Protein 2BN5 (pdb70)

Secondary structure (DSSP, 8-state):
--TTHHHHHHHHHHHT-HHHHHHHHHHHT----/----------S-PPPS-----

Organism: Drosophila sp. (NCBI:txid7242)

Sequence (54 aa):
GADYSAQWAEYYRSVGKIEEAEAIEKTLKNKQNRPPPAHHNMFSVPPPPILGRGGADYSAQWAEYYRSVGKIEEAEAIEKTLKNKQNRPPPAHHNMFSVPPPPILGRGGADYSAQWAEYYRSVGKIEEAEAIEKTLKNKQNRPPPAHHNMFSVPPPPILGRGGADYSAQWAEYYRSVGKIEEAEAIEKTLKNKQNRPPPAHHNMFSVPPPPILGRGGADYSAQWAEYYRSVGKIEEAEAIEKTLKNKQNRPPPAHHNMFSVPPPPILGRGGADYSAQWAEYYRSVGKIEEAEAIEKTLKNKQNRPPPAHHNMFSVPPPPILGRGGADYSAQWAEYYRSVGKIEEAEAIEKTLKNKQNRPPPAHHNMFSVPPPPILGRGGADYSAQWAEYYRSVGKIEEAEAIEKTLKNKQNRPPPAHHNMFSVPPPPILGRGGADYSAQWAEYYRSVGKIEEAEAIEKTLKNKQNRPPPAHHNMFSVPPPPILGRGGADYSAQWAEYYRSVGKIEEAEAIEKTLKNKQNRPPPAHHNMFSVPPPPILGRGGADYSAQWAEYYRSVGKIEEAEAIEKTLKNKQNRPPPAHHNMFSVPPPPILGRGGADYSAQWAEYYRSVGKIEEAEAIEKTLKNKQNRPPPAHHNMFSVPPPPILGRGGADYSAQWAEYYRSVGKIEEAEAIEKTLKNKQNRPPPAHHNMFSVPPPPILGRGGADYSAQWAEYYRSVGKIEEAEAIEKTLKNKQNRPPPAHHNMFSVPPPPILGRGGADYSAQWAEYYRSVGKIEEAEAIEKTLKNKQNRPPPAHHNMFSVPPPPILGRGGADYSAQWAEYYRSVGKIEEAEAIEKTLKNKQNRPPPAHHNMFSVPPPPILGRGGADYSAQWAEYYRSVGKIEEAEAIEKTLKNKQNRPPPAHHNMFSVPPPPILGRGGADYSAQWAEYYRSVGKIEEAEAIEKTLKNKQNRPPPAHHNMFSVPPPPILGRGGADYSAQWAEYYRSVGKIEEAEAIEKTLKNKQNRPPPAHHNMFSVPPPPILGRGGADYSAQWAEYYRSVGKIEEAEAIEKTLKNKQNRPPPAHHNMFSVPPPPILGRGGADYSAQWAEYYRSVGKIEEAEAIEKTLKNKQNRPPPAHHNMFSVPPPPILGRGGADYSAQWAEYYRSVGKIEEAEAIEKTLKNKQNRPPPAHHNMFSVPPPPILGRGGADYSAQWAEYYRSVGKIEEAEAIEKTLKNKQNRPPPAHHNMFSVPPPPILGRGGADYSAQWAEYYRSVGKIEEAEAIEKTLKNKQNRPPPAHHNMFSVPPPPILGRGGADYSAQWAEYYRSVGKIEEAEAIEKTLKNKQNRPPPAHHNMFSVPPPPILGRGGADYSAQWAEYYRSVGKIEEAEAIEKTLKNKQNRPPPAHHNMFSVPPPPILGRGGADYSAQWAEYYRSVGKIEEAEAIEKTLKNKQNRPPPAHHNMFSVPPPPILGRGGADYSAQWAEYYRSVGKIEEAEAIEKTLKNKQNRPPPAHHNMFSVPPPPILGRG

Foldseek 3Di:
DPQDLPVVLVCCCPVVNVVCSVVSVVCNCVVVD/DPPPDDAPVPHDDDDDDDDDD

Radius of gyration: 12.36 Å; Cα contacts (8 Å, |Δi|>4): 49; chains: 2; bounding box: 34×23×30 Å

InterPro domains:
  IPR004087 K Homology domain [SM00322] (120-187)
  IPR004087 K Homology domain [SM00322] (210-281)
  IPR004087 K Homology domain [SM00322] (314-385)
  IPR004087 K Homology domain [SM00322] (425-496)
  IPR004088 K Homology domain, type 1 [PF00013] (124-183)
  IPR004088 K Homology domain, type 1 [PF00013] (214-277)
  IPR004088 K Homology domain, type 1 [PF00013] (318-380)
  IPR004088 K Homology domain, type 1 [PF00013] (429-493)
  IPR015096 Far upstream element-binding protein, C-terminal [PF09005] (586-619)
  IPR015096 Far upstream element-binding protein, C-terminal [PF09005] (646-680)
  IPR036612 K Homology domain, type 1 superfamily [G3DSA:3.30.1370.10] (110-191)
  IPR036612 K Homology domain, type 1 superfamily [G3DSA:3.30.1370.10] (212-306)
  IPR036612 K Homology domain, type 1 superfamily [G3DSA:3.30.1370.10] (308-414)
  IPR036612 K Homology domain, type 1 superfamily [G3DSA:3.30.1370.10] (418-550)
  IPR036612 K Homology domain, type 1 superfamily [SSF54791] (121-203)
  IPR036612 K Homology domain, type 1 superfamily [SSF54791] (211-299)
  IPR036612 K Homology domain, type 1 superfamily [SSF54791] (309-390)
  IPR036612 K Homology domain, type 1 superfamily [SSF54791] (422-496)

Nearest PDB structures (foldseek):
  2bn5-assembly1_A  TM=9.275E-01  e=6.823E-05  Drosophila melanogaster
  2bn5-assembly1_A  TM=9.697E-01  e=2.456E-04  Drosophila melanogaster
  2bn5-assembly1_A  TM=9.575E-01  e=4.149E-04  Drosophila melanogaster
  2gp8-assembly1_A  TM=5.637E-01  e=6.242E+00  Lederbergvirus P22
  2bn5-assembly1_A  TM=9.765E-01  e=1.243E-04  Drosophila melanogaster

Structure (mmCIF, N/CA/C/O backbone):
data_2BN5
#
_entry.id   2BN5
#
_cell.length_a   1.000
_cell.length_b   1.000
_cell.length_c   1.000
_cell.angle_alpha   90.00
_cell.angle_beta   90.00
_cell.angle_gamma   90.00
#
_symmetry.space_group_name_H-M   'P 1'
#
loop_
_entity.id
_entity.type
_entity.pdbx_description
1 polymer PSI
2 polymer 'U1 SMALL NUCLEAR RIBONUCLEOPROTEIN 70 KDA'
#
loop_
_atom_site.group_PDB
_atom_site.id
_atom_site.type_symbol
_atom_site.label_atom_id
_atom_site.label_alt_id
_atom_site.label_comp_id
_atom_site.label_asym_id
_atom_site.label_entity_id
_atom_site.label_seq_id
_atom_site.pdbx_PDB_ins_code
_atom_site.Cartn_x
_atom_site.Cartn_y
_atom_site.Cartn_z
_atom_site.occupancy
_atom_site.B_iso_or_equiv
_atom_site.auth_seq_id
_atom_site.auth_comp_id
_atom_site.auth_asym_id
_atom_site.auth_atom_id
_atom_site.pdbx_PDB_model_num
ATOM 1 N N . GLY A 1 1 ? 4.177 1.399 16.240 1.00 0.00 651 GLY A N 1
ATOM 2 C CA . GLY A 1 1 ? 5.099 2.204 15.393 1.00 0.00 651 GLY A CA 1
ATOM 3 C C . GLY A 1 1 ? 5.439 1.514 14.087 1.00 0.00 651 GLY A C 1
ATOM 4 O O . GLY A 1 1 ? 6.176 0.528 14.071 1.00 0.00 651 GLY A O 1
ATOM 9 N N . ALA A 1 2 ? 4.899 2.032 12.988 1.00 0.00 652 ALA A N 1
ATOM 10 C CA . ALA A 1 2 ? 5.149 1.459 11.671 1.00 0.00 652 ALA A CA 1
ATOM 11 C C . ALA A 1 2 ? 4.515 2.308 10.574 1.00 0.00 652 ALA A C 1
ATOM 12 O O . ALA A 1 2 ? 3.465 1.961 10.035 1.00 0.00 652 ALA A O 1
ATOM 19 N N . ASP A 1 3 ? 5.161 3.423 10.248 1.00 0.00 653 ASP A N 1
ATOM 20 C CA . ASP A 1 3 ? 4.660 4.322 9.215 1.00 0.00 653 ASP A CA 1
ATOM 21 C C . ASP A 1 3 ? 5.195 3.924 7.843 1.00 0.00 653 ASP A C 1
ATOM 22 O O . ASP A 1 3 ? 6.077 4.584 7.293 1.00 0.00 653 ASP A O 1
ATOM 31 N N . TYR A 1 4 ? 4.655 2.840 7.297 1.00 0.00 654 TYR A N 1
ATOM 32 C CA . TYR A 1 4 ? 5.078 2.351 5.985 1.00 0.00 654 TYR A CA 1
ATOM 33 C C . TYR A 1 4 ? 3.939 2.402 4.974 1.00 0.00 654 TYR A C 1
ATOM 34 O O . TYR A 1 4 ? 4.173 2.384 3.767 1.00 0.00 654 TYR A O 1
ATOM 52 N N . SER A 1 5 ? 2.709 2.469 5.472 1.00 0.00 655 SER A N 1
ATOM 53 C CA . SER A 1 5 ? 1.532 2.519 4.614 1.00 0.00 655 SER A CA 1
ATOM 54 C C . SER A 1 5 ? 1.673 3.579 3.525 1.00 0.00 655 SER A C 1
ATOM 55 O O . SER A 1 5 ? 1.033 3.488 2.482 1.00 0.00 655 SER A O 1
ATOM 63 N N . ALA A 1 6 ? 2.518 4.575 3.755 1.00 0.00 656 ALA A N 1
ATOM 64 C CA . ALA A 1 6 ? 2.721 5.618 2.764 1.00 0.00 656 ALA A CA 1
ATOM 65 C C . ALA A 1 6 ? 3.394 5.044 1.539 1.00 0.00 656 ALA A C 1
ATOM 66 O O . ALA A 1 6 ? 2.813 4.999 0.455 1.00 0.00 656 ALA A O 1
ATOM 73 N N . GLN A 1 7 ? 4.621 4.594 1.726 1.00 0.00 657 GLN A N 1
ATOM 74 C CA . GLN A 1 7 ? 5.371 4.006 0.637 1.00 0.00 657 GLN A CA 1
ATOM 75 C C . GLN A 1 7 ? 4.794 2.640 0.284 1.00 0.00 657 GLN A C 1
ATOM 76 O O . GLN A 1 7 ? 5.031 2.115 -0.802 1.00 0.00 657 GLN A O 1
ATOM 90 N N . TRP A 1 8 ? 4.019 2.071 1.206 1.00 0.00 658 TRP A N 1
ATOM 91 C CA . TRP A 1 8 ? 3.398 0.780 0.972 1.00 0.00 658 TRP A CA 1
ATOM 92 C C . TRP A 1 8 ? 2.131 0.968 0.160 1.00 0.00 658 TRP A C 1
ATOM 93 O O . TRP A 1 8 ? 1.804 0.147 -0.694 1.00 0.00 658 TRP A O 1
ATOM 114 N N . ALA A 1 9 ? 1.431 2.069 0.410 1.00 0.00 659 ALA A N 1
ATOM 115 C CA . ALA A 1 9 ? 0.220 2.358 -0.331 1.00 0.00 659 ALA A CA 1
ATOM 116 C C . ALA A 1 9 ? 0.583 2.754 -1.752 1.00 0.00 659 ALA A C 1
ATOM 117 O O . ALA A 1 9 ? -0.134 2.433 -2.698 1.00 0.00 659 ALA A O 1
ATOM 124 N N . GLU A 1 10 ? 1.724 3.436 -1.900 1.00 0.00 660 GLU A N 1
ATOM 125 C CA . GLU A 1 10 ? 2.193 3.849 -3.217 1.00 0.00 660 GLU A CA 1
ATOM 126 C C . GLU A 1 10 ? 2.246 2.645 -4.144 1.00 0.00 660 GLU A C 1
ATOM 127 O O . GLU A 1 10 ? 2.068 2.763 -5.356 1.00 0.00 660 GLU A O 1
ATOM 139 N N . TYR A 1 11 ? 2.482 1.480 -3.549 1.00 0.00 661 TYR A N 1
ATOM 140 C CA . TYR A 1 11 ? 2.547 0.241 -4.301 1.00 0.00 661 TYR A CA 1
ATOM 141 C C . TYR A 1 11 ? 1.162 -0.151 -4.774 1.00 0.00 661 TYR A C 1
ATOM 142 O O . TYR A 1 11 ? 0.896 -0.229 -5.972 1.00 0.00 661 TYR A O 1
ATOM 160 N N . TYR A 1 12 ? 0.280 -0.376 -3.817 1.00 0.00 662 TYR A N 1
ATOM 161 C CA . TYR A 1 12 ? -1.093 -0.744 -4.112 1.00 0.00 662 TYR A CA 1
ATOM 162 C C . TYR A 1 12 ? -1.782 0.348 -4.915 1.00 0.00 662 TYR A C 1
ATOM 163 O O . TYR A 1 12 ? -2.798 0.103 -5.561 1.00 0.00 662 TYR A O 1
ATOM 181 N N . ARG A 1 13 ? -1.212 1.551 -4.893 1.00 0.00 663 ARG A N 1
ATOM 182 C CA . ARG A 1 13 ? -1.773 2.658 -5.647 1.00 0.00 663 ARG A CA 1
ATOM 183 C C . ARG A 1 13 ? -1.370 2.569 -7.116 1.00 0.00 663 ARG A C 1
ATOM 184 O O . ARG A 1 13 ? -1.781 3.393 -7.932 1.00 0.00 663 ARG A O 1
ATOM 205 N N . SER A 1 14 ? -0.565 1.564 -7.448 1.00 0.00 664 SER A N 1
ATOM 206 C CA . SER A 1 14 ? -0.117 1.374 -8.817 1.00 0.00 664 SER A CA 1
ATOM 207 C C . SER A 1 14 ? 0.382 -0.047 -9.048 1.00 0.00 664 SER A C 1
ATOM 208 O O . SER A 1 14 ? 1.143 -0.306 -9.980 1.00 0.00 664 SER A O 1
ATOM 216 N N . VAL A 1 15 ? -0.075 -0.972 -8.210 1.00 0.00 665 VAL A N 1
ATOM 217 C CA . VAL A 1 15 ? 0.301 -2.371 -8.341 1.00 0.00 665 VAL A CA 1
ATOM 218 C C . VAL A 1 15 ? -0.934 -3.225 -8.625 1.00 0.00 665 VAL A C 1
ATOM 219 O O . VAL A 1 15 ? -0.821 -4.408 -8.946 1.00 0.00 665 VAL A O 1
ATOM 232 N N . GLY A 1 16 ? -2.116 -2.610 -8.517 1.00 0.00 666 GLY A N 1
ATOM 233 C CA . GLY A 1 16 ? -3.348 -3.330 -8.782 1.00 0.00 666 GLY A CA 1
ATOM 234 C C . GLY A 1 16 ? -4.306 -3.329 -7.606 1.00 0.00 666 GLY A C 1
ATOM 235 O O . GLY A 1 16 ? -4.877 -4.366 -7.268 1.00 0.00 666 GLY A O 1
ATOM 239 N N . LYS A 1 17 ? -4.496 -2.167 -6.982 1.00 0.00 667 LYS A N 1
ATOM 240 C CA . LYS A 1 17 ? -5.407 -2.059 -5.844 1.00 0.00 667 LYS A CA 1
ATOM 241 C C . LYS A 1 17 ? -5.353 -0.673 -5.201 1.00 0.00 667 LYS A C 1
ATOM 242 O O . LYS A 1 17 ? -5.208 -0.550 -3.985 1.00 0.00 667 LYS A O 1
ATOM 261 N N . ILE A 1 18 ? -5.488 0.371 -6.018 1.00 0.00 668 ILE A N 1
ATOM 262 C CA . ILE A 1 18 ? -5.472 1.745 -5.512 1.00 0.00 668 ILE A CA 1
ATOM 263 C C . ILE A 1 18 ? -6.513 1.911 -4.422 1.00 0.00 668 ILE A C 1
ATOM 264 O O . ILE A 1 18 ? -6.215 2.359 -3.315 1.00 0.00 668 ILE A O 1
ATOM 280 N N . GLU A 1 19 ? -7.735 1.536 -4.751 1.00 0.00 669 GLU A N 1
ATOM 281 C CA . GLU A 1 19 ? -8.842 1.620 -3.820 1.00 0.00 669 GLU A CA 1
ATOM 282 C C . GLU A 1 19 ? -8.469 0.964 -2.499 1.00 0.00 669 GLU A C 1
ATOM 283 O O . GLU A 1 19 ? -8.813 1.460 -1.426 1.00 0.00 669 GLU A O 1
ATOM 295 N N . GLU A 1 20 ? -7.730 -0.133 -2.588 1.00 0.00 670 GLU A N 1
ATOM 296 C CA . GLU A 1 20 ? -7.271 -0.833 -1.402 1.00 0.00 670 GLU A CA 1
ATOM 297 C C . GLU A 1 20 ? -6.068 -0.106 -0.827 1.00 0.00 670 GLU A C 1
ATOM 298 O O . GLU A 1 20 ? -5.828 -0.145 0.380 1.00 0.00 670 GLU A O 1
ATOM 310 N N . ALA A 1 21 ? -5.323 0.590 -1.691 1.00 0.00 671 ALA A N 1
ATOM 311 C CA . ALA A 1 21 ? -4.175 1.345 -1.233 1.00 0.00 671 ALA A CA 1
ATOM 312 C C . ALA A 1 21 ? -4.634 2.412 -0.254 1.00 0.00 671 ALA A C 1
ATOM 313 O O . ALA A 1 21 ? -3.935 2.728 0.709 1.00 0.00 671 ALA A O 1
ATOM 320 N N . GLU A 1 22 ? -5.839 2.938 -0.483 1.00 0.00 672 GLU A N 1
ATOM 321 C CA . GLU A 1 22 ? -6.402 3.934 0.413 1.00 0.00 672 GLU A CA 1
ATOM 322 C C . GLU A 1 22 ? -6.567 3.324 1.799 1.00 0.00 672 GLU A C 1
ATOM 323 O O . GLU A 1 22 ? -6.542 4.025 2.810 1.00 0.00 672 GLU A O 1
ATOM 335 N N . ALA A 1 23 ? -6.713 1.999 1.832 1.00 0.00 673 ALA A N 1
ATOM 336 C CA . ALA A 1 23 ? -6.855 1.275 3.084 1.00 0.00 673 ALA A CA 1
ATOM 337 C C . ALA A 1 23 ? -5.524 1.245 3.817 1.00 0.00 673 ALA A C 1
ATOM 338 O O . ALA A 1 23 ? -5.473 1.336 5.044 1.00 0.00 673 ALA A O 1
ATOM 345 N N . ILE A 1 24 ? -4.445 1.137 3.049 1.00 0.00 674 ILE A N 1
ATOM 346 C CA . ILE A 1 24 ? -3.106 1.118 3.615 1.00 0.00 674 ILE A CA 1
ATOM 347 C C . ILE A 1 24 ? -2.836 2.427 4.339 1.00 0.00 674 ILE A C 1
ATOM 348 O O . ILE A 1 24 ? -2.351 2.436 5.465 1.00 0.00 674 ILE A O 1
ATOM 364 N N . GLU A 1 25 ? -3.163 3.535 3.687 1.00 0.00 675 GLU A N 1
ATOM 365 C CA . GLU A 1 25 ? -2.959 4.849 4.278 1.00 0.00 675 GLU A CA 1
ATOM 366 C C . GLU A 1 25 ? -3.496 4.881 5.706 1.00 0.00 675 GLU A C 1
ATOM 367 O O . GLU A 1 25 ? -3.000 5.626 6.549 1.00 0.00 675 GLU A O 1
ATOM 379 N N . LYS A 1 26 ? -4.503 4.053 5.975 1.00 0.00 676 LYS A N 1
ATOM 380 C CA . LYS A 1 26 ? -5.086 3.982 7.309 1.00 0.00 676 LYS A CA 1
ATOM 381 C C . LYS A 1 26 ? -4.062 3.468 8.318 1.00 0.00 676 LYS A C 1
ATOM 382 O O . LYS A 1 26 ? -4.115 3.817 9.497 1.00 0.00 676 LYS A O 1
ATOM 401 N N . THR A 1 27 ? -3.120 2.650 7.850 1.00 0.00 677 THR A N 1
ATOM 402 C CA . THR A 1 27 ? -2.083 2.115 8.726 1.00 0.00 677 THR A CA 1
ATOM 403 C C . THR A 1 27 ? -1.142 3.230 9.164 1.00 0.00 677 THR A C 1
ATOM 404 O O . THR A 1 27 ? -0.537 3.160 10.233 1.00 0.00 677 THR A O 1
ATOM 415 N N . LEU A 1 28 ? -1.036 4.270 8.337 1.00 0.00 678 LEU A N 1
ATOM 416 C CA . LEU A 1 28 ? -0.182 5.408 8.654 1.00 0.00 678 LEU A CA 1
ATOM 417 C C . LEU A 1 28 ? -0.574 5.978 10.005 1.00 0.00 678 LEU A C 1
ATOM 418 O O . LEU A 1 28 ? 0.272 6.437 10.773 1.00 0.00 678 LEU A O 1
ATOM 434 N N . LYS A 1 29 ? -1.870 5.922 10.295 1.00 0.00 679 LYS A N 1
ATOM 435 C CA . LYS A 1 29 ? -2.388 6.409 11.562 1.00 0.00 679 LYS A CA 1
ATOM 436 C C . LYS A 1 29 ? -1.733 5.668 12.728 1.00 0.00 679 LYS A C 1
ATOM 437 O O . LYS A 1 29 ? -1.730 6.150 13.861 1.00 0.00 679 LYS A O 1
ATOM 456 N N . ASN A 1 30 ? -1.174 4.492 12.437 1.00 0.00 680 ASN A N 1
ATOM 457 C CA . ASN A 1 30 ? -0.508 3.678 13.449 1.00 0.00 680 ASN A CA 1
ATOM 458 C C . ASN A 1 30 ? 0.487 4.508 14.256 1.00 0.00 680 ASN A C 1
ATOM 459 O O . ASN A 1 30 ? 1.637 4.681 13.852 1.00 0.00 680 ASN A O 1
ATOM 470 N N . LYS A 1 31 ? 0.037 5.017 15.398 1.00 0.00 681 LYS A N 1
ATOM 471 C CA . LYS A 1 31 ? 0.887 5.828 16.261 1.00 0.00 681 LYS A CA 1
ATOM 472 C C . LYS A 1 31 ? 0.774 5.379 17.714 1.00 0.00 681 LYS A C 1
ATOM 473 O O . LYS A 1 31 ? 0.828 6.197 18.633 1.00 0.00 681 LYS A O 1
ATOM 492 N N . GLN A 1 32 ? 0.616 4.075 17.915 1.00 0.00 682 GLN A N 1
ATOM 493 C CA . GLN A 1 32 ? 0.495 3.517 19.256 1.00 0.00 682 GLN A CA 1
ATOM 494 C C . GLN A 1 32 ? 1.822 2.926 19.722 1.00 0.00 682 GLN A C 1
ATOM 495 O O . GLN A 1 32 ? 1.849 1.951 20.473 1.00 0.00 682 GLN A O 1
ATOM 509 N N . ASN A 1 33 ? 2.920 3.522 19.270 1.00 0.00 683 ASN A N 1
ATOM 510 C CA . ASN A 1 33 ? 4.251 3.054 19.640 1.00 0.00 683 ASN A CA 1
ATOM 511 C C . ASN A 1 33 ? 4.466 1.613 19.188 1.00 0.00 683 ASN A C 1
ATOM 512 O O . ASN A 1 33 ? 5.606 1.119 19.313 1.00 0.00 683 ASN A O 1
ATOM 524 N N . ARG B 2 1 ? -20.182 0.297 13.705 1.00 0.00 405 ARG B N 1
ATOM 525 C CA . ARG B 2 1 ? -21.320 -0.664 13.710 1.00 0.00 405 ARG B CA 1
ATOM 526 C C . ARG B 2 1 ? -21.153 -1.734 12.630 1.00 0.00 405 ARG B C 1
ATOM 527 O O . ARG B 2 1 ? -21.227 -2.929 12.915 1.00 0.00 405 ARG B O 1
ATOM 549 N N . PRO B 2 2 ? -20.924 -1.319 11.371 1.00 0.00 406 PRO B N 1
ATOM 550 C CA . PRO B 2 2 ? -20.746 -2.251 10.252 1.00 0.00 406 PRO B CA 1
ATOM 551 C C . PRO B 2 2 ? -19.730 -3.348 10.565 1.00 0.00 406 PRO B C 1
ATOM 552 O O . PRO B 2 2 ? -18.524 -3.101 10.577 1.00 0.00 406 PRO B O 1
ATOM 563 N N . PRO B 2 3 ? -20.203 -4.582 10.823 1.00 0.00 407 PRO B N 1
ATOM 564 C CA . PRO B 2 3 ? -19.323 -5.714 11.136 1.00 0.00 407 PRO B CA 1
ATOM 565 C C . PRO B 2 3 ? -18.515 -6.171 9.922 1.00 0.00 407 PRO B C 1
ATOM 566 O O . PRO B 2 3 ? -19.073 -6.703 8.963 1.00 0.00 407 PRO B O 1
ATOM 577 N N . PRO B 2 4 ? -17.184 -5.972 9.946 1.00 0.00 408 PRO B N 1
ATOM 578 C CA . PRO B 2 4 ? -16.309 -6.371 8.838 1.00 0.00 408 PRO B CA 1
ATOM 579 C C . PRO B 2 4 ? -16.505 -7.830 8.442 1.00 0.00 408 PRO B C 1
ATOM 580 O O . PRO B 2 4 ? -17.248 -8.565 9.092 1.00 0.00 408 PRO B O 1
ATOM 591 N N . ALA B 2 5 ? -15.833 -8.243 7.373 1.00 0.00 409 ALA B N 1
ATOM 592 C CA . ALA B 2 5 ? -15.933 -9.615 6.890 1.00 0.00 409 ALA B CA 1
ATOM 593 C C . ALA B 2 5 ? -14.972 -9.861 5.732 1.00 0.00 409 ALA B C 1
ATOM 594 O O . ALA B 2 5 ? -15.273 -9.541 4.583 1.00 0.00 409 ALA B O 1
ATOM 601 N N . HIS B 2 6 ? -13.813 -10.432 6.044 1.00 0.00 410 HIS B N 1
ATOM 602 C CA . HIS B 2 6 ? -12.806 -10.722 5.029 1.00 0.00 410 HIS B CA 1
ATOM 603 C C . HIS B 2 6 ? -11.630 -11.484 5.631 1.00 0.00 410 HIS B C 1
ATOM 604 O O . HIS B 2 6 ? -11.532 -11.633 6.849 1.00 0.00 410 HIS B O 1
ATOM 619 N N . HIS B 2 7 ? -10.739 -11.963 4.770 1.00 0.00 411 HIS B N 1
ATOM 620 C CA . HIS B 2 7 ? -9.569 -12.709 5.217 1.00 0.00 411 HIS B CA 1
ATOM 621 C C . HIS B 2 7 ? -8.394 -11.773 5.481 1.00 0.00 411 HIS B C 1
ATOM 622 O O . HIS B 2 7 ? -8.482 -10.568 5.242 1.00 0.00 411 HIS B O 1
ATOM 637 N N . ASN B 2 8 ? -7.296 -12.334 5.977 1.00 0.00 412 ASN B N 1
ATOM 638 C CA . ASN B 2 8 ? -6.104 -11.549 6.273 1.00 0.00 412 ASN B CA 1
ATOM 639 C C . ASN B 2 8 ? -5.018 -11.792 5.231 1.00 0.00 412 ASN B C 1
ATOM 640 O O . ASN B 2 8 ? -4.789 -12.927 4.812 1.00 0.00 412 ASN B O 1
ATOM 651 N N . MET B 2 9 ? -4.352 -10.720 4.815 1.00 0.00 413 MET B N 1
ATOM 652 C CA . MET B 2 9 ? -3.290 -10.817 3.821 1.00 0.00 413 MET B CA 1
ATOM 653 C C . MET B 2 9 ? -2.612 -9.467 3.615 1.00 0.00 413 MET B C 1
ATOM 654 O O . MET B 2 9 ? -2.905 -8.753 2.656 1.00 0.00 413 MET B O 1
ATOM 668 N N . PHE B 2 10 ? -1.703 -9.123 4.522 1.00 0.00 414 PHE B N 1
ATOM 669 C CA . PHE B 2 10 ? -0.982 -7.858 4.439 1.00 0.00 414 PHE B CA 1
ATOM 670 C C . PHE B 2 10 ? 0.070 -7.759 5.541 1.00 0.00 414 PHE B C 1
ATOM 671 O O . PHE B 2 10 ? -0.111 -7.041 6.524 1.00 0.00 414 PHE B O 1
ATOM 688 N N . SER B 2 11 ? 1.172 -8.483 5.368 1.00 0.00 415 SER B N 1
ATOM 689 C CA . SER B 2 11 ? 2.254 -8.473 6.347 1.00 0.00 415 SER B CA 1
ATOM 690 C C . SER B 2 11 ? 3.403 -7.585 5.870 1.00 0.00 415 SER B C 1
ATOM 691 O O . SER B 2 11 ? 3.444 -6.394 6.179 1.00 0.00 415 SER B O 1
ATOM 699 N N . VAL B 2 12 ? 4.331 -8.163 5.108 1.00 0.00 416 VAL B N 1
ATOM 700 C CA . VAL B 2 12 ? 5.465 -7.409 4.587 1.00 0.00 416 VAL B CA 1
ATOM 701 C C . VAL B 2 12 ? 5.994 -8.022 3.288 1.00 0.00 416 VAL B C 1
ATOM 702 O O . VAL B 2 12 ? 7.189 -8.291 3.161 1.00 0.00 416 VAL B O 1
ATOM 715 N N . PRO B 2 13 ? 5.110 -8.240 2.296 1.00 0.00 417 PRO B N 1
ATOM 716 C CA . PRO B 2 13 ? 5.499 -8.810 0.999 1.00 0.00 417 PRO B CA 1
ATOM 717 C C . PRO B 2 13 ? 6.526 -7.939 0.282 1.00 0.00 417 PRO B C 1
ATOM 718 O O . PRO B 2 13 ? 6.552 -6.723 0.472 1.00 0.00 417 PRO B O 1
ATOM 729 N N . PRO B 2 14 ? 7.387 -8.540 -0.558 1.00 0.00 418 PRO B N 1
ATOM 730 C CA . PRO B 2 14 ? 8.404 -7.786 -1.293 1.00 0.00 418 PRO B CA 1
ATOM 731 C C . PRO B 2 14 ? 7.757 -6.718 -2.168 1.00 0.00 418 PRO B C 1
ATOM 732 O O . PRO B 2 14 ? 6.701 -6.948 -2.757 1.00 0.00 418 PRO B O 1
ATOM 743 N N . PRO B 2 15 ? 8.356 -5.517 -2.238 1.00 0.00 419 PRO B N 1
ATOM 744 C CA . PRO B 2 15 ? 7.789 -4.411 -3.016 1.00 0.00 419 PRO B CA 1
ATOM 745 C C . PRO B 2 15 ? 7.860 -4.615 -4.530 1.00 0.00 419 PRO B C 1
ATOM 746 O O . PRO B 2 15 ? 8.877 -5.055 -5.065 1.00 0.00 419 PRO B O 1
ATOM 757 N N . PRO B 2 16 ? 6.766 -4.272 -5.239 1.00 0.00 420 PRO B N 1
ATOM 758 C CA . PRO B 2 16 ? 6.685 -4.390 -6.696 1.00 0.00 420 PRO B CA 1
ATOM 759 C C . PRO B 2 16 ? 7.447 -3.286 -7.438 1.00 0.00 420 PRO B C 1
ATOM 760 O O . PRO B 2 16 ? 8.314 -3.573 -8.264 1.00 0.00 420 PRO B O 1
ATOM 771 N N . ILE B 2 17 ? 7.106 -2.022 -7.160 1.00 0.00 421 ILE B N 1
ATOM 772 C CA . ILE B 2 17 ? 7.753 -0.894 -7.832 1.00 0.00 421 ILE B CA 1
ATOM 773 C C . ILE B 2 17 ? 8.845 -0.256 -6.968 1.00 0.00 421 ILE B C 1
ATOM 774 O O . ILE B 2 17 ? 9.330 -0.866 -6.015 1.00 0.00 421 ILE B O 1
ATOM 790 N N . LEU B 2 18 ? 9.233 0.969 -7.312 1.00 0.00 422 LEU B N 1
ATOM 791 C CA . LEU B 2 18 ? 10.267 1.681 -6.571 1.00 0.00 422 LEU B CA 1
ATOM 792 C C . LEU B 2 18 ? 10.485 3.065 -7.166 1.00 0.00 422 LEU B C 1
ATOM 793 O O . LEU B 2 18 ? 11.594 3.599 -7.143 1.00 0.00 422 LEU B O 1
ATOM 809 N N . GLY B 2 19 ? 9.413 3.639 -7.704 1.00 0.00 423 GLY B N 1
ATOM 810 C CA . GLY B 2 19 ? 9.488 4.953 -8.307 1.00 0.00 423 GLY B CA 1
ATOM 811 C C . GLY B 2 19 ? 10.675 5.108 -9.241 1.00 0.00 423 GLY B C 1
ATOM 812 O O . GLY B 2 19 ? 11.349 4.130 -9.565 1.00 0.00 423 GLY B O 1
ATOM 816 N N . ARG B 2 20 ? 10.928 6.338 -9.674 1.00 0.00 424 ARG B N 1
ATOM 817 C CA . ARG B 2 20 ? 12.040 6.618 -10.576 1.00 0.00 424 ARG B CA 1
ATOM 818 C C . ARG B 2 20 ? 12.182 8.118 -10.814 1.00 0.00 424 ARG B C 1
ATOM 819 O O . ARG B 2 20 ? 11.755 8.636 -11.846 1.00 0.00 424 ARG B O 1
ATOM 840 N N . GLY B 2 21 ? 12.786 8.810 -9.854 1.00 0.00 425 GLY B N 1
ATOM 841 C CA . GLY B 2 21 ? 12.973 10.243 -9.978 1.00 0.00 425 GLY B CA 1
ATOM 842 C C . GLY B 2 21 ? 11.914 11.034 -9.235 1.00 0.00 425 GLY B C 1
ATOM 843 O O . GLY B 2 21 ? 11.516 12.108 -9.734 1.00 0.00 425 GLY B O 1
ATOM 848 N N . GLY A 1 1 ? 7.685 2.343 16.029 1.00 0.00 651 GLY A N 2
ATOM 849 C CA . GLY A 1 1 ? 6.411 2.002 15.341 1.00 0.00 651 GLY A CA 2
ATOM 850 C C . GLY A 1 1 ? 6.637 1.357 13.988 1.00 0.00 651 GLY A C 2
ATOM 851 O O . GLY A 1 1 ? 7.421 0.416 13.864 1.00 0.00 651 GLY A O 2
ATOM 856 N N . ALA A 1 2 ? 5.947 1.864 12.970 1.00 0.00 652 ALA A N 2
ATOM 857 C CA . ALA A 1 2 ? 6.076 1.331 11.620 1.00 0.00 652 ALA A CA 2
ATOM 858 C C . ALA A 1 2 ? 6.108 2.454 10.589 1.00 0.00 652 ALA A C 2
ATOM 859 O O . ALA A 1 2 ? 7.165 2.794 10.058 1.00 0.00 652 ALA A O 2
ATOM 866 N N . ASP A 1 3 ? 4.941 3.026 10.308 1.00 0.00 653 ASP A N 2
ATOM 867 C CA . ASP A 1 3 ? 4.830 4.110 9.339 1.00 0.00 653 ASP A CA 2
ATOM 868 C C . ASP A 1 3 ? 5.374 3.682 7.980 1.00 0.00 653 ASP A C 2
ATOM 869 O O . ASP A 1 3 ? 6.442 4.123 7.556 1.00 0.00 653 ASP A O 2
ATOM 878 N N . TYR A 1 4 ? 4.628 2.817 7.306 1.00 0.00 654 TYR A N 2
ATOM 879 C CA . TYR A 1 4 ? 5.026 2.316 5.992 1.00 0.00 654 TYR A CA 2
ATOM 880 C C . TYR A 1 4 ? 3.882 2.414 4.986 1.00 0.00 654 TYR A C 2
ATOM 881 O O . TYR A 1 4 ? 4.112 2.412 3.777 1.00 0.00 654 TYR A O 2
ATOM 899 N N . SER A 1 5 ? 2.653 2.507 5.489 1.00 0.00 655 SER A N 2
ATOM 900 C CA . SER A 1 5 ? 1.472 2.610 4.638 1.00 0.00 655 SER A CA 2
ATOM 901 C C . SER A 1 5 ? 1.684 3.607 3.505 1.00 0.00 655 SER A C 2
ATOM 902 O O . SER A 1 5 ? 1.094 3.475 2.437 1.00 0.00 655 SER A O 2
ATOM 910 N N . ALA A 1 6 ? 2.529 4.603 3.735 1.00 0.00 656 ALA A N 2
ATOM 911 C CA . ALA A 1 6 ? 2.799 5.601 2.713 1.00 0.00 656 ALA A CA 2
ATOM 912 C C . ALA A 1 6 ? 3.455 4.965 1.509 1.00 0.00 656 ALA A C 2
ATOM 913 O O . ALA A 1 6 ? 2.870 4.896 0.429 1.00 0.00 656 ALA A O 2
ATOM 920 N N . GLN A 1 7 ? 4.674 4.495 1.705 1.00 0.00 657 GLN A N 2
ATOM 921 C CA . GLN A 1 7 ? 5.406 3.856 0.631 1.00 0.00 657 GLN A CA 2
ATOM 922 C C . GLN A 1 7 ? 4.771 2.513 0.289 1.00 0.00 657 GLN A C 2
ATOM 923 O O . GLN A 1 7 ? 4.989 1.970 -0.793 1.00 0.00 657 GLN A O 2
ATOM 937 N N . TRP A 1 8 ? 3.971 1.986 1.213 1.00 0.00 658 TRP A N 2
ATOM 938 C CA . TRP A 1 8 ? 3.297 0.719 0.986 1.00 0.00 658 TRP A CA 2
ATOM 939 C C . TRP A 1 8 ? 2.049 0.948 0.158 1.00 0.00 658 TRP A C 2
ATOM 940 O O . TRP A 1 8 ? 1.704 0.135 -0.696 1.00 0.00 658 TRP A O 2
ATOM 961 N N . ALA A 1 9 ? 1.389 2.078 0.387 1.00 0.00 659 ALA A N 2
ATOM 962 C CA . ALA A 1 9 ? 0.205 2.409 -0.379 1.00 0.00 659 ALA A CA 2
ATOM 963 C C . ALA A 1 9 ? 0.621 2.752 -1.800 1.00 0.00 659 ALA A C 2
ATOM 964 O O . ALA A 1 9 ? -0.026 2.342 -2.763 1.00 0.00 659 ALA A O 2
ATOM 971 N N . GLU A 1 10 ? 1.734 3.483 -1.923 1.00 0.00 660 GLU A N 2
ATOM 972 C CA . GLU A 1 10 ? 2.259 3.857 -3.232 1.00 0.00 660 GLU A CA 2
ATOM 973 C C . GLU A 1 10 ? 2.318 2.637 -4.140 1.00 0.00 660 GLU A C 2
ATOM 974 O O . GLU A 1 10 ? 2.182 2.741 -5.358 1.00 0.00 660 GLU A O 2
ATOM 986 N N . TYR A 1 11 ? 2.515 1.476 -3.524 1.00 0.00 661 TYR A N 2
ATOM 987 C CA . TYR A 1 11 ? 2.586 0.226 -4.258 1.00 0.00 661 TYR A CA 2
ATOM 988 C C . TYR A 1 11 ? 1.214 -0.160 -4.768 1.00 0.00 661 TYR A C 2
ATOM 989 O O . TYR A 1 11 ? 1.008 -0.335 -5.966 1.00 0.00 661 TYR A O 2
ATOM 1007 N N . TYR A 1 12 ? 0.271 -0.264 -3.849 1.00 0.00 662 TYR A N 2
ATOM 1008 C CA . TYR A 1 12 ? -1.093 -0.603 -4.199 1.00 0.00 662 TYR A CA 2
ATOM 1009 C C . TYR A 1 12 ? -1.711 0.506 -5.033 1.00 0.00 662 TYR A C 2
ATOM 1010 O O . TYR A 1 12 ? -2.731 0.308 -5.687 1.00 0.00 662 TYR A O 2
ATOM 1028 N N . ARG A 1 13 ? -1.074 1.675 -5.023 1.00 0.00 663 ARG A N 2
ATOM 1029 C CA . ARG A 1 13 ? -1.559 2.801 -5.796 1.00 0.00 663 ARG A CA 2
ATOM 1030 C C . ARG A 1 13 ? -1.266 2.607 -7.277 1.00 0.00 663 ARG A C 2
ATOM 1031 O O . ARG A 1 13 ? -1.767 3.354 -8.118 1.00 0.00 663 ARG A O 2
ATOM 1052 N N . SER A 1 14 ? -0.451 1.607 -7.598 1.00 0.00 664 SER A N 2
ATOM 1053 C CA . SER A 1 14 ? -0.109 1.338 -8.984 1.00 0.00 664 SER A CA 2
ATOM 1054 C C . SER A 1 14 ? 0.375 -0.093 -9.190 1.00 0.00 664 SER A C 2
ATOM 1055 O O . SER A 1 14 ? 0.983 -0.410 -10.211 1.00 0.00 664 SER A O 2
ATOM 1063 N N . VAL A 1 15 ? 0.071 -0.963 -8.233 1.00 0.00 665 VAL A N 2
ATOM 1064 C CA . VAL A 1 15 ? 0.442 -2.363 -8.337 1.00 0.00 665 VAL A CA 2
ATOM 1065 C C . VAL A 1 15 ? -0.805 -3.216 -8.547 1.00 0.00 665 VAL A C 2
ATOM 1066 O O . VAL A 1 15 ? -0.714 -4.389 -8.909 1.00 0.00 665 VAL A O 2
ATOM 1079 N N . GLY A 1 16 ? -1.976 -2.611 -8.324 1.00 0.00 666 GLY A N 2
ATOM 1080 C CA . GLY A 1 16 ? -3.223 -3.331 -8.505 1.00 0.00 666 GLY A CA 2
ATOM 1081 C C . GLY A 1 16 ? -4.038 -3.414 -7.231 1.00 0.00 666 GLY A C 2
ATOM 1082 O O . GLY A 1 16 ? -4.610 -4.459 -6.922 1.00 0.00 666 GLY A O 2
ATOM 1086 N N . LYS A 1 17 ? -4.092 -2.313 -6.491 1.00 0.00 667 LYS A N 2
ATOM 1087 C CA . LYS A 1 17 ? -4.845 -2.274 -5.245 1.00 0.00 667 LYS A CA 2
ATOM 1088 C C . LYS A 1 17 ? -4.999 -0.843 -4.738 1.00 0.00 667 LYS A C 2
ATOM 1089 O O . LYS A 1 17 ? -4.893 -0.587 -3.540 1.00 0.00 667 LYS A O 2
ATOM 1108 N N . ILE A 1 18 ? -5.261 0.090 -5.651 1.00 0.00 668 ILE A N 2
ATOM 1109 C CA . ILE A 1 18 ? -5.440 1.493 -5.282 1.00 0.00 668 ILE A CA 2
ATOM 1110 C C . ILE A 1 18 ? -6.513 1.615 -4.216 1.00 0.00 668 ILE A C 2
ATOM 1111 O O . ILE A 1 18 ? -6.278 2.137 -3.126 1.00 0.00 668 ILE A O 2
ATOM 1127 N N . GLU A 1 19 ? -7.690 1.121 -4.551 1.00 0.00 669 GLU A N 2
ATOM 1128 C CA . GLU A 1 19 ? -8.824 1.147 -3.650 1.00 0.00 669 GLU A CA 2
ATOM 1129 C C . GLU A 1 19 ? -8.430 0.609 -2.282 1.00 0.00 669 GLU A C 2
ATOM 1130 O O . GLU A 1 19 ? -8.807 1.165 -1.250 1.00 0.00 669 GLU A O 2
ATOM 1142 N N . GLU A 1 20 ? -7.639 -0.457 -2.282 1.00 0.00 670 GLU A N 2
ATOM 1143 C CA . GLU A 1 20 ? -7.161 -1.042 -1.040 1.00 0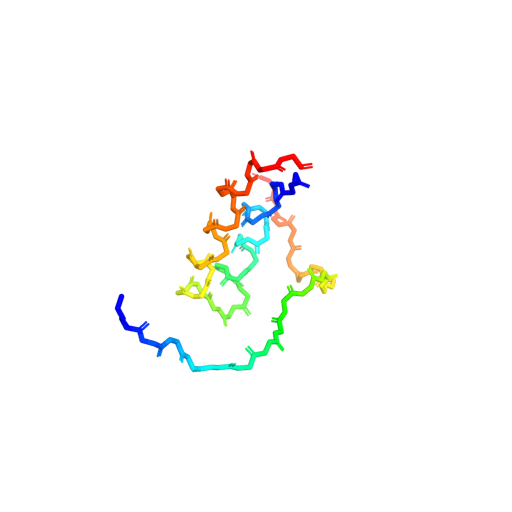.00 670 GLU A CA 2
ATOM 1144 C C . GLU A 1 20 ? -6.038 -0.188 -0.479 1.00 0.00 670 GLU A C 2
ATOM 1145 O O . GLU A 1 20 ? -5.826 -0.149 0.732 1.00 0.00 670 GLU A O 2
ATOM 1157 N N . ALA A 1 21 ? -5.335 0.528 -1.361 1.00 0.00 671 ALA A N 2
ATOM 1158 C CA . ALA A 1 21 ? -4.268 1.400 -0.918 1.00 0.00 671 ALA A CA 2
ATOM 1159 C C . ALA A 1 21 ? -4.845 2.467 -0.009 1.00 0.00 671 ALA A C 2
ATOM 1160 O O . ALA A 1 21 ? -4.228 2.858 0.981 1.00 0.00 671 ALA A O 2
ATOM 1167 N N . GLU A 1 22 ? -6.065 2.904 -0.326 1.00 0.00 672 GLU A N 2
ATOM 1168 C CA . GLU A 1 22 ? -6.744 3.886 0.501 1.00 0.00 672 GLU A CA 2
ATOM 1169 C C . GLU A 1 22 ? -6.873 3.327 1.913 1.00 0.00 672 GLU A C 2
ATOM 1170 O O . GLU A 1 22 ? -6.950 4.071 2.890 1.00 0.00 672 GLU A O 2
ATOM 1182 N N . ALA A 1 23 ? -6.864 1.995 2.002 1.00 0.00 673 ALA A N 2
ATOM 1183 C CA . ALA A 1 23 ? -6.942 1.309 3.278 1.00 0.00 673 ALA A CA 2
ATOM 1184 C C . ALA A 1 23 ? -5.584 1.338 3.959 1.00 0.00 673 ALA A C 2
ATOM 1185 O O . ALA A 1 23 ? -5.487 1.499 5.175 1.00 0.00 673 ALA A O 2
ATOM 1192 N N . ILE A 1 24 ? -4.532 1.208 3.154 1.00 0.00 674 ILE A N 2
ATOM 1193 C CA . ILE A 1 24 ? -3.171 1.247 3.666 1.00 0.00 674 ILE A CA 2
ATOM 1194 C C . ILE A 1 24 ? -2.906 2.600 4.302 1.00 0.00 674 ILE A C 2
ATOM 1195 O O . ILE A 1 24 ? -2.379 2.689 5.406 1.00 0.00 674 ILE A O 2
ATOM 1211 N N . GLU A 1 25 ? -3.282 3.657 3.595 1.00 0.00 675 GLU A N 2
ATOM 1212 C CA . GLU A 1 25 ? -3.090 5.009 4.095 1.00 0.00 675 GLU A CA 2
ATOM 1213 C C . GLU A 1 25 ? -3.590 5.129 5.533 1.00 0.00 675 GLU A C 2
ATOM 1214 O O . GLU A 1 25 ? -3.117 5.968 6.294 1.00 0.00 675 GLU A O 2
ATOM 1226 N N . LYS A 1 26 ? -4.541 4.273 5.904 1.00 0.00 676 LYS A N 2
ATOM 1227 C CA . LYS A 1 26 ? -5.081 4.284 7.258 1.00 0.00 676 LYS A CA 2
ATOM 1228 C C . LYS A 1 26 ? -4.039 3.797 8.265 1.00 0.00 676 LYS A C 2
ATOM 1229 O O . LYS A 1 26 ? -4.069 4.186 9.433 1.00 0.00 676 LYS A O 2
ATOM 1248 N N . THR A 1 27 ? -3.110 2.957 7.811 1.00 0.00 677 THR A N 2
ATOM 1249 C CA . THR A 1 27 ? -2.062 2.446 8.690 1.00 0.00 677 THR A CA 2
ATOM 1250 C C . THR A 1 27 ? -1.158 3.584 9.147 1.00 0.00 677 THR A C 2
ATOM 1251 O O . THR A 1 27 ? -0.563 3.521 10.223 1.00 0.00 677 THR A O 2
ATOM 1262 N N . LEU A 1 28 ? -1.070 4.634 8.330 1.00 0.00 678 LEU A N 2
ATOM 1263 C CA . LEU A 1 28 ? -0.250 5.791 8.668 1.00 0.00 678 LEU A CA 2
ATOM 1264 C C . LEU A 1 28 ? -0.653 6.329 10.033 1.00 0.00 678 LEU A C 2
ATOM 1265 O O . LEU A 1 28 ? 0.184 6.813 10.796 1.00 0.00 678 LEU A O 2
ATOM 1281 N N . LYS A 1 29 ? -1.944 6.224 10.340 1.00 0.00 679 LYS A N 2
ATOM 1282 C CA . LYS A 1 29 ? -2.460 6.684 11.623 1.00 0.00 679 LYS A CA 2
ATOM 1283 C C . LYS A 1 29 ? -1.726 5.999 12.775 1.00 0.00 679 LYS A C 2
ATOM 1284 O O . LYS A 1 29 ? -1.691 6.511 13.894 1.00 0.00 679 LYS A O 2
ATOM 1303 N N . ASN A 1 30 ? -1.136 4.839 12.488 1.00 0.00 680 ASN A N 2
ATOM 1304 C CA . ASN A 1 30 ? -0.396 4.079 13.492 1.00 0.00 680 ASN A CA 2
ATOM 1305 C C . ASN A 1 30 ? 0.652 4.951 14.177 1.00 0.00 680 ASN A C 2
ATOM 1306 O O . ASN A 1 30 ? 1.778 5.078 13.696 1.00 0.00 680 ASN A O 2
ATOM 1317 N N . LYS A 1 31 ? 0.274 5.549 15.303 1.00 0.00 681 LYS A N 2
ATOM 1318 C CA . LYS A 1 31 ? 1.181 6.408 16.054 1.00 0.00 681 LYS A CA 2
ATOM 1319 C C . LYS A 1 31 ? 1.555 5.769 17.389 1.00 0.00 681 LYS A C 2
ATOM 1320 O O . LYS A 1 31 ? 1.700 6.458 18.399 1.00 0.00 681 LYS A O 2
ATOM 1339 N N . GLN A 1 32 ? 1.711 4.449 17.384 1.00 0.00 682 GLN A N 2
ATOM 1340 C CA . GLN A 1 32 ? 2.069 3.718 18.593 1.00 0.00 682 GLN A CA 2
ATOM 1341 C C . GLN A 1 32 ? 3.565 3.425 18.629 1.00 0.00 682 GLN A C 2
ATOM 1342 O O . GLN A 1 32 ? 3.992 2.385 19.134 1.00 0.00 682 GLN A O 2
ATOM 1356 N N . ASN A 1 33 ? 4.356 4.346 18.092 1.00 0.00 683 ASN A N 2
ATOM 1357 C CA . ASN A 1 33 ? 5.806 4.186 18.062 1.00 0.00 683 ASN A CA 2
ATOM 1358 C C . ASN A 1 33 ? 6.370 4.079 19.475 1.00 0.00 683 ASN A C 2
ATOM 1359 O O . ASN A 1 33 ? 5.741 4.626 20.406 1.00 0.00 683 ASN A O 2
ATOM 1371 N N . ARG B 2 1 ? -12.969 -3.479 21.195 1.00 0.00 405 ARG B N 2
ATOM 1372 C CA . ARG B 2 1 ? -13.395 -4.384 20.097 1.00 0.00 405 ARG B CA 2
ATOM 1373 C C . ARG B 2 1 ? -13.259 -5.850 20.505 1.00 0.00 405 ARG B C 2
ATOM 1374 O O . ARG B 2 1 ? -12.364 -6.553 20.036 1.00 0.00 405 ARG B O 2
ATOM 1396 N N . PRO B 2 2 ? -14.150 -6.329 21.393 1.00 0.00 406 PRO B N 2
ATOM 1397 C CA . PRO B 2 2 ? -14.133 -7.711 21.871 1.00 0.00 406 PRO B CA 2
ATOM 1398 C C . PRO B 2 2 ? -13.869 -8.722 20.752 1.00 0.00 406 PRO B C 2
ATOM 1399 O O . PRO B 2 2 ? -12.917 -9.499 20.825 1.00 0.00 406 PRO B O 2
ATOM 1410 N N . PRO B 2 3 ? -14.706 -8.727 19.698 1.00 0.00 407 PRO B N 2
ATOM 1411 C CA . PRO B 2 3 ? -14.543 -9.653 18.572 1.00 0.00 407 PRO B CA 2
ATOM 1412 C C . PRO B 2 3 ? -13.295 -9.347 17.747 1.00 0.00 407 PRO B C 2
ATOM 1413 O O . PRO B 2 3 ? -12.818 -8.213 17.724 1.00 0.00 407 PRO B O 2
ATOM 1424 N N . PRO B 2 4 ? -12.747 -10.362 17.055 1.00 0.00 408 PRO B N 2
ATOM 1425 C CA . PRO B 2 4 ? -11.549 -10.196 16.226 1.00 0.00 408 PRO B CA 2
ATOM 1426 C C . PRO B 2 4 ? -11.821 -9.366 14.976 1.00 0.00 408 PRO B C 2
ATOM 1427 O O . PRO B 2 4 ? -12.954 -9.294 14.501 1.00 0.00 408 PRO B O 2
ATOM 1438 N N . ALA B 2 5 ? -10.773 -8.739 14.450 1.00 0.00 409 ALA B N 2
ATOM 1439 C CA . ALA B 2 5 ? -10.898 -7.914 13.255 1.00 0.00 409 ALA B CA 2
ATOM 1440 C C . ALA B 2 5 ? -10.852 -8.766 11.991 1.00 0.00 409 ALA B C 2
ATOM 1441 O O . ALA B 2 5 ? -9.930 -9.559 11.799 1.00 0.00 409 ALA B O 2
ATOM 1448 N N . HIS B 2 6 ? -11.853 -8.597 11.132 1.00 0.00 410 HIS B N 2
ATOM 1449 C CA . HIS B 2 6 ? -11.926 -9.351 9.886 1.00 0.00 410 HIS B CA 2
ATOM 1450 C C . HIS B 2 6 ? -11.012 -8.743 8.828 1.00 0.00 410 HIS B C 2
ATOM 1451 O O . HIS B 2 6 ? -11.469 -8.016 7.944 1.00 0.00 410 HIS B O 2
ATOM 1466 N N . HIS B 2 7 ? -9.722 -9.044 8.923 1.00 0.00 411 HIS B N 2
ATOM 1467 C CA . HIS B 2 7 ? -8.745 -8.526 7.973 1.00 0.00 411 HIS B CA 2
ATOM 1468 C C . HIS B 2 7 ? -8.296 -9.617 7.006 1.00 0.00 411 HIS B C 2
ATOM 1469 O O . HIS B 2 7 ? -8.619 -10.790 7.185 1.00 0.00 411 HIS B O 2
ATOM 1484 N N . ASN B 2 8 ? -7.548 -9.221 5.981 1.00 0.00 412 ASN B N 2
ATOM 1485 C CA . ASN B 2 8 ? -7.055 -10.165 4.985 1.00 0.00 412 ASN B CA 2
ATOM 1486 C C . ASN B 2 8 ? -5.720 -10.763 5.416 1.00 0.00 412 ASN B C 2
ATOM 1487 O O . ASN B 2 8 ? -5.653 -11.914 5.846 1.00 0.00 412 ASN B O 2
ATOM 1498 N N . MET B 2 9 ? -4.657 -9.972 5.300 1.00 0.00 413 MET B N 2
ATOM 1499 C CA . MET B 2 9 ? -3.323 -10.423 5.678 1.00 0.00 413 MET B CA 2
ATOM 1500 C C . MET B 2 9 ? -2.301 -9.303 5.509 1.00 0.00 413 MET B C 2
ATOM 1501 O O . MET B 2 9 ? -1.649 -8.894 6.470 1.00 0.00 413 MET B O 2
ATOM 1515 N N . PHE B 2 10 ? -2.169 -8.811 4.280 1.00 0.00 414 PHE B N 2
ATOM 1516 C CA . PHE B 2 10 ? -1.226 -7.736 3.979 1.00 0.00 414 PHE B CA 2
ATOM 1517 C C . PHE B 2 10 ? 0.215 -8.223 4.104 1.00 0.00 414 PHE B C 2
ATOM 1518 O O . PHE B 2 10 ? 0.935 -8.320 3.110 1.00 0.00 414 PHE B O 2
ATOM 1535 N N . SER B 2 11 ? 0.631 -8.531 5.331 1.00 0.00 415 SER B N 2
ATOM 1536 C CA . SER B 2 11 ? 1.987 -9.009 5.582 1.00 0.00 415 SER B CA 2
ATOM 1537 C C . SER B 2 11 ? 3.022 -8.025 5.042 1.00 0.00 415 SER B C 2
ATOM 1538 O O . SER B 2 11 ? 2.698 -6.877 4.736 1.00 0.00 415 SER B O 2
ATOM 1546 N N . VAL B 2 12 ? 4.267 -8.479 4.922 1.00 0.00 416 VAL B N 2
ATOM 1547 C CA . VAL B 2 12 ? 5.341 -7.631 4.416 1.00 0.00 416 VAL B CA 2
ATOM 1548 C C . VAL B 2 12 ? 5.944 -8.208 3.134 1.00 0.00 416 VAL B C 2
ATOM 1549 O O . VAL B 2 12 ? 7.152 -8.430 3.045 1.00 0.00 416 VAL B O 2
ATOM 1562 N N . PRO B 2 13 ? 5.101 -8.445 2.114 1.00 0.00 417 PRO B N 2
ATOM 1563 C CA . PRO B 2 13 ? 5.538 -8.983 0.820 1.00 0.00 417 PRO B CA 2
ATOM 1564 C C . PRO B 2 13 ? 6.554 -8.073 0.137 1.00 0.00 417 PRO B C 2
ATOM 1565 O O . PRO B 2 13 ? 6.548 -6.861 0.353 1.00 0.00 417 PRO B O 2
ATOM 1576 N N . PRO B 2 14 ? 7.448 -8.636 -0.696 1.00 0.00 418 PRO B N 2
ATOM 1577 C CA . PRO B 2 14 ? 8.464 -7.843 -1.392 1.00 0.00 418 PRO B CA 2
ATOM 1578 C C . PRO B 2 14 ? 7.816 -6.759 -2.248 1.00 0.00 418 PRO B C 2
ATOM 1579 O O . PRO B 2 14 ? 6.771 -6.984 -2.857 1.00 0.00 418 PRO B O 2
ATOM 1590 N N . PRO B 2 15 ? 8.403 -5.550 -2.272 1.00 0.00 419 PRO B N 2
ATOM 1591 C CA . PRO B 2 15 ? 7.837 -4.425 -3.024 1.00 0.00 419 PRO B CA 2
ATOM 1592 C C . PRO B 2 15 ? 7.928 -4.577 -4.543 1.00 0.00 419 PRO B C 2
ATOM 1593 O O . PRO B 2 15 ? 8.952 -4.997 -5.080 1.00 0.00 419 PRO B O 2
ATOM 1604 N N . PRO B 2 16 ? 6.839 -4.214 -5.252 1.00 0.00 420 PRO B N 2
ATOM 1605 C CA . PRO B 2 16 ? 6.775 -4.283 -6.713 1.00 0.00 420 PRO B CA 2
ATOM 1606 C C . PRO B 2 16 ? 7.543 -3.155 -7.409 1.00 0.00 420 PRO B C 2
ATOM 1607 O O . PRO B 2 16 ? 8.443 -3.414 -8.208 1.00 0.00 420 PRO B O 2
ATOM 1618 N N . ILE B 2 17 ? 7.172 -1.900 -7.125 1.00 0.00 421 ILE B N 2
ATOM 1619 C CA . ILE B 2 17 ? 7.824 -0.752 -7.755 1.00 0.00 421 ILE B CA 2
ATOM 1620 C C . ILE B 2 17 ? 8.870 -0.108 -6.841 1.00 0.00 421 ILE B C 2
ATOM 1621 O O . ILE B 2 17 ? 9.356 -0.737 -5.900 1.00 0.00 421 ILE B O 2
ATOM 1637 N N . LEU B 2 18 ? 9.220 1.144 -7.127 1.00 0.00 422 LEU B N 2
ATOM 1638 C CA . LEU B 2 18 ? 10.208 1.862 -6.332 1.00 0.00 422 LEU B CA 2
ATOM 1639 C C . LEU B 2 18 ? 10.374 3.288 -6.844 1.00 0.00 422 LEU B C 2
ATOM 1640 O O . LEU B 2 18 ? 11.480 3.828 -6.864 1.00 0.00 422 LEU B O 2
ATOM 1656 N N . GLY B 2 19 ? 9.265 3.889 -7.261 1.00 0.00 423 GLY B N 2
ATOM 1657 C CA . GLY B 2 19 ? 9.303 5.246 -7.772 1.00 0.00 423 GLY B CA 2
ATOM 1658 C C . GLY B 2 19 ? 8.441 6.195 -6.965 1.00 0.00 423 GLY B C 2
ATOM 1659 O O . GLY B 2 19 ? 7.550 5.766 -6.232 1.00 0.00 423 GLY B O 2
ATOM 1663 N N . ARG B 2 20 ? 8.707 7.492 -7.098 1.00 0.00 424 ARG B N 2
ATOM 1664 C CA . ARG B 2 20 ? 7.949 8.506 -6.375 1.00 0.00 424 ARG B CA 2
ATOM 1665 C C . ARG B 2 20 ? 8.072 8.306 -4.868 1.00 0.00 424 ARG B C 2
ATOM 1666 O O . ARG B 2 20 ? 8.882 7.504 -4.402 1.00 0.00 424 ARG B O 2
ATOM 1687 N N . GLY B 2 21 ? 7.263 9.041 -4.111 1.00 0.00 425 GLY B N 2
ATOM 1688 C CA . GLY B 2 21 ? 7.298 8.930 -2.665 1.00 0.00 425 GLY B CA 2
ATOM 1689 C C . GLY B 2 21 ? 6.183 9.711 -1.997 1.00 0.00 425 GLY B C 2
ATOM 1690 O O . GLY B 2 21 ? 5.878 9.421 -0.821 1.00 0.00 425 GLY B O 2
ATOM 1695 N N . GLY A 1 1 ? 6.714 4.419 14.792 1.00 0.00 651 GLY A N 3
ATOM 1696 C CA . GLY A 1 1 ? 7.224 3.026 14.906 1.00 0.00 651 GLY A CA 3
ATOM 1697 C C . GLY A 1 1 ? 7.349 2.341 13.559 1.00 0.00 651 GLY A C 3
ATOM 1698 O O . GLY A 1 1 ? 8.423 1.862 13.196 1.00 0.00 651 GLY A O 3
ATOM 1703 N N . ALA A 1 2 ? 6.248 2.295 12.816 1.00 0.00 652 ALA A N 3
ATOM 1704 C CA . ALA A 1 2 ? 6.239 1.665 11.502 1.00 0.00 652 ALA A CA 3
ATOM 1705 C C . ALA A 1 2 ? 6.188 2.710 10.393 1.00 0.00 652 ALA A C 3
ATOM 1706 O O . ALA A 1 2 ? 7.158 2.896 9.659 1.00 0.00 652 ALA A O 3
ATOM 1713 N N . ASP A 1 3 ? 5.047 3.386 10.278 1.00 0.00 653 ASP A N 3
ATOM 1714 C CA . ASP A 1 3 ? 4.852 4.418 9.258 1.00 0.00 653 ASP A CA 3
ATOM 1715 C C . ASP A 1 3 ? 5.397 3.973 7.904 1.00 0.00 653 ASP A C 3
ATOM 1716 O O . ASP A 1 3 ? 6.427 4.463 7.442 1.00 0.00 653 ASP A O 3
ATOM 1725 N N . TYR A 1 4 ? 4.695 3.038 7.276 1.00 0.00 654 TYR A N 3
ATOM 1726 C CA . TYR A 1 4 ? 5.101 2.517 5.972 1.00 0.00 654 TYR A CA 3
ATOM 1727 C C . TYR A 1 4 ? 3.956 2.570 4.967 1.00 0.00 654 TYR A C 3
ATOM 1728 O O . TYR A 1 4 ? 4.184 2.588 3.758 1.00 0.00 654 TYR A O 3
ATOM 1746 N N . SER A 1 5 ? 2.724 2.599 5.472 1.00 0.00 655 SER A N 3
ATOM 1747 C CA . SER A 1 5 ? 1.540 2.653 4.621 1.00 0.00 655 SER A CA 3
ATOM 1748 C C . SER A 1 5 ? 1.704 3.670 3.496 1.00 0.00 655 SER A C 3
ATOM 1749 O O . SER A 1 5 ? 1.110 3.526 2.433 1.00 0.00 655 SER A O 3
ATOM 1757 N N . ALA A 1 6 ? 2.515 4.694 3.727 1.00 0.00 656 ALA A N 3
ATOM 1758 C CA . ALA A 1 6 ? 2.739 5.710 2.711 1.00 0.00 656 ALA A CA 3
ATOM 1759 C C . ALA A 1 6 ? 3.403 5.103 1.497 1.00 0.00 656 ALA A C 3
ATOM 1760 O O . ALA A 1 6 ? 2.809 5.018 0.422 1.00 0.00 656 ALA A O 3
ATOM 1767 N N . GLN A 1 7 ? 4.638 4.671 1.679 1.00 0.00 657 GLN A N 3
ATOM 1768 C CA . GLN A 1 7 ? 5.378 4.060 0.595 1.00 0.00 657 GLN A CA 3
ATOM 1769 C C . GLN A 1 7 ? 4.797 2.688 0.275 1.00 0.00 657 GLN A C 3
ATOM 1770 O O . GLN A 1 7 ? 5.046 2.131 -0.793 1.00 0.00 657 GLN A O 3
ATOM 1784 N N . TRP A 1 8 ? 4.008 2.150 1.203 1.00 0.00 658 TRP A N 3
ATOM 1785 C CA . TRP A 1 8 ? 3.383 0.855 1.001 1.00 0.00 658 TRP A CA 3
ATOM 1786 C C . TRP A 1 8 ? 2.116 1.023 0.186 1.00 0.00 658 TRP A C 3
ATOM 1787 O O . TRP A 1 8 ? 1.789 0.182 -0.649 1.00 0.00 658 TRP A O 3
ATOM 1808 N N . ALA A 1 9 ? 1.414 2.128 0.411 1.00 0.00 659 ALA A N 3
ATOM 1809 C CA . ALA A 1 9 ? 0.202 2.400 -0.336 1.00 0.00 659 ALA A CA 3
ATOM 1810 C C . ALA A 1 9 ? 0.569 2.776 -1.761 1.00 0.00 659 ALA A C 3
ATOM 1811 O O . ALA A 1 9 ? -0.138 2.430 -2.705 1.00 0.00 659 ALA A O 3
ATOM 1818 N N . GLU A 1 10 ? 1.703 3.468 -1.911 1.00 0.00 660 GLU A N 3
ATOM 1819 C CA . GLU A 1 10 ? 2.181 3.864 -3.231 1.00 0.00 660 GLU A CA 3
ATOM 1820 C C . GLU A 1 10 ? 2.270 2.642 -4.133 1.00 0.00 660 GLU A C 3
ATOM 1821 O O . GLU A 1 10 ? 2.114 2.734 -5.351 1.00 0.00 660 GLU A O 3
ATOM 1833 N N . TYR A 1 11 ? 2.515 1.494 -3.510 1.00 0.00 661 TYR A N 3
ATOM 1834 C CA . TYR A 1 11 ? 2.619 0.239 -4.230 1.00 0.00 661 TYR A CA 3
ATOM 1835 C C . TYR A 1 11 ? 1.252 -0.205 -4.711 1.00 0.00 661 TYR A C 3
ATOM 1836 O O . TYR A 1 11 ? 1.020 -0.370 -5.906 1.00 0.00 661 TYR A O 3
ATOM 1854 N N . TYR A 1 12 ? 0.346 -0.378 -3.764 1.00 0.00 662 TYR A N 3
ATOM 1855 C CA . TYR A 1 12 ? -1.012 -0.785 -4.073 1.00 0.00 662 TYR A CA 3
ATOM 1856 C C . TYR A 1 12 ? -1.708 0.275 -4.908 1.00 0.00 662 TYR A C 3
ATOM 1857 O O . TYR A 1 12 ? -2.700 -0.003 -5.574 1.00 0.00 662 TYR A O 3
ATOM 1875 N N . ARG A 1 13 ? -1.170 1.492 -4.885 1.00 0.00 663 ARG A N 3
ATOM 1876 C CA . ARG A 1 13 ? -1.743 2.578 -5.661 1.00 0.00 663 ARG A CA 3
ATOM 1877 C C . ARG A 1 13 ? -1.377 2.445 -7.135 1.00 0.00 663 ARG A C 3
ATOM 1878 O O . ARG A 1 13 ? -1.851 3.217 -7.969 1.00 0.00 663 ARG A O 3
ATOM 1899 N N . SER A 1 14 ? -0.531 1.470 -7.455 1.00 0.00 664 SER A N 3
ATOM 1900 C CA . SER A 1 14 ? -0.117 1.256 -8.832 1.00 0.00 664 SER A CA 3
ATOM 1901 C C . SER A 1 14 ? 0.399 -0.162 -9.061 1.00 0.00 664 SER A C 3
ATOM 1902 O O . SER A 1 14 ? 1.070 -0.436 -10.056 1.00 0.00 664 SER A O 3
ATOM 1910 N N . VAL A 1 15 ? 0.057 -1.069 -8.151 1.00 0.00 665 VAL A N 3
ATOM 1911 C CA . VAL A 1 15 ? 0.460 -2.462 -8.276 1.00 0.00 665 VAL A CA 3
ATOM 1912 C C . VAL A 1 15 ? -0.769 -3.356 -8.439 1.00 0.00 665 VAL A C 3
ATOM 1913 O O . VAL A 1 15 ? -0.648 -4.555 -8.692 1.00 0.00 665 VAL A O 3
ATOM 1926 N N . GLY A 1 16 ? -1.956 -2.759 -8.297 1.00 0.00 666 GLY A N 3
ATOM 1927 C CA . GLY A 1 16 ? -3.187 -3.511 -8.439 1.00 0.00 666 GLY A CA 3
ATOM 1928 C C . GLY A 1 16 ? -3.988 -3.564 -7.154 1.00 0.00 666 GLY A C 3
ATOM 1929 O O . GLY A 1 16 ? -4.455 -4.631 -6.754 1.00 0.00 666 GLY A O 3
ATOM 1933 N N . LYS A 1 17 ? -4.148 -2.414 -6.503 1.00 0.00 667 LYS A N 3
ATOM 1934 C CA . LYS A 1 17 ? -4.899 -2.350 -5.254 1.00 0.00 667 LYS A CA 3
ATOM 1935 C C . LYS A 1 17 ? -5.048 -0.911 -4.759 1.00 0.00 667 LYS A C 3
ATOM 1936 O O . LYS A 1 17 ? -4.968 -0.654 -3.561 1.00 0.00 667 LYS A O 3
ATOM 1955 N N . ILE A 1 18 ? -5.273 0.027 -5.680 1.00 0.00 668 ILE A N 3
ATOM 1956 C CA . ILE A 1 18 ? -5.439 1.434 -5.306 1.00 0.00 668 ILE A CA 3
ATOM 1957 C C . ILE A 1 18 ? -6.497 1.569 -4.228 1.00 0.00 668 ILE A C 3
ATOM 1958 O O . ILE A 1 18 ? -6.244 2.089 -3.142 1.00 0.00 668 ILE A O 3
ATOM 1974 N N . GLU A 1 19 ? -7.683 1.085 -4.546 1.00 0.00 669 GLU A N 3
ATOM 1975 C CA . GLU A 1 19 ? -8.803 1.126 -3.628 1.00 0.00 669 GLU A CA 3
ATOM 1976 C C . GLU A 1 19 ? -8.397 0.572 -2.271 1.00 0.00 669 GLU A C 3
ATOM 1977 O O . GLU A 1 19 ? -8.799 1.091 -1.229 1.00 0.00 669 GLU A O 3
ATOM 1989 N N . GLU A 1 20 ? -7.566 -0.461 -2.293 1.00 0.00 670 GLU A N 3
ATOM 1990 C CA . GLU A 1 20 ? -7.071 -1.058 -1.064 1.00 0.00 670 GLU A CA 3
ATOM 1991 C C . GLU A 1 20 ? -5.939 -0.209 -0.514 1.00 0.00 670 GLU A C 3
ATOM 1992 O O . GLU A 1 20 ? -5.716 -0.167 0.696 1.00 0.00 670 GLU A O 3
ATOM 2004 N N . ALA A 1 21 ? -5.238 0.499 -1.404 1.00 0.00 671 ALA A N 3
ATOM 2005 C CA . ALA A 1 21 ? -4.160 1.365 -0.975 1.00 0.00 671 ALA A CA 3
ATOM 2006 C C . ALA A 1 21 ? -4.721 2.443 -0.065 1.00 0.00 671 ALA A C 3
ATOM 2007 O O . ALA A 1 21 ? -4.074 2.858 0.897 1.00 0.00 671 ALA A O 3
ATOM 2014 N N . GLU A 1 22 ? -5.955 2.863 -0.347 1.00 0.00 672 GLU A N 3
ATOM 2015 C CA . GLU A 1 22 ? -6.615 3.852 0.488 1.00 0.00 672 GLU A CA 3
ATOM 2016 C C . GLU A 1 22 ? -6.751 3.292 1.899 1.00 0.00 672 GLU A C 3
ATOM 2017 O O . GLU A 1 22 ? -6.808 4.037 2.878 1.00 0.00 672 GLU A O 3
ATOM 2029 N N . ALA A 1 23 ? -6.770 1.961 1.987 1.00 0.00 673 ALA A N 3
ATOM 2030 C CA . ALA A 1 23 ? -6.860 1.277 3.264 1.00 0.00 673 ALA A CA 3
ATOM 2031 C C . ALA A 1 23 ? -5.508 1.310 3.958 1.00 0.00 673 ALA A C 3
ATOM 2032 O O . ALA A 1 23 ? -5.423 1.472 5.175 1.00 0.00 673 ALA A O 3
ATOM 2039 N N . ILE A 1 24 ? -4.449 1.180 3.163 1.00 0.00 674 ILE A N 3
ATOM 2040 C CA . ILE A 1 24 ? -3.094 1.222 3.690 1.00 0.00 674 ILE A CA 3
ATOM 2041 C C . ILE A 1 24 ? -2.841 2.576 4.330 1.00 0.00 674 ILE A C 3
ATOM 2042 O O . ILE A 1 24 ? -2.309 2.665 5.430 1.00 0.00 674 ILE A O 3
ATOM 2058 N N . GLU A 1 25 ? -3.239 3.633 3.634 1.00 0.00 675 GLU A N 3
ATOM 2059 C CA . GLU A 1 25 ? -3.063 4.984 4.142 1.00 0.00 675 GLU A CA 3
ATOM 2060 C C . GLU A 1 25 ? -3.552 5.081 5.584 1.00 0.00 675 GLU A C 3
ATOM 2061 O O . GLU A 1 25 ? -3.075 5.908 6.358 1.00 0.00 675 GLU A O 3
ATOM 2073 N N . LYS A 1 26 ? -4.499 4.218 5.945 1.00 0.00 676 LYS A N 3
ATOM 2074 C CA . LYS A 1 26 ? -5.029 4.202 7.303 1.00 0.00 676 LYS A CA 3
ATOM 2075 C C . LYS A 1 26 ? -3.961 3.752 8.298 1.00 0.00 676 LYS A C 3
ATOM 2076 O O . LYS A 1 26 ? -3.993 4.138 9.466 1.00 0.00 676 LYS A O 3
ATOM 2095 N N . THR A 1 27 ? -3.006 2.948 7.831 1.00 0.00 677 THR A N 3
ATOM 2096 C CA . THR A 1 27 ? -1.930 2.476 8.697 1.00 0.00 677 THR A CA 3
ATOM 2097 C C . THR A 1 27 ? -1.069 3.648 9.150 1.00 0.00 677 THR A C 3
ATOM 2098 O O . THR A 1 27 ? -0.478 3.616 10.225 1.00 0.00 677 THR A O 3
ATOM 2109 N N . LEU A 1 28 ? -1.016 4.695 8.328 1.00 0.00 678 LEU A N 3
ATOM 2110 C CA . LEU A 1 28 ? -0.240 5.883 8.663 1.00 0.00 678 LEU A CA 3
ATOM 2111 C C . LEU A 1 28 ? -0.649 6.394 10.036 1.00 0.00 678 LEU A C 3
ATOM 2112 O O . LEU A 1 28 ? 0.171 6.925 10.784 1.00 0.00 678 LEU A O 3
ATOM 2128 N N . LYS A 1 29 ? -1.925 6.205 10.371 1.00 0.00 679 LYS A N 3
ATOM 2129 C CA . LYS A 1 29 ? -2.438 6.624 11.669 1.00 0.00 679 LYS A CA 3
ATOM 2130 C C . LYS A 1 29 ? -1.688 5.911 12.797 1.00 0.00 679 LYS A C 3
ATOM 2131 O O . LYS A 1 29 ? -1.737 6.336 13.950 1.00 0.00 679 LYS A O 3
ATOM 2150 N N . ASN A 1 30 ? -0.996 4.823 12.447 1.00 0.00 680 ASN A N 3
ATOM 2151 C CA . ASN A 1 30 ? -0.226 4.036 13.410 1.00 0.00 680 ASN A CA 3
ATOM 2152 C C . ASN A 1 30 ? 0.502 4.931 14.412 1.00 0.00 680 ASN A C 3
ATOM 2153 O O . ASN A 1 30 ? 1.186 5.881 14.028 1.00 0.00 680 ASN A O 3
ATOM 2164 N N . LYS A 1 31 ? 0.350 4.621 15.696 1.00 0.00 681 LYS A N 3
ATOM 2165 C CA . LYS A 1 31 ? 0.993 5.395 16.751 1.00 0.00 681 LYS A CA 3
ATOM 2166 C C . LYS A 1 31 ? 0.905 4.670 18.089 1.00 0.00 681 LYS A C 3
ATOM 2167 O O . LYS A 1 31 ? 0.792 5.299 19.141 1.00 0.00 681 LYS A O 3
ATOM 2186 N N . GLN A 1 32 ? 0.958 3.343 18.042 1.00 0.00 682 GLN A N 3
ATOM 2187 C CA . GLN A 1 32 ? 0.885 2.531 19.251 1.00 0.00 682 GLN A CA 3
ATOM 2188 C C . GLN A 1 32 ? 1.766 1.292 19.129 1.00 0.00 682 GLN A C 3
ATOM 2189 O O . GLN A 1 32 ? 1.433 0.228 19.651 1.00 0.00 682 GLN A O 3
ATOM 2203 N N . ASN A 1 33 ? 2.892 1.439 18.438 1.00 0.00 683 ASN A N 3
ATOM 2204 C CA . ASN A 1 33 ? 3.821 0.331 18.248 1.00 0.00 683 ASN A CA 3
ATOM 2205 C C . ASN A 1 33 ? 5.267 0.812 18.335 1.00 0.00 683 ASN A C 3
ATOM 2206 O O . ASN A 1 33 ? 6.131 0.011 18.747 1.00 0.00 683 ASN A O 3
ATOM 2218 N N . ARG B 2 1 ? -25.901 -8.670 1.502 1.00 0.00 405 ARG B N 3
ATOM 2219 C CA . ARG B 2 1 ? -25.137 -9.137 0.311 1.00 0.00 405 ARG B CA 3
ATOM 2220 C C . ARG B 2 1 ? -23.647 -8.805 0.428 1.00 0.00 405 ARG B C 3
ATOM 2221 O O . ARG B 2 1 ? -22.799 -9.665 0.187 1.00 0.00 405 ARG B O 3
ATOM 2243 N N . PRO B 2 2 ? -23.299 -7.557 0.798 1.00 0.00 406 PRO B N 3
ATOM 2244 C CA . PRO B 2 2 ? -21.904 -7.143 0.936 1.00 0.00 406 PRO B CA 3
ATOM 2245 C C . PRO B 2 2 ? -21.303 -7.557 2.279 1.00 0.00 406 PRO B C 3
ATOM 2246 O O . PRO B 2 2 ? -21.703 -7.049 3.327 1.00 0.00 406 PRO B O 3
ATOM 2257 N N . PRO B 2 3 ? -20.332 -8.488 2.269 1.00 0.00 407 PRO B N 3
ATOM 2258 C CA . PRO B 2 3 ? -19.683 -8.962 3.498 1.00 0.00 407 PRO B CA 3
ATOM 2259 C C . PRO B 2 3 ? -19.159 -7.814 4.356 1.00 0.00 407 PRO B C 3
ATOM 2260 O O . PRO B 2 3 ? -18.879 -6.727 3.850 1.00 0.00 407 PRO B O 3
ATOM 2271 N N . PRO B 2 4 ? -19.017 -8.041 5.673 1.00 0.00 408 PRO B N 3
ATOM 2272 C CA . PRO B 2 4 ? -18.524 -7.020 6.602 1.00 0.00 408 PRO B CA 3
ATOM 2273 C C . PRO B 2 4 ? -17.042 -6.722 6.400 1.00 0.00 408 PRO B C 3
ATOM 2274 O O . PRO B 2 4 ? -16.349 -7.435 5.676 1.00 0.00 408 PRO B O 3
ATOM 2285 N N . ALA B 2 5 ? -16.564 -5.662 7.044 1.00 0.00 409 ALA B N 3
ATOM 2286 C CA . ALA B 2 5 ? -15.164 -5.269 6.935 1.00 0.00 409 ALA B CA 3
ATOM 2287 C C . ALA B 2 5 ? -14.798 -4.943 5.491 1.00 0.00 409 ALA B C 3
ATOM 2288 O O . ALA B 2 5 ? -15.646 -4.983 4.600 1.00 0.00 409 ALA B O 3
ATOM 2295 N N . HIS B 2 6 ? -13.528 -4.619 5.267 1.00 0.00 410 HIS B N 3
ATOM 2296 C CA . HIS B 2 6 ? -13.048 -4.286 3.931 1.00 0.00 410 HIS B CA 3
ATOM 2297 C C . HIS B 2 6 ? -11.729 -4.992 3.634 1.00 0.00 410 HIS B C 3
ATOM 2298 O O . HIS B 2 6 ? -11.556 -5.582 2.568 1.00 0.00 410 HIS B O 3
ATOM 2313 N N . HIS B 2 7 ? -10.802 -4.926 4.584 1.00 0.00 411 HIS B N 3
ATOM 2314 C CA . HIS B 2 7 ? -9.498 -5.559 4.423 1.00 0.00 411 HIS B CA 3
ATOM 2315 C C . HIS B 2 7 ? -9.475 -6.933 5.086 1.00 0.00 411 HIS B C 3
ATOM 2316 O O . HIS B 2 7 ? -10.427 -7.323 5.761 1.00 0.00 411 HIS B O 3
ATOM 2331 N N . ASN B 2 8 ? -8.381 -7.661 4.888 1.00 0.00 412 ASN B N 3
ATOM 2332 C CA . ASN B 2 8 ? -8.234 -8.991 5.466 1.00 0.00 412 ASN B CA 3
ATOM 2333 C C . ASN B 2 8 ? -6.762 -9.341 5.659 1.00 0.00 412 ASN B C 3
ATOM 2334 O O . ASN B 2 8 ? -6.274 -9.414 6.788 1.00 0.00 412 ASN B O 3
ATOM 2345 N N . MET B 2 9 ? -6.060 -9.555 4.553 1.00 0.00 413 MET B N 3
ATOM 2346 C CA . MET B 2 9 ? -4.642 -9.897 4.600 1.00 0.00 413 MET B CA 3
ATOM 2347 C C . MET B 2 9 ? -3.785 -8.733 4.112 1.00 0.00 413 MET B C 3
ATOM 2348 O O . MET B 2 9 ? -4.269 -7.847 3.407 1.00 0.00 413 MET B O 3
ATOM 2362 N N . PHE B 2 10 ? -2.511 -8.744 4.489 1.00 0.00 414 PHE B N 3
ATOM 2363 C CA . PHE B 2 10 ? -1.587 -7.689 4.089 1.00 0.00 414 PHE B CA 3
ATOM 2364 C C . PHE B 2 10 ? -0.144 -8.186 4.133 1.00 0.00 414 PHE B C 3
ATOM 2365 O O . PHE B 2 10 ? 0.554 -8.178 3.118 1.00 0.00 414 PHE B O 3
ATOM 2382 N N . SER B 2 11 ? 0.296 -8.620 5.311 1.00 0.00 415 SER B N 3
ATOM 2383 C CA . SER B 2 11 ? 1.658 -9.122 5.482 1.00 0.00 415 SER B CA 3
ATOM 2384 C C . SER B 2 11 ? 2.680 -8.101 4.980 1.00 0.00 415 SER B C 3
ATOM 2385 O O . SER B 2 11 ? 2.376 -6.913 4.874 1.00 0.00 415 SER B O 3
ATOM 2393 N N . VAL B 2 12 ? 3.889 -8.565 4.667 1.00 0.00 416 VAL B N 3
ATOM 2394 C CA . VAL B 2 12 ? 4.936 -7.677 4.175 1.00 0.00 416 VAL B CA 3
ATOM 2395 C C . VAL B 2 12 ? 5.628 -8.255 2.938 1.00 0.00 416 VAL B C 3
ATOM 2396 O O . VAL B 2 12 ? 6.827 -8.535 2.957 1.00 0.00 416 VAL B O 3
ATOM 2409 N N . PRO B 2 13 ? 4.877 -8.427 1.833 1.00 0.00 417 PRO B N 3
ATOM 2410 C CA . PRO B 2 13 ? 5.416 -8.957 0.574 1.00 0.00 417 PRO B CA 3
ATOM 2411 C C . PRO B 2 13 ? 6.466 -8.028 -0.024 1.00 0.00 417 PRO B C 3
ATOM 2412 O O . PRO B 2 13 ? 6.424 -6.817 0.197 1.00 0.00 417 PRO B O 3
ATOM 2423 N N . PRO B 2 14 ? 7.430 -8.568 -0.792 1.00 0.00 418 PRO B N 3
ATOM 2424 C CA . PRO B 2 14 ? 8.478 -7.750 -1.404 1.00 0.00 418 PRO B CA 3
ATOM 2425 C C . PRO B 2 14 ? 7.867 -6.673 -2.295 1.00 0.00 418 PRO B C 3
ATOM 2426 O O . PRO B 2 14 ? 6.874 -6.917 -2.979 1.00 0.00 418 PRO B O 3
ATOM 2437 N N . PRO B 2 15 ? 8.422 -5.449 -2.265 1.00 0.00 419 PRO B N 3
ATOM 2438 C CA . PRO B 2 15 ? 7.879 -4.331 -3.045 1.00 0.00 419 PRO B CA 3
ATOM 2439 C C . PRO B 2 15 ? 8.083 -4.463 -4.555 1.00 0.00 419 PRO B C 3
ATOM 2440 O O . PRO B 2 15 ? 9.163 -4.831 -5.018 1.00 0.00 419 PRO B O 3
ATOM 2451 N N . PRO B 2 16 ? 7.040 -4.127 -5.344 1.00 0.00 420 PRO B N 3
ATOM 2452 C CA . PRO B 2 16 ? 7.089 -4.167 -6.807 1.00 0.00 420 PRO B CA 3
ATOM 2453 C C . PRO B 2 16 ? 7.858 -2.986 -7.403 1.00 0.00 420 PRO B C 3
ATOM 2454 O O . PRO B 2 16 ? 8.913 -3.164 -8.011 1.00 0.00 420 PRO B O 3
ATOM 2465 N N . ILE B 2 17 ? 7.303 -1.779 -7.247 1.00 0.00 421 ILE B N 3
ATOM 2466 C CA . ILE B 2 17 ? 7.925 -0.572 -7.795 1.00 0.00 421 ILE B CA 3
ATOM 2467 C C . ILE B 2 17 ? 8.928 0.055 -6.823 1.00 0.00 421 ILE B C 3
ATOM 2468 O O . ILE B 2 17 ? 9.412 -0.606 -5.905 1.00 0.00 421 ILE B O 3
ATOM 2484 N N . LEU B 2 18 ? 9.244 1.331 -7.036 1.00 0.00 422 LEU B N 3
ATOM 2485 C CA . LEU B 2 18 ? 10.191 2.037 -6.182 1.00 0.00 422 LEU B CA 3
ATOM 2486 C C . LEU B 2 18 ? 10.310 3.494 -6.608 1.00 0.00 422 LEU B C 3
ATOM 2487 O O . LEU B 2 18 ? 11.393 4.077 -6.575 1.00 0.00 422 LEU B O 3
ATOM 2503 N N . GLY B 2 19 ? 9.186 4.073 -7.015 1.00 0.00 423 GLY B N 3
ATOM 2504 C CA . GLY B 2 19 ? 9.179 5.456 -7.449 1.00 0.00 423 GLY B CA 3
ATOM 2505 C C . GLY B 2 19 ? 8.100 6.275 -6.766 1.00 0.00 423 GLY B C 3
ATOM 2506 O O . GLY B 2 19 ? 7.859 6.120 -5.569 1.00 0.00 423 GLY B O 3
ATOM 2510 N N . ARG B 2 20 ? 7.452 7.149 -7.529 1.00 0.00 424 ARG B N 3
ATOM 2511 C CA . ARG B 2 20 ? 6.394 7.995 -6.990 1.00 0.00 424 ARG B CA 3
ATOM 2512 C C . ARG B 2 20 ? 5.041 7.297 -7.080 1.00 0.00 424 ARG B C 3
ATOM 2513 O O . ARG B 2 20 ? 4.961 6.116 -7.418 1.00 0.00 424 ARG B O 3
ATOM 2534 N N . GLY B 2 21 ? 3.978 8.035 -6.773 1.00 0.00 425 GLY B N 3
ATOM 2535 C CA . GLY B 2 21 ? 2.643 7.469 -6.825 1.00 0.00 425 GLY B CA 3
ATOM 2536 C C . GLY B 2 21 ? 2.479 6.280 -5.899 1.00 0.00 425 GLY B C 3
ATOM 2537 O O . GLY B 2 21 ? 1.923 6.459 -4.796 1.00 0.00 425 GLY B O 3
ATOM 2542 N N . GLY A 1 1 ? 7.849 3.147 15.118 1.00 0.00 651 GLY A N 4
ATOM 2543 C CA . GLY A 1 1 ? 6.443 2.726 14.863 1.00 0.00 651 GLY A CA 4
ATOM 2544 C C . GLY A 1 1 ? 6.322 1.795 13.673 1.00 0.00 651 GLY A C 4
ATOM 2545 O O . GLY A 1 1 ? 6.801 0.662 13.712 1.00 0.00 651 GLY A O 4
ATOM 2550 N N . ALA A 1 2 ? 5.681 2.275 12.612 1.00 0.00 652 ALA A N 4
ATOM 2551 C CA . ALA A 1 2 ? 5.499 1.478 11.405 1.00 0.00 652 ALA A CA 4
ATOM 2552 C C . ALA A 1 2 ? 4.878 2.309 10.287 1.00 0.00 652 ALA A C 4
ATOM 2553 O O . ALA A 1 2 ? 4.008 1.834 9.556 1.00 0.00 652 ALA A O 4
ATOM 2560 N N . ASP A 1 3 ? 5.329 3.552 10.160 1.00 0.00 653 ASP A N 4
ATOM 2561 C CA . ASP A 1 3 ? 4.818 4.449 9.131 1.00 0.00 653 ASP A CA 4
ATOM 2562 C C . ASP A 1 3 ? 5.325 4.041 7.752 1.00 0.00 653 ASP A C 4
ATOM 2563 O O . ASP A 1 3 ? 6.216 4.681 7.192 1.00 0.00 653 ASP A O 4
ATOM 2572 N N . TYR A 1 4 ? 4.753 2.971 7.209 1.00 0.00 654 TYR A N 4
ATOM 2573 C CA . TYR A 1 4 ? 5.150 2.477 5.892 1.00 0.00 654 TYR A CA 4
ATOM 2574 C C . TYR A 1 4 ? 3.991 2.531 4.902 1.00 0.00 654 TYR A C 4
ATOM 2575 O O . TYR A 1 4 ? 4.205 2.546 3.691 1.00 0.00 654 TYR A O 4
ATOM 2593 N N . SER A 1 5 ? 2.766 2.568 5.422 1.00 0.00 655 SER A N 4
ATOM 2594 C CA . SER A 1 5 ? 1.574 2.624 4.583 1.00 0.00 655 SER A CA 4
ATOM 2595 C C . SER A 1 5 ? 1.719 3.661 3.476 1.00 0.00 655 SER A C 4
ATOM 2596 O O . SER A 1 5 ? 1.115 3.534 2.417 1.00 0.00 655 SER A O 4
ATOM 2604 N N . ALA A 1 6 ? 2.526 4.687 3.717 1.00 0.00 656 ALA A N 4
ATOM 2605 C CA . ALA A 1 6 ? 2.732 5.722 2.717 1.00 0.00 656 ALA A CA 4
ATOM 2606 C C . ALA A 1 6 ? 3.386 5.143 1.484 1.00 0.00 656 ALA A C 4
ATOM 2607 O O . ALA A 1 6 ? 2.779 5.074 0.415 1.00 0.00 656 ALA A O 4
ATOM 2614 N N . GLN A 1 7 ? 4.626 4.717 1.642 1.00 0.00 657 GLN A N 4
ATOM 2615 C CA . GLN A 1 7 ? 5.355 4.132 0.537 1.00 0.00 657 GLN A CA 4
ATOM 2616 C C . GLN A 1 7 ? 4.785 2.760 0.202 1.00 0.00 657 GLN A C 4
ATOM 2617 O O . GLN A 1 7 ? 5.023 2.223 -0.879 1.00 0.00 657 GLN A O 4
ATOM 2631 N N . TRP A 1 8 ? 4.016 2.197 1.133 1.00 0.00 658 TRP A N 4
ATOM 2632 C CA . TRP A 1 8 ? 3.403 0.900 0.912 1.00 0.00 658 TRP A CA 4
ATOM 2633 C C . TRP A 1 8 ? 2.124 1.070 0.116 1.00 0.00 658 TRP A C 4
ATOM 2634 O O . TRP A 1 8 ? 1.793 0.238 -0.725 1.00 0.00 658 TRP A O 4
ATOM 2655 N N . ALA A 1 9 ? 1.419 2.170 0.362 1.00 0.00 659 ALA A N 4
ATOM 2656 C CA . ALA A 1 9 ? 0.197 2.443 -0.368 1.00 0.00 659 ALA A CA 4
ATOM 2657 C C . ALA A 1 9 ? 0.542 2.842 -1.793 1.00 0.00 659 ALA A C 4
ATOM 2658 O O . ALA A 1 9 ? -0.177 2.507 -2.732 1.00 0.00 659 ALA A O 4
ATOM 2665 N N . GLU A 1 10 ? 1.671 3.541 -1.950 1.00 0.00 660 GLU A N 4
ATOM 2666 C CA . GLU A 1 10 ? 2.123 3.960 -3.271 1.00 0.00 660 GLU A CA 4
ATOM 2667 C C . GLU A 1 10 ? 2.211 2.751 -4.189 1.00 0.00 660 GLU A C 4
ATOM 2668 O O . GLU A 1 10 ? 2.028 2.855 -5.402 1.00 0.00 660 GLU A O 4
ATOM 2680 N N . TYR A 1 11 ? 2.483 1.600 -3.586 1.00 0.00 661 TYR A N 4
ATOM 2681 C CA . TYR A 1 11 ? 2.587 0.357 -4.326 1.00 0.00 661 TYR A CA 4
ATOM 2682 C C . TYR A 1 11 ? 1.217 -0.081 -4.795 1.00 0.00 661 TYR A C 4
ATOM 2683 O O . TYR A 1 11 ? 0.951 -0.160 -5.992 1.00 0.00 661 TYR A O 4
ATOM 2701 N N . TYR A 1 12 ? 0.342 -0.341 -3.839 1.00 0.00 662 TYR A N 4
ATOM 2702 C CA . TYR A 1 12 ? -1.017 -0.750 -4.142 1.00 0.00 662 TYR A CA 4
ATOM 2703 C C . TYR A 1 12 ? -1.711 0.306 -4.985 1.00 0.00 662 TYR A C 4
ATOM 2704 O O . TYR A 1 12 ? -2.666 0.012 -5.698 1.00 0.00 662 TYR A O 4
ATOM 2722 N N . ARG A 1 13 ? -1.211 1.537 -4.919 1.00 0.00 663 ARG A N 4
ATOM 2723 C CA . ARG A 1 13 ? -1.782 2.620 -5.698 1.00 0.00 663 ARG A CA 4
ATOM 2724 C C . ARG A 1 13 ? -1.438 2.468 -7.176 1.00 0.00 663 ARG A C 4
ATOM 2725 O O . ARG A 1 13 ? -1.956 3.201 -8.019 1.00 0.00 663 ARG A O 4
ATOM 2746 N N . SER A 1 14 ? -0.562 1.516 -7.490 1.00 0.00 664 SER A N 4
ATOM 2747 C CA . SER A 1 14 ? -0.164 1.285 -8.870 1.00 0.00 664 SER A CA 4
ATOM 2748 C C . SER A 1 14 ? 0.356 -0.135 -9.082 1.00 0.00 664 SER A C 4
ATOM 2749 O O . SER A 1 14 ? 1.026 -0.420 -10.075 1.00 0.00 664 SER A O 4
ATOM 2757 N N . VAL A 1 15 ? 0.018 -1.031 -8.160 1.00 0.00 665 VAL A N 4
ATOM 2758 C CA . VAL A 1 15 ? 0.423 -2.424 -8.265 1.00 0.00 665 VAL A CA 4
ATOM 2759 C C . VAL A 1 15 ? -0.802 -3.311 -8.488 1.00 0.00 665 VAL A C 4
ATOM 2760 O O . VAL A 1 15 ? -0.675 -4.500 -8.783 1.00 0.00 665 VAL A O 4
ATOM 2773 N N . GLY A 1 16 ? -1.991 -2.718 -8.349 1.00 0.00 666 GLY A N 4
ATOM 2774 C CA . GLY A 1 16 ? -3.220 -3.462 -8.543 1.00 0.00 666 GLY A CA 4
ATOM 2775 C C . GLY A 1 16 ? -4.073 -3.507 -7.292 1.00 0.00 666 GLY A C 4
ATOM 2776 O O . GLY A 1 16 ? -4.741 -4.505 -7.026 1.00 0.00 666 GLY A O 4
ATOM 2780 N N . LYS A 1 17 ? -4.049 -2.426 -6.519 1.00 0.00 667 LYS A N 4
ATOM 2781 C CA . LYS A 1 17 ? -4.825 -2.356 -5.288 1.00 0.00 667 LYS A CA 4
ATOM 2782 C C . LYS A 1 17 ? -4.979 -0.914 -4.803 1.00 0.00 667 LYS A C 4
ATOM 2783 O O . LYS A 1 17 ? -4.864 -0.643 -3.611 1.00 0.00 667 LYS A O 4
ATOM 2802 N N . ILE A 1 18 ? -5.245 0.009 -5.727 1.00 0.00 668 ILE A N 4
ATOM 2803 C CA . ILE A 1 18 ? -5.419 1.418 -5.367 1.00 0.00 668 ILE A CA 4
ATOM 2804 C C . ILE A 1 18 ? -6.465 1.552 -4.277 1.00 0.00 668 ILE A C 4
ATOM 2805 O O . ILE A 1 18 ? -6.196 2.066 -3.192 1.00 0.00 668 ILE A O 4
ATOM 2821 N N . GLU A 1 19 ? -7.658 1.077 -4.584 1.00 0.00 669 GLU A N 4
ATOM 2822 C CA . GLU A 1 19 ? -8.765 1.120 -3.650 1.00 0.00 669 GLU A CA 4
ATOM 2823 C C . GLU A 1 19 ? -8.347 0.545 -2.305 1.00 0.00 669 GLU A C 4
ATOM 2824 O O . GLU A 1 19 ? -8.797 1.000 -1.254 1.00 0.00 669 GLU A O 4
ATOM 2836 N N . GLU A 1 20 ? -7.456 -0.436 -2.349 1.00 0.00 670 GLU A N 4
ATOM 2837 C CA . GLU A 1 20 ? -6.944 -1.047 -1.135 1.00 0.00 670 GLU A CA 4
ATOM 2838 C C . GLU A 1 20 ? -5.829 -0.184 -0.569 1.00 0.00 670 GLU A C 4
ATOM 2839 O O . GLU A 1 20 ? -5.622 -0.142 0.643 1.00 0.00 670 GLU A O 4
ATOM 2851 N N . ALA A 1 21 ? -5.127 0.535 -1.449 1.00 0.00 671 ALA A N 4
ATOM 2852 C CA . ALA A 1 21 ? -4.066 1.417 -1.004 1.00 0.00 671 ALA A CA 4
ATOM 2853 C C . ALA A 1 21 ? -4.648 2.483 -0.095 1.00 0.00 671 ALA A C 4
ATOM 2854 O O . ALA A 1 21 ? -4.016 2.898 0.876 1.00 0.00 671 ALA A O 4
ATOM 2861 N N . GLU A 1 22 ? -5.885 2.888 -0.385 1.00 0.00 672 GLU A N 4
ATOM 2862 C CA . GLU A 1 22 ? -6.564 3.865 0.450 1.00 0.00 672 GLU A CA 4
ATOM 2863 C C . GLU A 1 22 ? -6.722 3.287 1.851 1.00 0.00 672 GLU A C 4
ATOM 2864 O O . GLU A 1 22 ? -6.811 4.018 2.836 1.00 0.00 672 GLU A O 4
ATOM 2876 N N . ALA A 1 23 ? -6.721 1.954 1.924 1.00 0.00 673 ALA A N 4
ATOM 2877 C CA . ALA A 1 23 ? -6.827 1.254 3.191 1.00 0.00 673 ALA A CA 4
ATOM 2878 C C . ALA A 1 23 ? -5.479 1.265 3.893 1.00 0.00 673 ALA A C 4
ATOM 2879 O O . ALA A 1 23 ? -5.401 1.382 5.116 1.00 0.00 673 ALA A O 4
ATOM 2886 N N . ILE A 1 24 ? -4.415 1.168 3.100 1.00 0.00 674 ILE A N 4
ATOM 2887 C CA . ILE A 1 24 ? -3.064 1.194 3.634 1.00 0.00 674 ILE A CA 4
ATOM 2888 C C . ILE A 1 24 ? -2.809 2.533 4.306 1.00 0.00 674 ILE A C 4
ATOM 2889 O O . ILE A 1 24 ? -2.274 2.595 5.407 1.00 0.00 674 ILE A O 4
ATOM 2905 N N . GLU A 1 25 ? -3.207 3.608 3.636 1.00 0.00 675 GLU A N 4
ATOM 2906 C CA . GLU A 1 25 ? -3.027 4.946 4.180 1.00 0.00 675 GLU A CA 4
ATOM 2907 C C . GLU A 1 25 ? -3.521 5.004 5.621 1.00 0.00 675 GLU A C 4
ATOM 2908 O O . GLU A 1 25 ? -3.038 5.801 6.421 1.00 0.00 675 GLU A O 4
ATOM 2920 N N . LYS A 1 26 ? -4.477 4.139 5.951 1.00 0.00 676 LYS A N 4
ATOM 2921 C CA . LYS A 1 26 ? -5.014 4.086 7.305 1.00 0.00 676 LYS A CA 4
ATOM 2922 C C . LYS A 1 26 ? -3.952 3.602 8.291 1.00 0.00 676 LYS A C 4
ATOM 2923 O O . LYS A 1 26 ? -3.984 3.958 9.469 1.00 0.00 676 LYS A O 4
ATOM 2942 N N . THR A 1 27 ? -3.003 2.802 7.806 1.00 0.00 677 THR A N 4
ATOM 2943 C CA . THR A 1 27 ? -1.933 2.298 8.660 1.00 0.00 677 THR A CA 4
ATOM 2944 C C . THR A 1 27 ? -1.082 3.453 9.168 1.00 0.00 677 THR A C 4
ATOM 2945 O O . THR A 1 27 ? -0.533 3.396 10.267 1.00 0.00 677 THR A O 4
ATOM 2956 N N . LEU A 1 28 ? -0.984 4.512 8.364 1.00 0.00 678 LEU A N 4
ATOM 2957 C CA . LEU A 1 28 ? -0.209 5.686 8.743 1.00 0.00 678 LEU A CA 4
ATOM 2958 C C . LEU A 1 28 ? -0.625 6.162 10.127 1.00 0.00 678 LEU A C 4
ATOM 2959 O O . LEU A 1 28 ? 0.197 6.650 10.902 1.00 0.00 678 LEU A O 4
ATOM 2975 N N . LYS A 1 29 ? -1.910 5.998 10.437 1.00 0.00 679 LYS A N 4
ATOM 2976 C CA . LYS A 1 29 ? -2.430 6.394 11.740 1.00 0.00 679 LYS A CA 4
ATOM 2977 C C . LYS A 1 29 ? -1.652 5.704 12.859 1.00 0.00 679 LYS A C 4
ATOM 2978 O O . LYS A 1 29 ? -1.630 6.176 13.997 1.00 0.00 679 LYS A O 4
ATOM 2997 N N . ASN A 1 30 ? -1.009 4.584 12.525 1.00 0.00 680 ASN A N 4
ATOM 2998 C CA . ASN A 1 30 ? -0.223 3.823 13.492 1.00 0.00 680 ASN A CA 4
ATOM 2999 C C . ASN A 1 30 ? 0.772 4.724 14.219 1.00 0.00 680 ASN A C 4
ATOM 3000 O O . ASN A 1 30 ? 1.538 5.455 13.589 1.00 0.00 680 ASN A O 4
ATOM 3011 N N . LYS A 1 31 ? 0.757 4.663 15.546 1.00 0.00 681 LYS A N 4
ATOM 3012 C CA . LYS A 1 31 ? 1.659 5.473 16.358 1.00 0.00 681 LYS A CA 4
ATOM 3013 C C . LYS A 1 31 ? 1.664 4.994 17.807 1.00 0.00 681 LYS A C 4
ATOM 3014 O O . LYS A 1 31 ? 1.805 5.792 18.733 1.00 0.00 681 LYS A O 4
ATOM 3033 N N . GLN A 1 32 ? 1.508 3.688 17.993 1.00 0.00 682 GLN A N 4
ATOM 3034 C CA . GLN A 1 32 ? 1.495 3.103 19.328 1.00 0.00 682 GLN A CA 4
ATOM 3035 C C . GLN A 1 32 ? 1.938 1.644 19.289 1.00 0.00 682 GLN A C 4
ATOM 3036 O O . GLN A 1 32 ? 1.481 0.824 20.084 1.00 0.00 682 GLN A O 4
ATOM 3050 N N . ASN A 1 33 ? 2.831 1.327 18.357 1.00 0.00 683 ASN A N 4
ATOM 3051 C CA . ASN A 1 33 ? 3.337 -0.032 18.212 1.00 0.00 683 ASN A CA 4
ATOM 3052 C C . ASN A 1 33 ? 4.687 -0.040 17.504 1.00 0.00 683 ASN A C 4
ATOM 3053 O O . ASN A 1 33 ? 5.043 -1.085 16.922 1.00 0.00 683 ASN A O 4
ATOM 3065 N N . ARG B 2 1 ? 10.207 -17.539 9.691 1.00 0.00 405 ARG B N 4
ATOM 3066 C CA . ARG B 2 1 ? 8.878 -17.223 10.275 1.00 0.00 405 ARG B CA 4
ATOM 3067 C C . ARG B 2 1 ? 7.864 -18.323 9.966 1.00 0.00 405 ARG B C 4
ATOM 3068 O O . ARG B 2 1 ? 7.112 -18.230 8.995 1.00 0.00 405 ARG B O 4
ATOM 3090 N N . PRO B 2 2 ? 7.831 -19.383 10.792 1.00 0.00 406 PRO B N 4
ATOM 3091 C CA . PRO B 2 2 ? 6.904 -20.504 10.604 1.00 0.00 406 PRO B CA 4
ATOM 3092 C C . PRO B 2 2 ? 5.460 -20.039 10.419 1.00 0.00 406 PRO B C 4
ATOM 3093 O O . PRO B 2 2 ? 4.808 -19.625 11.377 1.00 0.00 406 PRO B O 4
ATOM 3104 N N . PRO B 2 3 ? 4.938 -20.102 9.180 1.00 0.00 407 PRO B N 4
ATOM 3105 C CA . PRO B 2 3 ? 3.564 -19.683 8.881 1.00 0.00 407 PRO B CA 4
ATOM 3106 C C . PRO B 2 3 ? 2.543 -20.327 9.819 1.00 0.00 407 PRO B C 4
ATOM 3107 O O . PRO B 2 3 ? 2.242 -21.514 9.697 1.00 0.00 407 PRO B O 4
ATOM 3118 N N . PRO B 2 4 ? 1.995 -19.551 10.772 1.00 0.00 408 PRO B N 4
ATOM 3119 C CA . PRO B 2 4 ? 1.006 -20.059 11.728 1.00 0.00 408 PRO B CA 4
ATOM 3120 C C . PRO B 2 4 ? -0.334 -20.364 11.067 1.00 0.00 408 PRO B C 4
ATOM 3121 O O . PRO B 2 4 ? -0.952 -21.393 11.340 1.00 0.00 408 PRO B O 4
ATOM 3132 N N . ALA B 2 5 ? -0.776 -19.464 10.196 1.00 0.00 409 ALA B N 4
ATOM 3133 C CA . ALA B 2 5 ? -2.043 -19.636 9.494 1.00 0.00 409 ALA B CA 4
ATOM 3134 C C . ALA B 2 5 ? -1.997 -18.999 8.110 1.00 0.00 409 ALA B C 4
ATOM 3135 O O . ALA B 2 5 ? -1.013 -18.356 7.745 1.00 0.00 409 ALA B O 4
ATOM 3142 N N . HIS B 2 6 ? -3.067 -19.183 7.344 1.00 0.00 410 HIS B N 4
ATOM 3143 C CA . HIS B 2 6 ? -3.147 -18.626 5.999 1.00 0.00 410 HIS B CA 4
ATOM 3144 C C . HIS B 2 6 ? -4.591 -18.296 5.632 1.00 0.00 410 HIS B C 4
ATOM 3145 O O . HIS B 2 6 ? -5.424 -19.191 5.485 1.00 0.00 410 HIS B O 4
ATOM 3160 N N . HIS B 2 7 ? -4.880 -17.007 5.486 1.00 0.00 411 HIS B N 4
ATOM 3161 C CA . HIS B 2 7 ? -6.223 -16.559 5.137 1.00 0.00 411 HIS B CA 4
ATOM 3162 C C . HIS B 2 7 ? -6.177 -15.230 4.393 1.00 0.00 411 HIS B C 4
ATOM 3163 O O . HIS B 2 7 ? -7.090 -14.412 4.505 1.00 0.00 411 HIS B O 4
ATOM 3178 N N . ASN B 2 8 ? -5.106 -15.018 3.635 1.00 0.00 412 ASN B N 4
ATOM 3179 C CA . ASN B 2 8 ? -4.942 -13.786 2.872 1.00 0.00 412 ASN B CA 4
ATOM 3180 C C . ASN B 2 8 ? -4.914 -12.573 3.797 1.00 0.00 412 ASN B C 4
ATOM 3181 O O . ASN B 2 8 ? -5.931 -12.205 4.384 1.00 0.00 412 ASN B O 4
ATOM 3192 N N . MET B 2 9 ? -3.743 -11.957 3.921 1.00 0.00 413 MET B N 4
ATOM 3193 C CA . MET B 2 9 ? -3.582 -10.785 4.775 1.00 0.00 413 MET B CA 4
ATOM 3194 C C . MET B 2 9 ? -2.592 -9.799 4.165 1.00 0.00 413 MET B C 4
ATOM 3195 O O . MET B 2 9 ? -1.939 -10.098 3.165 1.00 0.00 413 MET B O 4
ATOM 3209 N N . PHE B 2 10 ? -2.484 -8.623 4.774 1.00 0.00 414 PHE B N 4
ATOM 3210 C CA . PHE B 2 10 ? -1.573 -7.592 4.290 1.00 0.00 414 PHE B CA 4
ATOM 3211 C C . PHE B 2 10 ? -0.130 -8.086 4.319 1.00 0.00 414 PHE B C 4
ATOM 3212 O O . PHE B 2 10 ? 0.552 -8.095 3.295 1.00 0.00 414 PHE B O 4
ATOM 3229 N N . SER B 2 11 ? 0.331 -8.498 5.498 1.00 0.00 415 SER B N 4
ATOM 3230 C CA . SER B 2 11 ? 1.696 -8.996 5.655 1.00 0.00 415 SER B CA 4
ATOM 3231 C C . SER B 2 11 ? 2.707 -7.977 5.129 1.00 0.00 415 SER B C 4
ATOM 3232 O O . SER B 2 11 ? 2.399 -6.790 5.018 1.00 0.00 415 SER B O 4
ATOM 3240 N N . VAL B 2 12 ? 3.912 -8.442 4.799 1.00 0.00 416 VAL B N 4
ATOM 3241 C CA . VAL B 2 12 ? 4.948 -7.556 4.281 1.00 0.00 416 VAL B CA 4
ATOM 3242 C C . VAL B 2 12 ? 5.617 -8.140 3.032 1.00 0.00 416 VAL B C 4
ATOM 3243 O O . VAL B 2 12 ? 6.825 -8.378 3.014 1.00 0.00 416 VAL B O 4
ATOM 3256 N N . PRO B 2 13 ? 4.834 -8.363 1.959 1.00 0.00 417 PRO B N 4
ATOM 3257 C CA . PRO B 2 13 ? 5.346 -8.902 0.692 1.00 0.00 417 PRO B CA 4
ATOM 3258 C C . PRO B 2 13 ? 6.419 -8.005 0.086 1.00 0.00 417 PRO B C 4
ATOM 3259 O O . PRO B 2 13 ? 6.422 -6.796 0.318 1.00 0.00 417 PRO B O 4
ATOM 3270 N N . PRO B 2 14 ? 7.353 -8.574 -0.699 1.00 0.00 418 PRO B N 4
ATOM 3271 C CA . PRO B 2 14 ? 8.421 -7.789 -1.320 1.00 0.00 418 PRO B CA 4
ATOM 3272 C C . PRO B 2 14 ? 7.832 -6.682 -2.189 1.00 0.00 418 PRO B C 4
ATOM 3273 O O . PRO B 2 14 ? 6.812 -6.882 -2.850 1.00 0.00 418 PRO B O 4
ATOM 3284 N N . PRO B 2 15 ? 8.429 -5.478 -2.165 1.00 0.00 419 PRO B N 4
ATOM 3285 C CA . PRO B 2 15 ? 7.903 -4.336 -2.920 1.00 0.00 419 PRO B CA 4
ATOM 3286 C C . PRO B 2 15 ? 8.008 -4.492 -4.439 1.00 0.00 419 PRO B C 4
ATOM 3287 O O . PRO B 2 15 ? 9.034 -4.925 -4.962 1.00 0.00 419 PRO B O 4
ATOM 3298 N N . PRO B 2 16 ? 6.935 -4.111 -5.170 1.00 0.00 420 PRO B N 4
ATOM 3299 C CA . PRO B 2 16 ? 6.889 -4.176 -6.632 1.00 0.00 420 PRO B CA 4
ATOM 3300 C C . PRO B 2 16 ? 7.673 -3.049 -7.310 1.00 0.00 420 PRO B C 4
ATOM 3301 O O . PRO B 2 16 ? 8.727 -3.284 -7.901 1.00 0.00 420 PRO B O 4
ATOM 3312 N N . ILE B 2 17 ? 7.135 -1.825 -7.247 1.00 0.00 421 ILE B N 4
ATOM 3313 C CA . ILE B 2 17 ? 7.772 -0.671 -7.887 1.00 0.00 421 ILE B CA 4
ATOM 3314 C C . ILE B 2 17 ? 8.837 -0.028 -6.994 1.00 0.00 421 ILE B C 4
ATOM 3315 O O . ILE B 2 17 ? 9.333 -0.652 -6.057 1.00 0.00 421 ILE B O 4
ATOM 3331 N N . LEU B 2 18 ? 9.192 1.219 -7.297 1.00 0.00 422 LEU B N 4
ATOM 3332 C CA . LEU B 2 18 ? 10.198 1.936 -6.524 1.00 0.00 422 LEU B CA 4
ATOM 3333 C C . LEU B 2 18 ? 10.360 3.360 -7.041 1.00 0.00 422 LEU B C 4
ATOM 3334 O O . LEU B 2 18 ? 11.467 3.897 -7.079 1.00 0.00 422 LEU B O 4
ATOM 3350 N N . GLY B 2 19 ? 9.247 3.966 -7.440 1.00 0.00 423 GLY B N 4
ATOM 3351 C CA . GLY B 2 19 ? 9.283 5.322 -7.952 1.00 0.00 423 GLY B CA 4
ATOM 3352 C C . GLY B 2 19 ? 9.048 6.358 -6.870 1.00 0.00 423 GLY B C 4
ATOM 3353 O O . GLY B 2 19 ? 9.812 6.446 -5.909 1.00 0.00 423 GLY B O 4
ATOM 3357 N N . ARG B 2 20 ? 7.988 7.144 -7.027 1.00 0.00 424 ARG B N 4
ATOM 3358 C CA . ARG B 2 20 ? 7.654 8.180 -6.056 1.00 0.00 424 ARG B CA 4
ATOM 3359 C C . ARG B 2 20 ? 7.350 7.569 -4.693 1.00 0.00 424 ARG B C 4
ATOM 3360 O O . ARG B 2 20 ? 6.192 7.326 -4.354 1.00 0.00 424 ARG B O 4
ATOM 3381 N N . GLY B 2 21 ? 8.398 7.324 -3.912 1.00 0.00 425 GLY B N 4
ATOM 3382 C CA . GLY B 2 21 ? 8.221 6.743 -2.595 1.00 0.00 425 GLY B CA 4
ATOM 3383 C C . GLY B 2 21 ? 9.170 7.332 -1.569 1.00 0.00 425 GLY B C 4
ATOM 3384 O O . GLY B 2 21 ? 9.628 8.477 -1.773 1.00 0.00 425 GLY B O 4
ATOM 3389 N N . GLY A 1 1 ? 7.456 3.748 15.675 1.00 0.00 651 GLY A N 5
ATOM 3390 C CA . GLY A 1 1 ? 6.404 2.987 14.948 1.00 0.00 651 GLY A CA 5
ATOM 3391 C C . GLY A 1 1 ? 6.869 2.509 13.587 1.00 0.00 651 GLY A C 5
ATOM 3392 O O . GLY A 1 1 ? 8.029 2.694 13.219 1.00 0.00 651 GLY A O 5
ATOM 3397 N N . ALA A 1 2 ? 5.961 1.893 12.837 1.00 0.00 652 ALA A N 5
ATOM 3398 C CA . ALA A 1 2 ? 6.284 1.387 11.508 1.00 0.00 652 ALA A CA 5
ATOM 3399 C C . ALA A 1 2 ? 6.286 2.511 10.477 1.00 0.00 652 ALA A C 5
ATOM 3400 O O . ALA A 1 2 ? 7.333 2.880 9.947 1.00 0.00 652 ALA A O 5
ATOM 3407 N N . ASP A 1 3 ? 5.104 3.050 10.199 1.00 0.00 653 ASP A N 5
ATOM 3408 C CA . ASP A 1 3 ? 4.965 4.132 9.231 1.00 0.00 653 ASP A CA 5
ATOM 3409 C C . ASP A 1 3 ? 5.496 3.713 7.866 1.00 0.00 653 ASP A C 5
ATOM 3410 O O . ASP A 1 3 ? 6.555 4.164 7.430 1.00 0.00 653 ASP A O 5
ATOM 3419 N N . TYR A 1 4 ? 4.750 2.840 7.198 1.00 0.00 654 TYR A N 5
ATOM 3420 C CA . TYR A 1 4 ? 5.139 2.347 5.878 1.00 0.00 654 TYR A CA 5
ATOM 3421 C C . TYR A 1 4 ? 3.983 2.434 4.887 1.00 0.00 654 TYR A C 5
ATOM 3422 O O . TYR A 1 4 ? 4.202 2.474 3.676 1.00 0.00 654 TYR A O 5
ATOM 3440 N N . SER A 1 5 ? 2.758 2.471 5.402 1.00 0.00 655 SER A N 5
ATOM 3441 C CA . SER A 1 5 ? 1.567 2.558 4.564 1.00 0.00 655 SER A CA 5
ATOM 3442 C C . SER A 1 5 ? 1.731 3.608 3.470 1.00 0.00 655 SER A C 5
ATOM 3443 O O . SER A 1 5 ? 1.119 3.506 2.411 1.00 0.00 655 SER A O 5
ATOM 3451 N N . ALA A 1 6 ? 2.558 4.614 3.721 1.00 0.00 656 ALA A N 5
ATOM 3452 C CA . ALA A 1 6 ? 2.780 5.657 2.733 1.00 0.00 656 ALA A CA 5
ATOM 3453 C C . ALA A 1 6 ? 3.421 5.080 1.492 1.00 0.00 656 ALA A C 5
ATOM 3454 O O . ALA A 1 6 ? 2.811 5.037 0.423 1.00 0.00 656 ALA A O 5
ATOM 3461 N N . GLN A 1 7 ? 4.653 4.628 1.642 1.00 0.00 657 GLN A N 5
ATOM 3462 C CA . GLN A 1 7 ? 5.368 4.043 0.528 1.00 0.00 657 GLN A CA 5
ATOM 3463 C C . GLN A 1 7 ? 4.772 2.684 0.181 1.00 0.00 657 GLN A C 5
ATOM 3464 O O . GLN A 1 7 ? 5.003 2.151 -0.903 1.00 0.00 657 GLN A O 5
ATOM 3478 N N . TRP A 1 8 ? 3.988 2.132 1.105 1.00 0.00 658 TRP A N 5
ATOM 3479 C CA . TRP A 1 8 ? 3.348 0.850 0.878 1.00 0.00 658 TRP A CA 5
ATOM 3480 C C . TRP A 1 8 ? 2.075 1.050 0.081 1.00 0.00 658 TRP A C 5
ATOM 3481 O O . TRP A 1 8 ? 1.737 0.238 -0.778 1.00 0.00 658 TRP A O 5
ATOM 3502 N N . ALA A 1 9 ? 1.382 2.152 0.347 1.00 0.00 659 ALA A N 5
ATOM 3503 C CA . ALA A 1 9 ? 0.163 2.452 -0.378 1.00 0.00 659 ALA A CA 5
ATOM 3504 C C . ALA A 1 9 ? 0.510 2.866 -1.799 1.00 0.00 659 ALA A C 5
ATOM 3505 O O . ALA A 1 9 ? -0.238 2.588 -2.736 1.00 0.00 659 ALA A O 5
ATOM 3512 N N . GLU A 1 10 ? 1.668 3.515 -1.958 1.00 0.00 660 GLU A N 5
ATOM 3513 C CA . GLU A 1 10 ? 2.119 3.939 -3.277 1.00 0.00 660 GLU A CA 5
ATOM 3514 C C . GLU A 1 10 ? 2.169 2.741 -4.210 1.00 0.00 660 GLU A C 5
ATOM 3515 O O . GLU A 1 10 ? 1.971 2.864 -5.420 1.00 0.00 660 GLU A O 5
ATOM 3527 N N . TYR A 1 11 ? 2.423 1.577 -3.625 1.00 0.00 661 TYR A N 5
ATOM 3528 C CA . TYR A 1 11 ? 2.487 0.340 -4.381 1.00 0.00 661 TYR A CA 5
ATOM 3529 C C . TYR A 1 11 ? 1.102 -0.051 -4.852 1.00 0.00 661 TYR A C 5
ATOM 3530 O O . TYR A 1 11 ? 0.829 -0.100 -6.049 1.00 0.00 661 TYR A O 5
ATOM 3548 N N . TYR A 1 12 ? 0.225 -0.305 -3.895 1.00 0.00 662 TYR A N 5
ATOM 3549 C CA . TYR A 1 12 ? -1.147 -0.672 -4.197 1.00 0.00 662 TYR A CA 5
ATOM 3550 C C . TYR A 1 12 ? -1.813 0.401 -5.041 1.00 0.00 662 TYR A C 5
ATOM 3551 O O . TYR A 1 12 ? -2.785 0.134 -5.742 1.00 0.00 662 TYR A O 5
ATOM 3569 N N . ARG A 1 13 ? -1.273 1.615 -4.986 1.00 0.00 663 ARG A N 5
ATOM 3570 C CA . ARG A 1 13 ? -1.817 2.710 -5.767 1.00 0.00 663 ARG A CA 5
ATOM 3571 C C . ARG A 1 13 ? -1.472 2.543 -7.244 1.00 0.00 663 ARG A C 5
ATOM 3572 O O . ARG A 1 13 ? -1.971 3.282 -8.092 1.00 0.00 663 ARG A O 5
ATOM 3593 N N . SER A 1 14 ? -0.616 1.569 -7.550 1.00 0.00 664 SER A N 5
ATOM 3594 C CA . SER A 1 14 ? -0.220 1.317 -8.926 1.00 0.00 664 SER A CA 5
ATOM 3595 C C . SER A 1 14 ? 0.265 -0.117 -9.124 1.00 0.00 664 SER A C 5
ATOM 3596 O O . SER A 1 14 ? 0.928 -0.428 -10.114 1.00 0.00 664 SER A O 5
ATOM 3604 N N . VAL A 1 15 ? -0.095 -0.995 -8.194 1.00 0.00 665 VAL A N 5
ATOM 3605 C CA . VAL A 1 15 ? 0.276 -2.401 -8.285 1.00 0.00 665 VAL A CA 5
ATOM 3606 C C . VAL A 1 15 ? -0.963 -3.249 -8.569 1.00 0.00 665 VAL A C 5
ATOM 3607 O O . VAL A 1 15 ? -0.858 -4.433 -8.892 1.00 0.00 665 VAL A O 5
ATOM 3620 N N . GLY A 1 16 ? -2.139 -2.628 -8.446 1.00 0.00 666 GLY A N 5
ATOM 3621 C CA . GLY A 1 16 ? -3.381 -3.335 -8.693 1.00 0.00 666 GLY A CA 5
ATOM 3622 C C . GLY A 1 16 ? -4.263 -3.394 -7.464 1.00 0.00 666 GLY A C 5
ATOM 3623 O O . GLY A 1 16 ? -4.943 -4.392 -7.227 1.00 0.00 666 GLY A O 5
ATOM 3627 N N . LYS A 1 17 ? -4.248 -2.323 -6.676 1.00 0.00 667 LYS A N 5
ATOM 3628 C CA . LYS A 1 17 ? -5.050 -2.262 -5.461 1.00 0.00 667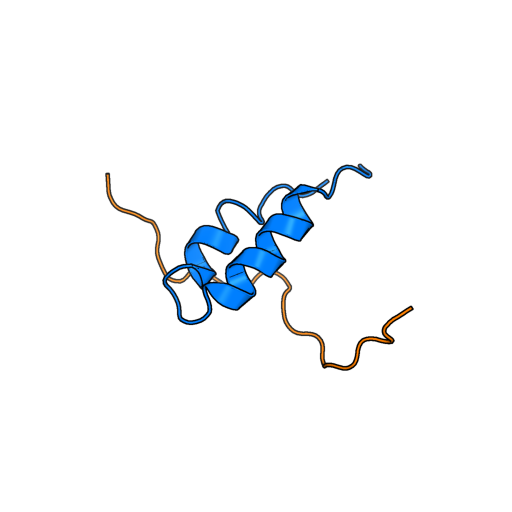 LYS A CA 5
ATOM 3629 C C . LYS A 1 17 ? -5.168 -0.828 -4.947 1.00 0.00 667 LYS A C 5
ATOM 3630 O O . LYS A 1 17 ? -5.103 -0.588 -3.743 1.00 0.00 667 LYS A O 5
ATOM 3649 N N . ILE A 1 18 ? -5.352 0.127 -5.860 1.00 0.00 668 ILE A N 5
ATOM 3650 C CA . ILE A 1 18 ? -5.488 1.534 -5.476 1.00 0.00 668 ILE A CA 5
ATOM 3651 C C . ILE A 1 18 ? -6.534 1.679 -4.386 1.00 0.00 668 ILE A C 5
ATOM 3652 O O . ILE A 1 18 ? -6.265 2.205 -3.306 1.00 0.00 668 ILE A O 5
ATOM 3668 N N . GLU A 1 19 ? -7.725 1.196 -4.688 1.00 0.00 669 GLU A N 5
ATOM 3669 C CA . GLU A 1 19 ? -8.833 1.246 -3.755 1.00 0.00 669 GLU A CA 5
ATOM 3670 C C . GLU A 1 19 ? -8.414 0.676 -2.408 1.00 0.00 669 GLU A C 5
ATOM 3671 O O . GLU A 1 19 ? -8.831 1.162 -1.357 1.00 0.00 669 GLU A O 5
ATOM 3683 N N . GLU A 1 20 ? -7.555 -0.333 -2.450 1.00 0.00 670 GLU A N 5
ATOM 3684 C CA . GLU A 1 20 ? -7.043 -0.941 -1.235 1.00 0.00 670 GLU A CA 5
ATOM 3685 C C . GLU A 1 20 ? -5.919 -0.084 -0.682 1.00 0.00 670 GLU A C 5
ATOM 3686 O O . GLU A 1 20 ? -5.700 -0.042 0.528 1.00 0.00 670 GLU A O 5
ATOM 3698 N N . ALA A 1 21 ? -5.223 0.632 -1.569 1.00 0.00 671 ALA A N 5
ATOM 3699 C CA . ALA A 1 21 ? -4.153 1.508 -1.137 1.00 0.00 671 ALA A CA 5
ATOM 3700 C C . ALA A 1 21 ? -4.719 2.573 -0.212 1.00 0.00 671 ALA A C 5
ATOM 3701 O O . ALA A 1 21 ? -4.056 3.011 0.727 1.00 0.00 671 ALA A O 5
ATOM 3708 N N . GLU A 1 22 ? -5.973 2.954 -0.459 1.00 0.00 672 GLU A N 5
ATOM 3709 C CA . GLU A 1 22 ? -6.636 3.931 0.389 1.00 0.00 672 GLU A CA 5
ATOM 3710 C C . GLU A 1 22 ? -6.843 3.335 1.778 1.00 0.00 672 GLU A C 5
ATOM 3711 O O . GLU A 1 22 ? -7.083 4.053 2.749 1.00 0.00 672 GLU A O 5
ATOM 3723 N N . ALA A 1 23 ? -6.716 2.012 1.863 1.00 0.00 673 ALA A N 5
ATOM 3724 C CA . ALA A 1 23 ? -6.848 1.308 3.125 1.00 0.00 673 ALA A CA 5
ATOM 3725 C C . ALA A 1 23 ? -5.501 1.264 3.826 1.00 0.00 673 ALA A C 5
ATOM 3726 O O . ALA A 1 23 ? -5.424 1.265 5.054 1.00 0.00 673 ALA A O 5
ATOM 3733 N N . ILE A 1 24 ? -4.435 1.247 3.029 1.00 0.00 674 ILE A N 5
ATOM 3734 C CA . ILE A 1 24 ? -3.086 1.230 3.566 1.00 0.00 674 ILE A CA 5
ATOM 3735 C C . ILE A 1 24 ? -2.796 2.545 4.270 1.00 0.00 674 ILE A C 5
ATOM 3736 O O . ILE A 1 24 ? -2.284 2.559 5.383 1.00 0.00 674 ILE A O 5
ATOM 3752 N N . GLU A 1 25 ? -3.131 3.658 3.619 1.00 0.00 675 GLU A N 5
ATOM 3753 C CA . GLU A 1 25 ? -2.897 4.970 4.216 1.00 0.00 675 GLU A CA 5
ATOM 3754 C C . GLU A 1 25 ? -3.412 4.993 5.651 1.00 0.00 675 GLU A C 5
ATOM 3755 O O . GLU A 1 25 ? -2.903 5.733 6.490 1.00 0.00 675 GLU A O 5
ATOM 3767 N N . LYS A 1 26 ? -4.413 4.163 5.936 1.00 0.00 676 LYS A N 5
ATOM 3768 C CA . LYS A 1 26 ? -4.968 4.085 7.282 1.00 0.00 676 LYS A CA 5
ATOM 3769 C C . LYS A 1 26 ? -3.921 3.573 8.271 1.00 0.00 676 LYS A C 5
ATOM 3770 O O . LYS A 1 26 ? -3.956 3.918 9.452 1.00 0.00 676 LYS A O 5
ATOM 3789 N N . THR A 1 27 ? -2.984 2.759 7.787 1.00 0.00 677 THR A N 5
ATOM 3790 C CA . THR A 1 27 ? -1.931 2.226 8.647 1.00 0.00 677 THR A CA 5
ATOM 3791 C C . THR A 1 27 ? -1.071 3.359 9.187 1.00 0.00 677 THR A C 5
ATOM 3792 O O . THR A 1 27 ? -0.549 3.277 10.297 1.00 0.00 677 THR A O 5
ATOM 3803 N N . LEU A 1 28 ? -0.935 4.427 8.402 1.00 0.00 678 LEU A N 5
ATOM 3804 C CA . LEU A 1 28 ? -0.147 5.581 8.820 1.00 0.00 678 LEU A CA 5
ATOM 3805 C C . LEU A 1 28 ? -0.589 6.041 10.201 1.00 0.00 678 LEU A C 5
ATOM 3806 O O . LEU A 1 28 ? 0.218 6.517 10.999 1.00 0.00 678 LEU A O 5
ATOM 3822 N N . LYS A 1 29 ? -1.881 5.878 10.484 1.00 0.00 679 LYS A N 5
ATOM 3823 C CA . LYS A 1 29 ? -2.427 6.259 11.779 1.00 0.00 679 LYS A CA 5
ATOM 3824 C C . LYS A 1 29 ? -1.672 5.561 12.911 1.00 0.00 679 LYS A C 5
ATOM 3825 O O . LYS A 1 29 ? -1.675 6.027 14.051 1.00 0.00 679 LYS A O 5
ATOM 3844 N N . ASN A 1 30 ? -1.023 4.443 12.586 1.00 0.00 680 ASN A N 5
ATOM 3845 C CA . ASN A 1 30 ? -0.260 3.680 13.570 1.00 0.00 680 ASN A CA 5
ATOM 3846 C C . ASN A 1 30 ? 0.715 4.579 14.326 1.00 0.00 680 ASN A C 5
ATOM 3847 O O . ASN A 1 30 ? 1.837 4.811 13.876 1.00 0.00 680 ASN A O 5
ATOM 3858 N N . LYS A 1 31 ? 0.277 5.081 15.476 1.00 0.00 681 LYS A N 5
ATOM 3859 C CA . LYS A 1 31 ? 1.110 5.954 16.295 1.00 0.00 681 LYS A CA 5
ATOM 3860 C C . LYS A 1 31 ? 1.490 5.273 17.604 1.00 0.00 681 LYS A C 5
ATOM 3861 O O . LYS A 1 31 ? 1.651 5.928 18.634 1.00 0.00 681 LYS A O 5
ATOM 3880 N N . GLN A 1 32 ? 1.635 3.952 17.558 1.00 0.00 682 GLN A N 5
ATOM 3881 C CA . GLN A 1 32 ? 1.996 3.181 18.742 1.00 0.00 682 GLN A CA 5
ATOM 3882 C C . GLN A 1 32 ? 2.302 1.733 18.374 1.00 0.00 682 GLN A C 5
ATOM 3883 O O . GLN A 1 32 ? 2.002 0.812 19.134 1.00 0.00 682 GLN A O 5
ATOM 3897 N N . ASN A 1 33 ? 2.903 1.538 17.205 1.00 0.00 683 ASN A N 5
ATOM 3898 C CA . ASN A 1 33 ? 3.249 0.201 16.736 1.00 0.00 683 ASN A CA 5
ATOM 3899 C C . ASN A 1 33 ? 4.607 0.203 16.041 1.00 0.00 683 ASN A C 5
ATOM 3900 O O . ASN A 1 33 ? 4.642 0.432 14.814 1.00 0.00 683 ASN A O 5
ATOM 3912 N N . ARG B 2 1 ? -8.931 -19.662 5.048 1.00 0.00 405 ARG B N 5
ATOM 3913 C CA . ARG B 2 1 ? -9.219 -19.943 6.479 1.00 0.00 405 ARG B CA 5
ATOM 3914 C C . ARG B 2 1 ? -9.422 -18.649 7.265 1.00 0.00 405 ARG B C 5
ATOM 3915 O O . ARG B 2 1 ? -8.510 -18.177 7.944 1.00 0.00 405 ARG B O 5
ATOM 3937 N N . PRO B 2 2 ? -10.626 -18.059 7.183 1.00 0.00 406 PRO B N 5
ATOM 3938 C CA . PRO B 2 2 ? -10.946 -16.814 7.890 1.00 0.00 406 PRO B CA 5
ATOM 3939 C C . PRO B 2 2 ? -10.587 -16.879 9.374 1.00 0.00 406 PRO B C 5
ATOM 3940 O O . PRO B 2 2 ? -11.276 -17.533 10.157 1.00 0.00 406 PRO B O 5
ATOM 3951 N N . PRO B 2 3 ? -9.500 -16.201 9.784 1.00 0.00 407 PRO B N 5
ATOM 3952 C CA . PRO B 2 3 ? -9.060 -16.190 11.183 1.00 0.00 407 PRO B CA 5
ATOM 3953 C C . PRO B 2 3 ? -10.010 -15.406 12.084 1.00 0.00 407 PRO B C 5
ATOM 3954 O O . PRO B 2 3 ? -10.780 -14.571 11.609 1.00 0.00 407 PRO B O 5
ATOM 3965 N N . PRO B 2 4 ? -9.968 -15.666 13.401 1.00 0.00 408 PRO B N 5
ATOM 3966 C CA . PRO B 2 4 ? -10.830 -14.980 14.369 1.00 0.00 408 PRO B CA 5
ATOM 3967 C C . PRO B 2 4 ? -10.446 -13.515 14.549 1.00 0.00 408 PRO B C 5
ATOM 3968 O O . PRO B 2 4 ? -9.418 -13.066 14.045 1.00 0.00 408 PRO B O 5
ATOM 3979 N N . ALA B 2 5 ? -11.282 -12.775 15.271 1.00 0.00 409 ALA B N 5
ATOM 3980 C CA . ALA B 2 5 ? -11.030 -11.360 15.517 1.00 0.00 409 ALA B CA 5
ATOM 3981 C C . ALA B 2 5 ? -10.967 -10.579 14.210 1.00 0.00 409 ALA B C 5
ATOM 3982 O O . ALA B 2 5 ? -11.266 -11.111 13.141 1.00 0.00 409 ALA B O 5
ATOM 3989 N N . HIS B 2 6 ? -10.573 -9.312 14.302 1.00 0.00 410 HIS B N 5
ATOM 3990 C CA . HIS B 2 6 ? -10.469 -8.457 13.125 1.00 0.00 410 HIS B CA 5
ATOM 3991 C C . HIS B 2 6 ? -9.055 -8.485 12.555 1.00 0.00 410 HIS B C 5
ATOM 3992 O O . HIS B 2 6 ? -8.154 -7.822 13.069 1.00 0.00 410 HIS B O 5
ATOM 4007 N N . HIS B 2 7 ? -8.867 -9.258 11.491 1.00 0.00 411 HIS B N 5
ATOM 4008 C CA . HIS B 2 7 ? -7.563 -9.373 10.850 1.00 0.00 411 HIS B CA 5
ATOM 4009 C C . HIS B 2 7 ? -7.697 -9.335 9.331 1.00 0.00 411 HIS B C 5
ATOM 4010 O O . HIS B 2 7 ? -8.689 -9.803 8.773 1.00 0.00 411 HIS B O 5
ATOM 4025 N N . ASN B 2 8 ? -6.691 -8.773 8.668 1.00 0.00 412 ASN B N 5
ATOM 4026 C CA . ASN B 2 8 ? -6.696 -8.672 7.213 1.00 0.00 412 ASN B CA 5
ATOM 4027 C C . ASN B 2 8 ? -5.360 -9.121 6.631 1.00 0.00 412 ASN B C 5
ATOM 4028 O O . ASN B 2 8 ? -4.309 -8.929 7.244 1.00 0.00 412 ASN B O 5
ATOM 4039 N N . MET B 2 9 ? -5.406 -9.719 5.446 1.00 0.00 413 MET B N 5
ATOM 4040 C CA . MET B 2 9 ? -4.199 -10.193 4.781 1.00 0.00 413 MET B CA 5
ATOM 4041 C C . MET B 2 9 ? -3.372 -9.025 4.254 1.00 0.00 413 MET B C 5
ATOM 4042 O O . MET B 2 9 ? -3.671 -8.467 3.198 1.00 0.00 413 MET B O 5
ATOM 4056 N N . PHE B 2 10 ? -2.332 -8.660 4.995 1.00 0.00 414 PHE B N 5
ATOM 4057 C CA . PHE B 2 10 ? -1.461 -7.558 4.602 1.00 0.00 414 PHE B CA 5
ATOM 4058 C C . PHE B 2 10 ? -0.074 -7.712 5.221 1.00 0.00 414 PHE B C 5
ATOM 4059 O O . PHE B 2 10 ? 0.420 -6.810 5.897 1.00 0.00 414 PHE B O 5
ATOM 4076 N N . SER B 2 11 ? 0.548 -8.863 4.983 1.00 0.00 415 SER B N 5
ATOM 4077 C CA . SER B 2 11 ? 1.880 -9.141 5.512 1.00 0.00 415 SER B CA 5
ATOM 4078 C C . SER B 2 11 ? 2.890 -8.120 4.990 1.00 0.00 415 SER B C 5
ATOM 4079 O O . SER B 2 11 ? 2.516 -7.014 4.598 1.00 0.00 415 SER B O 5
ATOM 4087 N N . VAL B 2 12 ? 4.171 -8.490 4.984 1.00 0.00 416 VAL B N 5
ATOM 4088 C CA . VAL B 2 12 ? 5.217 -7.594 4.505 1.00 0.00 416 VAL B CA 5
ATOM 4089 C C . VAL B 2 12 ? 5.908 -8.159 3.259 1.00 0.00 416 VAL B C 5
ATOM 4090 O O . VAL B 2 12 ? 7.124 -8.348 3.239 1.00 0.00 416 VAL B O 5
ATOM 4103 N N . PRO B 2 13 ? 5.130 -8.420 2.194 1.00 0.00 417 PRO B N 5
ATOM 4104 C CA . PRO B 2 13 ? 5.652 -8.948 0.927 1.00 0.00 417 PRO B CA 5
ATOM 4105 C C . PRO B 2 13 ? 6.679 -8.012 0.301 1.00 0.00 417 PRO B C 5
ATOM 4106 O O . PRO B 2 13 ? 6.637 -6.802 0.523 1.00 0.00 417 PRO B O 5
ATOM 4117 N N . PRO B 2 14 ? 7.627 -8.551 -0.489 1.00 0.00 418 PRO B N 5
ATOM 4118 C CA . PRO B 2 14 ? 8.657 -7.731 -1.128 1.00 0.00 418 PRO B CA 5
ATOM 4119 C C . PRO B 2 14 ? 8.024 -6.654 -2.003 1.00 0.00 418 PRO B C 5
ATOM 4120 O O . PRO B 2 14 ? 7.008 -6.897 -2.655 1.00 0.00 418 PRO B O 5
ATOM 4131 N N . PRO B 2 15 ? 8.581 -5.429 -1.994 1.00 0.00 419 PRO B N 5
ATOM 4132 C CA . PRO B 2 15 ? 8.013 -4.313 -2.757 1.00 0.00 419 PRO B CA 5
ATOM 4133 C C . PRO B 2 15 ? 8.074 -4.507 -4.273 1.00 0.00 419 PRO B C 5
ATOM 4134 O O . PRO B 2 15 ? 9.088 -4.943 -4.816 1.00 0.00 419 PRO B O 5
ATOM 4145 N N . PRO B 2 16 ? 6.974 -4.160 -4.976 1.00 0.00 420 PRO B N 5
ATOM 4146 C CA . PRO B 2 16 ? 6.890 -4.271 -6.433 1.00 0.00 420 PRO B CA 5
ATOM 4147 C C . PRO B 2 16 ? 7.635 -3.156 -7.176 1.00 0.00 420 PRO B C 5
ATOM 4148 O O . PRO B 2 16 ? 8.698 -3.390 -7.751 1.00 0.00 420 PRO B O 5
ATOM 4159 N N . ILE B 2 17 ? 7.059 -1.948 -7.184 1.00 0.00 421 ILE B N 5
ATOM 4160 C CA . ILE B 2 17 ? 7.664 -0.815 -7.889 1.00 0.00 421 ILE B CA 5
ATOM 4161 C C . ILE B 2 17 ? 8.751 -0.130 -7.056 1.00 0.00 421 ILE B C 5
ATOM 4162 O O . ILE B 2 17 ? 9.260 -0.703 -6.091 1.00 0.00 421 ILE B O 5
ATOM 4178 N N . LEU B 2 18 ? 9.110 1.091 -7.440 1.00 0.00 422 LEU B N 5
ATOM 4179 C CA . LEU B 2 18 ? 10.138 1.845 -6.731 1.00 0.00 422 LEU B CA 5
ATOM 4180 C C . LEU B 2 18 ? 10.304 3.232 -7.339 1.00 0.00 422 LEU B C 5
ATOM 4181 O O . LEU B 2 18 ? 11.415 3.753 -7.432 1.00 0.00 422 LEU B O 5
ATOM 4197 N N . GLY B 2 19 ? 9.190 3.824 -7.754 1.00 0.00 423 GLY B N 5
ATOM 4198 C CA . GLY B 2 19 ? 9.229 5.144 -8.351 1.00 0.00 423 GLY B CA 5
ATOM 4199 C C . GLY B 2 19 ? 8.835 6.236 -7.375 1.00 0.00 423 GLY B C 5
ATOM 4200 O O . GLY B 2 19 ? 9.501 6.441 -6.361 1.00 0.00 423 GLY B O 5
ATOM 4204 N N . ARG B 2 20 ? 7.749 6.937 -7.683 1.00 0.00 424 ARG B N 5
ATOM 4205 C CA . ARG B 2 20 ? 7.266 8.014 -6.826 1.00 0.00 424 ARG B CA 5
ATOM 4206 C C . ARG B 2 20 ? 5.781 8.270 -7.059 1.00 0.00 424 ARG B C 5
ATOM 4207 O O . ARG B 2 20 ? 5.401 8.992 -7.981 1.00 0.00 424 ARG B O 5
ATOM 4228 N N . GLY B 2 21 ? 4.943 7.673 -6.216 1.00 0.00 425 GLY B N 5
ATOM 4229 C CA . GLY B 2 21 ? 3.509 7.849 -6.347 1.00 0.00 425 GLY B CA 5
ATOM 4230 C C . GLY B 2 21 ? 3.076 9.281 -6.104 1.00 0.00 425 GLY B C 5
ATOM 4231 O O . GLY B 2 21 ? 2.159 9.751 -6.808 1.00 0.00 425 GLY B O 5
ATOM 4236 N N . GLY A 1 1 ? 4.358 3.065 15.098 1.00 0.00 651 GLY A N 6
ATOM 4237 C CA . GLY A 1 1 ? 5.812 2.762 15.207 1.00 0.00 651 GLY A CA 6
ATOM 4238 C C . GLY A 1 1 ? 6.428 2.381 13.875 1.00 0.00 651 GLY A C 6
ATOM 4239 O O . GLY A 1 1 ? 7.622 2.583 13.657 1.00 0.00 651 GLY A O 6
ATOM 4244 N N . ALA A 1 2 ? 5.611 1.829 12.984 1.00 0.00 652 ALA A N 6
ATOM 4245 C CA . ALA A 1 2 ? 6.082 1.418 11.668 1.00 0.00 652 ALA A CA 6
ATOM 4246 C C . ALA A 1 2 ? 6.020 2.575 10.677 1.00 0.00 652 ALA A C 6
ATOM 4247 O O . ALA A 1 2 ? 7.046 3.021 10.163 1.00 0.00 652 ALA A O 6
ATOM 4254 N N . ASP A 1 3 ? 4.810 3.054 10.412 1.00 0.00 653 ASP A N 6
ATOM 4255 C CA . ASP A 1 3 ? 4.608 4.159 9.480 1.00 0.00 653 ASP A CA 6
ATOM 4256 C C . ASP A 1 3 ? 5.185 3.825 8.109 1.00 0.00 653 ASP A C 6
ATOM 4257 O O . ASP A 1 3 ? 6.243 4.321 7.726 1.00 0.00 653 ASP A O 6
ATOM 4266 N N . TYR A 1 4 ? 4.476 2.973 7.380 1.00 0.00 654 TYR A N 6
ATOM 4267 C CA . TYR A 1 4 ? 4.905 2.556 6.048 1.00 0.00 654 TYR A CA 6
ATOM 4268 C C . TYR A 1 4 ? 3.760 2.605 5.038 1.00 0.00 654 TYR A C 6
ATOM 4269 O O . TYR A 1 4 ? 3.981 2.451 3.838 1.00 0.00 654 TYR A O 6
ATOM 4287 N N . SER A 1 5 ? 2.540 2.822 5.525 1.00 0.00 655 SER A N 6
ATOM 4288 C CA . SER A 1 5 ? 1.366 2.888 4.660 1.00 0.00 655 SER A CA 6
ATOM 4289 C C . SER A 1 5 ? 1.582 3.827 3.480 1.00 0.00 655 SER A C 6
ATOM 4290 O O . SER A 1 5 ? 0.940 3.682 2.444 1.00 0.00 655 SER A O 6
ATOM 4298 N N . ALA A 1 6 ? 2.481 4.788 3.634 1.00 0.00 656 ALA A N 6
ATOM 4299 C CA . ALA A 1 6 ? 2.752 5.733 2.564 1.00 0.00 656 ALA A CA 6
ATOM 4300 C C . ALA A 1 6 ? 3.435 5.051 1.401 1.00 0.00 656 ALA A C 6
ATOM 4301 O O . ALA A 1 6 ? 2.883 4.963 0.303 1.00 0.00 656 ALA A O 6
ATOM 4308 N N . GLN A 1 7 ? 4.638 4.565 1.645 1.00 0.00 657 GLN A N 6
ATOM 4309 C CA . GLN A 1 7 ? 5.387 3.885 0.604 1.00 0.00 657 GLN A CA 6
ATOM 4310 C C . GLN A 1 7 ? 4.733 2.552 0.284 1.00 0.00 657 GLN A C 6
ATOM 4311 O O . GLN A 1 7 ? 4.921 1.998 -0.798 1.00 0.00 657 GLN A O 6
ATOM 4325 N N . TRP A 1 8 ? 3.958 2.034 1.233 1.00 0.00 658 TRP A N 6
ATOM 4326 C CA . TRP A 1 8 ? 3.281 0.768 1.033 1.00 0.00 658 TRP A CA 6
ATOM 4327 C C . TRP A 1 8 ? 2.027 0.974 0.208 1.00 0.00 658 TRP A C 6
ATOM 4328 O O . TRP A 1 8 ? 1.711 0.165 -0.662 1.00 0.00 658 TRP A O 6
ATOM 4349 N N . ALA A 1 9 ? 1.326 2.073 0.458 1.00 0.00 659 ALA A N 6
ATOM 4350 C CA . ALA A 1 9 ? 0.126 2.364 -0.302 1.00 0.00 659 ALA A CA 6
ATOM 4351 C C . ALA A 1 9 ? 0.511 2.775 -1.714 1.00 0.00 659 ALA A C 6
ATOM 4352 O O . ALA A 1 9 ? -0.211 2.495 -2.669 1.00 0.00 659 ALA A O 6
ATOM 4359 N N . GLU A 1 10 ? 1.675 3.422 -1.843 1.00 0.00 660 GLU A N 6
ATOM 4360 C CA . GLU A 1 10 ? 2.163 3.842 -3.151 1.00 0.00 660 GLU A CA 6
ATOM 4361 C C . GLU A 1 10 ? 2.211 2.644 -4.086 1.00 0.00 660 GLU A C 6
ATOM 4362 O O . GLU A 1 10 ? 2.043 2.774 -5.299 1.00 0.00 660 GLU A O 6
ATOM 4374 N N . TYR A 1 11 ? 2.429 1.471 -3.501 1.00 0.00 661 TYR A N 6
ATOM 4375 C CA . TYR A 1 11 ? 2.484 0.239 -4.264 1.00 0.00 661 TYR A CA 6
ATOM 4376 C C . TYR A 1 11 ? 1.100 -0.123 -4.761 1.00 0.00 661 TYR A C 6
ATOM 4377 O O . TYR A 1 11 ? 0.844 -0.166 -5.962 1.00 0.00 661 TYR A O 6
ATOM 4395 N N . TYR A 1 12 ? 0.206 -0.362 -3.817 1.00 0.00 662 TYR A N 6
ATOM 4396 C CA . TYR A 1 12 ? -1.168 -0.706 -4.133 1.00 0.00 662 TYR A CA 6
ATOM 4397 C C . TYR A 1 12 ? -1.830 0.402 -4.936 1.00 0.00 662 TYR A C 6
ATOM 4398 O O . TYR A 1 12 ? -2.833 0.176 -5.609 1.00 0.00 662 TYR A O 6
ATOM 4416 N N . ARG A 1 13 ? -1.248 1.598 -4.887 1.00 0.00 663 ARG A N 6
ATOM 4417 C CA . ARG A 1 13 ? -1.780 2.720 -5.639 1.00 0.00 663 ARG A CA 6
ATOM 4418 C C . ARG A 1 13 ? -1.382 2.620 -7.108 1.00 0.00 663 ARG A C 6
ATOM 4419 O O . ARG A 1 13 ? -1.789 3.442 -7.929 1.00 0.00 663 ARG A O 6
ATOM 4440 N N . SER A 1 14 ? -0.584 1.606 -7.436 1.00 0.00 664 SER A N 6
ATOM 4441 C CA . SER A 1 14 ? -0.141 1.404 -8.805 1.00 0.00 664 SER A CA 6
ATOM 4442 C C . SER A 1 14 ? 0.331 -0.029 -9.034 1.00 0.00 664 SER A C 6
ATOM 4443 O O . SER A 1 14 ? 1.063 -0.308 -9.982 1.00 0.00 664 SER A O 6
ATOM 4451 N N . VAL A 1 15 ? -0.118 -0.940 -8.175 1.00 0.00 665 VAL A N 6
ATOM 4452 C CA . VAL A 1 15 ? 0.233 -2.345 -8.304 1.00 0.00 665 VAL A CA 6
ATOM 4453 C C . VAL A 1 15 ? -1.008 -3.164 -8.655 1.00 0.00 665 VAL A C 6
ATOM 4454 O O . VAL A 1 15 ? -0.907 -4.332 -9.031 1.00 0.00 665 VAL A O 6
ATOM 4467 N N . GLY A 1 16 ? -2.182 -2.534 -8.540 1.00 0.00 666 GLY A N 6
ATOM 4468 C CA . GLY A 1 16 ? -3.419 -3.218 -8.864 1.00 0.00 666 GLY A CA 6
ATOM 4469 C C . GLY A 1 16 ? -4.422 -3.204 -7.727 1.00 0.00 666 GLY A C 6
ATOM 4470 O O . GLY A 1 16 ? -5.118 -4.194 -7.501 1.00 0.00 666 GLY A O 6
ATOM 4474 N N . LYS A 1 17 ? -4.509 -2.086 -7.011 1.00 0.00 667 LYS A N 6
ATOM 4475 C CA . LYS A 1 17 ? -5.450 -1.973 -5.900 1.00 0.00 667 LYS A CA 6
ATOM 4476 C C . LYS A 1 17 ? -5.389 -0.595 -5.240 1.00 0.00 667 LYS A C 6
ATOM 4477 O O . LYS A 1 17 ? -5.251 -0.489 -4.022 1.00 0.00 667 LYS A O 6
ATOM 4496 N N . ILE A 1 18 ? -5.508 0.460 -6.046 1.00 0.00 668 ILE A N 6
ATOM 4497 C CA . ILE A 1 18 ? -5.483 1.827 -5.522 1.00 0.00 668 ILE A CA 6
ATOM 4498 C C . ILE A 1 18 ? -6.519 1.983 -4.425 1.00 0.00 668 ILE A C 6
ATOM 4499 O O . ILE A 1 18 ? -6.217 2.426 -3.318 1.00 0.00 668 ILE A O 6
ATOM 4515 N N . GLU A 1 19 ? -7.741 1.601 -4.750 1.00 0.00 669 GLU A N 6
ATOM 4516 C CA . GLU A 1 19 ? -8.842 1.675 -3.812 1.00 0.00 669 GLU A CA 6
ATOM 4517 C C . GLU A 1 19 ? -8.460 1.002 -2.502 1.00 0.00 669 GLU A C 6
ATOM 4518 O O . GLU A 1 19 ? -8.818 1.469 -1.421 1.00 0.00 669 GLU A O 6
ATOM 4530 N N . GLU A 1 20 ? -7.697 -0.076 -2.611 1.00 0.00 670 GLU A N 6
ATOM 4531 C CA . GLU A 1 20 ? -7.224 -0.789 -1.438 1.00 0.00 670 GLU A CA 6
ATOM 4532 C C . GLU A 1 20 ? -6.028 -0.057 -0.856 1.00 0.00 670 GLU A C 6
ATOM 4533 O O . GLU A 1 20 ? -5.786 -0.107 0.350 1.00 0.00 670 GLU A O 6
ATOM 4545 N N . ALA A 1 21 ? -5.292 0.654 -1.715 1.00 0.00 671 ALA A N 6
ATOM 4546 C CA . ALA A 1 21 ? -4.149 1.416 -1.255 1.00 0.00 671 ALA A CA 6
ATOM 4547 C C . ALA A 1 21 ? -4.609 2.469 -0.262 1.00 0.00 671 ALA A C 6
ATOM 4548 O O . ALA A 1 21 ? -3.910 2.777 0.703 1.00 0.00 671 ALA A O 6
ATOM 4555 N N . GLU A 1 22 ? -5.815 2.994 -0.484 1.00 0.00 672 GLU A N 6
ATOM 4556 C CA . GLU A 1 22 ? -6.381 3.980 0.424 1.00 0.00 672 GLU A CA 6
ATOM 4557 C C . GLU A 1 22 ? -6.574 3.349 1.797 1.00 0.00 672 GLU A C 6
ATOM 4558 O O . GLU A 1 22 ? -6.571 4.038 2.818 1.00 0.00 672 GLU A O 6
ATOM 4570 N N . ALA A 1 23 ? -6.717 2.024 1.811 1.00 0.00 673 ALA A N 6
ATOM 4571 C CA . ALA A 1 23 ? -6.882 1.286 3.052 1.00 0.00 673 ALA A CA 6
ATOM 4572 C C . ALA A 1 23 ? -5.561 1.232 3.802 1.00 0.00 673 ALA A C 6
ATOM 4573 O O . ALA A 1 23 ? -5.527 1.282 5.031 1.00 0.00 673 ALA A O 6
ATOM 4580 N N . ILE A 1 24 ? -4.471 1.149 3.046 1.00 0.00 674 ILE A N 6
ATOM 4581 C CA . ILE A 1 24 ? -3.141 1.112 3.630 1.00 0.00 674 ILE A CA 6
ATOM 4582 C C . ILE A 1 24 ? -2.881 2.393 4.403 1.00 0.00 674 ILE A C 6
ATOM 4583 O O . ILE A 1 24 ? -2.444 2.360 5.549 1.00 0.00 674 ILE A O 6
ATOM 4599 N N . GLU A 1 25 ? -3.165 3.525 3.771 1.00 0.00 675 GLU A N 6
ATOM 4600 C CA . GLU A 1 25 ? -2.971 4.819 4.409 1.00 0.00 675 GLU A CA 6
ATOM 4601 C C . GLU A 1 25 ? -3.533 4.805 5.827 1.00 0.00 675 GLU A C 6
ATOM 4602 O O . GLU A 1 25 ? -3.041 5.510 6.708 1.00 0.00 675 GLU A O 6
ATOM 4614 N N . LYS A 1 26 ? -4.558 3.983 6.046 1.00 0.00 676 LYS A N 6
ATOM 4615 C CA . LYS A 1 26 ? -5.167 3.868 7.365 1.00 0.00 676 LYS A CA 6
ATOM 4616 C C . LYS A 1 26 ? -4.140 3.409 8.397 1.00 0.00 676 LYS A C 6
ATOM 4617 O O . LYS A 1 26 ? -4.156 3.863 9.540 1.00 0.00 676 LYS A O 6
ATOM 4636 N N . THR A 1 27 ? -3.233 2.527 7.985 1.00 0.00 677 THR A N 6
ATOM 4637 C CA . THR A 1 27 ? -2.191 2.047 8.888 1.00 0.00 677 THR A CA 6
ATOM 4638 C C . THR A 1 27 ? -1.230 3.185 9.205 1.00 0.00 677 THR A C 6
ATOM 4639 O O . THR A 1 27 ? -0.580 3.192 10.251 1.00 0.00 677 THR A O 6
ATOM 4650 N N . LEU A 1 28 ? -1.162 4.161 8.300 1.00 0.00 678 LEU A N 6
ATOM 4651 C CA . LEU A 1 28 ? -0.302 5.319 8.490 1.00 0.00 678 LEU A CA 6
ATOM 4652 C C . LEU A 1 28 ? -0.644 6.004 9.804 1.00 0.00 678 LEU A C 6
ATOM 4653 O O . LEU A 1 28 ? 0.229 6.543 10.483 1.00 0.00 678 LEU A O 6
ATOM 4669 N N . LYS A 1 29 ? -1.926 5.960 10.166 1.00 0.00 679 LYS A N 6
ATOM 4670 C CA . LYS A 1 29 ? -2.386 6.559 11.413 1.00 0.00 679 LYS A CA 6
ATOM 4671 C C . LYS A 1 29 ? -1.589 6.013 12.597 1.00 0.00 679 LYS A C 6
ATOM 4672 O O . LYS A 1 29 ? -1.486 6.657 13.640 1.00 0.00 679 LYS A O 6
ATOM 4691 N N . ASN A 1 30 ? -1.023 4.818 12.420 1.00 0.00 680 ASN A N 6
ATOM 4692 C CA . ASN A 1 30 ? -0.230 4.176 13.464 1.00 0.00 680 ASN A CA 6
ATOM 4693 C C . ASN A 1 30 ? 0.791 5.145 14.059 1.00 0.00 680 ASN A C 6
ATOM 4694 O O . ASN A 1 30 ? 1.160 5.031 15.227 1.00 0.00 680 ASN A O 6
ATOM 4705 N N . LYS A 1 31 ? 1.241 6.095 13.245 1.00 0.00 681 LYS A N 6
ATOM 4706 C CA . LYS A 1 31 ? 2.219 7.081 13.691 1.00 0.00 681 LYS A CA 6
ATOM 4707 C C . LYS A 1 31 ? 1.720 8.499 13.427 1.00 0.00 681 LYS A C 6
ATOM 4708 O O . LYS A 1 31 ? 2.503 9.395 13.113 1.00 0.00 681 LYS A O 6
ATOM 4727 N N . GLN A 1 32 ? 0.412 8.695 13.555 1.00 0.00 682 GLN A N 6
ATOM 4728 C CA . GLN A 1 32 ? -0.192 10.003 13.330 1.00 0.00 682 GLN A CA 6
ATOM 4729 C C . GLN A 1 32 ? -0.981 10.456 14.553 1.00 0.00 682 GLN A C 6
ATOM 4730 O O . GLN A 1 32 ? -2.029 11.090 14.430 1.00 0.00 682 GLN A O 6
ATOM 4744 N N . ASN A 1 33 ? -0.471 10.126 15.735 1.00 0.00 683 ASN A N 6
ATOM 4745 C CA . ASN A 1 33 ? -1.127 10.499 16.983 1.00 0.00 683 ASN A CA 6
ATOM 4746 C C . ASN A 1 33 ? -0.452 11.714 17.611 1.00 0.00 683 ASN A C 6
ATOM 4747 O O . ASN A 1 33 ? 0.430 12.306 16.954 1.00 0.00 683 ASN A O 6
ATOM 4759 N N . ARG B 2 1 ? -9.705 -9.966 19.438 1.00 0.00 405 ARG B N 6
ATOM 4760 C CA . ARG B 2 1 ? -10.426 -9.311 20.560 1.00 0.00 405 ARG B CA 6
ATOM 4761 C C . ARG B 2 1 ? -9.970 -7.866 20.741 1.00 0.00 405 ARG B C 6
ATOM 4762 O O . ARG B 2 1 ? -8.925 -7.467 20.227 1.00 0.00 405 ARG B O 6
ATOM 4784 N N . PRO B 2 2 ? -10.754 -7.057 21.475 1.00 0.00 406 PRO B N 6
ATOM 4785 C CA . PRO B 2 2 ? -10.428 -5.647 21.717 1.00 0.00 406 PRO B CA 6
ATOM 4786 C C . PRO B 2 2 ? -9.099 -5.458 22.451 1.00 0.00 406 PRO B C 6
ATOM 4787 O O . PRO B 2 2 ? -8.278 -4.630 22.050 1.00 0.00 406 PRO B O 6
ATOM 4798 N N . PRO B 2 3 ? -8.862 -6.210 23.545 1.00 0.00 407 PRO B N 6
ATOM 4799 C CA . PRO B 2 3 ? -7.624 -6.094 24.324 1.00 0.00 407 PRO B CA 6
ATOM 4800 C C . PRO B 2 3 ? -6.363 -6.245 23.468 1.00 0.00 407 PRO B C 6
ATOM 4801 O O . PRO B 2 3 ? -5.486 -5.382 23.500 1.00 0.00 407 PRO B O 6
ATOM 4812 N N . PRO B 2 4 ? -6.245 -7.339 22.690 1.00 0.00 408 PRO B N 6
ATOM 4813 C CA . PRO B 2 4 ? -5.072 -7.567 21.838 1.00 0.00 408 PRO B CA 6
ATOM 4814 C C . PRO B 2 4 ? -5.011 -6.594 20.665 1.00 0.00 408 PRO B C 6
ATOM 4815 O O . PRO B 2 4 ? -5.963 -5.858 20.406 1.00 0.00 408 PRO B O 6
ATOM 4826 N N . ALA B 2 5 ? -3.885 -6.596 19.958 1.00 0.00 409 ALA B N 6
ATOM 4827 C CA . ALA B 2 5 ? -3.700 -5.714 18.813 1.00 0.00 409 ALA B CA 6
ATOM 4828 C C . ALA B 2 5 ? -2.433 -6.071 18.044 1.00 0.00 409 ALA B C 6
ATOM 4829 O O . ALA B 2 5 ? -1.403 -5.411 18.183 1.00 0.00 409 ALA B O 6
ATOM 4836 N N . HIS B 2 6 ? -2.516 -7.121 17.232 1.00 0.00 410 HIS B N 6
ATOM 4837 C CA . HIS B 2 6 ? -1.375 -7.566 16.440 1.00 0.00 410 HIS B CA 6
ATOM 4838 C C . HIS B 2 6 ? -1.837 -8.331 15.204 1.00 0.00 410 HIS B C 6
ATOM 4839 O O . HIS B 2 6 ? -1.845 -9.562 15.191 1.00 0.00 410 HIS B O 6
ATOM 4854 N N . HIS B 2 7 ? -2.220 -7.594 14.167 1.00 0.00 411 HIS B N 6
ATOM 4855 C CA . HIS B 2 7 ? -2.684 -8.203 12.926 1.00 0.00 411 HIS B CA 6
ATOM 4856 C C . HIS B 2 7 ? -2.212 -7.401 11.717 1.00 0.00 411 HIS B C 6
ATOM 4857 O O . HIS B 2 7 ? -2.752 -6.336 11.417 1.00 0.00 411 HIS B O 6
ATOM 4872 N N . ASN B 2 8 ? -1.202 -7.920 11.027 1.00 0.00 412 ASN B N 6
ATOM 4873 C CA . ASN B 2 8 ? -0.657 -7.252 9.850 1.00 0.00 412 ASN B CA 6
ATOM 4874 C C . ASN B 2 8 ? -1.711 -7.139 8.752 1.00 0.00 412 ASN B C 6
ATOM 4875 O O . ASN B 2 8 ? -2.506 -8.054 8.545 1.00 0.00 412 ASN B O 6
ATOM 4886 N N . MET B 2 9 ? -1.709 -6.009 8.053 1.00 0.00 413 MET B N 6
ATOM 4887 C CA . MET B 2 9 ? -2.665 -5.775 6.977 1.00 0.00 413 MET B CA 6
ATOM 4888 C C . MET B 2 9 ? -2.470 -6.783 5.848 1.00 0.00 413 MET B C 6
ATOM 4889 O O . MET B 2 9 ? -3.436 -7.331 5.318 1.00 0.00 413 MET B O 6
ATOM 4903 N N . PHE B 2 10 ? -1.214 -7.021 5.486 1.00 0.00 414 PHE B N 6
ATOM 4904 C CA . PHE B 2 10 ? -0.891 -7.963 4.419 1.00 0.00 414 PHE B CA 6
ATOM 4905 C C . PHE B 2 10 ? 0.565 -8.409 4.509 1.00 0.00 414 PHE B C 6
ATOM 4906 O O . PHE B 2 10 ? 1.239 -8.573 3.492 1.00 0.00 414 PHE B O 6
ATOM 4923 N N . SER B 2 11 ? 1.046 -8.606 5.735 1.00 0.00 415 SER B N 6
ATOM 4924 C CA . SER B 2 11 ? 2.423 -9.036 5.959 1.00 0.00 415 SER B CA 6
ATOM 4925 C C . SER B 2 11 ? 3.409 -8.065 5.316 1.00 0.00 415 SER B C 6
ATOM 4926 O O . SER B 2 11 ? 3.042 -6.949 4.947 1.00 0.00 415 SER B O 6
ATOM 4934 N N . VAL B 2 12 ? 4.660 -8.496 5.178 1.00 0.00 416 VAL B N 6
ATOM 4935 C CA . VAL B 2 12 ? 5.692 -7.660 4.574 1.00 0.00 416 VAL B CA 6
ATOM 4936 C C . VAL B 2 12 ? 6.225 -8.284 3.283 1.00 0.00 416 VAL B C 6
ATOM 4937 O O . VAL B 2 12 ? 7.421 -8.544 3.151 1.00 0.00 416 VAL B O 6
ATOM 4950 N N . PRO B 2 13 ? 5.333 -8.515 2.304 1.00 0.00 417 PRO B N 6
ATOM 4951 C CA . PRO B 2 13 ? 5.700 -9.090 1.005 1.00 0.00 417 PRO B CA 6
ATOM 4952 C C . PRO B 2 13 ? 6.714 -8.219 0.274 1.00 0.00 417 PRO B C 6
ATOM 4953 O O . PRO B 2 13 ? 6.758 -7.006 0.485 1.00 0.00 417 PRO B O 6
ATOM 4964 N N . PRO B 2 14 ? 7.554 -8.812 -0.593 1.00 0.00 418 PRO B N 6
ATOM 4965 C CA . PRO B 2 14 ? 8.562 -8.050 -1.330 1.00 0.00 418 PRO B CA 6
ATOM 4966 C C . PRO B 2 14 ? 7.905 -6.944 -2.148 1.00 0.00 418 PRO B C 6
ATOM 4967 O O . PRO B 2 14 ? 6.826 -7.136 -2.708 1.00 0.00 418 PRO B O 6
ATOM 4978 N N . PRO B 2 15 ? 8.521 -5.748 -2.195 1.00 0.00 419 PRO B N 6
ATOM 4979 C CA . PRO B 2 15 ? 7.945 -4.607 -2.910 1.00 0.00 419 PRO B CA 6
ATOM 4980 C C . PRO B 2 15 ? 7.965 -4.759 -4.432 1.00 0.00 419 PRO B C 6
ATOM 4981 O O . PRO B 2 15 ? 8.957 -5.201 -5.012 1.00 0.00 419 PRO B O 6
ATOM 4992 N N . PRO B 2 16 ? 6.855 -4.376 -5.098 1.00 0.00 420 PRO B N 6
ATOM 4993 C CA . PRO B 2 16 ? 6.734 -4.451 -6.554 1.00 0.00 420 PRO B CA 6
ATOM 4994 C C . PRO B 2 16 ? 7.487 -3.336 -7.289 1.00 0.00 420 PRO B C 6
ATOM 4995 O O . PRO B 2 16 ? 8.432 -3.605 -8.030 1.00 0.00 420 PRO B O 6
ATOM 5006 N N . ILE B 2 17 ? 7.049 -2.087 -7.101 1.00 0.00 421 ILE B N 6
ATOM 5007 C CA . ILE B 2 17 ? 7.677 -0.950 -7.777 1.00 0.00 421 ILE B CA 6
ATOM 5008 C C . ILE B 2 17 ? 8.772 -0.304 -6.924 1.00 0.00 421 ILE B C 6
ATOM 5009 O O . ILE B 2 17 ? 9.255 -0.901 -5.962 1.00 0.00 421 ILE B O 6
ATOM 5025 N N . LEU B 2 18 ? 9.164 0.914 -7.288 1.00 0.00 422 LEU B N 6
ATOM 5026 C CA . LEU B 2 18 ? 10.201 1.633 -6.559 1.00 0.00 422 LEU B CA 6
ATOM 5027 C C . LEU B 2 18 ? 10.405 3.025 -7.144 1.00 0.00 422 LEU B C 6
ATOM 5028 O O . LEU B 2 18 ? 11.529 3.522 -7.217 1.00 0.00 422 LEU B O 6
ATOM 5044 N N . GLY B 2 19 ? 9.309 3.648 -7.564 1.00 0.00 423 GLY B N 6
ATOM 5045 C CA . GLY B 2 19 ? 9.385 4.976 -8.141 1.00 0.00 423 GLY B CA 6
ATOM 5046 C C . GLY B 2 19 ? 9.887 6.011 -7.154 1.00 0.00 423 GLY B C 6
ATOM 5047 O O . GLY B 2 19 ? 10.382 5.667 -6.081 1.00 0.00 423 GLY B O 6
ATOM 5051 N N . ARG B 2 20 ? 9.759 7.283 -7.518 1.00 0.00 424 ARG B N 6
ATOM 5052 C CA . ARG B 2 20 ? 10.205 8.372 -6.657 1.00 0.00 424 ARG B CA 6
ATOM 5053 C C . ARG B 2 20 ? 9.439 9.655 -6.962 1.00 0.00 424 ARG B C 6
ATOM 5054 O O . ARG B 2 20 ? 9.988 10.753 -6.880 1.00 0.00 424 ARG B O 6
ATOM 5075 N N . GLY B 2 21 ? 8.165 9.508 -7.313 1.00 0.00 425 GLY B N 6
ATOM 5076 C CA . GLY B 2 21 ? 7.343 10.663 -7.625 1.00 0.00 425 GLY B CA 6
ATOM 5077 C C . GLY B 2 21 ? 6.005 10.278 -8.223 1.00 0.00 425 GLY B C 6
ATOM 5078 O O . GLY B 2 21 ? 5.688 10.763 -9.330 1.00 0.00 425 GLY B O 6
ATOM 5083 N N . GLY A 1 1 ? 7.882 3.279 15.195 1.00 0.00 651 GLY A N 7
ATOM 5084 C CA . GLY A 1 1 ? 7.364 1.968 14.716 1.00 0.00 651 GLY A CA 7
ATOM 5085 C C . GLY A 1 1 ? 7.759 1.678 13.281 1.00 0.00 651 GLY A C 7
ATOM 5086 O O . GLY A 1 1 ? 8.831 2.082 12.832 1.00 0.00 651 GLY A O 7
ATOM 5091 N N . ALA A 1 2 ? 6.892 0.975 12.562 1.00 0.00 652 ALA A N 7
ATOM 5092 C CA . ALA A 1 2 ? 7.156 0.630 11.170 1.00 0.00 652 ALA A CA 7
ATOM 5093 C C . ALA A 1 2 ? 6.217 1.379 10.230 1.00 0.00 652 ALA A C 7
ATOM 5094 O O . ALA A 1 2 ? 5.428 0.769 9.509 1.00 0.00 652 ALA A O 7
ATOM 5101 N N . ASP A 1 3 ? 6.308 2.705 10.241 1.00 0.00 653 ASP A N 7
ATOM 5102 C CA . ASP A 1 3 ? 5.466 3.535 9.386 1.00 0.00 653 ASP A CA 7
ATOM 5103 C C . ASP A 1 3 ? 5.658 3.164 7.922 1.00 0.00 653 ASP A C 7
ATOM 5104 O O . ASP A 1 3 ? 6.703 3.437 7.330 1.00 0.00 653 ASP A O 7
ATOM 5113 N N . TYR A 1 4 ? 4.645 2.531 7.349 1.00 0.00 654 TYR A N 7
ATOM 5114 C CA . TYR A 1 4 ? 4.692 2.106 5.955 1.00 0.00 654 TYR A CA 7
ATOM 5115 C C . TYR A 1 4 ? 3.297 2.085 5.350 1.00 0.00 654 TYR A C 7
ATOM 5116 O O . TYR A 1 4 ? 2.792 1.034 4.959 1.00 0.00 654 TYR A O 7
ATOM 5134 N N . SER A 1 5 ? 2.679 3.250 5.279 1.00 0.00 655 SER A N 7
ATOM 5135 C CA . SER A 1 5 ? 1.343 3.370 4.714 1.00 0.00 655 SER A CA 7
ATOM 5136 C C . SER A 1 5 ? 1.340 4.360 3.560 1.00 0.00 655 SER A C 7
ATOM 5137 O O . SER A 1 5 ? 0.343 4.508 2.854 1.00 0.00 655 SER A O 7
ATOM 5145 N N . ALA A 1 6 ? 2.471 5.020 3.360 1.00 0.00 656 ALA A N 7
ATOM 5146 C CA . ALA A 1 6 ? 2.609 5.974 2.276 1.00 0.00 656 ALA A CA 7
ATOM 5147 C C . ALA A 1 6 ? 3.386 5.347 1.148 1.00 0.00 656 ALA A C 7
ATOM 5148 O O . ALA A 1 6 ? 2.987 5.407 -0.015 1.00 0.00 656 ALA A O 7
ATOM 5155 N N . GLN A 1 7 ? 4.496 4.729 1.508 1.00 0.00 657 GLN A N 7
ATOM 5156 C CA . GLN A 1 7 ? 5.326 4.071 0.525 1.00 0.00 657 GLN A CA 7
ATOM 5157 C C . GLN A 1 7 ? 4.760 2.692 0.227 1.00 0.00 657 GLN A C 7
ATOM 5158 O O . GLN A 1 7 ? 5.038 2.105 -0.818 1.00 0.00 657 GLN A O 7
ATOM 5172 N N . TRP A 1 8 ? 3.952 2.178 1.154 1.00 0.00 658 TRP A N 7
ATOM 5173 C CA . TRP A 1 8 ? 3.339 0.878 0.979 1.00 0.00 658 TRP A CA 7
ATOM 5174 C C . TRP A 1 8 ? 2.071 1.026 0.166 1.00 0.00 658 TRP A C 7
ATOM 5175 O O . TRP A 1 8 ? 1.763 0.192 -0.683 1.00 0.00 658 TRP A O 7
ATOM 5196 N N . ALA A 1 9 ? 1.349 2.113 0.411 1.00 0.00 659 ALA A N 7
ATOM 5197 C CA . ALA A 1 9 ? 0.133 2.377 -0.327 1.00 0.00 659 ALA A CA 7
ATOM 5198 C C . ALA A 1 9 ? 0.491 2.779 -1.750 1.00 0.00 659 ALA A C 7
ATOM 5199 O O . ALA A 1 9 ? -0.235 2.470 -2.694 1.00 0.00 659 ALA A O 7
ATOM 5206 N N . GLU A 1 10 ? 1.640 3.447 -1.899 1.00 0.00 660 GLU A N 7
ATOM 5207 C CA . GLU A 1 10 ? 2.111 3.861 -3.215 1.00 0.00 660 GLU A CA 7
ATOM 5208 C C . GLU A 1 10 ? 2.192 2.649 -4.129 1.00 0.00 660 GLU A C 7
ATOM 5209 O O . GLU A 1 10 ? 2.015 2.751 -5.343 1.00 0.00 660 GLU A O 7
ATOM 5221 N N . TYR A 1 11 ? 2.452 1.495 -3.522 1.00 0.00 661 TYR A N 7
ATOM 5222 C CA . TYR A 1 11 ? 2.547 0.249 -4.260 1.00 0.00 661 TYR A CA 7
ATOM 5223 C C . TYR A 1 11 ? 1.179 -0.155 -4.765 1.00 0.00 661 TYR A C 7
ATOM 5224 O O . TYR A 1 11 ? 0.939 -0.227 -5.968 1.00 0.00 661 TYR A O 7
ATOM 5242 N N . TYR A 1 12 ? 0.278 -0.394 -3.828 1.00 0.00 662 TYR A N 7
ATOM 5243 C CA . TYR A 1 12 ? -1.084 -0.769 -4.156 1.00 0.00 662 TYR A CA 7
ATOM 5244 C C . TYR A 1 12 ? -1.748 0.315 -4.986 1.00 0.00 662 TYR A C 7
ATOM 5245 O O . TYR A 1 12 ? -2.712 0.057 -5.701 1.00 0.00 662 TYR A O 7
ATOM 5263 N N . ARG A 1 13 ? -1.212 1.529 -4.907 1.00 0.00 663 ARG A N 7
ATOM 5264 C CA . ARG A 1 13 ? -1.750 2.638 -5.673 1.00 0.00 663 ARG A CA 7
ATOM 5265 C C . ARG A 1 13 ? -1.412 2.488 -7.152 1.00 0.00 663 ARG A C 7
ATOM 5266 O O . ARG A 1 13 ? -1.917 3.239 -7.989 1.00 0.00 663 ARG A O 7
ATOM 5287 N N . SER A 1 14 ? -0.556 1.521 -7.474 1.00 0.00 664 SER A N 7
ATOM 5288 C CA . SER A 1 14 ? -0.167 1.291 -8.856 1.00 0.00 664 SER A CA 7
ATOM 5289 C C . SER A 1 14 ? 0.317 -0.139 -9.082 1.00 0.00 664 SER A C 7
ATOM 5290 O O . SER A 1 14 ? 0.961 -0.435 -10.088 1.00 0.00 664 SER A O 7
ATOM 5298 N N . VAL A 1 15 ? -0.025 -1.032 -8.158 1.00 0.00 665 VAL A N 7
ATOM 5299 C CA . VAL A 1 15 ? 0.347 -2.433 -8.280 1.00 0.00 665 VAL A CA 7
ATOM 5300 C C . VAL A 1 15 ? -0.896 -3.288 -8.522 1.00 0.00 665 VAL A C 7
ATOM 5301 O O . VAL A 1 15 ? -0.797 -4.471 -8.846 1.00 0.00 665 VAL A O 7
ATOM 5314 N N . GLY A 1 16 ? -2.072 -2.671 -8.369 1.00 0.00 666 GLY A N 7
ATOM 5315 C CA . GLY A 1 16 ? -3.317 -3.385 -8.581 1.00 0.00 666 GLY A CA 7
ATOM 5316 C C . GLY A 1 16 ? -4.184 -3.419 -7.340 1.00 0.00 666 GLY A C 7
ATOM 5317 O O . GLY A 1 16 ? -4.879 -4.403 -7.089 1.00 0.00 666 GLY A O 7
ATOM 5321 N N . LYS A 1 17 ? -4.146 -2.343 -6.559 1.00 0.00 667 LYS A N 7
ATOM 5322 C CA . LYS A 1 17 ? -4.935 -2.265 -5.336 1.00 0.00 667 LYS A CA 7
ATOM 5323 C C . LYS A 1 17 ? -5.047 -0.826 -4.835 1.00 0.00 667 LYS A C 7
ATOM 5324 O O . LYS A 1 17 ? -4.916 -0.570 -3.641 1.00 0.00 667 LYS A O 7
ATOM 5343 N N . ILE A 1 18 ? -5.298 0.113 -5.747 1.00 0.00 668 ILE A N 7
ATOM 5344 C CA . ILE A 1 18 ? -5.432 1.522 -5.371 1.00 0.00 668 ILE A CA 7
ATOM 5345 C C . ILE A 1 18 ? -6.475 1.675 -4.280 1.00 0.00 668 ILE A C 7
ATOM 5346 O O . ILE A 1 18 ? -6.198 2.186 -3.195 1.00 0.00 668 ILE A O 7
ATOM 5362 N N . GLU A 1 19 ? -7.675 1.217 -4.586 1.00 0.00 669 GLU A N 7
ATOM 5363 C CA . GLU A 1 19 ? -8.782 1.278 -3.653 1.00 0.00 669 GLU A CA 7
ATOM 5364 C C . GLU A 1 19 ? -8.372 0.699 -2.306 1.00 0.00 669 GLU A C 7
ATOM 5365 O O . GLU A 1 19 ? -8.765 1.202 -1.254 1.00 0.00 669 GLU A O 7
ATOM 5377 N N . GLU A 1 20 ? -7.550 -0.340 -2.351 1.00 0.00 670 GLU A N 7
ATOM 5378 C CA . GLU A 1 20 ? -7.051 -0.962 -1.136 1.00 0.00 670 GLU A CA 7
ATOM 5379 C C . GLU A 1 20 ? -5.897 -0.140 -0.588 1.00 0.00 670 GLU A C 7
ATOM 5380 O O . GLU A 1 20 ? -5.659 -0.116 0.619 1.00 0.00 670 GLU A O 7
ATOM 5392 N N . ALA A 1 21 ? -5.193 0.565 -1.479 1.00 0.00 671 ALA A N 7
ATOM 5393 C CA . ALA A 1 21 ? -4.093 1.407 -1.057 1.00 0.00 671 ALA A CA 7
ATOM 5394 C C . ALA A 1 21 ? -4.618 2.489 -0.131 1.00 0.00 671 ALA A C 7
ATOM 5395 O O . ALA A 1 21 ? -3.952 2.879 0.828 1.00 0.00 671 ALA A O 7
ATOM 5402 N N . GLU A 1 22 ? -5.843 2.942 -0.399 1.00 0.00 672 GLU A N 7
ATOM 5403 C CA . GLU A 1 22 ? -6.470 3.944 0.446 1.00 0.00 672 GLU A CA 7
ATOM 5404 C C . GLU A 1 22 ? -6.632 3.381 1.854 1.00 0.00 672 GLU A C 7
ATOM 5405 O O . GLU A 1 22 ? -6.726 4.124 2.830 1.00 0.00 672 GLU A O 7
ATOM 5417 N N . ALA A 1 23 ? -6.639 2.049 1.945 1.00 0.00 673 ALA A N 7
ATOM 5418 C CA . ALA A 1 23 ? -6.758 1.366 3.221 1.00 0.00 673 ALA A CA 7
ATOM 5419 C C . ALA A 1 23 ? -5.428 1.401 3.956 1.00 0.00 673 ALA A C 7
ATOM 5420 O O . ALA A 1 23 ? -5.380 1.559 5.176 1.00 0.00 673 ALA A O 7
ATOM 5427 N N . ILE A 1 24 ? -4.348 1.273 3.194 1.00 0.00 674 ILE A N 7
ATOM 5428 C CA . ILE A 1 24 ? -3.008 1.307 3.754 1.00 0.00 674 ILE A CA 7
ATOM 5429 C C . ILE A 1 24 ? -2.744 2.666 4.382 1.00 0.00 674 ILE A C 7
ATOM 5430 O O . ILE A 1 24 ? -2.184 2.762 5.471 1.00 0.00 674 ILE A O 7
ATOM 5446 N N . GLU A 1 25 ? -3.167 3.720 3.698 1.00 0.00 675 GLU A N 7
ATOM 5447 C CA . GLU A 1 25 ? -2.984 5.068 4.211 1.00 0.00 675 GLU A CA 7
ATOM 5448 C C . GLU A 1 25 ? -3.503 5.157 5.642 1.00 0.00 675 GLU A C 7
ATOM 5449 O O . GLU A 1 25 ? -3.025 5.964 6.439 1.00 0.00 675 GLU A O 7
ATOM 5461 N N . LYS A 1 26 ? -4.477 4.306 5.964 1.00 0.00 676 LYS A N 7
ATOM 5462 C CA . LYS A 1 26 ? -5.048 4.277 7.305 1.00 0.00 676 LYS A CA 7
ATOM 5463 C C . LYS A 1 26 ? -4.050 3.703 8.306 1.00 0.00 676 LYS A C 7
ATOM 5464 O O . LYS A 1 26 ? -4.035 4.102 9.471 1.00 0.00 676 LYS A O 7
ATOM 5483 N N . THR A 1 27 ? -3.205 2.780 7.850 1.00 0.00 677 THR A N 7
ATOM 5484 C CA . THR A 1 27 ? -2.200 2.189 8.728 1.00 0.00 677 THR A CA 7
ATOM 5485 C C . THR A 1 27 ? -1.183 3.247 9.134 1.00 0.00 677 THR A C 7
ATOM 5486 O O . THR A 1 27 ? -0.516 3.122 10.162 1.00 0.00 677 THR A O 7
ATOM 5497 N N . LEU A 1 28 ? -1.084 4.305 8.328 1.00 0.00 678 LEU A N 7
ATOM 5498 C CA . LEU A 1 28 ? -0.168 5.399 8.613 1.00 0.00 678 LEU A CA 7
ATOM 5499 C C . LEU A 1 28 ? -0.477 5.983 9.985 1.00 0.00 678 LEU A C 7
ATOM 5500 O O . LEU A 1 28 ? 0.420 6.424 10.704 1.00 0.00 678 LEU A O 7
ATOM 5516 N N . LYS A 1 29 ? -1.759 5.966 10.345 1.00 0.00 679 LYS A N 7
ATOM 5517 C CA . LYS A 1 29 ? -2.196 6.478 11.638 1.00 0.00 679 LYS A CA 7
ATOM 5518 C C . LYS A 1 29 ? -1.449 5.784 12.776 1.00 0.00 679 LYS A C 7
ATOM 5519 O O . LYS A 1 29 ? -1.339 6.321 13.878 1.00 0.00 679 LYS A O 7
ATOM 5538 N N . ASN A 1 30 ? -0.936 4.585 12.499 1.00 0.00 680 ASN A N 7
ATOM 5539 C CA . ASN A 1 30 ? -0.198 3.812 13.494 1.00 0.00 680 ASN A CA 7
ATOM 5540 C C . ASN A 1 30 ? 0.857 4.671 14.190 1.00 0.00 680 ASN A C 7
ATOM 5541 O O . ASN A 1 30 ? 0.667 5.103 15.326 1.00 0.00 680 ASN A O 7
ATOM 5552 N N . LYS A 1 31 ? 1.969 4.916 13.501 1.00 0.00 681 LYS A N 7
ATOM 5553 C CA . LYS A 1 31 ? 3.051 5.723 14.055 1.00 0.00 681 LYS A CA 7
ATOM 5554 C C . LYS A 1 31 ? 3.484 5.198 15.421 1.00 0.00 681 LYS A C 7
ATOM 5555 O O . LYS A 1 31 ? 3.904 5.966 16.287 1.00 0.00 681 LYS A O 7
ATOM 5574 N N . GLN A 1 32 ? 3.376 3.888 15.607 1.00 0.00 682 GLN A N 7
ATOM 5575 C CA . GLN A 1 32 ? 3.754 3.260 16.868 1.00 0.00 682 GLN A CA 7
ATOM 5576 C C . GLN A 1 32 ? 2.905 3.794 18.017 1.00 0.00 682 GLN A C 7
ATOM 5577 O O . GLN A 1 32 ? 3.393 3.971 19.133 1.00 0.00 682 GLN A O 7
ATOM 5591 N N . ASN A 1 33 ? 1.631 4.047 17.736 1.00 0.00 683 ASN A N 7
ATOM 5592 C CA . ASN A 1 33 ? 0.713 4.561 18.745 1.00 0.00 683 ASN A CA 7
ATOM 5593 C C . ASN A 1 33 ? -0.541 3.697 18.832 1.00 0.00 683 ASN A C 7
ATOM 5594 O O . ASN A 1 33 ? -1.399 3.809 17.930 1.00 0.00 683 ASN A O 7
ATOM 5606 N N . ARG B 2 1 ? -17.502 -8.467 6.274 1.00 0.00 405 ARG B N 7
ATOM 5607 C CA . ARG B 2 1 ? -17.838 -7.026 6.096 1.00 0.00 405 ARG B CA 7
ATOM 5608 C C . ARG B 2 1 ? -18.099 -6.328 7.435 1.00 0.00 405 ARG B C 7
ATOM 5609 O O . ARG B 2 1 ? -17.571 -5.246 7.688 1.00 0.00 405 ARG B O 7
ATOM 5631 N N . PRO B 2 2 ? -18.927 -6.933 8.308 1.00 0.00 406 PRO B N 7
ATOM 5632 C CA . PRO B 2 2 ? -19.259 -6.353 9.614 1.00 0.00 406 PRO B CA 7
ATOM 5633 C C . PRO B 2 2 ? -18.035 -5.843 10.380 1.00 0.00 406 PRO B C 7
ATOM 5634 O O . PRO B 2 2 ? -18.071 -4.754 10.953 1.00 0.00 406 PRO B O 7
ATOM 5645 N N . PRO B 2 3 ? -16.933 -6.617 10.408 1.00 0.00 407 PRO B N 7
ATOM 5646 C CA . PRO B 2 3 ? -15.711 -6.221 11.118 1.00 0.00 407 PRO B CA 7
ATOM 5647 C C . PRO B 2 3 ? -15.045 -5.000 10.484 1.00 0.00 407 PRO B C 7
ATOM 5648 O O . PRO B 2 3 ? -14.500 -5.085 9.384 1.00 0.00 407 PRO B O 7
ATOM 5659 N N . PRO B 2 4 ? -15.080 -3.842 11.170 1.00 0.00 408 PRO B N 7
ATOM 5660 C CA . PRO B 2 4 ? -14.474 -2.607 10.660 1.00 0.00 408 PRO B CA 7
ATOM 5661 C C . PRO B 2 4 ? -12.951 -2.674 10.644 1.00 0.00 408 PRO B C 7
ATOM 5662 O O . PRO B 2 4 ? -12.304 -2.080 9.782 1.00 0.00 408 PRO B O 7
ATOM 5673 N N . ALA B 2 5 ? -12.386 -3.401 11.602 1.00 0.00 409 ALA B N 7
ATOM 5674 C CA . ALA B 2 5 ? -10.938 -3.545 11.696 1.00 0.00 409 ALA B CA 7
ATOM 5675 C C . ALA B 2 5 ? -10.542 -5.010 11.848 1.00 0.00 409 ALA B C 7
ATOM 5676 O O . ALA B 2 5 ? -11.398 -5.888 11.955 1.00 0.00 409 ALA B O 7
ATOM 5683 N N . HIS B 2 6 ? -9.238 -5.266 11.856 1.00 0.00 410 HIS B N 7
ATOM 5684 C CA . HIS B 2 6 ? -8.727 -6.626 11.994 1.00 0.00 410 HIS B CA 7
ATOM 5685 C C . HIS B 2 6 ? -9.216 -7.510 10.852 1.00 0.00 410 HIS B C 7
ATOM 5686 O O . HIS B 2 6 ? -10.189 -8.248 10.997 1.00 0.00 410 HIS B O 7
ATOM 5701 N N . HIS B 2 7 ? -8.533 -7.428 9.714 1.00 0.00 411 HIS B N 7
ATOM 5702 C CA . HIS B 2 7 ? -8.898 -8.220 8.545 1.00 0.00 411 HIS B CA 7
ATOM 5703 C C . HIS B 2 7 ? -7.785 -8.196 7.502 1.00 0.00 411 HIS B C 7
ATOM 5704 O O . HIS B 2 7 ? -6.794 -7.484 7.655 1.00 0.00 411 HIS B O 7
ATOM 5719 N N . ASN B 2 8 ? -7.957 -8.981 6.443 1.00 0.00 412 ASN B N 7
ATOM 5720 C CA . ASN B 2 8 ? -6.967 -9.049 5.375 1.00 0.00 412 ASN B CA 7
ATOM 5721 C C . ASN B 2 8 ? -5.622 -9.530 5.909 1.00 0.00 412 ASN B C 7
ATOM 5722 O O . ASN B 2 8 ? -5.375 -9.501 7.115 1.00 0.00 412 ASN B O 7
ATOM 5733 N N . MET B 2 9 ? -4.755 -9.973 5.004 1.00 0.00 413 MET B N 7
ATOM 5734 C CA . MET B 2 9 ? -3.434 -10.461 5.385 1.00 0.00 413 MET B CA 7
ATOM 5735 C C . MET B 2 9 ? -2.390 -9.356 5.261 1.00 0.00 413 MET B C 7
ATOM 5736 O O . MET B 2 9 ? -1.782 -8.949 6.250 1.00 0.00 413 MET B O 7
ATOM 5750 N N . PHE B 2 10 ? -2.187 -8.875 4.036 1.00 0.00 414 PHE B N 7
ATOM 5751 C CA . PHE B 2 10 ? -1.217 -7.817 3.776 1.00 0.00 414 PHE B CA 7
ATOM 5752 C C . PHE B 2 10 ? 0.210 -8.322 3.979 1.00 0.00 414 PHE B C 7
ATOM 5753 O O . PHE B 2 10 ? 0.978 -8.437 3.025 1.00 0.00 414 PHE B O 7
ATOM 5770 N N . SER B 2 11 ? 0.558 -8.625 5.227 1.00 0.00 415 SER B N 7
ATOM 5771 C CA . SER B 2 11 ? 1.892 -9.121 5.551 1.00 0.00 415 SER B CA 7
ATOM 5772 C C . SER B 2 11 ? 2.967 -8.146 5.075 1.00 0.00 415 SER B C 7
ATOM 5773 O O . SER B 2 11 ? 2.677 -6.987 4.778 1.00 0.00 415 SER B O 7
ATOM 5781 N N . VAL B 2 12 ? 4.209 -8.621 5.002 1.00 0.00 416 VAL B N 7
ATOM 5782 C CA . VAL B 2 12 ? 5.320 -7.784 4.559 1.00 0.00 416 VAL B CA 7
ATOM 5783 C C . VAL B 2 12 ? 5.954 -8.337 3.281 1.00 0.00 416 VAL B C 7
ATOM 5784 O O . VAL B 2 12 ? 7.158 -8.589 3.230 1.00 0.00 416 VAL B O 7
ATOM 5797 N N . PRO B 2 13 ? 5.143 -8.522 2.225 1.00 0.00 417 PRO B N 7
ATOM 5798 C CA . PRO B 2 13 ? 5.618 -9.034 0.933 1.00 0.00 417 PRO B CA 7
ATOM 5799 C C . PRO B 2 13 ? 6.612 -8.084 0.272 1.00 0.00 417 PRO B C 7
ATOM 5800 O O . PRO B 2 13 ? 6.559 -6.874 0.493 1.00 0.00 417 PRO B O 7
ATOM 5811 N N . PRO B 2 14 ? 7.537 -8.613 -0.547 1.00 0.00 418 PRO B N 7
ATOM 5812 C CA . PRO B 2 14 ? 8.537 -7.786 -1.227 1.00 0.00 418 PRO B CA 7
ATOM 5813 C C . PRO B 2 14 ? 7.870 -6.728 -2.103 1.00 0.00 418 PRO B C 7
ATOM 5814 O O . PRO B 2 14 ? 6.850 -6.996 -2.738 1.00 0.00 418 PRO B O 7
ATOM 5825 N N . PRO B 2 15 ? 8.413 -5.499 -2.120 1.00 0.00 419 PRO B N 7
ATOM 5826 C CA . PRO B 2 15 ? 7.829 -4.399 -2.893 1.00 0.00 419 PRO B CA 7
ATOM 5827 C C . PRO B 2 15 ? 7.969 -4.562 -4.408 1.00 0.00 419 PRO B C 7
ATOM 5828 O O . PRO B 2 15 ? 9.025 -4.951 -4.906 1.00 0.00 419 PRO B O 7
ATOM 5839 N N . PRO B 2 16 ? 6.897 -4.239 -5.162 1.00 0.00 420 PRO B N 7
ATOM 5840 C CA . PRO B 2 16 ? 6.888 -4.322 -6.624 1.00 0.00 420 PRO B CA 7
ATOM 5841 C C . PRO B 2 16 ? 7.650 -3.172 -7.288 1.00 0.00 420 PRO B C 7
ATOM 5842 O O . PRO B 2 16 ? 8.672 -3.391 -7.939 1.00 0.00 420 PRO B O 7
ATOM 5853 N N . ILE B 2 17 ? 7.133 -1.947 -7.141 1.00 0.00 421 ILE B N 7
ATOM 5854 C CA . ILE B 2 17 ? 7.761 -0.776 -7.755 1.00 0.00 421 ILE B CA 7
ATOM 5855 C C . ILE B 2 17 ? 8.808 -0.133 -6.842 1.00 0.00 421 ILE B C 7
ATOM 5856 O O . ILE B 2 17 ? 9.298 -0.765 -5.906 1.00 0.00 421 ILE B O 7
ATOM 5872 N N . LEU B 2 18 ? 9.153 1.121 -7.123 1.00 0.00 422 LEU B N 7
ATOM 5873 C CA . LEU B 2 18 ? 10.143 1.838 -6.328 1.00 0.00 422 LEU B CA 7
ATOM 5874 C C . LEU B 2 18 ? 10.293 3.272 -6.821 1.00 0.00 422 LEU B C 7
ATOM 5875 O O . LEU B 2 18 ? 11.393 3.823 -6.837 1.00 0.00 422 LEU B O 7
ATOM 5891 N N . GLY B 2 19 ? 9.177 3.870 -7.226 1.00 0.00 423 GLY B N 7
ATOM 5892 C CA . GLY B 2 19 ? 9.203 5.233 -7.716 1.00 0.00 423 GLY B CA 7
ATOM 5893 C C . GLY B 2 19 ? 9.560 6.234 -6.635 1.00 0.00 423 GLY B C 7
ATOM 5894 O O . GLY B 2 19 ? 8.689 6.927 -6.109 1.00 0.00 423 GLY B O 7
ATOM 5898 N N . ARG B 2 20 ? 10.845 6.309 -6.302 1.00 0.00 424 ARG B N 7
ATOM 5899 C CA . ARG B 2 20 ? 11.315 7.232 -5.276 1.00 0.00 424 ARG B CA 7
ATOM 5900 C C . ARG B 2 20 ? 12.839 7.302 -5.265 1.00 0.00 424 ARG B C 7
ATOM 5901 O O . ARG B 2 20 ? 13.455 7.456 -4.211 1.00 0.00 424 ARG B O 7
ATOM 5922 N N . GLY B 2 21 ? 13.440 7.189 -6.445 1.00 0.00 425 GLY B N 7
ATOM 5923 C CA . GLY B 2 21 ? 14.886 7.242 -6.549 1.00 0.00 425 GLY B CA 7
ATOM 5924 C C . GLY B 2 21 ? 15.352 7.901 -7.832 1.00 0.00 425 GLY B C 7
ATOM 5925 O O . GLY B 2 21 ? 14.508 8.497 -8.534 1.00 0.00 425 GLY B O 7
ATOM 5930 N N . GLY A 1 1 ? 6.114 4.470 15.087 1.00 0.00 651 GLY A N 8
ATOM 5931 C CA . GLY A 1 1 ? 6.582 3.062 14.968 1.00 0.00 651 GLY A CA 8
ATOM 5932 C C . GLY A 1 1 ? 6.884 2.671 13.535 1.00 0.00 651 GLY A C 8
ATOM 5933 O O . GLY A 1 1 ? 7.861 3.136 12.949 1.00 0.00 651 GLY A O 8
ATOM 5938 N N . ALA A 1 2 ? 6.042 1.812 12.968 1.00 0.00 652 ALA A N 8
ATOM 5939 C CA . ALA A 1 2 ? 6.224 1.358 11.595 1.00 0.00 652 ALA A CA 8
ATOM 5940 C C . ALA A 1 2 ? 6.180 2.529 10.619 1.00 0.00 652 ALA A C 8
ATOM 5941 O O . ALA A 1 2 ? 7.213 2.966 10.113 1.00 0.00 652 ALA A O 8
ATOM 5948 N N . ASP A 1 3 ? 4.977 3.029 10.359 1.00 0.00 653 ASP A N 8
ATOM 5949 C CA . ASP A 1 3 ? 4.794 4.150 9.441 1.00 0.00 653 ASP A CA 8
ATOM 5950 C C . ASP A 1 3 ? 5.376 3.829 8.069 1.00 0.00 653 ASP A C 8
ATOM 5951 O O . ASP A 1 3 ? 6.408 4.372 7.675 1.00 0.00 653 ASP A O 8
ATOM 5960 N N . TYR A 1 4 ? 4.704 2.940 7.351 1.00 0.00 654 TYR A N 8
ATOM 5961 C CA . TYR A 1 4 ? 5.144 2.532 6.020 1.00 0.00 654 TYR A CA 8
ATOM 5962 C C . TYR A 1 4 ? 4.001 2.586 5.011 1.00 0.00 654 TYR A C 8
ATOM 5963 O O . TYR A 1 4 ? 4.235 2.623 3.803 1.00 0.00 654 TYR A O 8
ATOM 5981 N N . SER A 1 5 ? 2.766 2.598 5.509 1.00 0.00 655 SER A N 8
ATOM 5982 C CA . SER A 1 5 ? 1.586 2.649 4.653 1.00 0.00 655 SER A CA 8
ATOM 5983 C C . SER A 1 5 ? 1.744 3.687 3.547 1.00 0.00 655 SER A C 8
ATOM 5984 O O . SER A 1 5 ? 1.161 3.551 2.476 1.00 0.00 655 SER A O 8
ATOM 5992 N N . ALA A 1 6 ? 2.531 4.722 3.802 1.00 0.00 656 ALA A N 8
ATOM 5993 C CA . ALA A 1 6 ? 2.742 5.759 2.805 1.00 0.00 656 ALA A CA 8
ATOM 5994 C C . ALA A 1 6 ? 3.433 5.191 1.586 1.00 0.00 656 ALA A C 8
ATOM 5995 O O . ALA A 1 6 ? 2.854 5.122 0.502 1.00 0.00 656 ALA A O 8
ATOM 6002 N N . GLN A 1 7 ? 4.674 4.779 1.774 1.00 0.00 657 GLN A N 8
ATOM 6003 C CA . GLN A 1 7 ? 5.439 4.209 0.685 1.00 0.00 657 GLN A CA 8
ATOM 6004 C C . GLN A 1 7 ? 4.895 2.835 0.319 1.00 0.00 657 GLN A C 8
ATOM 6005 O O . GLN A 1 7 ? 5.181 2.310 -0.755 1.00 0.00 657 GLN A O 8
ATOM 6019 N N . TRP A 1 8 ? 4.095 2.257 1.214 1.00 0.00 658 TRP A N 8
ATOM 6020 C CA . TRP A 1 8 ? 3.501 0.954 0.963 1.00 0.00 658 TRP A CA 8
ATOM 6021 C C . TRP A 1 8 ? 2.231 1.119 0.153 1.00 0.00 658 TRP A C 8
ATOM 6022 O O . TRP A 1 8 ? 1.925 0.299 -0.710 1.00 0.00 658 TRP A O 8
ATOM 6043 N N . ALA A 1 9 ? 1.503 2.198 0.418 1.00 0.00 659 ALA A N 8
ATOM 6044 C CA . ALA A 1 9 ? 0.284 2.464 -0.319 1.00 0.00 659 ALA A CA 8
ATOM 6045 C C . ALA A 1 9 ? 0.635 2.858 -1.743 1.00 0.00 659 ALA A C 8
ATOM 6046 O O . ALA A 1 9 ? -0.108 2.564 -2.679 1.00 0.00 659 ALA A O 8
ATOM 6053 N N . GLU A 1 10 ? 1.792 3.506 -1.907 1.00 0.00 660 GLU A N 8
ATOM 6054 C CA . GLU A 1 10 ? 2.250 3.915 -3.229 1.00 0.00 660 GLU A CA 8
ATOM 6055 C C . GLU A 1 10 ? 2.243 2.719 -4.164 1.00 0.00 660 GLU A C 8
ATOM 6056 O O . GLU A 1 10 ? 1.983 2.843 -5.361 1.00 0.00 660 GLU A O 8
ATOM 6068 N N . TYR A 1 11 ? 2.525 1.555 -3.594 1.00 0.00 661 TYR A N 8
ATOM 6069 C CA . TYR A 1 11 ? 2.545 0.324 -4.358 1.00 0.00 661 TYR A CA 8
ATOM 6070 C C . TYR A 1 11 ? 1.140 -0.040 -4.790 1.00 0.00 661 TYR A C 8
ATOM 6071 O O . TYR A 1 11 ? 0.823 -0.075 -5.976 1.00 0.00 661 TYR A O 8
ATOM 6089 N N . TYR A 1 12 ? 0.299 -0.291 -3.808 1.00 0.00 662 TYR A N 8
ATOM 6090 C CA . TYR A 1 12 ? -1.086 -0.645 -4.056 1.00 0.00 662 TYR A CA 8
ATOM 6091 C C . TYR A 1 12 ? -1.802 0.460 -4.814 1.00 0.00 662 TYR A C 8
ATOM 6092 O O . TYR A 1 12 ? -2.852 0.230 -5.409 1.00 0.00 662 TYR A O 8
ATOM 6110 N N . ARG A 1 13 ? -1.218 1.655 -4.820 1.00 0.00 663 ARG A N 8
ATOM 6111 C CA . ARG A 1 13 ? -1.807 2.766 -5.545 1.00 0.00 663 ARG A CA 8
ATOM 6112 C C . ARG A 1 13 ? -1.359 2.754 -7.002 1.00 0.00 663 ARG A C 8
ATOM 6113 O O . ARG A 1 13 ? -1.703 3.649 -7.772 1.00 0.00 663 ARG A O 8
ATOM 6134 N N . SER A 1 14 ? -0.589 1.733 -7.381 1.00 0.00 664 SER A N 8
ATOM 6135 C CA . SER A 1 14 ? -0.106 1.621 -8.748 1.00 0.00 664 SER A CA 8
ATOM 6136 C C . SER A 1 14 ? 0.397 0.215 -9.069 1.00 0.00 664 SER A C 8
ATOM 6137 O O . SER A 1 14 ? 1.120 0.017 -10.046 1.00 0.00 664 SER A O 8
ATOM 6145 N N . VAL A 1 15 ? -0.008 -0.765 -8.265 1.00 0.00 665 VAL A N 8
ATOM 6146 C CA . VAL A 1 15 ? 0.386 -2.148 -8.500 1.00 0.00 665 VAL A CA 8
ATOM 6147 C C . VAL A 1 15 ? -0.843 -3.009 -8.785 1.00 0.00 665 VAL A C 8
ATOM 6148 O O . VAL A 1 15 ? -0.720 -4.180 -9.144 1.00 0.00 665 VAL A O 8
ATOM 6161 N N . GLY A 1 16 ? -2.031 -2.414 -8.640 1.00 0.00 666 GLY A N 8
ATOM 6162 C CA . GLY A 1 16 ? -3.259 -3.143 -8.906 1.00 0.00 666 GLY A CA 8
ATOM 6163 C C . GLY A 1 16 ? -4.175 -3.238 -7.702 1.00 0.00 666 GLY A C 8
ATOM 6164 O O . GLY A 1 16 ? -4.644 -4.324 -7.361 1.00 0.00 666 GLY A O 8
ATOM 6168 N N . LYS A 1 17 ? -4.444 -2.104 -7.057 1.00 0.00 667 LYS A N 8
ATOM 6169 C CA . LYS A 1 17 ? -5.325 -2.087 -5.890 1.00 0.00 667 LYS A CA 8
ATOM 6170 C C . LYS A 1 17 ? -5.334 -0.723 -5.203 1.00 0.00 667 LYS A C 8
ATOM 6171 O O . LYS A 1 17 ? -5.248 -0.638 -3.978 1.00 0.00 667 LYS A O 8
ATOM 6190 N N . ILE A 1 18 ? -5.455 0.346 -5.990 1.00 0.00 668 ILE A N 8
ATOM 6191 C CA . ILE A 1 18 ? -5.495 1.703 -5.437 1.00 0.00 668 ILE A CA 8
ATOM 6192 C C . ILE A 1 18 ? -6.554 1.792 -4.356 1.00 0.00 668 ILE A C 8
ATOM 6193 O O . ILE A 1 18 ? -6.293 2.236 -3.238 1.00 0.00 668 ILE A O 8
ATOM 6209 N N . GLU A 1 19 ? -7.748 1.353 -4.706 1.00 0.00 669 GLU A N 8
ATOM 6210 C CA . GLU A 1 19 ? -8.869 1.357 -3.789 1.00 0.00 669 GLU A CA 8
ATOM 6211 C C . GLU A 1 19 ? -8.470 0.714 -2.469 1.00 0.00 669 GLU A C 8
ATOM 6212 O O . GLU A 1 19 ? -8.819 1.203 -1.395 1.00 0.00 669 GLU A O 8
ATOM 6224 N N . GLU A 1 20 ? -7.703 -0.364 -2.560 1.00 0.00 670 GLU A N 8
ATOM 6225 C CA . GLU A 1 20 ? -7.217 -1.047 -1.374 1.00 0.00 670 GLU A CA 8
ATOM 6226 C C . GLU A 1 20 ? -6.043 -0.276 -0.801 1.00 0.00 670 GLU A C 8
ATOM 6227 O O . GLU A 1 20 ? -5.798 -0.310 0.405 1.00 0.00 670 GLU A O 8
ATOM 6239 N N . ALA A 1 21 ? -5.329 0.454 -1.664 1.00 0.00 671 ALA A N 8
ATOM 6240 C CA . ALA A 1 21 ? -4.213 1.253 -1.202 1.00 0.00 671 ALA A CA 8
ATOM 6241 C C . ALA A 1 21 ? -4.718 2.296 -0.222 1.00 0.00 671 ALA A C 8
ATOM 6242 O O . ALA A 1 21 ? -4.040 2.633 0.748 1.00 0.00 671 ALA A O 8
ATOM 6249 N N . GLU A 1 22 ? -5.942 2.774 -0.456 1.00 0.00 672 GLU A N 8
ATOM 6250 C CA . GLU A 1 22 ? -6.551 3.739 0.444 1.00 0.00 672 GLU A CA 8
ATOM 6251 C C . GLU A 1 22 ? -6.648 3.125 1.835 1.00 0.00 672 GLU A C 8
ATOM 6252 O O . GLU A 1 22 ? -6.651 3.830 2.844 1.00 0.00 672 GLU A O 8
ATOM 6264 N N . ALA A 1 23 ? -6.699 1.793 1.872 1.00 0.00 673 ALA A N 8
ATOM 6265 C CA . ALA A 1 23 ? -6.763 1.062 3.126 1.00 0.00 673 ALA A CA 8
ATOM 6266 C C . ALA A 1 23 ? -5.420 1.138 3.832 1.00 0.00 673 ALA A C 8
ATOM 6267 O O . ALA A 1 23 ? -5.353 1.313 5.049 1.00 0.00 673 ALA A O 8
ATOM 6274 N N . ILE A 1 24 ? -4.348 1.032 3.051 1.00 0.00 674 ILE A N 8
ATOM 6275 C CA . ILE A 1 24 ? -3.002 1.117 3.596 1.00 0.00 674 ILE A CA 8
ATOM 6276 C C . ILE A 1 24 ? -2.814 2.465 4.266 1.00 0.00 674 ILE A C 8
ATOM 6277 O O . ILE A 1 24 ? -2.314 2.550 5.382 1.00 0.00 674 ILE A O 8
ATOM 6293 N N . GLU A 1 25 ? -3.234 3.520 3.579 1.00 0.00 675 GLU A N 8
ATOM 6294 C CA . GLU A 1 25 ? -3.124 4.868 4.115 1.00 0.00 675 GLU A CA 8
ATOM 6295 C C . GLU A 1 25 ? -3.619 4.917 5.559 1.00 0.00 675 GLU A C 8
ATOM 6296 O O . GLU A 1 25 ? -3.182 5.754 6.347 1.00 0.00 675 GLU A O 8
ATOM 6308 N N . LYS A 1 26 ? -4.524 4.002 5.903 1.00 0.00 676 LYS A N 8
ATOM 6309 C CA . LYS A 1 26 ? -5.059 3.935 7.258 1.00 0.00 676 LYS A CA 8
ATOM 6310 C C . LYS A 1 26 ? -3.993 3.457 8.245 1.00 0.00 676 LYS A C 8
ATOM 6311 O O . LYS A 1 26 ? -4.041 3.793 9.429 1.00 0.00 676 LYS A O 8
ATOM 6330 N N . THR A 1 27 ? -3.024 2.683 7.756 1.00 0.00 677 THR A N 8
ATOM 6331 C CA . THR A 1 27 ? -1.949 2.182 8.610 1.00 0.00 677 THR A CA 8
ATOM 6332 C C . THR A 1 27 ? -1.092 3.337 9.109 1.00 0.00 677 THR A C 8
ATOM 6333 O O . THR A 1 27 ? -0.549 3.289 10.212 1.00 0.00 677 THR A O 8
ATOM 6344 N N . LEU A 1 28 ? -0.987 4.383 8.292 1.00 0.00 678 LEU A N 8
ATOM 6345 C CA . LEU A 1 28 ? -0.209 5.559 8.660 1.00 0.00 678 LEU A CA 8
ATOM 6346 C C . LEU A 1 28 ? -0.645 6.059 10.028 1.00 0.00 678 LEU A C 8
ATOM 6347 O O . LEU A 1 28 ? 0.167 6.537 10.821 1.00 0.00 678 LEU A O 8
ATOM 6363 N N . LYS A 1 29 ? -1.940 5.927 10.300 1.00 0.00 679 LYS A N 8
ATOM 6364 C CA . LYS A 1 29 ? -2.498 6.346 11.576 1.00 0.00 679 LYS A CA 8
ATOM 6365 C C . LYS A 1 29 ? -1.811 5.618 12.731 1.00 0.00 679 LYS A C 8
ATOM 6366 O O . LYS A 1 29 ? -1.831 6.081 13.871 1.00 0.00 679 LYS A O 8
ATOM 6385 N N . ASN A 1 30 ? -1.198 4.474 12.423 1.00 0.00 680 ASN A N 8
ATOM 6386 C CA . ASN A 1 30 ? -0.499 3.677 13.426 1.00 0.00 680 ASN A CA 8
ATOM 6387 C C . ASN A 1 30 ? 0.493 4.531 14.212 1.00 0.00 680 ASN A C 8
ATOM 6388 O O . ASN A 1 30 ? 1.330 5.223 13.630 1.00 0.00 680 ASN A O 8
ATOM 6399 N N . LYS A 1 31 ? 0.393 4.478 15.536 1.00 0.00 681 LYS A N 8
ATOM 6400 C CA . LYS A 1 31 ? 1.280 5.247 16.401 1.00 0.00 681 LYS A CA 8
ATOM 6401 C C . LYS A 1 31 ? 1.247 4.710 17.828 1.00 0.00 681 LYS A C 8
ATOM 6402 O O . LYS A 1 31 ? 1.404 5.463 18.790 1.00 0.00 681 LYS A O 8
ATOM 6421 N N . GLN A 1 32 ? 1.041 3.404 17.959 1.00 0.00 682 GLN A N 8
ATOM 6422 C CA . GLN A 1 32 ? 0.987 2.766 19.270 1.00 0.00 682 GLN A CA 8
ATOM 6423 C C . GLN A 1 32 ? 1.958 1.592 19.345 1.00 0.00 682 GLN A C 8
ATOM 6424 O O . GLN A 1 32 ? 1.673 0.577 19.979 1.00 0.00 682 GLN A O 8
ATOM 6438 N N . ASN A 1 33 ? 3.107 1.740 18.693 1.00 0.00 683 ASN A N 8
ATOM 6439 C CA . ASN A 1 33 ? 4.120 0.691 18.684 1.00 0.00 683 ASN A CA 8
ATOM 6440 C C . ASN A 1 33 ? 4.645 0.431 20.093 1.00 0.00 683 ASN A C 8
ATOM 6441 O O . ASN A 1 33 ? 4.678 -0.749 20.502 1.00 0.00 683 ASN A O 8
ATOM 6453 N N . ARG B 2 1 ? -20.052 -4.050 10.988 1.00 0.00 405 ARG B N 8
ATOM 6454 C CA . ARG B 2 1 ? -20.618 -5.001 11.981 1.00 0.00 405 ARG B CA 8
ATOM 6455 C C . ARG B 2 1 ? -19.514 -5.791 12.678 1.00 0.00 405 ARG B C 8
ATOM 6456 O O . ARG B 2 1 ? -18.465 -6.058 12.092 1.00 0.00 405 ARG B O 8
ATOM 6478 N N . PRO B 2 2 ? -19.734 -6.180 13.948 1.00 0.00 406 PRO B N 8
ATOM 6479 C CA . PRO B 2 2 ? -18.749 -6.944 14.721 1.00 0.00 406 PRO B CA 8
ATOM 6480 C C . PRO B 2 2 ? -18.360 -8.255 14.038 1.00 0.00 406 PRO B C 8
ATOM 6481 O O . PRO B 2 2 ? -17.177 -8.588 13.955 1.00 0.00 406 PRO B O 8
ATOM 6492 N N . PRO B 2 3 ? -19.347 -9.023 13.538 1.00 0.00 407 PRO B N 8
ATOM 6493 C CA . PRO B 2 3 ? -19.086 -10.299 12.864 1.00 0.00 407 PRO B CA 8
ATOM 6494 C C . PRO B 2 3 ? -18.035 -10.170 11.765 1.00 0.00 407 PRO B C 8
ATOM 6495 O O . PRO B 2 3 ? -17.842 -9.091 11.203 1.00 0.00 407 PRO B O 8
ATOM 6506 N N . PRO B 2 4 ? -17.339 -11.273 11.441 1.00 0.00 408 PRO B N 8
ATOM 6507 C CA . PRO B 2 4 ? -16.304 -11.279 10.402 1.00 0.00 408 PRO B CA 8
ATOM 6508 C C . PRO B 2 4 ? -16.889 -11.121 9.003 1.00 0.00 408 PRO B C 8
ATOM 6509 O O . PRO B 2 4 ? -18.104 -11.037 8.832 1.00 0.00 408 PRO B O 8
ATOM 6520 N N . ALA B 2 5 ? -16.014 -11.082 8.003 1.00 0.00 409 ALA B N 8
ATOM 6521 C CA . ALA B 2 5 ? -16.443 -10.936 6.617 1.00 0.00 409 ALA B CA 8
ATOM 6522 C C . ALA B 2 5 ? -15.272 -11.117 5.657 1.00 0.00 409 ALA B C 8
ATOM 6523 O O . ALA B 2 5 ? -15.205 -12.102 4.923 1.00 0.00 409 ALA B O 8
ATOM 6530 N N . HIS B 2 6 ? -14.350 -10.159 5.669 1.00 0.00 410 HIS B N 8
ATOM 6531 C CA . HIS B 2 6 ? -13.180 -10.213 4.800 1.00 0.00 410 HIS B CA 8
ATOM 6532 C C . HIS B 2 6 ? -11.908 -10.431 5.611 1.00 0.00 410 HIS B C 8
ATOM 6533 O O . HIS B 2 6 ? -11.845 -10.081 6.791 1.00 0.00 410 HIS B O 8
ATOM 6548 N N . HIS B 2 7 ? -10.896 -11.009 4.974 1.00 0.00 411 HIS B N 8
ATOM 6549 C CA . HIS B 2 7 ? -9.624 -11.273 5.637 1.00 0.00 411 HIS B CA 8
ATOM 6550 C C . HIS B 2 7 ? -8.988 -9.976 6.128 1.00 0.00 411 HIS B C 8
ATOM 6551 O O . HIS B 2 7 ? -9.581 -8.903 6.021 1.00 0.00 411 HIS B O 8
ATOM 6566 N N . ASN B 2 8 ? -7.778 -10.085 6.666 1.00 0.00 412 ASN B N 8
ATOM 6567 C CA . ASN B 2 8 ? -7.062 -8.920 7.174 1.00 0.00 412 ASN B CA 8
ATOM 6568 C C . ASN B 2 8 ? -5.656 -9.301 7.630 1.00 0.00 412 ASN B C 8
ATOM 6569 O O . ASN B 2 8 ? -5.391 -9.423 8.826 1.00 0.00 412 ASN B O 8
ATOM 6580 N N . MET B 2 9 ? -4.759 -9.490 6.668 1.00 0.00 413 MET B N 8
ATOM 6581 C CA . MET B 2 9 ? -3.380 -9.857 6.969 1.00 0.00 413 MET B CA 8
ATOM 6582 C C . MET B 2 9 ? -2.431 -8.703 6.666 1.00 0.00 413 MET B C 8
ATOM 6583 O O . MET B 2 9 ? -1.958 -8.021 7.575 1.00 0.00 413 MET B O 8
ATOM 6597 N N . PHE B 2 10 ? -2.158 -8.488 5.382 1.00 0.00 414 PHE B N 8
ATOM 6598 C CA . PHE B 2 10 ? -1.266 -7.414 4.960 1.00 0.00 414 PHE B CA 8
ATOM 6599 C C . PHE B 2 10 ? 0.121 -7.583 5.576 1.00 0.00 414 PHE B C 8
ATOM 6600 O O . PHE B 2 10 ? 0.614 -6.700 6.278 1.00 0.00 414 PHE B O 8
ATOM 6617 N N . SER B 2 11 ? 0.745 -8.727 5.306 1.00 0.00 415 SER B N 8
ATOM 6618 C CA . SER B 2 11 ? 2.077 -9.019 5.829 1.00 0.00 415 SER B CA 8
ATOM 6619 C C . SER B 2 11 ? 3.098 -8.016 5.282 1.00 0.00 415 SER B C 8
ATOM 6620 O O . SER B 2 11 ? 2.777 -6.841 5.100 1.00 0.00 415 SER B O 8
ATOM 6628 N N . VAL B 2 12 ? 4.325 -8.470 5.015 1.00 0.00 416 VAL B N 8
ATOM 6629 C CA . VAL B 2 12 ? 5.358 -7.586 4.489 1.00 0.00 416 VAL B CA 8
ATOM 6630 C C . VAL B 2 12 ? 6.023 -8.166 3.236 1.00 0.00 416 VAL B C 8
ATOM 6631 O O . VAL B 2 12 ? 7.245 -8.308 3.184 1.00 0.00 416 VAL B O 8
ATOM 6644 N N . PRO B 2 13 ? 5.229 -8.491 2.196 1.00 0.00 417 PRO B N 8
ATOM 6645 C CA . PRO B 2 13 ? 5.755 -9.033 0.936 1.00 0.00 417 PRO B CA 8
ATOM 6646 C C . PRO B 2 13 ? 6.731 -8.068 0.272 1.00 0.00 417 PRO B C 8
ATOM 6647 O O . PRO B 2 13 ? 6.627 -6.855 0.454 1.00 0.00 417 PRO B O 8
ATOM 6658 N N . PRO B 2 14 ? 7.696 -8.582 -0.510 1.00 0.00 418 PRO B N 8
ATOM 6659 C CA . PRO B 2 14 ? 8.675 -7.730 -1.187 1.00 0.00 418 PRO B CA 8
ATOM 6660 C C . PRO B 2 14 ? 7.975 -6.720 -2.092 1.00 0.00 418 PRO B C 8
ATOM 6661 O O . PRO B 2 14 ? 6.973 -7.042 -2.729 1.00 0.00 418 PRO B O 8
ATOM 6672 N N . PRO B 2 15 ? 8.464 -5.469 -2.129 1.00 0.00 419 PRO B N 8
ATOM 6673 C CA . PRO B 2 15 ? 7.837 -4.411 -2.927 1.00 0.00 419 PRO B CA 8
ATOM 6674 C C . PRO B 2 15 ? 7.789 -4.717 -4.425 1.00 0.00 419 PRO B C 8
ATOM 6675 O O . PRO B 2 15 ? 8.760 -5.205 -5.004 1.00 0.00 419 PRO B O 8
ATOM 6686 N N . PRO B 2 16 ? 6.644 -4.418 -5.067 1.00 0.00 420 PRO B N 8
ATOM 6687 C CA . PRO B 2 16 ? 6.446 -4.642 -6.501 1.00 0.00 420 PRO B CA 8
ATOM 6688 C C . PRO B 2 16 ? 7.146 -3.607 -7.385 1.00 0.00 420 PRO B C 8
ATOM 6689 O O . PRO B 2 16 ? 7.935 -3.963 -8.261 1.00 0.00 420 PRO B O 8
ATOM 6700 N N . ILE B 2 17 ? 6.833 -2.324 -7.176 1.00 0.00 421 ILE B N 8
ATOM 6701 C CA . ILE B 2 17 ? 7.418 -1.256 -7.987 1.00 0.00 421 ILE B CA 8
ATOM 6702 C C . ILE B 2 17 ? 8.650 -0.634 -7.325 1.00 0.00 421 ILE B C 8
ATOM 6703 O O . ILE B 2 17 ? 9.177 -1.168 -6.348 1.00 0.00 421 ILE B O 8
ATOM 6719 N N . LEU B 2 18 ? 9.108 0.489 -7.869 1.00 0.00 422 LEU B N 8
ATOM 6720 C CA . LEU B 2 18 ? 10.279 1.177 -7.336 1.00 0.00 422 LEU B CA 8
ATOM 6721 C C . LEU B 2 18 ? 10.575 2.438 -8.138 1.00 0.00 422 LEU B C 8
ATOM 6722 O O . LEU B 2 18 ? 11.733 2.776 -8.382 1.00 0.00 422 LEU B O 8
ATOM 6738 N N . GLY B 2 19 ? 9.518 3.131 -8.549 1.00 0.00 423 GLY B N 8
ATOM 6739 C CA . GLY B 2 19 ? 9.681 4.345 -9.321 1.00 0.00 423 GLY B CA 8
ATOM 6740 C C . GLY B 2 19 ? 10.121 5.521 -8.471 1.00 0.00 423 GLY B C 8
ATOM 6741 O O . GLY B 2 19 ? 9.344 6.444 -8.226 1.00 0.00 423 GLY B O 8
ATOM 6745 N N . ARG B 2 20 ? 11.370 5.487 -8.019 1.00 0.00 424 ARG B N 8
ATOM 6746 C CA . ARG B 2 20 ? 11.913 6.558 -7.190 1.00 0.00 424 ARG B CA 8
ATOM 6747 C C . ARG B 2 20 ? 13.407 6.362 -6.959 1.00 0.00 424 ARG B C 8
ATOM 6748 O O . ARG B 2 20 ? 13.924 6.664 -5.883 1.00 0.00 424 ARG B O 8
ATOM 6769 N N . GLY B 2 21 ? 14.097 5.854 -7.975 1.00 0.00 425 GLY B N 8
ATOM 6770 C CA . GLY B 2 21 ? 15.526 5.627 -7.861 1.00 0.00 425 GLY B CA 8
ATOM 6771 C C . GLY B 2 21 ? 16.092 4.885 -9.056 1.00 0.00 425 GLY B C 8
ATOM 6772 O O . GLY B 2 21 ? 15.394 3.998 -9.590 1.00 0.00 425 GLY B O 8
ATOM 6777 N N . GLY A 1 1 ? 7.090 1.715 15.896 1.00 0.00 651 GLY A N 9
ATOM 6778 C CA . GLY A 1 1 ? 6.541 2.717 14.941 1.00 0.00 651 GLY A CA 9
ATOM 6779 C C . GLY A 1 1 ? 6.838 2.364 13.496 1.00 0.00 651 GLY A C 9
ATOM 6780 O O . GLY A 1 1 ? 7.856 2.783 12.945 1.00 0.00 651 GLY A O 9
ATOM 6785 N N . ALA A 1 2 ? 5.948 1.591 12.883 1.00 0.00 652 ALA A N 9
ATOM 6786 C CA . ALA A 1 2 ? 6.119 1.182 11.494 1.00 0.00 652 ALA A CA 9
ATOM 6787 C C . ALA A 1 2 ? 6.066 2.384 10.557 1.00 0.00 652 ALA A C 9
ATOM 6788 O O . ALA A 1 2 ? 7.093 2.842 10.058 1.00 0.00 652 ALA A O 9
ATOM 6795 N N . ASP A 1 3 ? 4.859 2.890 10.321 1.00 0.00 653 ASP A N 9
ATOM 6796 C CA . ASP A 1 3 ? 4.666 4.038 9.443 1.00 0.00 653 ASP A CA 9
ATOM 6797 C C . ASP A 1 3 ? 5.245 3.767 8.059 1.00 0.00 653 ASP A C 9
ATOM 6798 O O . ASP A 1 3 ? 6.278 4.320 7.683 1.00 0.00 653 ASP A O 9
ATOM 6807 N N . TYR A 1 4 ? 4.567 2.908 7.310 1.00 0.00 654 TYR A N 9
ATOM 6808 C CA . TYR A 1 4 ? 5.003 2.547 5.962 1.00 0.00 654 TYR A CA 9
ATOM 6809 C C . TYR A 1 4 ? 3.857 2.632 4.957 1.00 0.00 654 TYR A C 9
ATOM 6810 O O . TYR A 1 4 ? 4.085 2.599 3.748 1.00 0.00 654 TYR A O 9
ATOM 6828 N N . SER A 1 5 ? 2.628 2.745 5.457 1.00 0.00 655 SER A N 9
ATOM 6829 C CA . SER A 1 5 ? 1.447 2.830 4.602 1.00 0.00 655 SER A CA 9
ATOM 6830 C C . SER A 1 5 ? 1.649 3.799 3.441 1.00 0.00 655 SER A C 9
ATOM 6831 O O . SER A 1 5 ? 1.019 3.660 2.398 1.00 0.00 655 SER A O 9
ATOM 6839 N N . ALA A 1 6 ? 2.527 4.777 3.620 1.00 0.00 656 ALA A N 9
ATOM 6840 C CA . ALA A 1 6 ? 2.788 5.747 2.569 1.00 0.00 656 ALA A CA 9
ATOM 6841 C C . ALA A 1 6 ? 3.490 5.094 1.400 1.00 0.00 656 ALA A C 9
ATOM 6842 O O . ALA A 1 6 ? 2.941 4.991 0.304 1.00 0.00 656 ALA A O 9
ATOM 6849 N N . GLN A 1 7 ? 4.711 4.651 1.643 1.00 0.00 657 GLN A N 9
ATOM 6850 C CA . GLN A 1 7 ? 5.489 4.003 0.607 1.00 0.00 657 GLN A CA 9
ATOM 6851 C C . GLN A 1 7 ? 4.947 2.606 0.325 1.00 0.00 657 GLN A C 9
ATOM 6852 O O . GLN A 1 7 ? 5.369 1.947 -0.625 1.00 0.00 657 GLN A O 9
ATOM 6866 N N . TRP A 1 8 ? 3.995 2.160 1.142 1.00 0.00 658 TRP A N 9
ATOM 6867 C CA . TRP A 1 8 ? 3.388 0.856 0.946 1.00 0.00 658 TRP A CA 9
ATOM 6868 C C . TRP A 1 8 ? 2.118 1.016 0.136 1.00 0.00 658 TRP A C 9
ATOM 6869 O O . TRP A 1 8 ? 1.809 0.188 -0.717 1.00 0.00 658 TRP A O 9
ATOM 6890 N N . ALA A 1 9 ? 1.399 2.107 0.381 1.00 0.00 659 ALA A N 9
ATOM 6891 C CA . ALA A 1 9 ? 0.186 2.373 -0.365 1.00 0.00 659 ALA A CA 9
ATOM 6892 C C . ALA A 1 9 ? 0.553 2.790 -1.779 1.00 0.00 659 ALA A C 9
ATOM 6893 O O . ALA A 1 9 ? -0.168 2.491 -2.731 1.00 0.00 659 ALA A O 9
ATOM 6900 N N . GLU A 1 10 ? 1.701 3.463 -1.917 1.00 0.00 660 GLU A N 9
ATOM 6901 C CA . GLU A 1 10 ? 2.174 3.893 -3.226 1.00 0.00 660 GLU A CA 9
ATOM 6902 C C . GLU A 1 10 ? 2.218 2.700 -4.167 1.00 0.00 660 GLU A C 9
ATOM 6903 O O . GLU A 1 10 ? 2.005 2.828 -5.372 1.00 0.00 660 GLU A O 9
ATOM 6915 N N . TYR A 1 11 ? 2.488 1.532 -3.590 1.00 0.00 661 TYR A N 9
ATOM 6916 C CA . TYR A 1 11 ? 2.553 0.301 -4.355 1.00 0.00 661 TYR A CA 9
ATOM 6917 C C . TYR A 1 11 ? 1.170 -0.079 -4.841 1.00 0.00 661 TYR A C 9
ATOM 6918 O O . TYR A 1 11 ? 0.905 -0.124 -6.040 1.00 0.00 661 TYR A O 9
ATOM 6936 N N . TYR A 1 12 ? 0.287 -0.331 -3.890 1.00 0.00 662 TYR A N 9
ATOM 6937 C CA . TYR A 1 12 ? -1.085 -0.693 -4.195 1.00 0.00 662 TYR A CA 9
ATOM 6938 C C . TYR A 1 12 ? -1.769 0.412 -4.984 1.00 0.00 662 TYR A C 9
ATOM 6939 O O . TYR A 1 12 ? -2.779 0.178 -5.643 1.00 0.00 662 TYR A O 9
ATOM 6957 N N . ARG A 1 13 ? -1.197 1.613 -4.939 1.00 0.00 663 ARG A N 9
ATOM 6958 C CA . ARG A 1 13 ? -1.750 2.732 -5.678 1.00 0.00 663 ARG A CA 9
ATOM 6959 C C . ARG A 1 13 ? -1.356 2.647 -7.150 1.00 0.00 663 ARG A C 9
ATOM 6960 O O . ARG A 1 13 ? -1.771 3.475 -7.961 1.00 0.00 663 ARG A O 9
ATOM 6981 N N . SER A 1 14 ? -0.555 1.641 -7.490 1.00 0.00 664 SER A N 9
ATOM 6982 C CA . SER A 1 14 ? -0.116 1.451 -8.862 1.00 0.00 664 SER A CA 9
ATOM 6983 C C . SER A 1 14 ? 0.365 0.025 -9.102 1.00 0.00 664 SER A C 9
ATOM 6984 O O . SER A 1 14 ? 1.101 -0.241 -10.053 1.00 0.00 664 SER A O 9
ATOM 6992 N N . VAL A 1 15 ? -0.078 -0.895 -8.251 1.00 0.00 665 VAL A N 9
ATOM 6993 C CA . VAL A 1 15 ? 0.285 -2.298 -8.390 1.00 0.00 665 VAL A CA 9
ATOM 6994 C C . VAL A 1 15 ? -0.950 -3.127 -8.736 1.00 0.00 665 VAL A C 9
ATOM 6995 O O . VAL A 1 15 ? -0.841 -4.294 -9.113 1.00 0.00 665 VAL A O 9
ATOM 7008 N N . GLY A 1 16 ? -2.129 -2.508 -8.618 1.00 0.00 666 GLY A N 9
ATOM 7009 C CA . GLY A 1 16 ? -3.362 -3.203 -8.937 1.00 0.00 666 GLY A CA 9
ATOM 7010 C C . GLY A 1 16 ? -4.360 -3.206 -7.796 1.00 0.00 666 GLY A C 9
ATOM 7011 O O . GLY A 1 16 ? -5.060 -4.196 -7.586 1.00 0.00 666 GLY A O 9
ATOM 7015 N N . LYS A 1 17 ? -4.438 -2.101 -7.060 1.00 0.00 667 LYS A N 9
ATOM 7016 C CA . LYS A 1 17 ? -5.373 -2.005 -5.944 1.00 0.00 667 LYS A CA 9
ATOM 7017 C C . LYS A 1 17 ? -5.319 -0.633 -5.273 1.00 0.00 667 LYS A C 9
ATOM 7018 O O . LYS A 1 17 ? -5.168 -0.535 -4.055 1.00 0.00 667 LYS A O 9
ATOM 7037 N N . ILE A 1 18 ? -5.461 0.428 -6.067 1.00 0.00 668 ILE A N 9
ATOM 7038 C CA . ILE A 1 18 ? -5.445 1.790 -5.533 1.00 0.00 668 ILE A CA 9
ATOM 7039 C C . ILE A 1 18 ? -6.477 1.930 -4.432 1.00 0.00 668 ILE A C 9
ATOM 7040 O O . ILE A 1 18 ? -6.174 2.359 -3.319 1.00 0.00 668 ILE A O 9
ATOM 7056 N N . GLU A 1 19 ? -7.700 1.550 -4.758 1.00 0.00 669 GLU A N 9
ATOM 7057 C CA . GLU A 1 19 ? -8.799 1.607 -3.817 1.00 0.00 669 GLU A CA 9
ATOM 7058 C C . GLU A 1 19 ? -8.414 0.916 -2.518 1.00 0.00 669 GLU A C 9
ATOM 7059 O O . GLU A 1 19 ? -8.782 1.357 -1.430 1.00 0.00 669 GLU A O 9
ATOM 7071 N N . GLU A 1 20 ? -7.637 -0.151 -2.644 1.00 0.00 670 GLU A N 9
ATOM 7072 C CA . GLU A 1 20 ? -7.161 -0.882 -1.482 1.00 0.00 670 GLU A CA 9
ATOM 7073 C C . GLU A 1 20 ? -5.970 -0.151 -0.886 1.00 0.00 670 GLU A C 9
ATOM 7074 O O . GLU A 1 20 ? -5.730 -0.220 0.319 1.00 0.00 670 GLU A O 9
ATOM 7086 N N . ALA A 1 21 ? -5.238 0.582 -1.730 1.00 0.00 671 ALA A N 9
ATOM 7087 C CA . ALA A 1 21 ? -4.102 1.343 -1.251 1.00 0.00 671 ALA A CA 9
ATOM 7088 C C . ALA A 1 21 ? -4.577 2.372 -0.240 1.00 0.00 671 ALA A C 9
ATOM 7089 O O . ALA A 1 21 ? -3.883 2.670 0.732 1.00 0.00 671 ALA A O 9
ATOM 7096 N N . GLU A 1 22 ? -5.789 2.887 -0.454 1.00 0.00 672 GLU A N 9
ATOM 7097 C CA . GLU A 1 22 ? -6.367 3.849 0.471 1.00 0.00 672 GLU A CA 9
ATOM 7098 C C . GLU A 1 22 ? -6.533 3.191 1.836 1.00 0.00 672 GLU A C 9
ATOM 7099 O O . GLU A 1 22 ? -6.537 3.862 2.868 1.00 0.00 672 GLU A O 9
ATOM 7111 N N . ALA A 1 23 ? -6.645 1.862 1.828 1.00 0.00 673 ALA A N 9
ATOM 7112 C CA . ALA A 1 23 ? -6.781 1.098 3.054 1.00 0.00 673 ALA A CA 9
ATOM 7113 C C . ALA A 1 23 ? -5.449 1.055 3.788 1.00 0.00 673 ALA A C 9
ATOM 7114 O O . ALA A 1 23 ? -5.400 1.089 5.017 1.00 0.00 673 ALA A O 9
ATOM 7121 N N . ILE A 1 24 ? -4.368 1.001 3.016 1.00 0.00 674 ILE A N 9
ATOM 7122 C CA . ILE A 1 24 ? -3.029 0.978 3.581 1.00 0.00 674 ILE A CA 9
ATOM 7123 C C . ILE A 1 24 ? -2.781 2.249 4.375 1.00 0.00 674 ILE A C 9
ATOM 7124 O O . ILE A 1 24 ? -2.327 2.203 5.514 1.00 0.00 674 ILE A O 9
ATOM 7140 N N . GLU A 1 25 ? -3.096 3.387 3.765 1.00 0.00 675 GLU A N 9
ATOM 7141 C CA . GLU A 1 25 ? -2.914 4.674 4.422 1.00 0.00 675 GLU A CA 9
ATOM 7142 C C . GLU A 1 25 ? -3.459 4.628 5.847 1.00 0.00 675 GLU A C 9
ATOM 7143 O O . GLU A 1 25 ? -2.968 5.327 6.732 1.00 0.00 675 GLU A O 9
ATOM 7155 N N . LYS A 1 26 ? -4.466 3.785 6.063 1.00 0.00 676 LYS A N 9
ATOM 7156 C CA . LYS A 1 26 ? -5.058 3.638 7.387 1.00 0.00 676 LYS A CA 9
ATOM 7157 C C . LYS A 1 26 ? -4.012 3.177 8.397 1.00 0.00 676 LYS A C 9
ATOM 7158 O O . LYS A 1 26 ? -4.021 3.610 9.549 1.00 0.00 676 LYS A O 9
ATOM 7177 N N . THR A 1 27 ? -3.098 2.315 7.959 1.00 0.00 677 THR A N 9
ATOM 7178 C CA . THR A 1 27 ? -2.040 1.834 8.842 1.00 0.00 677 THR A CA 9
ATOM 7179 C C . THR A 1 27 ? -1.107 2.984 9.193 1.00 0.00 677 THR A C 9
ATOM 7180 O O . THR A 1 27 ? -0.479 2.987 10.250 1.00 0.00 677 THR A O 9
ATOM 7191 N N . LEU A 1 28 ? -1.041 3.975 8.305 1.00 0.00 678 LEU A N 9
ATOM 7192 C CA . LEU A 1 28 ? -0.207 5.146 8.528 1.00 0.00 678 LEU A CA 9
ATOM 7193 C C . LEU A 1 28 ? -0.562 5.785 9.863 1.00 0.00 678 LEU A C 9
ATOM 7194 O O . LEU A 1 28 ? 0.302 6.324 10.557 1.00 0.00 678 LEU A O 9
ATOM 7210 N N . LYS A 1 29 ? -1.842 5.704 10.226 1.00 0.00 679 LYS A N 9
ATOM 7211 C CA . LYS A 1 29 ? -2.311 6.257 11.491 1.00 0.00 679 LYS A CA 9
ATOM 7212 C C . LYS A 1 29 ? -1.489 5.703 12.655 1.00 0.00 679 LYS A C 9
ATOM 7213 O O . LYS A 1 29 ? -1.390 6.328 13.710 1.00 0.00 679 LYS A O 9
ATOM 7232 N N . ASN A 1 30 ? -0.900 4.525 12.448 1.00 0.00 680 ASN A N 9
ATOM 7233 C CA . ASN A 1 30 ? -0.081 3.880 13.471 1.00 0.00 680 ASN A CA 9
ATOM 7234 C C . ASN A 1 30 ? 0.925 4.858 14.071 1.00 0.00 680 ASN A C 9
ATOM 7235 O O . ASN A 1 30 ? 2.011 5.059 13.526 1.00 0.00 680 ASN A O 9
ATOM 7246 N N . LYS A 1 31 ? 0.556 5.465 15.195 1.00 0.00 681 LYS A N 9
ATOM 7247 C CA . LYS A 1 31 ? 1.425 6.422 15.869 1.00 0.00 681 LYS A CA 9
ATOM 7248 C C . LYS A 1 31 ? 1.836 5.909 17.245 1.00 0.00 681 LYS A C 9
ATOM 7249 O O . LYS A 1 31 ? 2.030 6.689 18.177 1.00 0.00 681 LYS A O 9
ATOM 7268 N N . GLN A 1 32 ? 1.965 4.591 17.365 1.00 0.00 682 GLN A N 9
ATOM 7269 C CA . GLN A 1 32 ? 2.353 3.973 18.628 1.00 0.00 682 GLN A CA 9
ATOM 7270 C C . GLN A 1 32 ? 2.681 2.496 18.433 1.00 0.00 682 GLN A C 9
ATOM 7271 O O . GLN A 1 32 ? 1.934 1.620 18.868 1.00 0.00 682 GLN A O 9
ATOM 7285 N N . ASN A 1 33 ? 3.804 2.227 17.774 1.00 0.00 683 ASN A N 9
ATOM 7286 C CA . ASN A 1 33 ? 4.231 0.857 17.521 1.00 0.00 683 ASN A CA 9
ATOM 7287 C C . ASN A 1 33 ? 3.192 0.106 16.693 1.00 0.00 683 ASN A C 9
ATOM 7288 O O . ASN A 1 33 ? 2.300 0.769 16.124 1.00 0.00 683 ASN A O 9
ATOM 7300 N N . ARG B 2 1 ? -3.195 -22.898 7.674 1.00 0.00 405 ARG B N 9
ATOM 7301 C CA . ARG B 2 1 ? -3.365 -21.707 8.555 1.00 0.00 405 ARG B CA 9
ATOM 7302 C C . ARG B 2 1 ? -2.727 -20.451 7.949 1.00 0.00 405 ARG B C 9
ATOM 7303 O O . ARG B 2 1 ? -3.412 -19.451 7.730 1.00 0.00 405 ARG B O 9
ATOM 7325 N N . PRO B 2 2 ? -1.405 -20.474 7.679 1.00 0.00 406 PRO B N 9
ATOM 7326 C CA . PRO B 2 2 ? -0.692 -19.328 7.111 1.00 0.00 406 PRO B CA 9
ATOM 7327 C C . PRO B 2 2 ? -1.478 -18.626 6.000 1.00 0.00 406 PRO B C 9
ATOM 7328 O O . PRO B 2 2 ? -1.744 -17.428 6.089 1.00 0.00 406 PRO B O 9
ATOM 7339 N N . PRO B 2 3 ? -1.864 -19.361 4.936 1.00 0.00 407 PRO B N 9
ATOM 7340 C CA . PRO B 2 3 ? -2.621 -18.795 3.816 1.00 0.00 407 PRO B CA 9
ATOM 7341 C C . PRO B 2 3 ? -3.695 -17.806 4.268 1.00 0.00 407 PRO B C 9
ATOM 7342 O O . PRO B 2 3 ? -4.187 -17.883 5.394 1.00 0.00 407 PRO B O 9
ATOM 7353 N N . PRO B 2 4 ? -4.077 -16.863 3.390 1.00 0.00 408 PRO B N 9
ATOM 7354 C CA . PRO B 2 4 ? -5.098 -15.858 3.703 1.00 0.00 408 PRO B CA 9
ATOM 7355 C C . PRO B 2 4 ? -6.495 -16.462 3.791 1.00 0.00 408 PRO B C 9
ATOM 7356 O O . PRO B 2 4 ? -7.251 -16.170 4.717 1.00 0.00 408 PRO B O 9
ATOM 7367 N N . ALA B 2 5 ? -6.832 -17.306 2.820 1.00 0.00 409 ALA B N 9
ATOM 7368 C CA . ALA B 2 5 ? -8.138 -17.953 2.785 1.00 0.00 409 ALA B CA 9
ATOM 7369 C C . ALA B 2 5 ? -9.255 -16.928 2.609 1.00 0.00 409 ALA B C 9
ATOM 7370 O O . ALA B 2 5 ? -9.770 -16.742 1.507 1.00 0.00 409 ALA B O 9
ATOM 7377 N N . HIS B 2 6 ? -9.624 -16.266 3.701 1.00 0.00 410 HIS B N 9
ATOM 7378 C CA . HIS B 2 6 ? -10.680 -15.261 3.665 1.00 0.00 410 HIS B CA 9
ATOM 7379 C C . HIS B 2 6 ? -10.808 -14.558 5.014 1.00 0.00 410 HIS B C 9
ATOM 7380 O O . HIS B 2 6 ? -11.694 -14.874 5.807 1.00 0.00 410 HIS B O 9
ATOM 7395 N N . HIS B 2 7 ? -9.917 -13.605 5.265 1.00 0.00 411 HIS B N 9
ATOM 7396 C CA . HIS B 2 7 ? -9.930 -12.858 6.517 1.00 0.00 411 HIS B CA 9
ATOM 7397 C C . HIS B 2 7 ? -9.033 -11.627 6.427 1.00 0.00 411 HIS B C 9
ATOM 7398 O O . HIS B 2 7 ? -9.515 -10.502 6.305 1.00 0.00 411 HIS B O 9
ATOM 7413 N N . ASN B 2 8 ? -7.724 -11.850 6.487 1.00 0.00 412 ASN B N 9
ATOM 7414 C CA . ASN B 2 8 ? -6.759 -10.760 6.412 1.00 0.00 412 ASN B CA 9
ATOM 7415 C C . ASN B 2 8 ? -5.513 -11.187 5.643 1.00 0.00 412 ASN B C 9
ATOM 7416 O O . ASN B 2 8 ? -5.265 -12.379 5.458 1.00 0.00 412 ASN B O 9
ATOM 7427 N N . MET B 2 9 ? -4.733 -10.208 5.197 1.00 0.00 413 MET B N 9
ATOM 7428 C CA . MET B 2 9 ? -3.514 -10.484 4.447 1.00 0.00 413 MET B CA 9
ATOM 7429 C C . MET B 2 9 ? -2.768 -9.191 4.128 1.00 0.00 413 MET B C 9
ATOM 7430 O O . MET B 2 9 ? -3.075 -8.512 3.148 1.00 0.00 413 MET B O 9
ATOM 7444 N N . PHE B 2 10 ? -1.788 -8.858 4.960 1.00 0.00 414 PHE B N 9
ATOM 7445 C CA . PHE B 2 10 ? -0.998 -7.649 4.767 1.00 0.00 414 PHE B CA 9
ATOM 7446 C C . PHE B 2 10 ? 0.112 -7.551 5.810 1.00 0.00 414 PHE B C 9
ATOM 7447 O O . PHE B 2 10 ? 0.064 -6.710 6.708 1.00 0.00 414 PHE B O 9
ATOM 7464 N N . SER B 2 11 ? 1.115 -8.415 5.684 1.00 0.00 415 SER B N 9
ATOM 7465 C CA . SER B 2 11 ? 2.239 -8.424 6.614 1.00 0.00 415 SER B CA 9
ATOM 7466 C C . SER B 2 11 ? 3.351 -7.502 6.120 1.00 0.00 415 SER B C 9
ATOM 7467 O O . SER B 2 11 ? 3.464 -6.360 6.564 1.00 0.00 415 SER B O 9
ATOM 7475 N N . VAL B 2 12 ? 4.162 -7.999 5.191 1.00 0.00 416 VAL B N 9
ATOM 7476 C CA . VAL B 2 12 ? 5.253 -7.212 4.631 1.00 0.00 416 VAL B CA 9
ATOM 7477 C C . VAL B 2 12 ? 5.815 -7.859 3.362 1.00 0.00 416 VAL B C 9
ATOM 7478 O O . VAL B 2 12 ? 7.013 -8.124 3.264 1.00 0.00 416 VAL B O 9
ATOM 7491 N N . PRO B 2 13 ? 4.949 -8.110 2.361 1.00 0.00 417 PRO B N 9
ATOM 7492 C CA . PRO B 2 13 ? 5.359 -8.714 1.086 1.00 0.00 417 PRO B CA 9
ATOM 7493 C C . PRO B 2 13 ? 6.398 -7.865 0.360 1.00 0.00 417 PRO B C 9
ATOM 7494 O O . PRO B 2 13 ? 6.428 -6.645 0.519 1.00 0.00 417 PRO B O 9
ATOM 7505 N N . PRO B 2 14 ? 7.268 -8.492 -0.453 1.00 0.00 418 PRO B N 9
ATOM 7506 C CA . PRO B 2 14 ? 8.298 -7.764 -1.195 1.00 0.00 418 PRO B CA 9
ATOM 7507 C C . PRO B 2 14 ? 7.666 -6.711 -2.100 1.00 0.00 418 PRO B C 9
ATOM 7508 O O . PRO B 2 14 ? 6.610 -6.943 -2.686 1.00 0.00 418 PRO B O 9
ATOM 7519 N N . PRO B 2 15 ? 8.278 -5.518 -2.195 1.00 0.00 419 PRO B N 9
ATOM 7520 C CA . PRO B 2 15 ? 7.725 -4.424 -3.000 1.00 0.00 419 PRO B CA 9
ATOM 7521 C C . PRO B 2 15 ? 7.790 -4.665 -4.508 1.00 0.00 419 PRO B C 9
ATOM 7522 O O . PRO B 2 15 ? 8.800 -5.133 -5.035 1.00 0.00 419 PRO B O 9
ATOM 7533 N N . PRO B 2 16 ? 6.699 -4.324 -5.223 1.00 0.00 420 PRO B N 9
ATOM 7534 C CA . PRO B 2 16 ? 6.610 -4.476 -6.677 1.00 0.00 420 PRO B CA 9
ATOM 7535 C C . PRO B 2 16 ? 7.383 -3.401 -7.448 1.00 0.00 420 PRO B C 9
ATOM 7536 O O . PRO B 2 16 ? 8.245 -3.720 -8.268 1.00 0.00 420 PRO B O 9
ATOM 7547 N N . ILE B 2 17 ? 7.056 -2.126 -7.205 1.00 0.00 421 ILE B N 9
ATOM 7548 C CA . ILE B 2 17 ? 7.712 -1.025 -7.909 1.00 0.00 421 ILE B CA 9
ATOM 7549 C C . ILE B 2 17 ? 8.824 -0.385 -7.073 1.00 0.00 421 ILE B C 9
ATOM 7550 O O . ILE B 2 17 ? 9.301 -0.974 -6.104 1.00 0.00 421 ILE B O 9
ATOM 7566 N N . LEU B 2 18 ? 9.238 0.819 -7.461 1.00 0.00 422 LEU B N 9
ATOM 7567 C CA . LEU B 2 18 ? 10.292 1.531 -6.750 1.00 0.00 422 LEU B CA 9
ATOM 7568 C C . LEU B 2 18 ? 10.537 2.890 -7.391 1.00 0.00 422 LEU B C 9
ATOM 7569 O O . LEU B 2 18 ? 11.658 3.399 -7.390 1.00 0.00 422 LEU B O 9
ATOM 7585 N N . GLY B 2 19 ? 9.474 3.469 -7.942 1.00 0.00 423 GLY B N 9
ATOM 7586 C CA . GLY B 2 19 ? 9.575 4.762 -8.588 1.00 0.00 423 GLY B CA 9
ATOM 7587 C C . GLY B 2 19 ? 10.761 4.860 -9.531 1.00 0.00 423 GLY B C 9
ATOM 7588 O O . GLY B 2 19 ? 10.697 4.397 -10.670 1.00 0.00 423 GLY B O 9
ATOM 7592 N N . ARG B 2 20 ? 11.844 5.465 -9.055 1.00 0.00 424 ARG B N 9
ATOM 7593 C CA . ARG B 2 20 ? 13.048 5.623 -9.863 1.00 0.00 424 ARG B CA 9
ATOM 7594 C C . ARG B 2 20 ? 12.758 6.442 -11.118 1.00 0.00 424 ARG B C 9
ATOM 7595 O O . ARG B 2 20 ? 12.353 5.899 -12.145 1.00 0.00 424 ARG B O 9
ATOM 7616 N N . GLY B 2 21 ? 12.968 7.750 -11.026 1.00 0.00 425 GLY B N 9
ATOM 7617 C CA . GLY B 2 21 ? 12.725 8.622 -12.159 1.00 0.00 425 GLY B CA 9
ATOM 7618 C C . GLY B 2 21 ? 13.619 8.302 -13.340 1.00 0.00 425 GLY B C 9
ATOM 7619 O O . GLY B 2 21 ? 13.421 8.905 -14.416 1.00 0.00 425 GLY B O 9
ATOM 7624 N N . GLY A 1 1 ? 6.055 2.797 15.937 1.00 0.00 651 GLY A N 10
ATOM 7625 C CA . GLY A 1 1 ? 5.013 2.451 14.932 1.00 0.00 651 GLY A CA 10
ATOM 7626 C C . GLY A 1 1 ? 5.583 2.292 13.536 1.00 0.00 651 GLY A C 10
ATOM 7627 O O . GLY A 1 1 ? 6.441 3.067 13.117 1.00 0.00 651 GLY A O 10
ATOM 7632 N N . ALA A 1 2 ? 5.104 1.284 12.815 1.00 0.00 652 ALA A N 10
ATOM 7633 C CA . ALA A 1 2 ? 5.570 1.024 11.458 1.00 0.00 652 ALA A CA 10
ATOM 7634 C C . ALA A 1 2 ? 4.870 1.935 10.454 1.00 0.00 652 ALA A C 10
ATOM 7635 O O . ALA A 1 2 ? 3.916 1.526 9.793 1.00 0.00 652 ALA A O 10
ATOM 7642 N N . ASP A 1 3 ? 5.351 3.168 10.345 1.00 0.00 653 ASP A N 10
ATOM 7643 C CA . ASP A 1 3 ? 4.769 4.134 9.420 1.00 0.00 653 ASP A CA 10
ATOM 7644 C C . ASP A 1 3 ? 5.284 3.905 8.003 1.00 0.00 653 ASP A C 10
ATOM 7645 O O . ASP A 1 3 ? 6.113 4.663 7.499 1.00 0.00 653 ASP A O 10
ATOM 7654 N N . TYR A 1 4 ? 4.782 2.852 7.370 1.00 0.00 654 TYR A N 10
ATOM 7655 C CA . TYR A 1 4 ? 5.184 2.512 6.006 1.00 0.00 654 TYR A CA 10
ATOM 7656 C C . TYR A 1 4 ? 4.005 2.583 5.040 1.00 0.00 654 TYR A C 10
ATOM 7657 O O . TYR A 1 4 ? 4.190 2.542 3.825 1.00 0.00 654 TYR A O 10
ATOM 7675 N N . SER A 1 5 ? 2.795 2.696 5.584 1.00 0.00 655 SER A N 10
ATOM 7676 C CA . SER A 1 5 ? 1.589 2.771 4.770 1.00 0.00 655 SER A CA 10
ATOM 7677 C C . SER A 1 5 ? 1.751 3.762 3.621 1.00 0.00 655 SER A C 10
ATOM 7678 O O . SER A 1 5 ? 1.116 3.620 2.581 1.00 0.00 655 SER A O 10
ATOM 7686 N N . ALA A 1 6 ? 2.602 4.761 3.809 1.00 0.00 656 ALA A N 10
ATOM 7687 C CA . ALA A 1 6 ? 2.826 5.756 2.772 1.00 0.00 656 ALA A CA 10
ATOM 7688 C C . ALA A 1 6 ? 3.487 5.133 1.563 1.00 0.00 656 ALA A C 10
ATOM 7689 O O . ALA A 1 6 ? 2.885 5.029 0.494 1.00 0.00 656 ALA A O 10
ATOM 7696 N N . GLN A 1 7 ? 4.729 4.719 1.737 1.00 0.00 657 GLN A N 10
ATOM 7697 C CA . GLN A 1 7 ? 5.467 4.106 0.652 1.00 0.00 657 GLN A CA 10
ATOM 7698 C C . GLN A 1 7 ? 4.883 2.740 0.316 1.00 0.00 657 GLN A C 10
ATOM 7699 O O . GLN A 1 7 ? 5.123 2.200 -0.762 1.00 0.00 657 GLN A O 10
ATOM 7713 N N . TRP A 1 8 ? 4.102 2.183 1.240 1.00 0.00 658 TRP A N 10
ATOM 7714 C CA . TRP A 1 8 ? 3.482 0.892 1.009 1.00 0.00 658 TRP A CA 10
ATOM 7715 C C . TRP A 1 8 ? 2.192 1.074 0.236 1.00 0.00 658 TRP A C 10
ATOM 7716 O O . TRP A 1 8 ? 1.848 0.255 -0.613 1.00 0.00 658 TRP A O 10
ATOM 7737 N N . ALA A 1 9 ? 1.490 2.170 0.507 1.00 0.00 659 ALA A N 10
ATOM 7738 C CA . ALA A 1 9 ? 0.258 2.448 -0.206 1.00 0.00 659 ALA A CA 10
ATOM 7739 C C . ALA A 1 9 ? 0.588 2.892 -1.622 1.00 0.00 659 ALA A C 10
ATOM 7740 O O . ALA A 1 9 ? -0.162 2.614 -2.557 1.00 0.00 659 ALA A O 10
ATOM 7747 N N . GLU A 1 10 ? 1.735 3.563 -1.781 1.00 0.00 660 GLU A N 10
ATOM 7748 C CA . GLU A 1 10 ? 2.167 4.015 -3.098 1.00 0.00 660 GLU A CA 10
ATOM 7749 C C . GLU A 1 10 ? 2.215 2.834 -4.051 1.00 0.00 660 GLU A C 10
ATOM 7750 O O . GLU A 1 10 ? 1.995 2.974 -5.254 1.00 0.00 660 GLU A O 10
ATOM 7762 N N . TYR A 1 11 ? 2.493 1.665 -3.489 1.00 0.00 661 TYR A N 10
ATOM 7763 C CA . TYR A 1 11 ? 2.557 0.446 -4.267 1.00 0.00 661 TYR A CA 10
ATOM 7764 C C . TYR A 1 11 ? 1.169 0.061 -4.734 1.00 0.00 661 TYR A C 10
ATOM 7765 O O . TYR A 1 11 ? 0.872 0.058 -5.926 1.00 0.00 661 TYR A O 10
ATOM 7783 N N . TYR A 1 12 ? 0.319 -0.242 -3.774 1.00 0.00 662 TYR A N 10
ATOM 7784 C CA . TYR A 1 12 ? -1.055 -0.619 -4.054 1.00 0.00 662 TYR A CA 10
ATOM 7785 C C . TYR A 1 12 ? -1.771 0.477 -4.825 1.00 0.00 662 TYR A C 10
ATOM 7786 O O . TYR A 1 12 ? -2.786 0.227 -5.470 1.00 0.00 662 TYR A O 10
ATOM 7804 N N . ARG A 1 13 ? -1.224 1.689 -4.781 1.00 0.00 663 ARG A N 10
ATOM 7805 C CA . ARG A 1 13 ? -1.813 2.796 -5.508 1.00 0.00 663 ARG A CA 10
ATOM 7806 C C . ARG A 1 13 ? -1.360 2.786 -6.965 1.00 0.00 663 ARG A C 10
ATOM 7807 O O . ARG A 1 13 ? -1.744 3.657 -7.746 1.00 0.00 663 ARG A O 10
ATOM 7828 N N . SER A 1 14 ? -0.545 1.798 -7.330 1.00 0.00 664 SER A N 10
ATOM 7829 C CA . SER A 1 14 ? -0.055 1.695 -8.695 1.00 0.00 664 SER A CA 10
ATOM 7830 C C . SER A 1 14 ? 0.472 0.298 -9.016 1.00 0.00 664 SER A C 10
ATOM 7831 O O . SER A 1 14 ? 1.187 0.110 -10.000 1.00 0.00 664 SER A O 10
ATOM 7839 N N . VAL A 1 15 ? 0.092 -0.687 -8.207 1.00 0.00 665 VAL A N 10
ATOM 7840 C CA . VAL A 1 15 ? 0.507 -2.063 -8.448 1.00 0.00 665 VAL A CA 10
ATOM 7841 C C . VAL A 1 15 ? -0.703 -2.928 -8.790 1.00 0.00 665 VAL A C 10
ATOM 7842 O O . VAL A 1 15 ? -0.556 -4.080 -9.201 1.00 0.00 665 VAL A O 10
ATOM 7855 N N . GLY A 1 16 ? -1.902 -2.360 -8.638 1.00 0.00 666 GLY A N 10
ATOM 7856 C CA . GLY A 1 16 ? -3.112 -3.096 -8.959 1.00 0.00 666 GLY A CA 10
ATOM 7857 C C . GLY A 1 16 ? -4.078 -3.208 -7.794 1.00 0.00 666 GLY A C 10
ATOM 7858 O O . GLY A 1 16 ? -4.642 -4.276 -7.557 1.00 0.00 666 GLY A O 10
ATOM 7862 N N . LYS A 1 17 ? -4.281 -2.111 -7.068 1.00 0.00 667 LYS A N 10
ATOM 7863 C CA . LYS A 1 17 ? -5.201 -2.118 -5.933 1.00 0.00 667 LYS A CA 10
ATOM 7864 C C . LYS A 1 17 ? -5.248 -0.761 -5.230 1.00 0.00 667 LYS A C 10
ATOM 7865 O O . LYS A 1 17 ? -5.172 -0.688 -4.004 1.00 0.00 667 LYS A O 10
ATOM 7884 N N . ILE A 1 18 ? -5.388 0.312 -6.009 1.00 0.00 668 ILE A N 10
ATOM 7885 C CA . ILE A 1 18 ? -5.463 1.662 -5.445 1.00 0.00 668 ILE A CA 10
ATOM 7886 C C . ILE A 1 18 ? -6.521 1.719 -4.362 1.00 0.00 668 ILE A C 10
ATOM 7887 O O . ILE A 1 18 ? -6.270 2.164 -3.242 1.00 0.00 668 ILE A O 10
ATOM 7903 N N . GLU A 1 19 ? -7.705 1.251 -4.712 1.00 0.00 669 GLU A N 10
ATOM 7904 C CA . GLU A 1 19 ? -8.823 1.221 -3.792 1.00 0.00 669 GLU A CA 10
ATOM 7905 C C . GLU A 1 19 ? -8.405 0.584 -2.477 1.00 0.00 669 GLU A C 10
ATOM 7906 O O . GLU A 1 19 ? -8.744 1.073 -1.399 1.00 0.00 669 GLU A O 10
ATOM 7918 N N . GLU A 1 20 ? -7.632 -0.489 -2.574 1.00 0.00 670 GLU A N 10
ATOM 7919 C CA . GLU A 1 20 ? -7.128 -1.164 -1.391 1.00 0.00 670 GLU A CA 10
ATOM 7920 C C . GLU A 1 20 ? -5.968 -0.369 -0.819 1.00 0.00 670 GLU A C 10
ATOM 7921 O O . GLU A 1 20 ? -5.713 -0.410 0.385 1.00 0.00 670 GLU A O 10
ATOM 7933 N N . ALA A 1 21 ? -5.279 0.386 -1.680 1.00 0.00 671 ALA A N 10
ATOM 7934 C CA . ALA A 1 21 ? -4.179 1.207 -1.222 1.00 0.00 671 ALA A CA 10
ATOM 7935 C C . ALA A 1 21 ? -4.697 2.224 -0.221 1.00 0.00 671 ALA A C 10
ATOM 7936 O O . ALA A 1 21 ? -4.013 2.566 0.743 1.00 0.00 671 ALA A O 10
ATOM 7943 N N . GLU A 1 22 ? -5.935 2.676 -0.432 1.00 0.00 672 GLU A N 10
ATOM 7944 C CA . GLU A 1 22 ? -6.554 3.617 0.486 1.00 0.00 672 GLU A CA 10
ATOM 7945 C C . GLU A 1 22 ? -6.630 2.986 1.873 1.00 0.00 672 GLU A C 10
ATOM 7946 O O . GLU A 1 22 ? -6.667 3.682 2.887 1.00 0.00 672 GLU A O 10
ATOM 7958 N N . ALA A 1 23 ? -6.629 1.652 1.899 1.00 0.00 673 ALA A N 10
ATOM 7959 C CA . ALA A 1 23 ? -6.672 0.911 3.148 1.00 0.00 673 ALA A CA 10
ATOM 7960 C C . ALA A 1 23 ? -5.342 1.034 3.873 1.00 0.00 673 ALA A C 10
ATOM 7961 O O . ALA A 1 23 ? -5.299 1.225 5.088 1.00 0.00 673 ALA A O 10
ATOM 7968 N N . ILE A 1 24 ? -4.255 0.944 3.113 1.00 0.00 674 ILE A N 10
ATOM 7969 C CA . ILE A 1 24 ? -2.920 1.069 3.678 1.00 0.00 674 ILE A CA 10
ATOM 7970 C C . ILE A 1 24 ? -2.772 2.426 4.343 1.00 0.00 674 ILE A C 10
ATOM 7971 O O . ILE A 1 24 ? -2.254 2.532 5.448 1.00 0.00 674 ILE A O 10
ATOM 7987 N N . GLU A 1 25 ? -3.247 3.463 3.665 1.00 0.00 675 GLU A N 10
ATOM 7988 C CA . GLU A 1 25 ? -3.177 4.811 4.202 1.00 0.00 675 GLU A CA 10
ATOM 7989 C C . GLU A 1 25 ? -3.677 4.831 5.644 1.00 0.00 675 GLU A C 10
ATOM 7990 O O . GLU A 1 25 ? -3.248 5.656 6.450 1.00 0.00 675 GLU A O 10
ATOM 8002 N N . LYS A 1 26 ? -4.571 3.896 5.966 1.00 0.00 676 LYS A N 10
ATOM 8003 C CA . LYS A 1 26 ? -5.105 3.790 7.316 1.00 0.00 676 LYS A CA 10
ATOM 8004 C C . LYS A 1 26 ? -4.016 3.337 8.284 1.00 0.00 676 LYS A C 10
ATOM 8005 O O . LYS A 1 26 ? -4.008 3.728 9.451 1.00 0.00 676 LYS A O 10
ATOM 8024 N N . THR A 1 27 ? -3.080 2.528 7.787 1.00 0.00 677 THR A N 10
ATOM 8025 C CA . THR A 1 27 ? -1.973 2.052 8.613 1.00 0.00 677 THR A CA 10
ATOM 8026 C C . THR A 1 27 ? -1.075 3.221 8.978 1.00 0.00 677 THR A C 10
ATOM 8027 O O . THR A 1 27 ? -0.495 3.263 10.061 1.00 0.00 677 THR A O 10
ATOM 8038 N N . LEU A 1 28 ? -0.981 4.182 8.063 1.00 0.00 678 LEU A N 10
ATOM 8039 C CA . LEU A 1 28 ? -0.173 5.375 8.278 1.00 0.00 678 LEU A CA 10
ATOM 8040 C C . LEU A 1 28 ? -0.505 5.995 9.626 1.00 0.00 678 LEU A C 10
ATOM 8041 O O . LEU A 1 28 ? 0.369 6.508 10.324 1.00 0.00 678 LEU A O 10
ATOM 8057 N N . LYS A 1 29 ? -1.782 5.927 9.986 1.00 0.00 679 LYS A N 10
ATOM 8058 C CA . LYS A 1 29 ? -2.247 6.465 11.254 1.00 0.00 679 LYS A CA 10
ATOM 8059 C C . LYS A 1 29 ? -1.470 5.856 12.420 1.00 0.00 679 LYS A C 10
ATOM 8060 O O . LYS A 1 29 ? -1.399 6.438 13.503 1.00 0.00 679 LYS A O 10
ATOM 8079 N N . ASN A 1 30 ? -0.886 4.681 12.189 1.00 0.00 680 ASN A N 10
ATOM 8080 C CA . ASN A 1 30 ? -0.109 3.988 13.212 1.00 0.00 680 ASN A CA 10
ATOM 8081 C C . ASN A 1 30 ? 0.923 4.918 13.844 1.00 0.00 680 ASN A C 10
ATOM 8082 O O . ASN A 1 30 ? 1.739 5.522 13.147 1.00 0.00 680 ASN A O 10
ATOM 8093 N N . LYS A 1 31 ? 0.880 5.030 15.167 1.00 0.00 681 LYS A N 10
ATOM 8094 C CA . LYS A 1 31 ? 1.811 5.887 15.893 1.00 0.00 681 LYS A CA 10
ATOM 8095 C C . LYS A 1 31 ? 2.251 5.230 17.196 1.00 0.00 681 LYS A C 10
ATOM 8096 O O . LYS A 1 31 ? 2.458 5.905 18.205 1.00 0.00 681 LYS A O 10
ATOM 8115 N N . GLN A 1 32 ? 2.394 3.909 17.169 1.00 0.00 682 GLN A N 10
ATOM 8116 C CA . GLN A 1 32 ? 2.811 3.161 18.349 1.00 0.00 682 GLN A CA 10
ATOM 8117 C C . GLN A 1 32 ? 1.812 3.340 19.489 1.00 0.00 682 GLN A C 10
ATOM 8118 O O . GLN A 1 32 ? 2.192 3.390 20.657 1.00 0.00 682 GLN A O 10
ATOM 8132 N N . ASN A 1 33 ? 0.534 3.436 19.138 1.00 0.00 683 ASN A N 10
ATOM 8133 C CA . ASN A 1 33 ? -0.519 3.611 20.131 1.00 0.00 683 ASN A CA 10
ATOM 8134 C C . ASN A 1 33 ? -0.567 2.424 21.088 1.00 0.00 683 ASN A C 10
ATOM 8135 O O . ASN A 1 33 ? -0.878 2.638 22.279 1.00 0.00 683 ASN A O 10
ATOM 8147 N N . ARG B 2 1 ? -2.766 -8.371 -14.053 1.00 0.00 405 ARG B N 10
ATOM 8148 C CA . ARG B 2 1 ? -3.310 -9.720 -13.747 1.00 0.00 405 ARG B CA 10
ATOM 8149 C C . ARG B 2 1 ? -3.962 -9.752 -12.367 1.00 0.00 405 ARG B C 10
ATOM 8150 O O . ARG B 2 1 ? -3.557 -9.021 -11.463 1.00 0.00 405 ARG B O 10
ATOM 8172 N N . PRO B 2 2 ? -4.986 -10.606 -12.185 1.00 0.00 406 PRO B N 10
ATOM 8173 C CA . PRO B 2 2 ? -5.693 -10.731 -10.906 1.00 0.00 406 PRO B CA 10
ATOM 8174 C C . PRO B 2 2 ? -4.738 -10.929 -9.730 1.00 0.00 406 PRO B C 10
ATOM 8175 O O . PRO B 2 2 ? -4.174 -12.009 -9.556 1.00 0.00 406 PRO B O 10
ATOM 8186 N N . PRO B 2 3 ? -4.543 -9.885 -8.902 1.00 0.00 407 PRO B N 10
ATOM 8187 C CA . PRO B 2 3 ? -3.651 -9.956 -7.741 1.00 0.00 407 PRO B CA 10
ATOM 8188 C C . PRO B 2 3 ? -3.939 -11.170 -6.860 1.00 0.00 407 PRO B C 10
ATOM 8189 O O . PRO B 2 3 ? -4.933 -11.197 -6.134 1.00 0.00 407 PRO B O 10
ATOM 8200 N N . PRO B 2 4 ? -3.071 -12.198 -6.910 1.00 0.00 408 PRO B N 10
ATOM 8201 C CA . PRO B 2 4 ? -3.243 -13.416 -6.111 1.00 0.00 408 PRO B CA 10
ATOM 8202 C C . PRO B 2 4 ? -3.438 -13.111 -4.629 1.00 0.00 408 PRO B C 10
ATOM 8203 O O . PRO B 2 4 ? -3.100 -12.026 -4.158 1.00 0.00 408 PRO B O 10
ATOM 8214 N N . ALA B 2 5 ? -3.987 -14.077 -3.899 1.00 0.00 409 ALA B N 10
ATOM 8215 C CA . ALA B 2 5 ? -4.227 -13.913 -2.471 1.00 0.00 409 ALA B CA 10
ATOM 8216 C C . ALA B 2 5 ? -3.967 -15.214 -1.718 1.00 0.00 409 ALA B C 10
ATOM 8217 O O . ALA B 2 5 ? -2.978 -15.337 -0.997 1.00 0.00 409 ALA B O 10
ATOM 8224 N N . HIS B 2 6 ? -4.863 -16.181 -1.891 1.00 0.00 410 HIS B N 10
ATOM 8225 C CA . HIS B 2 6 ? -4.734 -17.475 -1.228 1.00 0.00 410 HIS B CA 10
ATOM 8226 C C . HIS B 2 6 ? -4.832 -17.324 0.287 1.00 0.00 410 HIS B C 10
ATOM 8227 O O . HIS B 2 6 ? -5.877 -17.591 0.880 1.00 0.00 410 HIS B O 10
ATOM 8242 N N . HIS B 2 7 ? -3.739 -16.895 0.909 1.00 0.00 411 HIS B N 10
ATOM 8243 C CA . HIS B 2 7 ? -3.704 -16.710 2.355 1.00 0.00 411 HIS B CA 10
ATOM 8244 C C . HIS B 2 7 ? -2.734 -15.597 2.738 1.00 0.00 411 HIS B C 10
ATOM 8245 O O . HIS B 2 7 ? -1.517 -15.774 2.683 1.00 0.00 411 HIS B O 10
ATOM 8260 N N . ASN B 2 8 ? -3.281 -14.449 3.126 1.00 0.00 412 ASN B N 10
ATOM 8261 C CA . ASN B 2 8 ? -2.464 -13.307 3.518 1.00 0.00 412 ASN B CA 10
ATOM 8262 C C . ASN B 2 8 ? -3.313 -12.241 4.203 1.00 0.00 412 ASN B C 10
ATOM 8263 O O . ASN B 2 8 ? -4.486 -12.062 3.875 1.00 0.00 412 ASN B O 10
ATOM 8274 N N . MET B 2 9 ? -2.712 -11.536 5.156 1.00 0.00 413 MET B N 10
ATOM 8275 C CA . MET B 2 9 ? -3.413 -10.486 5.888 1.00 0.00 413 MET B CA 10
ATOM 8276 C C . MET B 2 9 ? -2.621 -9.183 5.861 1.00 0.00 413 MET B C 10
ATOM 8277 O O . MET B 2 9 ? -2.638 -8.416 6.823 1.00 0.00 413 MET B O 10
ATOM 8291 N N . PHE B 2 10 ? -1.929 -8.940 4.753 1.00 0.00 414 PHE B N 10
ATOM 8292 C CA . PHE B 2 10 ? -1.130 -7.730 4.601 1.00 0.00 414 PHE B CA 10
ATOM 8293 C C . PHE B 2 10 ? -0.042 -7.657 5.669 1.00 0.00 414 PHE B C 10
ATOM 8294 O O . PHE B 2 10 ? -0.116 -6.848 6.593 1.00 0.00 414 PHE B O 10
ATOM 8311 N N . SER B 2 11 ? 0.970 -8.510 5.535 1.00 0.00 415 SER B N 10
ATOM 8312 C CA . SER B 2 11 ? 2.075 -8.541 6.487 1.00 0.00 415 SER B CA 10
ATOM 8313 C C . SER B 2 11 ? 3.205 -7.625 6.026 1.00 0.00 415 SER B C 10
ATOM 8314 O O . SER B 2 11 ? 3.322 -6.489 6.487 1.00 0.00 415 SER B O 10
ATOM 8322 N N . VAL B 2 12 ? 4.031 -8.119 5.108 1.00 0.00 416 VAL B N 10
ATOM 8323 C CA . VAL B 2 12 ? 5.140 -7.335 4.580 1.00 0.00 416 VAL B CA 10
ATOM 8324 C C . VAL B 2 12 ? 5.729 -7.979 3.321 1.00 0.00 416 VAL B C 10
ATOM 8325 O O . VAL B 2 12 ? 6.928 -8.252 3.254 1.00 0.00 416 VAL B O 10
ATOM 8338 N N . PRO B 2 13 ? 4.889 -8.219 2.296 1.00 0.00 417 PRO B N 10
ATOM 8339 C CA . PRO B 2 13 ? 5.329 -8.820 1.031 1.00 0.00 417 PRO B CA 10
ATOM 8340 C C . PRO B 2 13 ? 6.337 -7.936 0.302 1.00 0.00 417 PRO B C 10
ATOM 8341 O O . PRO B 2 13 ? 6.313 -6.714 0.450 1.00 0.00 417 PRO B O 10
ATOM 8352 N N . PRO B 2 14 ? 7.239 -8.532 -0.496 1.00 0.00 418 PRO B N 10
ATOM 8353 C CA . PRO B 2 14 ? 8.244 -7.764 -1.235 1.00 0.00 418 PRO B CA 10
ATOM 8354 C C . PRO B 2 14 ? 7.579 -6.746 -2.156 1.00 0.00 418 PRO B C 10
ATOM 8355 O O . PRO B 2 14 ? 6.545 -7.031 -2.759 1.00 0.00 418 PRO B O 10
ATOM 8366 N N . PRO B 2 15 ? 8.139 -5.528 -2.250 1.00 0.00 419 PRO B N 10
ATOM 8367 C CA . PRO B 2 15 ? 7.553 -4.466 -3.075 1.00 0.00 419 PRO B CA 10
ATOM 8368 C C . PRO B 2 15 ? 7.668 -4.716 -4.578 1.00 0.00 419 PRO B C 10
ATOM 8369 O O . PRO B 2 15 ? 8.716 -5.135 -5.071 1.00 0.00 419 PRO B O 10
ATOM 8380 N N . PRO B 2 16 ? 6.585 -4.437 -5.335 1.00 0.00 420 PRO B N 10
ATOM 8381 C CA . PRO B 2 16 ? 6.554 -4.606 -6.788 1.00 0.00 420 PRO B CA 10
ATOM 8382 C C . PRO B 2 16 ? 7.293 -3.490 -7.531 1.00 0.00 420 PRO B C 10
ATOM 8383 O O . PRO B 2 16 ? 8.226 -3.751 -8.290 1.00 0.00 420 PRO B O 10
ATOM 8394 N N . ILE B 2 17 ? 6.845 -2.247 -7.331 1.00 0.00 421 ILE B N 10
ATOM 8395 C CA . ILE B 2 17 ? 7.443 -1.097 -8.013 1.00 0.00 421 ILE B CA 10
ATOM 8396 C C . ILE B 2 17 ? 8.640 -0.528 -7.247 1.00 0.00 421 ILE B C 10
ATOM 8397 O O . ILE B 2 17 ? 9.142 -1.147 -6.308 1.00 0.00 421 ILE B O 10
ATOM 8413 N N . LEU B 2 18 ? 9.098 0.650 -7.662 1.00 0.00 422 LEU B N 10
ATOM 8414 C CA . LEU B 2 18 ? 10.237 1.299 -7.022 1.00 0.00 422 LEU B CA 10
ATOM 8415 C C . LEU B 2 18 ? 10.549 2.621 -7.710 1.00 0.00 422 LEU B C 10
ATOM 8416 O O . LEU B 2 18 ? 11.704 3.040 -7.783 1.00 0.00 422 LEU B O 10
ATOM 8432 N N . GLY B 2 19 ? 9.505 3.270 -8.217 1.00 0.00 423 GLY B N 10
ATOM 8433 C CA . GLY B 2 19 ? 9.669 4.535 -8.900 1.00 0.00 423 GLY B CA 10
ATOM 8434 C C . GLY B 2 19 ? 10.803 4.520 -9.911 1.00 0.00 423 GLY B C 10
ATOM 8435 O O . GLY B 2 19 ? 10.637 4.037 -11.030 1.00 0.00 423 GLY B O 10
ATOM 8439 N N . ARG B 2 20 ? 11.954 5.048 -9.513 1.00 0.00 424 ARG B N 10
ATOM 8440 C CA . ARG B 2 20 ? 13.119 5.093 -10.391 1.00 0.00 424 ARG B CA 10
ATOM 8441 C C . ARG B 2 20 ? 12.820 5.903 -11.648 1.00 0.00 424 ARG B C 10
ATOM 8442 O O . ARG B 2 20 ? 11.660 6.108 -12.006 1.00 0.00 424 ARG B O 10
ATOM 8463 N N . GLY B 2 21 ? 13.875 6.361 -12.315 1.00 0.00 425 GLY B N 10
ATOM 8464 C CA . GLY B 2 21 ? 13.704 7.143 -13.525 1.00 0.00 425 GLY B CA 10
ATOM 8465 C C . GLY B 2 21 ? 13.080 6.342 -14.651 1.00 0.00 425 GLY B C 10
ATOM 8466 O O . GLY B 2 21 ? 13.423 6.598 -15.824 1.00 0.00 425 GLY B O 10
ATOM 8471 N N . GLY A 1 1 ? 5.655 2.017 15.041 1.00 0.00 651 GLY A N 11
ATOM 8472 C CA . GLY A 1 1 ? 7.116 2.131 14.778 1.00 0.00 651 GLY A CA 11
ATOM 8473 C C . GLY A 1 1 ? 7.475 1.802 13.343 1.00 0.00 651 GLY A C 11
ATOM 8474 O O . GLY A 1 1 ? 8.561 1.290 13.069 1.00 0.00 651 GLY A O 11
ATOM 8479 N N . ALA A 1 2 ? 6.561 2.096 12.424 1.00 0.00 652 ALA A N 11
ATOM 8480 C CA . ALA A 1 2 ? 6.786 1.829 11.009 1.00 0.00 652 ALA A CA 11
ATOM 8481 C C . ALA A 1 2 ? 6.208 2.941 10.141 1.00 0.00 652 ALA A C 11
ATOM 8482 O O . ALA A 1 2 ? 6.946 3.704 9.520 1.00 0.00 652 ALA A O 11
ATOM 8489 N N . ASP A 1 3 ? 4.882 3.025 10.102 1.00 0.00 653 ASP A N 11
ATOM 8490 C CA . ASP A 1 3 ? 4.202 4.043 9.310 1.00 0.00 653 ASP A CA 11
ATOM 8491 C C . ASP A 1 3 ? 4.574 3.922 7.837 1.00 0.00 653 ASP A C 11
ATOM 8492 O O . ASP A 1 3 ? 4.700 4.923 7.131 1.00 0.00 653 ASP A O 11
ATOM 8501 N N . TYR A 1 4 ? 4.742 2.688 7.383 1.00 0.00 654 TYR A N 11
ATOM 8502 C CA . TYR A 1 4 ? 5.095 2.423 5.991 1.00 0.00 654 TYR A CA 11
ATOM 8503 C C . TYR A 1 4 ? 3.900 2.607 5.059 1.00 0.00 654 TYR A C 11
ATOM 8504 O O . TYR A 1 4 ? 4.048 2.557 3.841 1.00 0.00 654 TYR A O 11
ATOM 8522 N N . SER A 1 5 ? 2.718 2.813 5.634 1.00 0.00 655 SER A N 11
ATOM 8523 C CA . SER A 1 5 ? 1.496 2.991 4.855 1.00 0.00 655 SER A CA 11
ATOM 8524 C C . SER A 1 5 ? 1.708 3.915 3.663 1.00 0.00 655 SER A C 11
ATOM 8525 O O . SER A 1 5 ? 1.045 3.773 2.639 1.00 0.00 655 SER A O 11
ATOM 8533 N N . ALA A 1 6 ? 2.628 4.855 3.790 1.00 0.00 656 ALA A N 11
ATOM 8534 C CA . ALA A 1 6 ? 2.897 5.777 2.701 1.00 0.00 656 ALA A CA 11
ATOM 8535 C C . ALA A 1 6 ? 3.557 5.064 1.542 1.00 0.00 656 ALA A C 11
ATOM 8536 O O . ALA A 1 6 ? 2.977 4.931 0.465 1.00 0.00 656 ALA A O 11
ATOM 8543 N N . GLN A 1 7 ? 4.776 4.609 1.767 1.00 0.00 657 GLN A N 11
ATOM 8544 C CA . GLN A 1 7 ? 5.511 3.912 0.734 1.00 0.00 657 GLN A CA 11
ATOM 8545 C C . GLN A 1 7 ? 4.877 2.557 0.444 1.00 0.00 657 GLN A C 11
ATOM 8546 O O . GLN A 1 7 ? 5.127 1.961 -0.604 1.00 0.00 657 GLN A O 11
ATOM 8560 N N . TRP A 1 8 ? 4.045 2.073 1.364 1.00 0.00 658 TRP A N 11
ATOM 8561 C CA . TRP A 1 8 ? 3.380 0.797 1.167 1.00 0.00 658 TRP A CA 11
ATOM 8562 C C . TRP A 1 8 ? 2.120 1.001 0.357 1.00 0.00 658 TRP A C 11
ATOM 8563 O O . TRP A 1 8 ? 1.798 0.197 -0.515 1.00 0.00 658 TRP A O 11
ATOM 8584 N N . ALA A 1 9 ? 1.420 2.098 0.622 1.00 0.00 659 ALA A N 11
ATOM 8585 C CA . ALA A 1 9 ? 0.213 2.396 -0.122 1.00 0.00 659 ALA A CA 11
ATOM 8586 C C . ALA A 1 9 ? 0.582 2.781 -1.546 1.00 0.00 659 ALA A C 11
ATOM 8587 O O . ALA A 1 9 ? -0.164 2.507 -2.486 1.00 0.00 659 ALA A O 11
ATOM 8594 N N . GLU A 1 10 ? 1.754 3.404 -1.702 1.00 0.00 660 GLU A N 11
ATOM 8595 C CA . GLU A 1 10 ? 2.232 3.809 -3.018 1.00 0.00 660 GLU A CA 11
ATOM 8596 C C . GLU A 1 10 ? 2.268 2.613 -3.953 1.00 0.00 660 GLU A C 11
ATOM 8597 O O . GLU A 1 10 ? 2.095 2.745 -5.166 1.00 0.00 660 GLU A O 11
ATOM 8609 N N . TYR A 1 11 ? 2.488 1.442 -3.372 1.00 0.00 661 TYR A N 11
ATOM 8610 C CA . TYR A 1 11 ? 2.541 0.210 -4.136 1.00 0.00 661 TYR A CA 11
ATOM 8611 C C . TYR A 1 11 ? 1.152 -0.188 -4.603 1.00 0.00 661 TYR A C 11
ATOM 8612 O O . TYR A 1 11 ? 0.911 -0.395 -5.791 1.00 0.00 661 TYR A O 11
ATOM 8630 N N . TYR A 1 12 ? 0.248 -0.303 -3.646 1.00 0.00 662 TYR A N 11
ATOM 8631 C CA . TYR A 1 12 ? -1.123 -0.694 -3.924 1.00 0.00 662 TYR A CA 11
ATOM 8632 C C . TYR A 1 12 ? -1.849 0.338 -4.764 1.00 0.00 662 TYR A C 11
ATOM 8633 O O . TYR A 1 12 ? -2.782 -0.002 -5.486 1.00 0.00 662 TYR A O 11
ATOM 8651 N N . ARG A 1 13 ? -1.408 1.592 -4.712 1.00 0.00 663 ARG A N 11
ATOM 8652 C CA . ARG A 1 13 ? -2.038 2.616 -5.528 1.00 0.00 663 ARG A CA 11
ATOM 8653 C C . ARG A 1 13 ? -1.340 2.714 -6.879 1.00 0.00 663 ARG A C 11
ATOM 8654 O O . ARG A 1 13 ? -1.332 3.766 -7.517 1.00 0.00 663 ARG A O 11
ATOM 8675 N N . SER A 1 14 ? -0.758 1.593 -7.304 1.00 0.00 664 SER A N 11
ATOM 8676 C CA . SER A 1 14 ? -0.056 1.515 -8.575 1.00 0.00 664 SER A CA 11
ATOM 8677 C C . SER A 1 14 ? 0.478 0.104 -8.831 1.00 0.00 664 SER A C 11
ATOM 8678 O O . SER A 1 14 ? 1.364 -0.092 -9.664 1.00 0.00 664 SER A O 11
ATOM 8686 N N . VAL A 1 15 ? -0.083 -0.880 -8.126 1.00 0.00 665 VAL A N 11
ATOM 8687 C CA . VAL A 1 15 ? 0.318 -2.272 -8.295 1.00 0.00 665 VAL A CA 11
ATOM 8688 C C . VAL A 1 15 ? -0.906 -3.154 -8.547 1.00 0.00 665 VAL A C 11
ATOM 8689 O O . VAL A 1 15 ? -0.798 -4.377 -8.625 1.00 0.00 665 VAL A O 11
ATOM 8702 N N . GLY A 1 16 ? -2.073 -2.518 -8.689 1.00 0.00 666 GLY A N 11
ATOM 8703 C CA . GLY A 1 16 ? -3.296 -3.252 -8.946 1.00 0.00 666 GLY A CA 11
ATOM 8704 C C . GLY A 1 16 ? -4.238 -3.292 -7.756 1.00 0.00 666 GLY A C 11
ATOM 8705 O O . GLY A 1 16 ? -4.810 -4.341 -7.455 1.00 0.00 666 GLY A O 11
ATOM 8709 N N . LYS A 1 17 ? -4.416 -2.158 -7.075 1.00 0.00 667 LYS A N 11
ATOM 8710 C CA . LYS A 1 17 ? -5.315 -2.108 -5.921 1.00 0.00 667 LYS A CA 11
ATOM 8711 C C . LYS A 1 17 ? -5.306 -0.741 -5.230 1.00 0.00 667 LYS A C 11
ATOM 8712 O O . LYS A 1 17 ? -5.113 -0.657 -4.016 1.00 0.00 667 LYS A O 11
ATOM 8731 N N . ILE A 1 18 ? -5.535 0.328 -5.994 1.00 0.00 668 ILE A N 11
ATOM 8732 C CA . ILE A 1 18 ? -5.571 1.677 -5.421 1.00 0.00 668 ILE A CA 11
ATOM 8733 C C . ILE A 1 18 ? -6.614 1.742 -4.327 1.00 0.00 668 ILE A C 11
ATOM 8734 O O . ILE A 1 18 ? -6.353 2.205 -3.216 1.00 0.00 668 ILE A O 11
ATOM 8750 N N . GLU A 1 19 ? -7.795 1.258 -4.657 1.00 0.00 669 GLU A N 11
ATOM 8751 C CA . GLU A 1 19 ? -8.904 1.229 -3.728 1.00 0.00 669 GLU A CA 11
ATOM 8752 C C . GLU A 1 19 ? -8.470 0.598 -2.413 1.00 0.00 669 GLU A C 11
ATOM 8753 O O . GLU A 1 19 ? -8.875 1.036 -1.336 1.00 0.00 669 GLU A O 11
ATOM 8765 N N . GLU A 1 20 ? -7.613 -0.408 -2.512 1.00 0.00 670 GLU A N 11
ATOM 8766 C CA . GLU A 1 20 ? -7.086 -1.072 -1.334 1.00 0.00 670 GLU A CA 11
ATOM 8767 C C . GLU A 1 20 ? -5.935 -0.255 -0.775 1.00 0.00 670 GLU A C 11
ATOM 8768 O O . GLU A 1 20 ? -5.682 -0.270 0.429 1.00 0.00 670 GLU A O 11
ATOM 8780 N N . ALA A 1 21 ? -5.253 0.493 -1.648 1.00 0.00 671 ALA A N 11
ATOM 8781 C CA . ALA A 1 21 ? -4.164 1.333 -1.198 1.00 0.00 671 ALA A CA 11
ATOM 8782 C C . ALA A 1 21 ? -4.705 2.379 -0.239 1.00 0.00 671 ALA A C 11
ATOM 8783 O O . ALA A 1 21 ? -4.033 2.770 0.715 1.00 0.00 671 ALA A O 11
ATOM 8790 N N . GLU A 1 22 ? -5.952 2.798 -0.472 1.00 0.00 672 GLU A N 11
ATOM 8791 C CA . GLU A 1 22 ? -6.592 3.760 0.408 1.00 0.00 672 GLU A CA 11
ATOM 8792 C C . GLU A 1 22 ? -6.679 3.171 1.812 1.00 0.00 672 GLU A C 11
ATOM 8793 O O . GLU A 1 22 ? -6.740 3.896 2.805 1.00 0.00 672 GLU A O 11
ATOM 8805 N N . ALA A 1 23 ? -6.660 1.838 1.880 1.00 0.00 673 ALA A N 11
ATOM 8806 C CA . ALA A 1 23 ? -6.712 1.131 3.148 1.00 0.00 673 ALA A CA 11
ATOM 8807 C C . ALA A 1 23 ? -5.386 1.273 3.878 1.00 0.00 673 ALA A C 11
ATOM 8808 O O . ALA A 1 23 ? -5.351 1.550 5.078 1.00 0.00 673 ALA A O 11
ATOM 8815 N N . ILE A 1 24 ? -4.292 1.103 3.140 1.00 0.00 674 ILE A N 11
ATOM 8816 C CA . ILE A 1 24 ? -2.962 1.236 3.714 1.00 0.00 674 ILE A CA 11
ATOM 8817 C C . ILE A 1 24 ? -2.792 2.632 4.287 1.00 0.00 674 ILE A C 11
ATOM 8818 O O . ILE A 1 24 ? -2.236 2.809 5.367 1.00 0.00 674 ILE A O 11
ATOM 8834 N N . GLU A 1 25 ? -3.297 3.625 3.562 1.00 0.00 675 GLU A N 11
ATOM 8835 C CA . GLU A 1 25 ? -3.222 5.005 4.013 1.00 0.00 675 GLU A CA 11
ATOM 8836 C C . GLU A 1 25 ? -3.698 5.101 5.460 1.00 0.00 675 GLU A C 11
ATOM 8837 O O . GLU A 1 25 ? -3.262 5.969 6.215 1.00 0.00 675 GLU A O 11
ATOM 8849 N N . LYS A 1 26 ? -4.585 4.180 5.840 1.00 0.00 676 LYS A N 11
ATOM 8850 C CA . LYS A 1 26 ? -5.106 4.137 7.199 1.00 0.00 676 LYS A CA 11
ATOM 8851 C C . LYS A 1 26 ? -4.021 3.677 8.169 1.00 0.00 676 LYS A C 11
ATOM 8852 O O . LYS A 1 26 ? -3.932 4.173 9.291 1.00 0.00 676 LYS A O 11
ATOM 8871 N N . THR A 1 27 ? -3.185 2.741 7.723 1.00 0.00 677 THR A N 11
ATOM 8872 C CA . THR A 1 27 ? -2.095 2.244 8.557 1.00 0.00 677 THR A CA 11
ATOM 8873 C C . THR A 1 27 ? -1.164 3.390 8.930 1.00 0.00 677 THR A C 11
ATOM 8874 O O . THR A 1 27 ? -0.510 3.360 9.972 1.00 0.00 677 THR A O 11
ATOM 8885 N N . LEU A 1 28 ? -1.125 4.412 8.075 1.00 0.00 678 LEU A N 11
ATOM 8886 C CA . LEU A 1 28 ? -0.293 5.580 8.323 1.00 0.00 678 LEU A CA 11
ATOM 8887 C C . LEU A 1 28 ? -0.601 6.152 9.700 1.00 0.00 678 LEU A C 11
ATOM 8888 O O . LEU A 1 28 ? 0.280 6.672 10.383 1.00 0.00 678 LEU A O 11
ATOM 8904 N N . LYS A 1 29 ? -1.864 6.035 10.106 1.00 0.00 679 LYS A N 11
ATOM 8905 C CA . LYS A 1 29 ? -2.295 6.522 11.410 1.00 0.00 679 LYS A CA 11
ATOM 8906 C C . LYS A 1 29 ? -1.430 5.926 12.520 1.00 0.00 679 LYS A C 11
ATOM 8907 O O . LYS A 1 29 ? -1.297 6.507 13.597 1.00 0.00 679 LYS A O 11
ATOM 8926 N N . ASN A 1 30 ? -0.841 4.763 12.244 1.00 0.00 680 ASN A N 11
ATOM 8927 C CA . ASN A 1 30 ? 0.014 4.083 13.210 1.00 0.00 680 ASN A CA 11
ATOM 8928 C C . ASN A 1 30 ? 1.111 5.013 13.721 1.00 0.00 680 ASN A C 11
ATOM 8929 O O . ASN A 1 30 ? 2.151 5.173 13.082 1.00 0.00 680 ASN A O 11
ATOM 8940 N N . LYS A 1 31 ? 0.871 5.624 14.877 1.00 0.00 681 LYS A N 11
ATOM 8941 C CA . LYS A 1 31 ? 1.839 6.538 15.474 1.00 0.00 681 LYS A CA 11
ATOM 8942 C C . LYS A 1 31 ? 1.519 6.783 16.945 1.00 0.00 681 LYS A C 11
ATOM 8943 O O . LYS A 1 31 ? 1.726 7.883 17.460 1.00 0.00 681 LYS A O 11
ATOM 8962 N N . GLN A 1 32 ? 1.013 5.754 17.616 1.00 0.00 682 GLN A N 11
ATOM 8963 C CA . GLN A 1 32 ? 0.665 5.859 19.028 1.00 0.00 682 GLN A CA 11
ATOM 8964 C C . GLN A 1 32 ? 1.191 4.659 19.809 1.00 0.00 682 GLN A C 11
ATOM 8965 O O . GLN A 1 32 ? 0.576 4.219 20.780 1.00 0.00 682 GLN A O 11
ATOM 8979 N N . ASN A 1 33 ? 2.335 4.135 19.378 1.00 0.00 683 ASN A N 11
ATOM 8980 C CA . ASN A 1 33 ? 2.945 2.986 20.037 1.00 0.00 683 ASN A CA 11
ATOM 8981 C C . ASN A 1 33 ? 4.429 3.230 20.292 1.00 0.00 683 ASN A C 11
ATOM 8982 O O . ASN A 1 33 ? 4.832 4.410 20.356 1.00 0.00 683 ASN A O 11
ATOM 8994 N N . ARG B 2 1 ? -7.794 -12.172 -10.557 1.00 0.00 405 ARG B N 11
ATOM 8995 C CA . ARG B 2 1 ? -8.601 -13.238 -9.908 1.00 0.00 405 ARG B CA 11
ATOM 8996 C C . ARG B 2 1 ? -9.186 -12.754 -8.580 1.00 0.00 405 ARG B C 11
ATOM 8997 O O . ARG B 2 1 ? -8.701 -11.784 -7.997 1.00 0.00 405 ARG B O 11
ATOM 9019 N N . PRO B 2 2 ? -10.251 -13.416 -8.092 1.00 0.00 406 PRO B N 11
ATOM 9020 C CA . PRO B 2 2 ? -10.913 -13.039 -6.836 1.00 0.00 406 PRO B CA 11
ATOM 9021 C C . PRO B 2 2 ? -10.014 -13.171 -5.602 1.00 0.00 406 PRO B C 11
ATOM 9022 O O . PRO B 2 2 ? -9.920 -12.241 -4.802 1.00 0.00 406 PRO B O 11
ATOM 9033 N N . PRO B 2 3 ? -9.348 -14.329 -5.412 1.00 0.00 407 PRO B N 11
ATOM 9034 C CA . PRO B 2 3 ? -8.477 -14.548 -4.250 1.00 0.00 407 PRO B CA 11
ATOM 9035 C C . PRO B 2 3 ? -7.365 -13.504 -4.136 1.00 0.00 407 PRO B C 11
ATOM 9036 O O . PRO B 2 3 ? -7.178 -12.905 -3.078 1.00 0.00 407 PRO B O 11
ATOM 9047 N N . PRO B 2 4 ? -6.610 -13.268 -5.226 1.00 0.00 408 PRO B N 11
ATOM 9048 C CA . PRO B 2 4 ? -5.518 -12.289 -5.231 1.00 0.00 408 PRO B CA 11
ATOM 9049 C C . PRO B 2 4 ? -5.902 -10.979 -4.547 1.00 0.00 408 PRO B C 11
ATOM 9050 O O . PRO B 2 4 ? -6.481 -10.089 -5.169 1.00 0.00 408 PRO B O 11
ATOM 9061 N N . ALA B 2 5 ? -5.575 -10.871 -3.264 1.00 0.00 409 ALA B N 11
ATOM 9062 C CA . ALA B 2 5 ? -5.886 -9.670 -2.496 1.00 0.00 409 ALA B CA 11
ATOM 9063 C C . ALA B 2 5 ? -5.304 -9.753 -1.089 1.00 0.00 409 ALA B C 11
ATOM 9064 O O . ALA B 2 5 ? -4.766 -8.775 -0.570 1.00 0.00 409 ALA B O 11
ATOM 9071 N N . HIS B 2 6 ? -5.416 -10.926 -0.476 1.00 0.00 410 HIS B N 11
ATOM 9072 C CA . HIS B 2 6 ? -4.900 -11.137 0.871 1.00 0.00 410 HIS B CA 11
ATOM 9073 C C . HIS B 2 6 ? -3.479 -11.687 0.831 1.00 0.00 410 HIS B C 11
ATOM 9074 O O . HIS B 2 6 ? -2.537 -11.030 1.274 1.00 0.00 410 HIS B O 11
ATOM 9089 N N . HIS B 2 7 ? -3.332 -12.896 0.296 1.00 0.00 411 HIS B N 11
ATOM 9090 C CA . HIS B 2 7 ? -2.025 -13.540 0.196 1.00 0.00 411 HIS B CA 11
ATOM 9091 C C . HIS B 2 7 ? -1.491 -13.910 1.576 1.00 0.00 411 HIS B C 11
ATOM 9092 O O . HIS B 2 7 ? -1.408 -15.087 1.924 1.00 0.00 411 HIS B O 11
ATOM 9107 N N . ASN B 2 8 ? -1.130 -12.897 2.358 1.00 0.00 412 ASN B N 11
ATOM 9108 C CA . ASN B 2 8 ? -0.605 -13.117 3.701 1.00 0.00 412 ASN B CA 11
ATOM 9109 C C . ASN B 2 8 ? -1.235 -12.151 4.697 1.00 0.00 412 ASN B C 11
ATOM 9110 O O . ASN B 2 8 ? -0.605 -11.755 5.678 1.00 0.00 412 ASN B O 11
ATOM 9121 N N . MET B 2 9 ? -2.484 -11.774 4.440 1.00 0.00 413 MET B N 11
ATOM 9122 C CA . MET B 2 9 ? -3.200 -10.853 5.314 1.00 0.00 413 MET B CA 11
ATOM 9123 C C . MET B 2 9 ? -2.471 -9.516 5.414 1.00 0.00 413 MET B C 11
ATOM 9124 O O . MET B 2 9 ? -2.536 -8.837 6.437 1.00 0.00 413 MET B O 11
ATOM 9138 N N . PHE B 2 10 ? -1.778 -9.145 4.342 1.00 0.00 414 PHE B N 11
ATOM 9139 C CA . PHE B 2 10 ? -1.037 -7.889 4.308 1.00 0.00 414 PHE B CA 11
ATOM 9140 C C . PHE B 2 10 ? 0.014 -7.846 5.414 1.00 0.00 414 PHE B C 11
ATOM 9141 O O . PHE B 2 10 ? -0.171 -7.182 6.434 1.00 0.00 414 PHE B O 11
ATOM 9158 N N . SER B 2 11 ? 1.117 -8.560 5.205 1.00 0.00 415 SER B N 11
ATOM 9159 C CA . SER B 2 11 ? 2.198 -8.601 6.184 1.00 0.00 415 SER B CA 11
ATOM 9160 C C . SER B 2 11 ? 3.376 -7.746 5.722 1.00 0.00 415 SER B C 11
ATOM 9161 O O . SER B 2 11 ? 3.490 -6.580 6.099 1.00 0.00 415 SER B O 11
ATOM 9169 N N . VAL B 2 12 ? 4.247 -8.325 4.897 1.00 0.00 416 VAL B N 11
ATOM 9170 C CA . VAL B 2 12 ? 5.404 -7.603 4.382 1.00 0.00 416 VAL B CA 11
ATOM 9171 C C . VAL B 2 12 ? 5.919 -8.224 3.079 1.00 0.00 416 VAL B C 11
ATOM 9172 O O . VAL B 2 12 ? 7.110 -8.510 2.947 1.00 0.00 416 VAL B O 11
ATOM 9185 N N . PRO B 2 13 ? 5.031 -8.423 2.087 1.00 0.00 417 PRO B N 11
ATOM 9186 C CA . PRO B 2 13 ? 5.410 -8.990 0.788 1.00 0.00 417 PRO B CA 11
ATOM 9187 C C . PRO B 2 13 ? 6.452 -8.125 0.088 1.00 0.00 417 PRO B C 11
ATOM 9188 O O . PRO B 2 13 ? 6.499 -6.913 0.301 1.00 0.00 417 PRO B O 11
ATOM 9199 N N . PRO B 2 14 ? 7.310 -8.721 -0.759 1.00 0.00 418 PRO B N 11
ATOM 9200 C CA . PRO B 2 14 ? 8.341 -7.961 -1.467 1.00 0.00 418 PRO B CA 11
ATOM 9201 C C . PRO B 2 14 ? 7.712 -6.857 -2.310 1.00 0.00 418 PRO B C 11
ATOM 9202 O O . PRO B 2 14 ? 6.657 -7.056 -2.914 1.00 0.00 418 PRO B O 11
ATOM 9213 N N . PRO B 2 15 ? 8.324 -5.662 -2.334 1.00 0.00 419 PRO B N 11
ATOM 9214 C CA . PRO B 2 15 ? 7.776 -4.523 -3.077 1.00 0.00 419 PRO B CA 11
ATOM 9215 C C . PRO B 2 15 ? 7.862 -4.668 -4.596 1.00 0.00 419 PRO B C 11
ATOM 9216 O O . PRO B 2 15 ? 8.885 -5.092 -5.135 1.00 0.00 419 PRO B O 11
ATOM 9227 N N . PRO B 2 16 ? 6.781 -4.288 -5.304 1.00 0.00 420 PRO B N 11
ATOM 9228 C CA . PRO B 2 16 ? 6.724 -4.344 -6.765 1.00 0.00 420 PRO B CA 11
ATOM 9229 C C . PRO B 2 16 ? 7.509 -3.213 -7.437 1.00 0.00 420 PRO B C 11
ATOM 9230 O O . PRO B 2 16 ? 8.364 -3.466 -8.287 1.00 0.00 420 PRO B O 11
ATOM 9241 N N . ILE B 2 17 ? 7.204 -1.965 -7.068 1.00 0.00 421 ILE B N 11
ATOM 9242 C CA . ILE B 2 17 ? 7.879 -0.810 -7.661 1.00 0.00 421 ILE B CA 11
ATOM 9243 C C . ILE B 2 17 ? 8.943 -0.226 -6.728 1.00 0.00 421 ILE B C 11
ATOM 9244 O O . ILE B 2 17 ? 9.391 -0.888 -5.791 1.00 0.00 421 ILE B O 11
ATOM 9260 N N . LEU B 2 18 ? 9.350 1.013 -6.994 1.00 0.00 422 LEU B N 11
ATOM 9261 C CA . LEU B 2 18 ? 10.361 1.676 -6.181 1.00 0.00 422 LEU B CA 11
ATOM 9262 C C . LEU B 2 18 ? 10.591 3.103 -6.665 1.00 0.00 422 LEU B C 11
ATOM 9263 O O . LEU B 2 18 ? 11.718 3.598 -6.664 1.00 0.00 422 LEU B O 11
ATOM 9279 N N . GLY B 2 19 ? 9.513 3.759 -7.080 1.00 0.00 423 GLY B N 11
ATOM 9280 C CA . GLY B 2 19 ? 9.613 5.121 -7.564 1.00 0.00 423 GLY B CA 11
ATOM 9281 C C . GLY B 2 19 ? 9.699 6.133 -6.438 1.00 0.00 423 GLY B C 11
ATOM 9282 O O . GLY B 2 19 ? 8.842 7.009 -6.315 1.00 0.00 423 GLY B O 11
ATOM 9286 N N . ARG B 2 20 ? 10.736 6.014 -5.615 1.00 0.00 424 ARG B N 11
ATOM 9287 C CA . ARG B 2 20 ? 10.930 6.925 -4.493 1.00 0.00 424 ARG B CA 11
ATOM 9288 C C . ARG B 2 20 ? 12.410 7.056 -4.149 1.00 0.00 424 ARG B C 11
ATOM 9289 O O . ARG B 2 20 ? 12.944 6.281 -3.356 1.00 0.00 424 ARG B O 11
ATOM 9310 N N . GLY B 2 21 ? 13.067 8.041 -4.752 1.00 0.00 425 GLY B N 11
ATOM 9311 C CA . GLY B 2 21 ? 14.479 8.255 -4.496 1.00 0.00 425 GLY B CA 11
ATOM 9312 C C . GLY B 2 21 ? 14.974 9.579 -5.046 1.00 0.00 425 GLY B C 11
ATOM 9313 O O . GLY B 2 21 ? 15.941 10.132 -4.481 1.00 0.00 425 GLY B O 11
ATOM 9318 N N . GLY A 1 1 ? 5.520 3.495 15.578 1.00 0.00 651 GLY A N 12
ATOM 9319 C CA . GLY A 1 1 ? 5.144 2.200 14.946 1.00 0.00 651 GLY A CA 12
ATOM 9320 C C . GLY A 1 1 ? 5.765 2.022 13.575 1.00 0.00 651 GLY A C 12
ATOM 9321 O O . GLY A 1 1 ? 6.805 2.609 13.275 1.00 0.00 651 GLY A O 12
ATOM 9326 N N . ALA A 1 2 ? 5.125 1.211 12.738 1.00 0.00 652 ALA A N 12
ATOM 9327 C CA . ALA A 1 2 ? 5.620 0.958 11.390 1.00 0.00 652 ALA A CA 12
ATOM 9328 C C . ALA A 1 2 ? 4.935 1.864 10.374 1.00 0.00 652 ALA A C 12
ATOM 9329 O O . ALA A 1 2 ? 3.994 1.453 9.696 1.00 0.00 652 ALA A O 12
ATOM 9336 N N . ASP A 1 3 ? 5.412 3.101 10.274 1.00 0.00 653 ASP A N 12
ATOM 9337 C CA . ASP A 1 3 ? 4.844 4.064 9.338 1.00 0.00 653 ASP A CA 12
ATOM 9338 C C . ASP A 1 3 ? 5.327 3.791 7.919 1.00 0.00 653 ASP A C 12
ATOM 9339 O O . ASP A 1 3 ? 6.173 4.511 7.388 1.00 0.00 653 ASP A O 12
ATOM 9348 N N . TYR A 1 4 ? 4.781 2.744 7.314 1.00 0.00 654 TYR A N 12
ATOM 9349 C CA . TYR A 1 4 ? 5.149 2.364 5.952 1.00 0.00 654 TYR A CA 12
ATOM 9350 C C . TYR A 1 4 ? 3.965 2.483 4.996 1.00 0.00 654 TYR A C 12
ATOM 9351 O O . TYR A 1 4 ? 4.137 2.425 3.779 1.00 0.00 654 TYR A O 12
ATOM 9369 N N . SER A 1 5 ? 2.768 2.656 5.549 1.00 0.00 655 SER A N 12
ATOM 9370 C CA . SER A 1 5 ? 1.557 2.783 4.748 1.00 0.00 655 SER A CA 12
ATOM 9371 C C . SER A 1 5 ? 1.753 3.761 3.593 1.00 0.00 655 SER A C 12
ATOM 9372 O O . SER A 1 5 ? 1.124 3.628 2.547 1.00 0.00 655 SER A O 12
ATOM 9380 N N . ALA A 1 6 ? 2.628 4.737 3.778 1.00 0.00 656 ALA A N 12
ATOM 9381 C CA . ALA A 1 6 ? 2.885 5.716 2.734 1.00 0.00 656 ALA A CA 12
ATOM 9382 C C . ALA A 1 6 ? 3.527 5.064 1.529 1.00 0.00 656 ALA A C 12
ATOM 9383 O O . ALA A 1 6 ? 2.923 4.972 0.459 1.00 0.00 656 ALA A O 12
ATOM 9390 N N . GLN A 1 7 ? 4.754 4.613 1.708 1.00 0.00 657 GLN A N 12
ATOM 9391 C CA . GLN A 1 7 ? 5.475 3.970 0.628 1.00 0.00 657 GLN A CA 12
ATOM 9392 C C . GLN A 1 7 ? 4.840 2.629 0.288 1.00 0.00 657 GLN A C 12
ATOM 9393 O O . GLN A 1 7 ? 5.057 2.088 -0.796 1.00 0.00 657 GLN A O 12
ATOM 9407 N N . TRP A 1 8 ? 4.041 2.096 1.209 1.00 0.00 658 TRP A N 12
ATOM 9408 C CA . TRP A 1 8 ? 3.374 0.829 0.969 1.00 0.00 658 TRP A CA 12
ATOM 9409 C C . TRP A 1 8 ? 2.112 1.061 0.163 1.00 0.00 658 TRP A C 12
ATOM 9410 O O . TRP A 1 8 ? 1.765 0.260 -0.701 1.00 0.00 658 TRP A O 12
ATOM 9431 N N . ALA A 1 9 ? 1.440 2.180 0.419 1.00 0.00 659 ALA A N 12
ATOM 9432 C CA . ALA A 1 9 ? 0.239 2.505 -0.328 1.00 0.00 659 ALA A CA 12
ATOM 9433 C C . ALA A 1 9 ? 0.625 2.882 -1.751 1.00 0.00 659 ALA A C 12
ATOM 9434 O O . ALA A 1 9 ? -0.071 2.541 -2.707 1.00 0.00 659 ALA A O 12
ATOM 9441 N N . GLU A 1 10 ? 1.764 3.570 -1.885 1.00 0.00 660 GLU A N 12
ATOM 9442 C CA . GLU A 1 10 ? 2.262 3.974 -3.195 1.00 0.00 660 GLU A CA 12
ATOM 9443 C C . GLU A 1 10 ? 2.319 2.770 -4.123 1.00 0.00 660 GLU A C 12
ATOM 9444 O O . GLU A 1 10 ? 2.159 2.891 -5.338 1.00 0.00 660 GLU A O 12
ATOM 9456 N N . TYR A 1 11 ? 2.545 1.605 -3.529 1.00 0.00 661 TYR A N 12
ATOM 9457 C CA . TYR A 1 11 ? 2.620 0.365 -4.277 1.00 0.00 661 TYR A CA 12
ATOM 9458 C C . TYR A 1 11 ? 1.245 -0.032 -4.765 1.00 0.00 661 TYR A C 12
ATOM 9459 O O . TYR A 1 11 ? 0.999 -0.121 -5.965 1.00 0.00 661 TYR A O 12
ATOM 9477 N N . TYR A 1 12 ? 0.342 -0.230 -3.821 1.00 0.00 662 TYR A N 12
ATOM 9478 C CA . TYR A 1 12 ? -1.024 -0.584 -4.143 1.00 0.00 662 TYR A CA 12
ATOM 9479 C C . TYR A 1 12 ? -1.668 0.525 -4.960 1.00 0.00 662 TYR A C 12
ATOM 9480 O O . TYR A 1 12 ? -2.707 0.324 -5.590 1.00 0.00 662 TYR A O 12
ATOM 9498 N N . ARG A 1 13 ? -1.032 1.697 -4.961 1.00 0.00 663 ARG A N 12
ATOM 9499 C CA . ARG A 1 13 ? -1.533 2.824 -5.720 1.00 0.00 663 ARG A CA 12
ATOM 9500 C C . ARG A 1 13 ? -1.312 2.610 -7.208 1.00 0.00 663 ARG A C 12
ATOM 9501 O O . ARG A 1 13 ? -1.915 3.291 -8.036 1.00 0.00 663 ARG A O 12
ATOM 9522 N N . SER A 1 14 ? -0.445 1.665 -7.547 1.00 0.00 664 SER A N 12
ATOM 9523 C CA . SER A 1 14 ? -0.159 1.377 -8.939 1.00 0.00 664 SER A CA 12
ATOM 9524 C C . SER A 1 14 ? 0.326 -0.052 -9.130 1.00 0.00 664 SER A C 12
ATOM 9525 O O . SER A 1 14 ? 0.941 -0.383 -10.144 1.00 0.00 664 SER A O 12
ATOM 9533 N N . VAL A 1 15 ? 0.008 -0.911 -8.168 1.00 0.00 665 VAL A N 12
ATOM 9534 C CA . VAL A 1 15 ? 0.375 -2.313 -8.259 1.00 0.00 665 VAL A CA 12
ATOM 9535 C C . VAL A 1 15 ? -0.857 -3.136 -8.610 1.00 0.00 665 VAL A C 12
ATOM 9536 O O . VAL A 1 15 ? -0.747 -4.275 -9.066 1.00 0.00 665 VAL A O 12
ATOM 9549 N N . GLY A 1 16 ? -2.040 -2.542 -8.413 1.00 0.00 666 GLY A N 12
ATOM 9550 C CA . GLY A 1 16 ? -3.271 -3.240 -8.739 1.00 0.00 666 GLY A CA 12
ATOM 9551 C C . GLY A 1 16 ? -4.224 -3.353 -7.566 1.00 0.00 666 GLY A C 12
ATOM 9552 O O . GLY A 1 16 ? -4.769 -4.425 -7.306 1.00 0.00 666 GLY A O 12
ATOM 9556 N N . LYS A 1 17 ? -4.435 -2.248 -6.862 1.00 0.00 667 LYS A N 12
ATOM 9557 C CA . LYS A 1 17 ? -5.340 -2.238 -5.719 1.00 0.00 667 LYS A CA 12
ATOM 9558 C C . LYS A 1 17 ? -5.369 -0.869 -5.048 1.00 0.00 667 LYS A C 12
ATOM 9559 O O . LYS A 1 17 ? -5.342 -0.767 -3.823 1.00 0.00 667 LYS A O 12
ATOM 9578 N N . ILE A 1 18 ? -5.440 0.184 -5.860 1.00 0.00 668 ILE A N 12
ATOM 9579 C CA . ILE A 1 18 ? -5.491 1.552 -5.346 1.00 0.00 668 ILE A CA 12
ATOM 9580 C C . ILE A 1 18 ? -6.571 1.681 -4.286 1.00 0.00 668 ILE A C 12
ATOM 9581 O O . ILE A 1 18 ? -6.318 2.128 -3.168 1.00 0.00 668 ILE A O 12
ATOM 9597 N N . GLU A 1 19 ? -7.777 1.278 -4.654 1.00 0.00 669 GLU A N 12
ATOM 9598 C CA . GLU A 1 19 ? -8.914 1.329 -3.753 1.00 0.00 669 GLU A CA 12
ATOM 9599 C C . GLU A 1 19 ? -8.545 0.745 -2.398 1.00 0.00 669 GLU A C 12
ATOM 9600 O O . GLU A 1 19 ? -8.751 1.376 -1.361 1.00 0.00 669 GLU A O 12
ATOM 9612 N N . GLU A 1 20 ? -7.965 -0.447 -2.415 1.00 0.00 670 GLU A N 12
ATOM 9613 C CA . GLU A 1 20 ? -7.530 -1.089 -1.185 1.00 0.00 670 GLU A CA 12
ATOM 9614 C C . GLU A 1 20 ? -6.313 -0.362 -0.644 1.00 0.00 670 GLU A C 12
ATOM 9615 O O . GLU A 1 20 ? -6.065 -0.366 0.562 1.00 0.00 670 GLU A O 12
ATOM 9627 N N . ALA A 1 21 ? -5.564 0.296 -1.534 1.00 0.00 671 ALA A N 12
ATOM 9628 C CA . ALA A 1 21 ? -4.405 1.050 -1.106 1.00 0.00 671 ALA A CA 12
ATOM 9629 C C . ALA A 1 21 ? -4.847 2.142 -0.154 1.00 0.00 671 ALA A C 12
ATOM 9630 O O . ALA A 1 21 ? -4.164 2.448 0.822 1.00 0.00 671 ALA A O 12
ATOM 9637 N N . GLU A 1 22 ? -6.028 2.704 -0.422 1.00 0.00 672 GLU A N 12
ATOM 9638 C CA . GLU A 1 22 ? -6.581 3.729 0.446 1.00 0.00 672 GLU A CA 12
ATOM 9639 C C . GLU A 1 22 ? -6.670 3.177 1.863 1.00 0.00 672 GLU A C 12
ATOM 9640 O O . GLU A 1 22 ? -6.631 3.923 2.841 1.00 0.00 672 GLU A O 12
ATOM 9652 N N . ALA A 1 23 ? -6.761 1.849 1.957 1.00 0.00 673 ALA A N 12
ATOM 9653 C CA . ALA A 1 23 ? -6.820 1.173 3.239 1.00 0.00 673 ALA A CA 12
ATOM 9654 C C . ALA A 1 23 ? -5.468 1.262 3.929 1.00 0.00 673 ALA A C 12
ATOM 9655 O O . ALA A 1 23 ? -5.386 1.452 5.143 1.00 0.00 673 ALA A O 12
ATOM 9662 N N . ILE A 1 24 ? -4.406 1.145 3.136 1.00 0.00 674 ILE A N 12
ATOM 9663 C CA . ILE A 1 24 ? -3.051 1.236 3.659 1.00 0.00 674 ILE A CA 12
ATOM 9664 C C . ILE A 1 24 ? -2.832 2.606 4.276 1.00 0.00 674 ILE A C 12
ATOM 9665 O O . ILE A 1 24 ? -2.275 2.730 5.361 1.00 0.00 674 ILE A O 12
ATOM 9681 N N . GLU A 1 25 ? -3.284 3.640 3.580 1.00 0.00 675 GLU A N 12
ATOM 9682 C CA . GLU A 1 25 ? -3.142 4.998 4.075 1.00 0.00 675 GLU A CA 12
ATOM 9683 C C . GLU A 1 25 ? -3.618 5.085 5.523 1.00 0.00 675 GLU A C 12
ATOM 9684 O O . GLU A 1 25 ? -3.152 5.927 6.292 1.00 0.00 675 GLU A O 12
ATOM 9696 N N . LYS A 1 26 ? -4.535 4.192 5.894 1.00 0.00 676 LYS A N 12
ATOM 9697 C CA . LYS A 1 26 ? -5.052 4.154 7.256 1.00 0.00 676 LYS A CA 12
ATOM 9698 C C . LYS A 1 26 ? -3.997 3.614 8.219 1.00 0.00 676 LYS A C 12
ATOM 9699 O O . LYS A 1 26 ? -3.975 3.981 9.393 1.00 0.00 676 LYS A O 12
ATOM 9718 N N . THR A 1 27 ? -3.112 2.753 7.716 1.00 0.00 677 THR A N 12
ATOM 9719 C CA . THR A 1 27 ? -2.050 2.191 8.545 1.00 0.00 677 THR A CA 12
ATOM 9720 C C . THR A 1 27 ? -1.126 3.302 9.020 1.00 0.00 677 THR A C 12
ATOM 9721 O O . THR A 1 27 ? -0.565 3.235 10.113 1.00 0.00 677 THR A O 12
ATOM 9732 N N . LEU A 1 28 ? -0.985 4.334 8.192 1.00 0.00 678 LEU A N 12
ATOM 9733 C CA . LEU A 1 28 ? -0.143 5.476 8.525 1.00 0.00 678 LEU A CA 12
ATOM 9734 C C . LEU A 1 28 ? -0.488 5.996 9.914 1.00 0.00 678 LEU A C 12
ATOM 9735 O O . LEU A 1 28 ? 0.386 6.441 10.659 1.00 0.00 678 LEU A O 12
ATOM 9751 N N . LYS A 1 29 ? -1.770 5.921 10.259 1.00 0.00 679 LYS A N 12
ATOM 9752 C CA . LYS A 1 29 ? -2.234 6.370 11.565 1.00 0.00 679 LYS A CA 12
ATOM 9753 C C . LYS A 1 29 ? -1.472 5.658 12.682 1.00 0.00 679 LYS A C 12
ATOM 9754 O O . LYS A 1 29 ? -1.389 6.155 13.806 1.00 0.00 679 LYS A O 12
ATOM 9773 N N . ASN A 1 30 ? -0.910 4.492 12.362 1.00 0.00 680 ASN A N 12
ATOM 9774 C CA . ASN A 1 30 ? -0.149 3.709 13.330 1.00 0.00 680 ASN A CA 12
ATOM 9775 C C . ASN A 1 30 ? 0.910 4.565 14.019 1.00 0.00 680 ASN A C 12
ATOM 9776 O O . ASN A 1 30 ? 1.801 5.110 13.369 1.00 0.00 680 ASN A O 12
ATOM 9787 N N . LYS A 1 31 ? 0.804 4.677 15.339 1.00 0.00 681 LYS A N 12
ATOM 9788 C CA . LYS A 1 31 ? 1.752 5.466 16.118 1.00 0.00 681 LYS A CA 12
ATOM 9789 C C . LYS A 1 31 ? 1.609 5.174 17.608 1.00 0.00 681 LYS A C 12
ATOM 9790 O O . LYS A 1 31 ? 1.807 6.055 18.445 1.00 0.00 681 LYS A O 12
ATOM 9809 N N . GLN A 1 32 ? 1.264 3.932 17.932 1.00 0.00 682 GLN A N 12
ATOM 9810 C CA . GLN A 1 32 ? 1.094 3.525 19.322 1.00 0.00 682 GLN A CA 12
ATOM 9811 C C . GLN A 1 32 ? 2.195 2.557 19.743 1.00 0.00 682 GLN A C 12
ATOM 9812 O O . GLN A 1 32 ? 1.976 1.672 20.571 1.00 0.00 682 GLN A O 12
ATOM 9826 N N . ASN A 1 33 ? 3.381 2.730 19.167 1.00 0.00 683 ASN A N 12
ATOM 9827 C CA . ASN A 1 33 ? 4.517 1.873 19.483 1.00 0.00 683 ASN A CA 12
ATOM 9828 C C . ASN A 1 33 ? 5.553 2.624 20.312 1.00 0.00 683 ASN A C 12
ATOM 9829 O O . ASN A 1 33 ? 5.175 3.615 20.973 1.00 0.00 683 ASN A O 12
ATOM 9841 N N . ARG B 2 1 ? -12.164 -5.333 23.786 1.00 0.00 405 ARG B N 12
ATOM 9842 C CA . ARG B 2 1 ? -13.419 -4.600 23.468 1.00 0.00 405 ARG B CA 12
ATOM 9843 C C . ARG B 2 1 ? -13.170 -3.437 22.503 1.00 0.00 405 ARG B C 12
ATOM 9844 O O . ARG B 2 1 ? -13.790 -3.366 21.442 1.00 0.00 405 ARG B O 12
ATOM 9866 N N . PRO B 2 2 ? -12.263 -2.502 22.853 1.00 0.00 406 PRO B N 12
ATOM 9867 C CA . PRO B 2 2 ? -11.960 -1.346 21.999 1.00 0.00 406 PRO B CA 12
ATOM 9868 C C . PRO B 2 2 ? -11.456 -1.755 20.614 1.00 0.00 406 PRO B C 12
ATOM 9869 O O . PRO B 2 2 ? -11.948 -1.260 19.601 1.00 0.00 406 PRO B O 12
ATOM 9880 N N . PRO B 2 3 ? -10.465 -2.666 20.549 1.00 0.00 407 PRO B N 12
ATOM 9881 C CA . PRO B 2 3 ? -9.907 -3.130 19.274 1.00 0.00 407 PRO B CA 12
ATOM 9882 C C . PRO B 2 3 ? -10.991 -3.491 18.257 1.00 0.00 407 PRO B C 12
ATOM 9883 O O . PRO B 2 3 ? -11.624 -4.541 18.363 1.00 0.00 407 PRO B O 12
ATOM 9894 N N . PRO B 2 4 ? -11.219 -2.622 17.256 1.00 0.00 408 PRO B N 12
ATOM 9895 C CA . PRO B 2 4 ? -12.233 -2.860 16.222 1.00 0.00 408 PRO B CA 12
ATOM 9896 C C . PRO B 2 4 ? -11.844 -3.996 15.282 1.00 0.00 408 PRO B C 12
ATOM 9897 O O . PRO B 2 4 ? -10.668 -4.336 15.157 1.00 0.00 408 PRO B O 12
ATOM 9908 N N . ALA B 2 5 ? -12.840 -4.579 14.624 1.00 0.00 409 ALA B N 12
ATOM 9909 C CA . ALA B 2 5 ? -12.604 -5.676 13.695 1.00 0.00 409 ALA B CA 12
ATOM 9910 C C . ALA B 2 5 ? -11.748 -5.223 12.516 1.00 0.00 409 ALA B C 12
ATOM 9911 O O . ALA B 2 5 ? -11.783 -4.057 12.124 1.00 0.00 409 ALA B O 12
ATOM 9918 N N . HIS B 2 6 ? -10.980 -6.153 11.957 1.00 0.00 410 HIS B N 12
ATOM 9919 C CA . HIS B 2 6 ? -10.116 -5.848 10.823 1.00 0.00 410 HIS B CA 12
ATOM 9920 C C . HIS B 2 6 ? -10.281 -6.886 9.718 1.00 0.00 410 HIS B C 12
ATOM 9921 O O . HIS B 2 6 ? -11.072 -7.821 9.845 1.00 0.00 410 HIS B O 12
ATOM 9936 N N . HIS B 2 7 ? -9.530 -6.715 8.634 1.00 0.00 411 HIS B N 12
ATOM 9937 C CA . HIS B 2 7 ? -9.594 -7.637 7.507 1.00 0.00 411 HIS B CA 12
ATOM 9938 C C . HIS B 2 7 ? -8.246 -7.725 6.798 1.00 0.00 411 HIS B C 12
ATOM 9939 O O . HIS B 2 7 ? -7.382 -6.866 6.979 1.00 0.00 411 HIS B O 12
ATOM 9954 N N . ASN B 2 8 ? -8.074 -8.766 5.991 1.00 0.00 412 ASN B N 12
ATOM 9955 C CA . ASN B 2 8 ? -6.831 -8.965 5.255 1.00 0.00 412 ASN B CA 12
ATOM 9956 C C . ASN B 2 8 ? -5.650 -9.114 6.210 1.00 0.00 412 ASN B C 12
ATOM 9957 O O . ASN B 2 8 ? -5.717 -8.693 7.365 1.00 0.00 412 ASN B O 12
ATOM 9968 N N . MET B 2 9 ? -4.571 -9.714 5.719 1.00 0.00 413 MET B N 12
ATOM 9969 C CA . MET B 2 9 ? -3.375 -9.917 6.529 1.00 0.00 413 MET B CA 12
ATOM 9970 C C . MET B 2 9 ? -2.313 -8.873 6.203 1.00 0.00 413 MET B C 12
ATOM 9971 O O . MET B 2 9 ? -1.569 -8.435 7.080 1.00 0.00 413 MET B O 12
ATOM 9985 N N . PHE B 2 10 ? -2.250 -8.477 4.934 1.00 0.00 414 PHE B N 12
ATOM 9986 C CA . PHE B 2 10 ? -1.279 -7.482 4.486 1.00 0.00 414 PHE B CA 12
ATOM 9987 C C . PHE B 2 10 ? 0.139 -8.046 4.524 1.00 0.00 414 PHE B C 12
ATOM 9988 O O . PHE B 2 10 ? 0.785 -8.193 3.485 1.00 0.00 414 PHE B O 12
ATOM 10005 N N . SER B 2 11 ? 0.622 -8.358 5.723 1.00 0.00 415 SER B N 12
ATOM 10006 C CA . SER B 2 11 ? 1.966 -8.903 5.886 1.00 0.00 415 SER B CA 12
ATOM 10007 C C . SER B 2 11 ? 3.010 -7.928 5.344 1.00 0.00 415 SER B C 12
ATOM 10008 O O . SER B 2 11 ? 2.752 -6.728 5.248 1.00 0.00 415 SER B O 12
ATOM 10016 N N . VAL B 2 12 ? 4.187 -8.442 4.985 1.00 0.00 416 VAL B N 12
ATOM 10017 C CA . VAL B 2 12 ? 5.248 -7.597 4.451 1.00 0.00 416 VAL B CA 12
ATOM 10018 C C . VAL B 2 12 ? 5.863 -8.194 3.180 1.00 0.00 416 VAL B C 12
ATOM 10019 O O . VAL B 2 12 ? 7.066 -8.449 3.121 1.00 0.00 416 VAL B O 12
ATOM 10032 N N . PRO B 2 13 ? 5.041 -8.405 2.134 1.00 0.00 417 PRO B N 12
ATOM 10033 C CA . PRO B 2 13 ? 5.503 -8.953 0.852 1.00 0.00 417 PRO B CA 12
ATOM 10034 C C . PRO B 2 13 ? 6.569 -8.070 0.211 1.00 0.00 417 PRO B C 12
ATOM 10035 O O . PRO B 2 13 ? 6.596 -6.861 0.440 1.00 0.00 417 PRO B O 12
ATOM 10046 N N . PRO B 2 14 ? 7.467 -8.651 -0.605 1.00 0.00 418 PRO B N 12
ATOM 10047 C CA . PRO B 2 14 ? 8.524 -7.880 -1.262 1.00 0.00 418 PRO B CA 12
ATOM 10048 C C . PRO B 2 14 ? 7.920 -6.766 -2.112 1.00 0.00 418 PRO B C 12
ATOM 10049 O O . PRO B 2 14 ? 6.876 -6.955 -2.735 1.00 0.00 418 PRO B O 12
ATOM 10060 N N . PRO B 2 15 ? 8.532 -5.569 -2.108 1.00 0.00 419 PRO B N 12
ATOM 10061 C CA . PRO B 2 15 ? 7.994 -4.422 -2.846 1.00 0.00 419 PRO B CA 12
ATOM 10062 C C . PRO B 2 15 ? 8.041 -4.583 -4.367 1.00 0.00 419 PRO B C 12
ATOM 10063 O O . PRO B 2 15 ? 9.043 -5.030 -4.927 1.00 0.00 419 PRO B O 12
ATOM 10074 N N . PRO B 2 16 ? 6.946 -4.195 -5.054 1.00 0.00 420 PRO B N 12
ATOM 10075 C CA . PRO B 2 16 ? 6.847 -4.268 -6.512 1.00 0.00 420 PRO B CA 12
ATOM 10076 C C . PRO B 2 16 ? 7.611 -3.150 -7.233 1.00 0.00 420 PRO B C 12
ATOM 10077 O O . PRO B 2 16 ? 8.677 -3.387 -7.802 1.00 0.00 420 PRO B O 12
ATOM 10088 N N . ILE B 2 17 ? 7.044 -1.937 -7.233 1.00 0.00 421 ILE B N 12
ATOM 10089 C CA . ILE B 2 17 ? 7.663 -0.799 -7.917 1.00 0.00 421 ILE B CA 12
ATOM 10090 C C . ILE B 2 17 ? 8.774 -0.156 -7.082 1.00 0.00 421 ILE B C 12
ATOM 10091 O O . ILE B 2 17 ? 9.299 -0.770 -6.153 1.00 0.00 421 ILE B O 12
ATOM 10107 N N . LEU B 2 18 ? 9.134 1.079 -7.424 1.00 0.00 422 LEU B N 12
ATOM 10108 C CA . LEU B 2 18 ? 10.184 1.794 -6.708 1.00 0.00 422 LEU B CA 12
ATOM 10109 C C . LEU B 2 18 ? 10.340 3.208 -7.255 1.00 0.00 422 LEU B C 12
ATOM 10110 O O . LEU B 2 18 ? 11.450 3.733 -7.343 1.00 0.00 422 LEU B O 12
ATOM 10126 N N . GLY B 2 19 ? 9.219 3.818 -7.624 1.00 0.00 423 GLY B N 12
ATOM 10127 C CA . GLY B 2 19 ? 9.248 5.164 -8.161 1.00 0.00 423 GLY B CA 12
ATOM 10128 C C . GLY B 2 19 ? 8.686 6.188 -7.195 1.00 0.00 423 GLY B C 12
ATOM 10129 O O . GLY B 2 19 ? 7.623 5.980 -6.609 1.00 0.00 423 GLY B O 12
ATOM 10133 N N . ARG B 2 20 ? 9.399 7.297 -7.028 1.00 0.00 424 ARG B N 12
ATOM 10134 C CA . ARG B 2 20 ? 8.965 8.356 -6.125 1.00 0.00 424 ARG B CA 12
ATOM 10135 C C . ARG B 2 20 ? 9.920 9.544 -6.183 1.00 0.00 424 ARG B C 12
ATOM 10136 O O . ARG B 2 20 ? 10.935 9.573 -5.486 1.00 0.00 424 ARG B O 12
ATOM 10157 N N . GLY B 2 21 ? 9.588 10.524 -7.017 1.00 0.00 425 GLY B N 12
ATOM 10158 C CA . GLY B 2 21 ? 10.426 11.702 -7.150 1.00 0.00 425 GLY B CA 12
ATOM 10159 C C . GLY B 2 21 ? 9.884 12.889 -6.379 1.00 0.00 425 GLY B C 12
ATOM 10160 O O . GLY B 2 21 ? 8.762 12.786 -5.840 1.00 0.00 425 GLY B O 12
ATOM 10165 N N . GLY A 1 1 ? 5.897 0.658 15.610 1.00 0.00 651 GLY A N 13
ATOM 10166 C CA . GLY A 1 1 ? 7.269 1.034 15.171 1.00 0.00 651 GLY A CA 13
ATOM 10167 C C . GLY A 1 1 ? 7.570 0.578 13.756 1.00 0.00 651 GLY A C 13
ATOM 10168 O O . GLY A 1 1 ? 8.511 -0.181 13.529 1.00 0.00 651 GLY A O 13
ATOM 10173 N N . ALA A 1 2 ? 6.769 1.045 12.804 1.00 0.00 652 ALA A N 13
ATOM 10174 C CA . ALA A 1 2 ? 6.954 0.681 11.404 1.00 0.00 652 ALA A CA 13
ATOM 10175 C C . ALA A 1 2 ? 6.767 1.888 10.494 1.00 0.00 652 ALA A C 13
ATOM 10176 O O . ALA A 1 2 ? 7.723 2.383 9.896 1.00 0.00 652 ALA A O 13
ATOM 10183 N N . ASP A 1 3 ? 5.527 2.357 10.389 1.00 0.00 653 ASP A N 13
ATOM 10184 C CA . ASP A 1 3 ? 5.207 3.505 9.548 1.00 0.00 653 ASP A CA 13
ATOM 10185 C C . ASP A 1 3 ? 5.697 3.284 8.123 1.00 0.00 653 ASP A C 13
ATOM 10186 O O . ASP A 1 3 ? 6.789 3.715 7.750 1.00 0.00 653 ASP A O 13
ATOM 10195 N N . TYR A 1 4 ? 4.878 2.601 7.337 1.00 0.00 654 TYR A N 13
ATOM 10196 C CA . TYR A 1 4 ? 5.213 2.302 5.947 1.00 0.00 654 TYR A CA 13
ATOM 10197 C C . TYR A 1 4 ? 4.009 2.464 5.019 1.00 0.00 654 TYR A C 13
ATOM 10198 O O . TYR A 1 4 ? 4.145 2.347 3.803 1.00 0.00 654 TYR A O 13
ATOM 10216 N N . SER A 1 5 ? 2.837 2.732 5.592 1.00 0.00 655 SER A N 13
ATOM 10217 C CA . SER A 1 5 ? 1.617 2.900 4.811 1.00 0.00 655 SER A CA 13
ATOM 10218 C C . SER A 1 5 ? 1.842 3.778 3.583 1.00 0.00 655 SER A C 13
ATOM 10219 O O . SER A 1 5 ? 1.197 3.595 2.553 1.00 0.00 655 SER A O 13
ATOM 10227 N N . ALA A 1 6 ? 2.757 4.728 3.688 1.00 0.00 656 ALA A N 13
ATOM 10228 C CA . ALA A 1 6 ? 3.042 5.612 2.569 1.00 0.00 656 ALA A CA 13
ATOM 10229 C C . ALA A 1 6 ? 3.640 4.841 1.413 1.00 0.00 656 ALA A C 13
ATOM 10230 O O . ALA A 1 6 ? 3.032 4.719 0.348 1.00 0.00 656 ALA A O 13
ATOM 10237 N N . GLN A 1 7 ? 4.834 4.324 1.628 1.00 0.00 657 GLN A N 13
ATOM 10238 C CA . GLN A 1 7 ? 5.516 3.564 0.599 1.00 0.00 657 GLN A CA 13
ATOM 10239 C C . GLN A 1 7 ? 4.793 2.247 0.335 1.00 0.00 657 GLN A C 13
ATOM 10240 O O . GLN A 1 7 ? 4.949 1.647 -0.728 1.00 0.00 657 GLN A O 13
ATOM 10254 N N . TRP A 1 8 ? 4.004 1.796 1.311 1.00 0.00 658 TRP A N 13
ATOM 10255 C CA . TRP A 1 8 ? 3.270 0.546 1.175 1.00 0.00 658 TRP A CA 13
ATOM 10256 C C . TRP A 1 8 ? 1.955 0.759 0.445 1.00 0.00 658 TRP A C 13
ATOM 10257 O O . TRP A 1 8 ? 1.483 -0.136 -0.253 1.00 0.00 658 TRP A O 13
ATOM 10278 N N . ALA A 1 9 ? 1.373 1.949 0.570 1.00 0.00 659 ALA A N 13
ATOM 10279 C CA . ALA A 1 9 ? 0.130 2.229 -0.126 1.00 0.00 659 ALA A CA 13
ATOM 10280 C C . ALA A 1 9 ? 0.462 2.596 -1.558 1.00 0.00 659 ALA A C 13
ATOM 10281 O O . ALA A 1 9 ? -0.330 2.381 -2.474 1.00 0.00 659 ALA A O 13
ATOM 10288 N N . GLU A 1 10 ? 1.670 3.127 -1.732 1.00 0.00 660 GLU A N 13
ATOM 10289 C CA . GLU A 1 10 ? 2.169 3.511 -3.037 1.00 0.00 660 GLU A CA 13
ATOM 10290 C C . GLU A 1 10 ? 2.095 2.337 -3.989 1.00 0.00 660 GLU A C 13
ATOM 10291 O O . GLU A 1 10 ? 1.827 2.498 -5.180 1.00 0.00 660 GLU A O 13
ATOM 10303 N N . TYR A 1 11 ? 2.331 1.153 -3.449 1.00 0.00 661 TYR A N 13
ATOM 10304 C CA . TYR A 1 11 ? 2.287 -0.054 -4.246 1.00 0.00 661 TYR A CA 13
ATOM 10305 C C . TYR A 1 11 ? 0.864 -0.352 -4.658 1.00 0.00 661 TYR A C 13
ATOM 10306 O O . TYR A 1 11 ? 0.537 -0.362 -5.839 1.00 0.00 661 TYR A O 13
ATOM 10324 N N . TYR A 1 12 ? 0.016 -0.562 -3.674 1.00 0.00 662 TYR A N 13
ATOM 10325 C CA . TYR A 1 12 ? -1.383 -0.839 -3.931 1.00 0.00 662 TYR A CA 13
ATOM 10326 C C . TYR A 1 12 ? -2.018 0.296 -4.721 1.00 0.00 662 TYR A C 13
ATOM 10327 O O . TYR A 1 12 ? -3.031 0.104 -5.386 1.00 0.00 662 TYR A O 13
ATOM 10345 N N . ARG A 1 13 ? -1.404 1.479 -4.670 1.00 0.00 663 ARG A N 13
ATOM 10346 C CA . ARG A 1 13 ? -1.919 2.617 -5.413 1.00 0.00 663 ARG A CA 13
ATOM 10347 C C . ARG A 1 13 ? -1.436 2.582 -6.859 1.00 0.00 663 ARG A C 13
ATOM 10348 O O . ARG A 1 13 ? -1.775 3.456 -7.657 1.00 0.00 663 ARG A O 13
ATOM 10369 N N . SER A 1 14 ? -0.646 1.567 -7.193 1.00 0.00 664 SER A N 13
ATOM 10370 C CA . SER A 1 14 ? -0.126 1.422 -8.542 1.00 0.00 664 SER A CA 13
ATOM 10371 C C . SER A 1 14 ? 0.392 0.009 -8.782 1.00 0.00 664 SER A C 13
ATOM 10372 O O . SER A 1 14 ? 1.257 -0.216 -9.629 1.00 0.00 664 SER A O 13
ATOM 10380 N N . VAL A 1 15 ? -0.163 -0.942 -8.041 1.00 0.00 665 VAL A N 13
ATOM 10381 C CA . VAL A 1 15 ? 0.216 -2.338 -8.175 1.00 0.00 665 VAL A CA 13
ATOM 10382 C C . VAL A 1 15 ? -1.005 -3.177 -8.549 1.00 0.00 665 VAL A C 13
ATOM 10383 O O . VAL A 1 15 ? -0.879 -4.352 -8.899 1.00 0.00 665 VAL A O 13
ATOM 10396 N N . GLY A 1 16 ? -2.190 -2.558 -8.492 1.00 0.00 666 GLY A N 13
ATOM 10397 C CA . GLY A 1 16 ? -3.407 -3.264 -8.851 1.00 0.00 666 GLY A CA 13
ATOM 10398 C C . GLY A 1 16 ? -4.459 -3.259 -7.755 1.00 0.00 666 GLY A C 13
ATOM 10399 O O . GLY A 1 16 ? -5.102 -4.279 -7.511 1.00 0.00 666 GLY A O 13
ATOM 10403 N N . LYS A 1 17 ? -4.650 -2.115 -7.099 1.00 0.00 667 LYS A N 13
ATOM 10404 C CA . LYS A 1 17 ? -5.651 -2.011 -6.037 1.00 0.00 667 LYS A CA 13
ATOM 10405 C C . LYS A 1 17 ? -5.570 -0.673 -5.301 1.00 0.00 667 LYS A C 13
ATOM 10406 O O . LYS A 1 17 ? -5.446 -0.635 -4.077 1.00 0.00 667 LYS A O 13
ATOM 10425 N N . ILE A 1 18 ? -5.657 0.427 -6.048 1.00 0.00 668 ILE A N 13
ATOM 10426 C CA . ILE A 1 18 ? -5.610 1.764 -5.451 1.00 0.00 668 ILE A CA 13
ATOM 10427 C C . ILE A 1 18 ? -6.662 1.890 -4.368 1.00 0.00 668 ILE A C 13
ATOM 10428 O O . ILE A 1 18 ? -6.379 2.310 -3.247 1.00 0.00 668 ILE A O 13
ATOM 10444 N N . GLU A 1 19 ? -7.876 1.511 -4.719 1.00 0.00 669 GLU A N 13
ATOM 10445 C CA . GLU A 1 19 ? -8.991 1.556 -3.796 1.00 0.00 669 GLU A CA 13
ATOM 10446 C C . GLU A 1 19 ? -8.613 0.894 -2.480 1.00 0.00 669 GLU A C 13
ATOM 10447 O O . GLU A 1 19 ? -8.875 1.427 -1.402 1.00 0.00 669 GLU A O 13
ATOM 10459 N N . GLU A 1 20 ? -7.955 -0.253 -2.579 1.00 0.00 670 GLU A N 13
ATOM 10460 C CA . GLU A 1 20 ? -7.496 -0.962 -1.398 1.00 0.00 670 GLU A CA 13
ATOM 10461 C C . GLU A 1 20 ? -6.262 -0.269 -0.851 1.00 0.00 670 GLU A C 13
ATOM 10462 O O . GLU A 1 20 ? -5.990 -0.328 0.348 1.00 0.00 670 GLU A O 13
ATOM 10474 N N . ALA A 1 21 ? -5.526 0.421 -1.727 1.00 0.00 671 ALA A N 13
ATOM 10475 C CA . ALA A 1 21 ? -4.352 1.145 -1.288 1.00 0.00 671 ALA A CA 13
ATOM 10476 C C . ALA A 1 21 ? -4.765 2.198 -0.279 1.00 0.00 671 ALA A C 13
ATOM 10477 O O . ALA A 1 21 ? -4.046 2.470 0.682 1.00 0.00 671 ALA A O 13
ATOM 10484 N N . GLU A 1 22 ? -5.959 2.762 -0.479 1.00 0.00 672 GLU A N 13
ATOM 10485 C CA . GLU A 1 22 ? -6.481 3.749 0.450 1.00 0.00 672 GLU A CA 13
ATOM 10486 C C . GLU A 1 22 ? -6.521 3.143 1.850 1.00 0.00 672 GLU A C 13
ATOM 10487 O O . GLU A 1 22 ? -6.475 3.853 2.854 1.00 0.00 672 GLU A O 13
ATOM 10499 N N . ALA A 1 23 ? -6.586 1.809 1.896 1.00 0.00 673 ALA A N 13
ATOM 10500 C CA . ALA A 1 23 ? -6.610 1.084 3.154 1.00 0.00 673 ALA A CA 13
ATOM 10501 C C . ALA A 1 23 ? -5.272 1.216 3.866 1.00 0.00 673 ALA A C 13
ATOM 10502 O O . ALA A 1 23 ? -5.220 1.386 5.084 1.00 0.00 673 ALA A O 13
ATOM 10509 N N . ILE A 1 24 ? -4.185 1.159 3.095 1.00 0.00 674 ILE A N 13
ATOM 10510 C CA . ILE A 1 24 ? -2.854 1.299 3.664 1.00 0.00 674 ILE A CA 13
ATOM 10511 C C . ILE A 1 24 ? -2.707 2.687 4.255 1.00 0.00 674 ILE A C 13
ATOM 10512 O O . ILE A 1 24 ? -2.131 2.866 5.323 1.00 0.00 674 ILE A O 13
ATOM 10528 N N . GLU A 1 25 ? -3.248 3.674 3.554 1.00 0.00 675 GLU A N 13
ATOM 10529 C CA . GLU A 1 25 ? -3.187 5.047 4.021 1.00 0.00 675 GLU A CA 13
ATOM 10530 C C . GLU A 1 25 ? -3.672 5.131 5.466 1.00 0.00 675 GLU A C 13
ATOM 10531 O O . GLU A 1 25 ? -3.275 6.023 6.216 1.00 0.00 675 GLU A O 13
ATOM 10543 N N . LYS A 1 26 ? -4.519 4.176 5.857 1.00 0.00 676 LYS A N 13
ATOM 10544 C CA . LYS A 1 26 ? -5.036 4.125 7.217 1.00 0.00 676 LYS A CA 13
ATOM 10545 C C . LYS A 1 26 ? -3.962 3.615 8.175 1.00 0.00 676 LYS A C 13
ATOM 10546 O O . LYS A 1 26 ? -3.946 3.979 9.351 1.00 0.00 676 LYS A O 13
ATOM 10565 N N . THR A 1 27 ? -3.052 2.790 7.662 1.00 0.00 677 THR A N 13
ATOM 10566 C CA . THR A 1 27 ? -1.965 2.258 8.480 1.00 0.00 677 THR A CA 13
ATOM 10567 C C . THR A 1 27 ? -1.012 3.383 8.862 1.00 0.00 677 THR A C 13
ATOM 10568 O O . THR A 1 27 ? -0.344 3.322 9.894 1.00 0.00 677 THR A O 13
ATOM 10579 N N . LEU A 1 28 ? -0.968 4.421 8.028 1.00 0.00 678 LEU A N 13
ATOM 10580 C CA . LEU A 1 28 ? -0.113 5.570 8.286 1.00 0.00 678 LEU A CA 13
ATOM 10581 C C . LEU A 1 28 ? -0.428 6.151 9.657 1.00 0.00 678 LEU A C 13
ATOM 10582 O O . LEU A 1 28 ? 0.457 6.653 10.350 1.00 0.00 678 LEU A O 13
ATOM 10598 N N . LYS A 1 29 ? -1.697 6.061 10.049 1.00 0.00 679 LYS A N 13
ATOM 10599 C CA . LYS A 1 29 ? -2.130 6.560 11.348 1.00 0.00 679 LYS A CA 13
ATOM 10600 C C . LYS A 1 29 ? -1.308 5.926 12.469 1.00 0.00 679 LYS A C 13
ATOM 10601 O O . LYS A 1 29 ? -1.187 6.488 13.557 1.00 0.00 679 LYS A O 13
ATOM 10620 N N . ASN A 1 30 ? -0.744 4.751 12.190 1.00 0.00 680 ASN A N 13
ATOM 10621 C CA . ASN A 1 30 ? 0.071 4.036 13.166 1.00 0.00 680 ASN A CA 13
ATOM 10622 C C . ASN A 1 30 ? 1.169 4.932 13.729 1.00 0.00 680 ASN A C 13
ATOM 10623 O O . ASN A 1 30 ? 2.257 5.031 13.160 1.00 0.00 680 ASN A O 13
ATOM 10634 N N . LYS A 1 31 ? 0.878 5.586 14.849 1.00 0.00 681 LYS A N 13
ATOM 10635 C CA . LYS A 1 31 ? 1.840 6.475 15.489 1.00 0.00 681 LYS A CA 13
ATOM 10636 C C . LYS A 1 31 ? 1.376 6.865 16.888 1.00 0.00 681 LYS A C 13
ATOM 10637 O O . LYS A 1 31 ? 1.578 7.996 17.328 1.00 0.00 681 LYS A O 13
ATOM 10656 N N . GLN A 1 32 ? 0.751 5.919 17.583 1.00 0.00 682 GLN A N 13
ATOM 10657 C CA . GLN A 1 32 ? 0.257 6.164 18.933 1.00 0.00 682 GLN A CA 13
ATOM 10658 C C . GLN A 1 32 ? 0.315 4.891 19.772 1.00 0.00 682 GLN A C 13
ATOM 10659 O O . GLN A 1 32 ? -0.541 4.659 20.625 1.00 0.00 682 GLN A O 13
ATOM 10673 N N . ASN A 1 33 ? 1.330 4.070 19.523 1.00 0.00 683 ASN A N 13
ATOM 10674 C CA . ASN A 1 33 ? 1.500 2.821 20.256 1.00 0.00 683 ASN A CA 13
ATOM 10675 C C . ASN A 1 33 ? 0.297 1.905 20.056 1.00 0.00 683 ASN A C 13
ATOM 10676 O O . ASN A 1 33 ? 0.093 1.005 20.897 1.00 0.00 683 ASN A O 13
ATOM 10688 N N . ARG B 2 1 ? -2.672 -14.876 16.898 1.00 0.00 405 ARG B N 13
ATOM 10689 C CA . ARG B 2 1 ? -2.632 -15.406 15.509 1.00 0.00 405 ARG B CA 13
ATOM 10690 C C . ARG B 2 1 ? -3.435 -14.522 14.558 1.00 0.00 405 ARG B C 13
ATOM 10691 O O . ARG B 2 1 ? -4.401 -13.877 14.965 1.00 0.00 405 ARG B O 13
ATOM 10713 N N . PRO B 2 2 ? -3.046 -14.483 13.272 1.00 0.00 406 PRO B N 13
ATOM 10714 C CA . PRO B 2 2 ? -3.735 -13.673 12.263 1.00 0.00 406 PRO B CA 13
ATOM 10715 C C . PRO B 2 2 ? -5.118 -14.222 11.926 1.00 0.00 406 PRO B C 13
ATOM 10716 O O . PRO B 2 2 ? -5.411 -15.391 12.184 1.00 0.00 406 PRO B O 13
ATOM 10727 N N . PRO B 2 3 ? -5.991 -13.384 11.340 1.00 0.00 407 PRO B N 13
ATOM 10728 C CA . PRO B 2 3 ? -7.349 -13.792 10.967 1.00 0.00 407 PRO B CA 13
ATOM 10729 C C . PRO B 2 3 ? -7.362 -15.064 10.123 1.00 0.00 407 PRO B C 13
ATOM 10730 O O . PRO B 2 3 ? -6.379 -15.385 9.454 1.00 0.00 407 PRO B O 13
ATOM 10741 N N . PRO B 2 4 ? -8.480 -15.810 10.145 1.00 0.00 408 PRO B N 13
ATOM 10742 C CA . PRO B 2 4 ? -8.615 -17.052 9.378 1.00 0.00 408 PRO B CA 13
ATOM 10743 C C . PRO B 2 4 ? -8.697 -16.799 7.876 1.00 0.00 408 PRO B C 13
ATOM 10744 O O . PRO B 2 4 ? -8.062 -17.495 7.083 1.00 0.00 408 PRO B O 13
ATOM 10755 N N . ALA B 2 5 ? -9.483 -15.798 7.492 1.00 0.00 409 ALA B N 13
ATOM 10756 C CA . ALA B 2 5 ? -9.647 -15.453 6.085 1.00 0.00 409 ALA B CA 13
ATOM 10757 C C . ALA B 2 5 ? -10.115 -14.011 5.925 1.00 0.00 409 ALA B C 13
ATOM 10758 O O . ALA B 2 5 ? -11.314 -13.738 5.876 1.00 0.00 409 ALA B O 13
ATOM 10765 N N . HIS B 2 6 ? -9.159 -13.091 5.843 1.00 0.00 410 HIS B N 13
ATOM 10766 C CA . HIS B 2 6 ? -9.473 -11.676 5.687 1.00 0.00 410 HIS B CA 13
ATOM 10767 C C . HIS B 2 6 ? -9.218 -11.215 4.256 1.00 0.00 410 HIS B C 13
ATOM 10768 O O . HIS B 2 6 ? -8.821 -10.074 4.022 1.00 0.00 410 HIS B O 13
ATOM 10783 N N . HIS B 2 7 ? -9.451 -12.112 3.302 1.00 0.00 411 HIS B N 13
ATOM 10784 C CA . HIS B 2 7 ? -9.249 -11.801 1.890 1.00 0.00 411 HIS B CA 13
ATOM 10785 C C . HIS B 2 7 ? -7.777 -11.516 1.600 1.00 0.00 411 HIS B C 13
ATOM 10786 O O . HIS B 2 7 ? -7.060 -12.375 1.087 1.00 0.00 411 HIS B O 13
ATOM 10801 N N . ASN B 2 8 ? -7.334 -10.308 1.930 1.00 0.00 412 ASN B N 13
ATOM 10802 C CA . ASN B 2 8 ? -5.949 -9.913 1.705 1.00 0.00 412 ASN B CA 13
ATOM 10803 C C . ASN B 2 8 ? -5.059 -10.365 2.858 1.00 0.00 412 ASN B C 13
ATOM 10804 O O . ASN B 2 8 ? -5.548 -10.847 3.879 1.00 0.00 412 ASN B O 13
ATOM 10815 N N . MET B 2 9 ? -3.752 -10.206 2.686 1.00 0.00 413 MET B N 13
ATOM 10816 C CA . MET B 2 9 ? -2.793 -10.598 3.713 1.00 0.00 413 MET B CA 13
ATOM 10817 C C . MET B 2 9 ? -2.244 -9.375 4.441 1.00 0.00 413 MET B C 13
ATOM 10818 O O . MET B 2 9 ? -2.184 -9.347 5.670 1.00 0.00 413 MET B O 13
ATOM 10832 N N . PHE B 2 10 ? -1.848 -8.365 3.674 1.00 0.00 414 PHE B N 13
ATOM 10833 C CA . PHE B 2 10 ? -1.305 -7.138 4.247 1.00 0.00 414 PHE B CA 13
ATOM 10834 C C . PHE B 2 10 ? -0.045 -7.426 5.061 1.00 0.00 414 PHE B C 13
ATOM 10835 O O . PHE B 2 10 ? 0.288 -6.687 5.987 1.00 0.00 414 PHE B O 13
ATOM 10852 N N . SER B 2 11 ? 0.654 -8.502 4.706 1.00 0.00 415 SER B N 13
ATOM 10853 C CA . SER B 2 11 ? 1.878 -8.884 5.401 1.00 0.00 415 SER B CA 13
ATOM 10854 C C . SER B 2 11 ? 3.040 -7.982 4.975 1.00 0.00 415 SER B C 13
ATOM 10855 O O . SER B 2 11 ? 2.829 -6.821 4.625 1.00 0.00 415 SER B O 13
ATOM 10863 N N . VAL B 2 12 ? 4.265 -8.510 5.007 1.00 0.00 416 VAL B N 13
ATOM 10864 C CA . VAL B 2 12 ? 5.437 -7.726 4.622 1.00 0.00 416 VAL B CA 13
ATOM 10865 C C . VAL B 2 12 ? 6.118 -8.305 3.378 1.00 0.00 416 VAL B C 13
ATOM 10866 O O . VAL B 2 12 ? 7.309 -8.621 3.400 1.00 0.00 416 VAL B O 13
ATOM 10879 N N . PRO B 2 13 ? 5.370 -8.433 2.268 1.00 0.00 417 PRO B N 13
ATOM 10880 C CA . PRO B 2 13 ? 5.900 -8.955 1.002 1.00 0.00 417 PRO B CA 13
ATOM 10881 C C . PRO B 2 13 ? 6.870 -7.975 0.351 1.00 0.00 417 PRO B C 13
ATOM 10882 O O . PRO B 2 13 ? 6.760 -6.766 0.554 1.00 0.00 417 PRO B O 13
ATOM 10893 N N . PRO B 2 14 ? 7.840 -8.468 -0.438 1.00 0.00 418 PRO B N 13
ATOM 10894 C CA . PRO B 2 14 ? 8.814 -7.593 -1.094 1.00 0.00 418 PRO B CA 13
ATOM 10895 C C . PRO B 2 14 ? 8.106 -6.573 -1.980 1.00 0.00 418 PRO B C 13
ATOM 10896 O O . PRO B 2 14 ? 7.112 -6.894 -2.633 1.00 0.00 418 PRO B O 13
ATOM 10907 N N . PRO B 2 15 ? 8.573 -5.313 -1.978 1.00 0.00 419 PRO B N 13
ATOM 10908 C CA . PRO B 2 15 ? 7.932 -4.245 -2.753 1.00 0.00 419 PRO B CA 13
ATOM 10909 C C . PRO B 2 15 ? 8.106 -4.367 -4.267 1.00 0.00 419 PRO B C 13
ATOM 10910 O O . PRO B 2 15 ? 9.198 -4.654 -4.760 1.00 0.00 419 PRO B O 13
ATOM 10921 N N . PRO B 2 16 ? 7.018 -4.117 -5.022 1.00 0.00 420 PRO B N 13
ATOM 10922 C CA . PRO B 2 16 ? 7.028 -4.163 -6.486 1.00 0.00 420 PRO B CA 13
ATOM 10923 C C . PRO B 2 16 ? 7.681 -2.931 -7.123 1.00 0.00 420 PRO B C 13
ATOM 10924 O O . PRO B 2 16 ? 8.609 -3.058 -7.921 1.00 0.00 420 PRO B O 13
ATOM 10935 N N . ILE B 2 17 ? 7.175 -1.738 -6.785 1.00 0.00 421 ILE B N 13
ATOM 10936 C CA . ILE B 2 17 ? 7.701 -0.494 -7.355 1.00 0.00 421 ILE B CA 13
ATOM 10937 C C . ILE B 2 17 ? 8.744 0.161 -6.446 1.00 0.00 421 ILE B C 13
ATOM 10938 O O . ILE B 2 17 ? 9.215 -0.449 -5.486 1.00 0.00 421 ILE B O 13
ATOM 10954 N N . LEU B 2 18 ? 9.105 1.401 -6.762 1.00 0.00 422 LEU B N 13
ATOM 10955 C CA . LEU B 2 18 ? 10.094 2.133 -5.979 1.00 0.00 422 LEU B CA 13
ATOM 10956 C C . LEU B 2 18 ? 10.307 3.529 -6.553 1.00 0.00 422 LEU B C 13
ATOM 10957 O O . LEU B 2 18 ? 11.429 4.036 -6.583 1.00 0.00 422 LEU B O 13
ATOM 10973 N N . GLY B 2 19 ? 9.223 4.146 -7.010 1.00 0.00 423 GLY B N 13
ATOM 10974 C CA . GLY B 2 19 ? 9.311 5.475 -7.581 1.00 0.00 423 GLY B CA 13
ATOM 10975 C C . GLY B 2 19 ? 9.025 6.563 -6.565 1.00 0.00 423 GLY B C 13
ATOM 10976 O O . GLY B 2 19 ? 8.892 6.288 -5.372 1.00 0.00 423 GLY B O 13
ATOM 10980 N N . ARG B 2 20 ? 8.932 7.801 -7.037 1.00 0.00 424 ARG B N 13
ATOM 10981 C CA . ARG B 2 20 ? 8.660 8.936 -6.162 1.00 0.00 424 ARG B CA 13
ATOM 10982 C C . ARG B 2 20 ? 7.159 9.124 -5.965 1.00 0.00 424 ARG B C 13
ATOM 10983 O O . ARG B 2 20 ? 6.353 8.351 -6.484 1.00 0.00 424 ARG B O 13
ATOM 11004 N N . GLY B 2 21 ? 6.791 10.155 -5.212 1.00 0.00 425 GLY B N 13
ATOM 11005 C CA . GLY B 2 21 ? 5.388 10.426 -4.960 1.00 0.00 425 GLY B CA 13
ATOM 11006 C C . GLY B 2 21 ? 4.765 9.424 -4.009 1.00 0.00 425 GLY B C 13
ATOM 11007 O O . GLY B 2 21 ? 5.219 9.345 -2.848 1.00 0.00 425 GLY B O 13
ATOM 11012 N N . GLY A 1 1 ? 5.349 1.246 15.927 1.00 0.00 651 GLY A N 14
ATOM 11013 C CA . GLY A 1 1 ? 6.142 2.252 15.167 1.00 0.00 651 GLY A CA 14
ATOM 11014 C C . GLY A 1 1 ? 6.625 1.720 13.832 1.00 0.00 651 GLY A C 14
ATOM 11015 O O . GLY A 1 1 ? 7.641 1.028 13.762 1.00 0.00 651 GLY A O 14
ATOM 11020 N N . ALA A 1 2 ? 5.895 2.044 12.769 1.00 0.00 652 ALA A N 14
ATOM 11021 C CA . ALA A 1 2 ? 6.255 1.594 11.430 1.00 0.00 652 ALA A CA 14
ATOM 11022 C C . ALA A 1 2 ? 6.205 2.746 10.432 1.00 0.00 652 ALA A C 14
ATOM 11023 O O . ALA A 1 2 ? 7.233 3.170 9.905 1.00 0.00 652 ALA A O 14
ATOM 11030 N N . ASP A 1 3 ? 5.000 3.246 10.177 1.00 0.00 653 ASP A N 14
ATOM 11031 C CA . ASP A 1 3 ? 4.809 4.348 9.240 1.00 0.00 653 ASP A CA 14
ATOM 11032 C C . ASP A 1 3 ? 5.369 3.998 7.866 1.00 0.00 653 ASP A C 14
ATOM 11033 O O . ASP A 1 3 ? 6.407 4.516 7.452 1.00 0.00 653 ASP A O 14
ATOM 11042 N N . TYR A 1 4 ? 4.673 3.112 7.170 1.00 0.00 654 TYR A N 14
ATOM 11043 C CA . TYR A 1 4 ? 5.090 2.677 5.839 1.00 0.00 654 TYR A CA 14
ATOM 11044 C C . TYR A 1 4 ? 3.938 2.728 4.841 1.00 0.00 654 TYR A C 14
ATOM 11045 O O . TYR A 1 4 ? 4.155 2.624 3.634 1.00 0.00 654 TYR A O 14
ATOM 11063 N N . SER A 1 5 ? 2.716 2.891 5.341 1.00 0.00 655 SER A N 14
ATOM 11064 C CA . SER A 1 5 ? 1.539 2.952 4.483 1.00 0.00 655 SER A CA 14
ATOM 11065 C C . SER A 1 5 ? 1.751 3.891 3.302 1.00 0.00 655 SER A C 14
ATOM 11066 O O . SER A 1 5 ? 1.155 3.714 2.244 1.00 0.00 655 SER A O 14
ATOM 11074 N N . ALA A 1 6 ? 2.598 4.894 3.478 1.00 0.00 656 ALA A N 14
ATOM 11075 C CA . ALA A 1 6 ? 2.859 5.840 2.408 1.00 0.00 656 ALA A CA 14
ATOM 11076 C C . ALA A 1 6 ? 3.511 5.156 1.229 1.00 0.00 656 ALA A C 14
ATOM 11077 O O . ALA A 1 6 ? 2.929 5.063 0.148 1.00 0.00 656 ALA A O 14
ATOM 11084 N N . GLN A 1 7 ? 4.723 4.678 1.439 1.00 0.00 657 GLN A N 14
ATOM 11085 C CA . GLN A 1 7 ? 5.446 4.001 0.382 1.00 0.00 657 GLN A CA 14
ATOM 11086 C C . GLN A 1 7 ? 4.816 2.645 0.091 1.00 0.00 657 GLN A C 14
ATOM 11087 O O . GLN A 1 7 ? 5.062 2.048 -0.957 1.00 0.00 657 GLN A O 14
ATOM 11101 N N . TRP A 1 8 ? 3.995 2.160 1.020 1.00 0.00 658 TRP A N 14
ATOM 11102 C CA . TRP A 1 8 ? 3.330 0.882 0.840 1.00 0.00 658 TRP A CA 14
ATOM 11103 C C . TRP A 1 8 ? 2.053 1.064 0.046 1.00 0.00 658 TRP A C 14
ATOM 11104 O O . TRP A 1 8 ? 1.705 0.224 -0.782 1.00 0.00 658 TRP A O 14
ATOM 11125 N N . ALA A 1 9 ? 1.367 2.179 0.274 1.00 0.00 659 ALA A N 14
ATOM 11126 C CA . ALA A 1 9 ? 0.148 2.452 -0.460 1.00 0.00 659 ALA A CA 14
ATOM 11127 C C . ALA A 1 9 ? 0.505 2.855 -1.882 1.00 0.00 659 ALA A C 14
ATOM 11128 O O . ALA A 1 9 ? -0.239 2.577 -2.821 1.00 0.00 659 ALA A O 14
ATOM 11135 N N . GLU A 1 10 ? 1.671 3.493 -2.038 1.00 0.00 660 GLU A N 14
ATOM 11136 C CA . GLU A 1 10 ? 2.138 3.904 -3.356 1.00 0.00 660 GLU A CA 14
ATOM 11137 C C . GLU A 1 10 ? 2.161 2.703 -4.287 1.00 0.00 660 GLU A C 14
ATOM 11138 O O . GLU A 1 10 ? 1.960 2.827 -5.495 1.00 0.00 660 GLU A O 14
ATOM 11150 N N . TYR A 1 11 ? 2.398 1.536 -3.700 1.00 0.00 661 TYR A N 14
ATOM 11151 C CA . TYR A 1 11 ? 2.436 0.298 -4.454 1.00 0.00 661 TYR A CA 14
ATOM 11152 C C . TYR A 1 11 ? 1.044 -0.062 -4.927 1.00 0.00 661 TYR A C 14
ATOM 11153 O O . TYR A 1 11 ? 0.768 -0.095 -6.124 1.00 0.00 661 TYR A O 14
ATOM 11171 N N . TYR A 1 12 ? 0.167 -0.309 -3.971 1.00 0.00 662 TYR A N 14
ATOM 11172 C CA . TYR A 1 12 ? -1.211 -0.650 -4.268 1.00 0.00 662 TYR A CA 14
ATOM 11173 C C . TYR A 1 12 ? -1.878 0.459 -5.065 1.00 0.00 662 TYR A C 14
ATOM 11174 O O . TYR A 1 12 ? -2.882 0.232 -5.735 1.00 0.00 662 TYR A O 14
ATOM 11192 N N . ARG A 1 13 ? -1.295 1.656 -5.016 1.00 0.00 663 ARG A N 14
ATOM 11193 C CA . ARG A 1 13 ? -1.829 2.778 -5.766 1.00 0.00 663 ARG A CA 14
ATOM 11194 C C . ARG A 1 13 ? -1.400 2.695 -7.228 1.00 0.00 663 ARG A C 14
ATOM 11195 O O . ARG A 1 13 ? -1.762 3.546 -8.041 1.00 0.00 663 ARG A O 14
ATOM 11216 N N . SER A 1 14 ? -0.626 1.662 -7.557 1.00 0.00 664 SER A N 14
ATOM 11217 C CA . SER A 1 14 ? -0.155 1.466 -8.917 1.00 0.00 664 SER A CA 14
ATOM 11218 C C . SER A 1 14 ? 0.316 0.034 -9.140 1.00 0.00 664 SER A C 14
ATOM 11219 O O . SER A 1 14 ? 1.092 -0.241 -10.055 1.00 0.00 664 SER A O 14
ATOM 11227 N N . VAL A 1 15 ? -0.181 -0.881 -8.312 1.00 0.00 665 VAL A N 14
ATOM 11228 C CA . VAL A 1 15 ? 0.163 -2.289 -8.432 1.00 0.00 665 VAL A CA 14
ATOM 11229 C C . VAL A 1 15 ? -1.081 -3.102 -8.786 1.00 0.00 665 VAL A C 14
ATOM 11230 O O . VAL A 1 15 ? -0.988 -4.281 -9.130 1.00 0.00 665 VAL A O 14
ATOM 11243 N N . GLY A 1 16 ? -2.248 -2.455 -8.710 1.00 0.00 666 GLY A N 14
ATOM 11244 C CA . GLY A 1 16 ? -3.489 -3.128 -9.038 1.00 0.00 666 GLY A CA 14
ATOM 11245 C C . GLY A 1 16 ? -4.489 -3.121 -7.896 1.00 0.00 666 GLY A C 14
ATOM 11246 O O . GLY A 1 16 ? -5.170 -4.120 -7.662 1.00 0.00 666 GLY A O 14
ATOM 11250 N N . LYS A 1 17 ? -4.587 -1.999 -7.185 1.00 0.00 667 LYS A N 14
ATOM 11251 C CA . LYS A 1 17 ? -5.525 -1.896 -6.070 1.00 0.00 667 LYS A CA 14
ATOM 11252 C C . LYS A 1 17 ? -5.441 -0.538 -5.371 1.00 0.00 667 LYS A C 14
ATOM 11253 O O . LYS A 1 17 ? -5.286 -0.469 -4.151 1.00 0.00 667 LYS A O 14
ATOM 11272 N N . ILE A 1 18 ? -5.566 0.544 -6.141 1.00 0.00 668 ILE A N 14
ATOM 11273 C CA . ILE A 1 18 ? -5.524 1.893 -5.571 1.00 0.00 668 ILE A CA 14
ATOM 11274 C C . ILE A 1 18 ? -6.545 2.017 -4.457 1.00 0.00 668 ILE A C 14
ATOM 11275 O O . ILE A 1 18 ? -6.228 2.418 -3.339 1.00 0.00 668 ILE A O 14
ATOM 11291 N N . GLU A 1 19 ? -7.774 1.658 -4.783 1.00 0.00 669 GLU A N 14
ATOM 11292 C CA . GLU A 1 19 ? -8.866 1.705 -3.832 1.00 0.00 669 GLU A CA 14
ATOM 11293 C C . GLU A 1 19 ? -8.478 0.979 -2.553 1.00 0.00 669 GLU A C 14
ATOM 11294 O O . GLU A 1 19 ? -8.841 1.395 -1.452 1.00 0.00 669 GLU A O 14
ATOM 11306 N N . GLU A 1 20 ? -7.706 -0.086 -2.707 1.00 0.00 670 GLU A N 14
ATOM 11307 C CA . GLU A 1 20 ? -7.228 -0.846 -1.566 1.00 0.00 670 GLU A CA 14
ATOM 11308 C C . GLU A 1 20 ? -6.025 -0.142 -0.964 1.00 0.00 670 GLU A C 14
ATOM 11309 O O . GLU A 1 20 ? -5.770 -0.252 0.235 1.00 0.00 670 GLU A O 14
ATOM 11321 N N . ALA A 1 21 ? -5.297 0.611 -1.794 1.00 0.00 671 ALA A N 14
ATOM 11322 C CA . ALA A 1 21 ? -4.150 1.347 -1.300 1.00 0.00 671 ALA A CA 14
ATOM 11323 C C . ALA A 1 21 ? -4.607 2.361 -0.269 1.00 0.00 671 ALA A C 14
ATOM 11324 O O . ALA A 1 21 ? -3.911 2.624 0.709 1.00 0.00 671 ALA A O 14
ATOM 11331 N N . GLU A 1 22 ? -5.811 2.898 -0.465 1.00 0.00 672 GLU A N 14
ATOM 11332 C CA . GLU A 1 22 ? -6.365 3.839 0.494 1.00 0.00 672 GLU A CA 14
ATOM 11333 C C . GLU A 1 22 ? -6.495 3.146 1.844 1.00 0.00 672 GLU A C 14
ATOM 11334 O O . GLU A 1 22 ? -6.514 3.791 2.892 1.00 0.00 672 GLU A O 14
ATOM 11346 N N . ALA A 1 23 ? -6.551 1.813 1.802 1.00 0.00 673 ALA A N 14
ATOM 11347 C CA . ALA A 1 23 ? -6.639 1.012 3.007 1.00 0.00 673 ALA A CA 14
ATOM 11348 C C . ALA A 1 23 ? -5.287 0.988 3.706 1.00 0.00 673 ALA A C 14
ATOM 11349 O O . ALA A 1 23 ? -5.208 0.955 4.933 1.00 0.00 673 ALA A O 14
ATOM 11356 N N . ILE A 1 24 ? -4.220 1.024 2.907 1.00 0.00 674 ILE A N 14
ATOM 11357 C CA . ILE A 1 24 ? -2.866 1.029 3.441 1.00 0.00 674 ILE A CA 14
ATOM 11358 C C . ILE A 1 24 ? -2.666 2.238 4.342 1.00 0.00 674 ILE A C 14
ATOM 11359 O O . ILE A 1 24 ? -2.242 2.114 5.487 1.00 0.00 674 ILE A O 14
ATOM 11375 N N . GLU A 1 25 ? -2.965 3.413 3.800 1.00 0.00 675 GLU A N 14
ATOM 11376 C CA . GLU A 1 25 ? -2.810 4.657 4.538 1.00 0.00 675 GLU A CA 14
ATOM 11377 C C . GLU A 1 25 ? -3.377 4.530 5.948 1.00 0.00 675 GLU A C 14
ATOM 11378 O O . GLU A 1 25 ? -2.900 5.180 6.877 1.00 0.00 675 GLU A O 14
ATOM 11390 N N . LYS A 1 26 ? -4.386 3.677 6.107 1.00 0.00 676 LYS A N 14
ATOM 11391 C CA . LYS A 1 26 ? -4.989 3.465 7.418 1.00 0.00 676 LYS A CA 14
ATOM 11392 C C . LYS A 1 26 ? -3.958 2.927 8.406 1.00 0.00 676 LYS A C 14
ATOM 11393 O O . LYS A 1 26 ? -4.007 3.241 9.595 1.00 0.00 676 LYS A O 14
ATOM 11412 N N . THR A 1 27 ? -3.012 2.133 7.909 1.00 0.00 677 THR A N 14
ATOM 11413 C CA . THR A 1 27 ? -1.965 1.583 8.763 1.00 0.00 677 THR A CA 14
ATOM 11414 C C . THR A 1 27 ? -1.057 2.704 9.245 1.00 0.00 677 THR A C 14
ATOM 11415 O O . THR A 1 27 ? -0.516 2.652 10.350 1.00 0.00 677 THR A O 14
ATOM 11426 N N . LEU A 1 28 ? -0.910 3.730 8.410 1.00 0.00 678 LEU A N 14
ATOM 11427 C CA . LEU A 1 28 ? -0.085 4.881 8.744 1.00 0.00 678 LEU A CA 14
ATOM 11428 C C . LEU A 1 28 ? -0.481 5.427 10.105 1.00 0.00 678 LEU A C 14
ATOM 11429 O O . LEU A 1 28 ? 0.360 5.887 10.877 1.00 0.00 678 LEU A O 14
ATOM 11445 N N . LYS A 1 29 ? -1.775 5.355 10.396 1.00 0.00 679 LYS A N 14
ATOM 11446 C CA . LYS A 1 29 ? -2.297 5.823 11.669 1.00 0.00 679 LYS A CA 14
ATOM 11447 C C . LYS A 1 29 ? -1.600 5.116 12.832 1.00 0.00 679 LYS A C 14
ATOM 11448 O O . LYS A 1 29 ? -1.601 5.607 13.960 1.00 0.00 679 LYS A O 14
ATOM 11467 N N . ASN A 1 30 ? -1.001 3.959 12.544 1.00 0.00 680 ASN A N 14
ATOM 11468 C CA . ASN A 1 30 ? -0.293 3.180 13.556 1.00 0.00 680 ASN A CA 14
ATOM 11469 C C . ASN A 1 30 ? 0.645 4.062 14.376 1.00 0.00 680 ASN A C 14
ATOM 11470 O O . ASN A 1 30 ? 1.629 4.589 13.857 1.00 0.00 680 ASN A O 14
ATOM 11481 N N . LYS A 1 31 ? 0.333 4.218 15.658 1.00 0.00 681 LYS A N 14
ATOM 11482 C CA . LYS A 1 31 ? 1.147 5.035 16.549 1.00 0.00 681 LYS A CA 14
ATOM 11483 C C . LYS A 1 31 ? 1.021 4.560 17.993 1.00 0.00 681 LYS A C 14
ATOM 11484 O O . LYS A 1 31 ? 1.095 5.356 18.929 1.00 0.00 681 LYS A O 14
ATOM 11503 N N . GLN A 1 32 ? 0.830 3.256 18.167 1.00 0.00 682 GLN A N 14
ATOM 11504 C CA . GLN A 1 32 ? 0.693 2.673 19.496 1.00 0.00 682 GLN A CA 14
ATOM 11505 C C . GLN A 1 32 ? 1.995 2.013 19.937 1.00 0.00 682 GLN A C 14
ATOM 11506 O O . GLN A 1 32 ? 1.983 0.988 20.619 1.00 0.00 682 GLN A O 14
ATOM 11520 N N . ASN A 1 33 ? 3.117 2.607 19.544 1.00 0.00 683 ASN A N 14
ATOM 11521 C CA . ASN A 1 33 ? 4.428 2.077 19.898 1.00 0.00 683 ASN A CA 14
ATOM 11522 C C . ASN A 1 33 ? 4.606 2.031 21.413 1.00 0.00 683 ASN A C 14
ATOM 11523 O O . ASN A 1 33 ? 5.672 1.566 21.869 1.00 0.00 683 ASN A O 14
ATOM 11535 N N . ARG B 2 1 ? 2.162 -24.322 -11.334 1.00 0.00 405 ARG B N 14
ATOM 11536 C CA . ARG B 2 1 ? 2.274 -22.836 -11.367 1.00 0.00 405 ARG B CA 14
ATOM 11537 C C . ARG B 2 1 ? 1.956 -22.220 -10.004 1.00 0.00 405 ARG B C 14
ATOM 11538 O O . ARG B 2 1 ? 2.747 -21.444 -9.468 1.00 0.00 405 ARG B 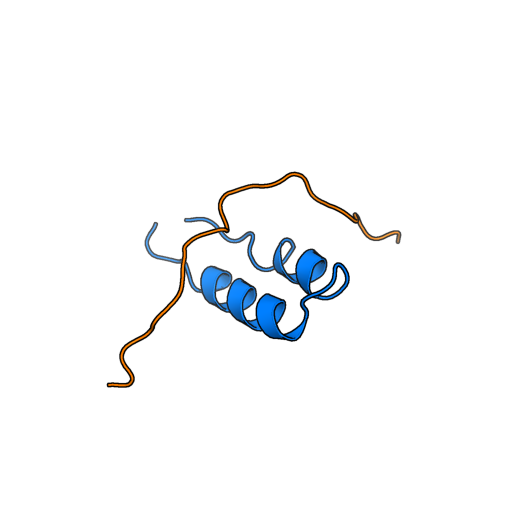O 14
ATOM 11560 N N . PRO B 2 2 ? 0.792 -22.559 -9.421 1.00 0.00 406 PRO B N 14
ATOM 11561 C CA . PRO B 2 2 ? 0.381 -22.033 -8.115 1.00 0.00 406 PRO B CA 14
ATOM 11562 C C . PRO B 2 2 ? 1.479 -22.169 -7.061 1.00 0.00 406 PRO B C 14
ATOM 11563 O O . PRO B 2 2 ? 1.737 -23.264 -6.562 1.00 0.00 406 PRO B O 14
ATOM 11574 N N . PRO B 2 3 ? 2.143 -21.054 -6.706 1.00 0.00 407 PRO B N 14
ATOM 11575 C CA . PRO B 2 3 ? 3.216 -21.061 -5.707 1.00 0.00 407 PRO B CA 14
ATOM 11576 C C . PRO B 2 3 ? 2.691 -21.316 -4.295 1.00 0.00 407 PRO B C 14
ATOM 11577 O O . PRO B 2 3 ? 1.500 -21.154 -4.029 1.00 0.00 407 PRO B O 14
ATOM 11588 N N . PRO B 2 4 ? 3.579 -21.720 -3.370 1.00 0.00 408 PRO B N 14
ATOM 11589 C CA . PRO B 2 4 ? 3.198 -21.997 -1.981 1.00 0.00 408 PRO B CA 14
ATOM 11590 C C . PRO B 2 4 ? 2.835 -20.729 -1.216 1.00 0.00 408 PRO B C 14
ATOM 11591 O O . PRO B 2 4 ? 3.637 -19.800 -1.118 1.00 0.00 408 PRO B O 14
ATOM 11602 N N . ALA B 2 5 ? 1.622 -20.698 -0.675 1.00 0.00 409 ALA B N 14
ATOM 11603 C CA . ALA B 2 5 ? 1.153 -19.544 0.082 1.00 0.00 409 ALA B CA 14
ATOM 11604 C C . ALA B 2 5 ? 0.508 -19.974 1.396 1.00 0.00 409 ALA B C 14
ATOM 11605 O O . ALA B 2 5 ? -0.550 -20.601 1.403 1.00 0.00 409 ALA B O 14
ATOM 11612 N N . HIS B 2 6 ? 1.154 -19.631 2.505 1.00 0.00 410 HIS B N 14
ATOM 11613 C CA . HIS B 2 6 ? 0.645 -19.983 3.826 1.00 0.00 410 HIS B CA 14
ATOM 11614 C C . HIS B 2 6 ? 0.073 -18.757 4.531 1.00 0.00 410 HIS B C 14
ATOM 11615 O O . HIS B 2 6 ? -1.139 -18.646 4.720 1.00 0.00 410 HIS B O 14
ATOM 11630 N N . HIS B 2 7 ? 0.952 -17.839 4.918 1.00 0.00 411 HIS B N 14
ATOM 11631 C CA . HIS B 2 7 ? 0.534 -16.622 5.603 1.00 0.00 411 HIS B CA 14
ATOM 11632 C C . HIS B 2 7 ? 1.184 -15.393 4.974 1.00 0.00 411 HIS B C 14
ATOM 11633 O O . HIS B 2 7 ? 2.385 -15.169 5.122 1.00 0.00 411 HIS B O 14
ATOM 11648 N N . ASN B 2 8 ? 0.381 -14.600 4.273 1.00 0.00 412 ASN B N 14
ATOM 11649 C CA . ASN B 2 8 ? 0.877 -13.394 3.620 1.00 0.00 412 ASN B CA 14
ATOM 11650 C C . ASN B 2 8 ? -0.262 -12.627 2.956 1.00 0.00 412 ASN B C 14
ATOM 11651 O O . ASN B 2 8 ? -0.736 -13.005 1.885 1.00 0.00 412 ASN B O 14
ATOM 11662 N N . MET B 2 9 ? -0.694 -11.547 3.598 1.00 0.00 413 MET B N 14
ATOM 11663 C CA . MET B 2 9 ? -1.778 -10.727 3.069 1.00 0.00 413 MET B CA 14
ATOM 11664 C C . MET B 2 9 ? -1.433 -9.243 3.162 1.00 0.00 413 MET B C 14
ATOM 11665 O O . MET B 2 9 ? -1.343 -8.552 2.148 1.00 0.00 413 MET B O 14
ATOM 11679 N N . PHE B 2 10 ? -1.240 -8.763 4.386 1.00 0.00 414 PHE B N 14
ATOM 11680 C CA . PHE B 2 10 ? -0.904 -7.362 4.612 1.00 0.00 414 PHE B CA 14
ATOM 11681 C C . PHE B 2 10 ? 0.173 -7.225 5.683 1.00 0.00 414 PHE B C 14
ATOM 11682 O O . PHE B 2 10 ? 0.222 -6.228 6.405 1.00 0.00 414 PHE B O 14
ATOM 11699 N N . SER B 2 11 ? 1.036 -8.233 5.782 1.00 0.00 415 SER B N 14
ATOM 11700 C CA . SER B 2 11 ? 2.114 -8.222 6.765 1.00 0.00 415 SER B CA 14
ATOM 11701 C C . SER B 2 11 ? 3.267 -7.338 6.296 1.00 0.00 415 SER B C 14
ATOM 11702 O O . SER B 2 11 ? 3.379 -6.183 6.705 1.00 0.00 415 SER B O 14
ATOM 11710 N N . VAL B 2 12 ? 4.118 -7.884 5.430 1.00 0.00 416 VAL B N 14
ATOM 11711 C CA . VAL B 2 12 ? 5.253 -7.135 4.905 1.00 0.00 416 VAL B CA 14
ATOM 11712 C C . VAL B 2 12 ? 5.840 -7.815 3.664 1.00 0.00 416 VAL B C 14
ATOM 11713 O O . VAL B 2 12 ? 7.041 -8.069 3.587 1.00 0.00 416 VAL B O 14
ATOM 11726 N N . PRO B 2 13 ? 4.986 -8.101 2.664 1.00 0.00 417 PRO B N 14
ATOM 11727 C CA . PRO B 2 13 ? 5.404 -8.737 1.408 1.00 0.00 417 PRO B CA 14
ATOM 11728 C C . PRO B 2 13 ? 6.442 -7.902 0.666 1.00 0.00 417 PRO B C 14
ATOM 11729 O O . PRO B 2 13 ? 6.476 -6.680 0.808 1.00 0.00 417 PRO B O 14
ATOM 11740 N N . PRO B 2 14 ? 7.313 -8.543 -0.136 1.00 0.00 418 PRO B N 14
ATOM 11741 C CA . PRO B 2 14 ? 8.349 -7.823 -0.881 1.00 0.00 418 PRO B CA 14
ATOM 11742 C C . PRO B 2 14 ? 7.727 -6.767 -1.788 1.00 0.00 418 PRO B C 14
ATOM 11743 O O . PRO B 2 14 ? 6.667 -6.992 -2.373 1.00 0.00 418 PRO B O 14
ATOM 11754 N N . PRO B 2 15 ? 8.346 -5.576 -1.884 1.00 0.00 419 PRO B N 14
ATOM 11755 C CA . PRO B 2 15 ? 7.800 -4.478 -2.688 1.00 0.00 419 PRO B CA 14
ATOM 11756 C C . PRO B 2 15 ? 7.871 -4.718 -4.199 1.00 0.00 419 PRO B C 14
ATOM 11757 O O . PRO B 2 15 ? 8.885 -5.186 -4.717 1.00 0.00 419 PRO B O 14
ATOM 11768 N N . PRO B 2 16 ? 6.785 -4.377 -4.927 1.00 0.00 420 PRO B N 14
ATOM 11769 C CA . PRO B 2 16 ? 6.709 -4.528 -6.383 1.00 0.00 420 PRO B CA 14
ATOM 11770 C C . PRO B 2 16 ? 7.492 -3.451 -7.142 1.00 0.00 420 PRO B C 14
ATOM 11771 O O . PRO B 2 16 ? 8.527 -3.737 -7.744 1.00 0.00 420 PRO B O 14
ATOM 11782 N N . ILE B 2 17 ? 6.977 -2.215 -7.134 1.00 0.00 421 ILE B N 14
ATOM 11783 C CA . ILE B 2 17 ? 7.623 -1.113 -7.853 1.00 0.00 421 ILE B CA 14
ATOM 11784 C C . ILE B 2 17 ? 8.735 -0.457 -7.029 1.00 0.00 421 ILE B C 14
ATOM 11785 O O . ILE B 2 17 ? 9.204 -1.025 -6.041 1.00 0.00 421 ILE B O 14
ATOM 11801 N N . LEU B 2 18 ? 9.157 0.733 -7.446 1.00 0.00 422 LEU B N 14
ATOM 11802 C CA . LEU B 2 18 ? 10.215 1.456 -6.749 1.00 0.00 422 LEU B CA 14
ATOM 11803 C C . LEU B 2 18 ? 10.456 2.813 -7.403 1.00 0.00 422 LEU B C 14
ATOM 11804 O O . LEU B 2 18 ? 11.592 3.280 -7.493 1.00 0.00 422 LEU B O 14
ATOM 11820 N N . GLY B 2 19 ? 9.378 3.439 -7.862 1.00 0.00 423 GLY B N 14
ATOM 11821 C CA . GLY B 2 19 ? 9.489 4.734 -8.504 1.00 0.00 423 GLY B CA 14
ATOM 11822 C C . GLY B 2 19 ? 8.772 5.828 -7.737 1.00 0.00 423 GLY B C 14
ATOM 11823 O O . GLY B 2 19 ? 9.140 6.143 -6.605 1.00 0.00 423 GLY B O 14
ATOM 11827 N N . ARG B 2 20 ? 7.748 6.407 -8.354 1.00 0.00 424 ARG B N 14
ATOM 11828 C CA . ARG B 2 20 ? 6.978 7.471 -7.722 1.00 0.00 424 ARG B CA 14
ATOM 11829 C C . ARG B 2 20 ? 5.530 7.453 -8.201 1.00 0.00 424 ARG B C 14
ATOM 11830 O O . ARG B 2 20 ? 5.132 6.580 -8.972 1.00 0.00 424 ARG B O 14
ATOM 11851 N N . GLY B 2 21 ? 4.747 8.422 -7.738 1.00 0.00 425 GLY B N 14
ATOM 11852 C CA . GLY B 2 21 ? 3.351 8.498 -8.131 1.00 0.00 425 GLY B CA 14
ATOM 11853 C C . GLY B 2 21 ? 3.177 8.644 -9.629 1.00 0.00 425 GLY B C 14
ATOM 11854 O O . GLY B 2 21 ? 2.904 9.773 -10.087 1.00 0.00 425 GLY B O 14
ATOM 11859 N N . GLY A 1 1 ? 4.587 4.208 14.881 1.00 0.00 651 GLY A N 15
ATOM 11860 C CA . GLY A 1 1 ? 5.657 3.264 14.455 1.00 0.00 651 GLY A CA 15
ATOM 11861 C C . GLY A 1 1 ? 5.534 2.867 12.997 1.00 0.00 651 GLY A C 15
ATOM 11862 O O . GLY A 1 1 ? 4.430 2.798 12.457 1.00 0.00 651 GLY A O 15
ATOM 11867 N N . ALA A 1 2 ? 6.671 2.608 12.359 1.00 0.00 652 ALA A N 15
ATOM 11868 C CA . ALA A 1 2 ? 6.690 2.216 10.954 1.00 0.00 652 ALA A CA 15
ATOM 11869 C C . ALA A 1 2 ? 6.179 3.343 10.062 1.00 0.00 652 ALA A C 15
ATOM 11870 O O . ALA A 1 2 ? 6.963 4.056 9.435 1.00 0.00 652 ALA A O 15
ATOM 11877 N N . ASP A 1 3 ? 4.860 3.498 10.007 1.00 0.00 653 ASP A N 15
ATOM 11878 C CA . ASP A 1 3 ? 4.243 4.537 9.191 1.00 0.00 653 ASP A CA 15
ATOM 11879 C C . ASP A 1 3 ? 4.647 4.392 7.729 1.00 0.00 653 ASP A C 15
ATOM 11880 O O . ASP A 1 3 ? 4.795 5.382 7.011 1.00 0.00 653 ASP A O 15
ATOM 11889 N N . TYR A 1 4 ? 4.819 3.150 7.295 1.00 0.00 654 TYR A N 15
ATOM 11890 C CA . TYR A 1 4 ? 5.200 2.864 5.913 1.00 0.00 654 TYR A CA 15
ATOM 11891 C C . TYR A 1 4 ? 4.006 2.955 4.970 1.00 0.00 654 TYR A C 15
ATOM 11892 O O . TYR A 1 4 ? 4.168 2.911 3.751 1.00 0.00 654 TYR A O 15
ATOM 11910 N N . SER A 1 5 ? 2.809 3.080 5.537 1.00 0.00 655 SER A N 15
ATOM 11911 C CA . SER A 1 5 ? 1.584 3.167 4.751 1.00 0.00 655 SER A CA 15
ATOM 11912 C C . SER A 1 5 ? 1.740 4.086 3.546 1.00 0.00 655 SER A C 15
ATOM 11913 O O . SER A 1 5 ? 1.109 3.876 2.513 1.00 0.00 655 SER A O 15
ATOM 11921 N N . ALA A 1 6 ? 2.580 5.099 3.676 1.00 0.00 656 ALA A N 15
ATOM 11922 C CA . ALA A 1 6 ? 2.797 6.029 2.580 1.00 0.00 656 ALA A CA 15
ATOM 11923 C C . ALA A 1 6 ? 3.462 5.341 1.409 1.00 0.00 656 ALA A C 15
ATOM 11924 O O . ALA A 1 6 ? 2.874 5.198 0.337 1.00 0.00 656 ALA A O 15
ATOM 11931 N N . GLN A 1 7 ? 4.696 4.917 1.618 1.00 0.00 657 GLN A N 15
ATOM 11932 C CA . GLN A 1 7 ? 5.438 4.247 0.571 1.00 0.00 657 GLN A CA 15
ATOM 11933 C C . GLN A 1 7 ? 4.926 2.825 0.367 1.00 0.00 657 GLN A C 15
ATOM 11934 O O . GLN A 1 7 ? 5.324 2.143 -0.578 1.00 0.00 657 GLN A O 15
ATOM 11948 N N . TRP A 1 8 ? 4.024 2.383 1.238 1.00 0.00 658 TRP A N 15
ATOM 11949 C CA . TRP A 1 8 ? 3.452 1.056 1.112 1.00 0.00 658 TRP A CA 15
ATOM 11950 C C . TRP A 1 8 ? 2.135 1.143 0.369 1.00 0.00 658 TRP A C 15
ATOM 11951 O O . TRP A 1 8 ? 1.780 0.241 -0.388 1.00 0.00 658 TRP A O 15
ATOM 11972 N N . ALA A 1 9 ? 1.423 2.252 0.556 1.00 0.00 659 ALA A N 15
ATOM 11973 C CA . ALA A 1 9 ? 0.167 2.443 -0.143 1.00 0.00 659 ALA A CA 15
ATOM 11974 C C . ALA A 1 9 ? 0.462 2.876 -1.570 1.00 0.00 659 ALA A C 15
ATOM 11975 O O . ALA A 1 9 ? -0.255 2.512 -2.499 1.00 0.00 659 ALA A O 15
ATOM 11982 N N . GLU A 1 10 ? 1.552 3.635 -1.746 1.00 0.00 660 GLU A N 15
ATOM 11983 C CA . GLU A 1 10 ? 1.953 4.080 -3.075 1.00 0.00 660 GLU A CA 15
ATOM 11984 C C . GLU A 1 10 ? 2.057 2.877 -3.993 1.00 0.00 660 GLU A C 15
ATOM 11985 O O . GLU A 1 10 ? 1.772 2.957 -5.188 1.00 0.00 660 GLU A O 15
ATOM 11997 N N . TYR A 1 11 ? 2.455 1.750 -3.410 1.00 0.00 661 TYR A N 15
ATOM 11998 C CA . TYR A 1 11 ? 2.581 0.512 -4.154 1.00 0.00 661 TYR A CA 15
ATOM 11999 C C . TYR A 1 11 ? 1.218 0.068 -4.645 1.00 0.00 661 TYR A C 15
ATOM 12000 O O . TYR A 1 11 ? 0.944 0.048 -5.843 1.00 0.00 661 TYR A O 15
ATOM 12018 N N . TYR A 1 12 ? 0.360 -0.265 -3.699 1.00 0.00 662 TYR A N 15
ATOM 12019 C CA . TYR A 1 12 ? -0.994 -0.696 -4.002 1.00 0.00 662 TYR A CA 15
ATOM 12020 C C . TYR A 1 12 ? -1.727 0.362 -4.807 1.00 0.00 662 TYR A C 15
ATOM 12021 O O . TYR A 1 12 ? -2.703 0.067 -5.491 1.00 0.00 662 TYR A O 15
ATOM 12039 N N . ARG A 1 13 ? -1.237 1.596 -4.743 1.00 0.00 663 ARG A N 15
ATOM 12040 C CA . ARG A 1 13 ? -1.843 2.680 -5.492 1.00 0.00 663 ARG A CA 15
ATOM 12041 C C . ARG A 1 13 ? -1.393 2.651 -6.950 1.00 0.00 663 ARG A C 15
ATOM 12042 O O . ARG A 1 13 ? -1.807 3.491 -7.749 1.00 0.00 663 ARG A O 15
ATOM 12063 N N . SER A 1 14 ? -0.545 1.684 -7.296 1.00 0.00 664 SER A N 15
ATOM 12064 C CA . SER A 1 14 ? -0.055 1.568 -8.660 1.00 0.00 664 SER A CA 15
ATOM 12065 C C . SER A 1 14 ? 0.505 0.179 -8.957 1.00 0.00 664 SER A C 15
ATOM 12066 O O . SER A 1 14 ? 1.216 -0.010 -9.944 1.00 0.00 664 SER A O 15
ATOM 12074 N N . VAL A 1 15 ? 0.156 -0.799 -8.126 1.00 0.00 665 VAL A N 15
ATOM 12075 C CA . VAL A 1 15 ? 0.607 -2.168 -8.342 1.00 0.00 665 VAL A CA 15
ATOM 12076 C C . VAL A 1 15 ? -0.581 -3.073 -8.660 1.00 0.00 665 VAL A C 15
ATOM 12077 O O . VAL A 1 15 ? -0.406 -4.226 -9.051 1.00 0.00 665 VAL A O 15
ATOM 12090 N N . GLY A 1 16 ? -1.796 -2.534 -8.507 1.00 0.00 666 GLY A N 15
ATOM 12091 C CA . GLY A 1 16 ? -2.987 -3.308 -8.804 1.00 0.00 666 GLY A CA 15
ATOM 12092 C C . GLY A 1 16 ? -3.944 -3.413 -7.632 1.00 0.00 666 GLY A C 15
ATOM 12093 O O . GLY A 1 16 ? -4.491 -4.485 -7.371 1.00 0.00 666 GLY A O 15
ATOM 12097 N N . LYS A 1 17 ? -4.162 -2.305 -6.927 1.00 0.00 667 LYS A N 15
ATOM 12098 C CA . LYS A 1 17 ? -5.076 -2.304 -5.787 1.00 0.00 667 LYS A CA 15
ATOM 12099 C C . LYS A 1 17 ? -5.141 -0.934 -5.112 1.00 0.00 667 LYS A C 15
ATOM 12100 O O . LYS A 1 17 ? -5.045 -0.833 -3.890 1.00 0.00 667 LYS A O 15
ATOM 12119 N N . ILE A 1 18 ? -5.317 0.119 -5.911 1.00 0.00 668 ILE A N 15
ATOM 12120 C CA . ILE A 1 18 ? -5.411 1.479 -5.375 1.00 0.00 668 ILE A CA 15
ATOM 12121 C C . ILE A 1 18 ? -6.449 1.535 -4.272 1.00 0.00 668 ILE A C 15
ATOM 12122 O O . ILE A 1 18 ? -6.182 1.992 -3.161 1.00 0.00 668 ILE A O 15
ATOM 12138 N N . GLU A 1 19 ? -7.635 1.055 -4.596 1.00 0.00 669 GLU A N 15
ATOM 12139 C CA . GLU A 1 19 ? -8.736 1.023 -3.656 1.00 0.00 669 GLU A CA 15
ATOM 12140 C C . GLU A 1 19 ? -8.294 0.378 -2.351 1.00 0.00 669 GLU A C 15
ATOM 12141 O O . GLU A 1 19 ? -8.680 0.813 -1.266 1.00 0.00 669 GLU A O 15
ATOM 12153 N N . GLU A 1 20 ? -7.451 -0.638 -2.466 1.00 0.00 670 GLU A N 15
ATOM 12154 C CA . GLU A 1 20 ? -6.919 -1.315 -1.297 1.00 0.00 670 GLU A CA 15
ATOM 12155 C C . GLU A 1 20 ? -5.780 -0.494 -0.720 1.00 0.00 670 GLU A C 15
ATOM 12156 O O . GLU A 1 20 ? -5.518 -0.544 0.482 1.00 0.00 670 GLU A O 15
ATOM 12168 N N . ALA A 1 21 ? -5.117 0.291 -1.573 1.00 0.00 671 ALA A N 15
ATOM 12169 C CA . ALA A 1 21 ? -4.038 1.138 -1.107 1.00 0.00 671 ALA A CA 15
ATOM 12170 C C . ALA A 1 21 ? -4.579 2.134 -0.100 1.00 0.00 671 ALA A C 15
ATOM 12171 O O . ALA A 1 21 ? -3.910 2.472 0.876 1.00 0.00 671 ALA A O 15
ATOM 12178 N N . GLU A 1 22 ? -5.821 2.570 -0.318 1.00 0.00 672 GLU A N 15
ATOM 12179 C CA . GLU A 1 22 ? -6.461 3.487 0.611 1.00 0.00 672 GLU A CA 15
ATOM 12180 C C . GLU A 1 22 ? -6.519 2.836 1.988 1.00 0.00 672 GLU A C 15
ATOM 12181 O O . GLU A 1 22 ? -6.598 3.516 3.012 1.00 0.00 672 GLU A O 15
ATOM 12193 N N . ALA A 1 23 ? -6.458 1.503 1.996 1.00 0.00 673 ALA A N 15
ATOM 12194 C CA . ALA A 1 23 ? -6.477 0.740 3.231 1.00 0.00 673 ALA A CA 15
ATOM 12195 C C . ALA A 1 23 ? -5.137 0.860 3.943 1.00 0.00 673 ALA A C 15
ATOM 12196 O O . ALA A 1 23 ? -5.074 0.875 5.173 1.00 0.00 673 ALA A O 15
ATOM 12203 N N . ILE A 1 24 ? -4.065 0.967 3.160 1.00 0.00 674 ILE A N 15
ATOM 12204 C CA . ILE A 1 24 ? -2.731 1.110 3.724 1.00 0.00 674 ILE A CA 15
ATOM 12205 C C . ILE A 1 24 ? -2.632 2.436 4.457 1.00 0.00 674 ILE A C 15
ATOM 12206 O O . ILE A 1 24 ? -2.120 2.508 5.571 1.00 0.00 674 ILE A O 15
ATOM 12222 N N . GLU A 1 25 ? -3.134 3.487 3.824 1.00 0.00 675 GLU A N 15
ATOM 12223 C CA . GLU A 1 25 ? -3.110 4.812 4.419 1.00 0.00 675 GLU A CA 15
ATOM 12224 C C . GLU A 1 25 ? -3.629 4.758 5.853 1.00 0.00 675 GLU A C 15
ATOM 12225 O O . GLU A 1 25 ? -3.243 5.568 6.695 1.00 0.00 675 GLU A O 15
ATOM 12237 N N . LYS A 1 26 ? -4.493 3.782 6.131 1.00 0.00 676 LYS A N 15
ATOM 12238 C CA . LYS A 1 26 ? -5.036 3.616 7.471 1.00 0.00 676 LYS A CA 15
ATOM 12239 C C . LYS A 1 26 ? -3.920 3.274 8.452 1.00 0.00 676 LYS A C 15
ATOM 12240 O O . LYS A 1 26 ? -3.914 3.751 9.587 1.00 0.00 676 LYS A O 15
ATOM 12259 N N . THR A 1 27 ? -2.962 2.469 8.002 1.00 0.00 677 THR A N 15
ATOM 12260 C CA . THR A 1 27 ? -1.831 2.102 8.847 1.00 0.00 677 THR A CA 15
ATOM 12261 C C . THR A 1 27 ? -0.939 3.319 9.060 1.00 0.00 677 THR A C 15
ATOM 12262 O O . THR A 1 27 ? -0.192 3.392 10.036 1.00 0.00 677 THR A O 15
ATOM 12273 N N . LEU A 1 28 ? -1.041 4.287 8.147 1.00 0.00 678 LEU A N 15
ATOM 12274 C CA . LEU A 1 28 ? -0.263 5.512 8.248 1.00 0.00 678 LEU A CA 15
ATOM 12275 C C . LEU A 1 28 ? -0.590 6.214 9.557 1.00 0.00 678 LEU A C 15
ATOM 12276 O O . LEU A 1 28 ? 0.266 6.861 10.159 1.00 0.00 678 LEU A O 15
ATOM 12292 N N . LYS A 1 29 ? -1.837 6.061 10.003 1.00 0.00 679 LYS A N 15
ATOM 12293 C CA . LYS A 1 29 ? -2.274 6.659 11.257 1.00 0.00 679 LYS A CA 15
ATOM 12294 C C . LYS A 1 29 ? -1.349 6.240 12.399 1.00 0.00 679 LYS A C 15
ATOM 12295 O O . LYS A 1 29 ? -1.233 6.936 13.407 1.00 0.00 679 LYS A O 15
ATOM 12314 N N . ASN A 1 30 ? -0.688 5.095 12.225 1.00 0.00 680 ASN A N 15
ATOM 12315 C CA . ASN A 1 30 ? 0.232 4.571 13.231 1.00 0.00 680 ASN A CA 15
ATOM 12316 C C . ASN A 1 30 ? 1.228 5.641 13.672 1.00 0.00 680 ASN A C 15
ATOM 12317 O O . ASN A 1 30 ? 2.270 5.831 13.045 1.00 0.00 680 ASN A O 15
ATOM 12328 N N . LYS A 1 31 ? 0.901 6.335 14.758 1.00 0.00 681 LYS A N 15
ATOM 12329 C CA . LYS A 1 31 ? 1.765 7.384 15.285 1.00 0.00 681 LYS A CA 15
ATOM 12330 C C . LYS A 1 31 ? 2.267 7.025 16.680 1.00 0.00 681 LYS A C 15
ATOM 12331 O O . LYS A 1 31 ? 2.466 7.901 17.523 1.00 0.00 681 LYS A O 15
ATOM 12350 N N . GLN A 1 32 ? 2.471 5.734 16.917 1.00 0.00 682 GLN A N 15
ATOM 12351 C CA . GLN A 1 32 ? 2.949 5.260 18.210 1.00 0.00 682 GLN A CA 15
ATOM 12352 C C . GLN A 1 32 ? 1.972 5.629 19.320 1.00 0.00 682 GLN A C 15
ATOM 12353 O O . GLN A 1 32 ? 2.378 5.932 20.442 1.00 0.00 682 GLN A O 15
ATOM 12367 N N . ASN A 1 33 ? 0.682 5.602 19.000 1.00 0.00 683 ASN A N 15
ATOM 12368 C CA . ASN A 1 33 ? -0.353 5.933 19.972 1.00 0.00 683 ASN A CA 15
ATOM 12369 C C . ASN A 1 33 ? -0.612 4.762 20.914 1.00 0.00 683 ASN A C 15
ATOM 12370 O O . ASN A 1 33 ? -0.927 3.661 20.414 1.00 0.00 683 ASN A O 15
ATOM 12382 N N . ARG B 2 1 ? -14.750 -10.184 11.275 1.00 0.00 405 ARG B N 15
ATOM 12383 C CA . ARG B 2 1 ? -13.837 -10.748 12.303 1.00 0.00 405 ARG B CA 15
ATOM 12384 C C . ARG B 2 1 ? -13.507 -9.712 13.376 1.00 0.00 405 ARG B C 15
ATOM 12385 O O . ARG B 2 1 ? -12.502 -9.009 13.283 1.00 0.00 405 ARG B O 15
ATOM 12407 N N . PRO B 2 2 ? -14.355 -9.606 14.414 1.00 0.00 406 PRO B N 15
ATOM 12408 C CA . PRO B 2 2 ? -14.149 -8.650 15.508 1.00 0.00 406 PRO B CA 15
ATOM 12409 C C . PRO B 2 2 ? -12.797 -8.831 16.198 1.00 0.00 406 PRO B C 15
ATOM 12410 O O . PRO B 2 2 ? -12.080 -7.857 16.429 1.00 0.00 406 PRO B O 15
ATOM 12421 N N . PRO B 2 3 ? -12.424 -10.079 16.542 1.00 0.00 407 PRO B N 15
ATOM 12422 C CA . PRO B 2 3 ? -11.152 -10.361 17.208 1.00 0.00 407 PRO B CA 15
ATOM 12423 C C . PRO B 2 3 ? -9.978 -10.387 16.232 1.00 0.00 407 PRO B C 15
ATOM 12424 O O . PRO B 2 3 ? -10.159 -10.620 15.037 1.00 0.00 407 PRO B O 15
ATOM 12435 N N . PRO B 2 4 ? -8.754 -10.147 16.731 1.00 0.00 408 PRO B N 15
ATOM 12436 C CA . PRO B 2 4 ? -7.548 -10.145 15.898 1.00 0.00 408 PRO B CA 15
ATOM 12437 C C . PRO B 2 4 ? -7.179 -11.542 15.409 1.00 0.00 408 PRO B C 15
ATOM 12438 O O . PRO B 2 4 ? -7.200 -12.504 16.176 1.00 0.00 408 PRO B O 15
ATOM 12449 N N . ALA B 2 5 ? -6.842 -11.645 14.128 1.00 0.00 409 ALA B N 15
ATOM 12450 C CA . ALA B 2 5 ? -6.468 -12.924 13.537 1.00 0.00 409 ALA B CA 15
ATOM 12451 C C . ALA B 2 5 ? -5.503 -12.730 12.373 1.00 0.00 409 ALA B C 15
ATOM 12452 O O . ALA B 2 5 ? -4.311 -13.011 12.488 1.00 0.00 409 ALA B O 15
ATOM 12459 N N . HIS B 2 6 ? -6.027 -12.247 11.251 1.00 0.00 410 HIS B N 15
ATOM 12460 C CA . HIS B 2 6 ? -5.212 -12.015 10.064 1.00 0.00 410 HIS B CA 15
ATOM 12461 C C . HIS B 2 6 ? -4.577 -13.314 9.578 1.00 0.00 410 HIS B C 15
ATOM 12462 O O . HIS B 2 6 ? -4.432 -14.269 10.340 1.00 0.00 410 HIS B O 15
ATOM 12477 N N . HIS B 2 7 ? -4.200 -13.341 8.303 1.00 0.00 411 HIS B N 15
ATOM 12478 C CA . HIS B 2 7 ? -3.581 -14.522 7.714 1.00 0.00 411 HIS B CA 15
ATOM 12479 C C . HIS B 2 7 ? -2.905 -14.180 6.391 1.00 0.00 411 HIS B C 15
ATOM 12480 O O . HIS B 2 7 ? -1.683 -14.252 6.270 1.00 0.00 411 HIS B O 15
ATOM 12495 N N . ASN B 2 8 ? -3.711 -13.809 5.400 1.00 0.00 412 ASN B N 15
ATOM 12496 C CA . ASN B 2 8 ? -3.191 -13.456 4.085 1.00 0.00 412 ASN B CA 15
ATOM 12497 C C . ASN B 2 8 ? -4.002 -12.323 3.465 1.00 0.00 412 ASN B C 15
ATOM 12498 O O . ASN B 2 8 ? -5.135 -12.524 3.027 1.00 0.00 412 ASN B O 15
ATOM 12509 N N . MET B 2 9 ? -3.415 -11.130 3.433 1.00 0.00 413 MET B N 15
ATOM 12510 C CA . MET B 2 9 ? -4.084 -9.964 2.867 1.00 0.00 413 MET B CA 15
ATOM 12511 C C . MET B 2 9 ? -3.160 -8.751 2.877 1.00 0.00 413 MET B C 15
ATOM 12512 O O . MET B 2 9 ? -2.964 -8.099 1.851 1.00 0.00 413 MET B O 15
ATOM 12526 N N . PHE B 2 10 ? -2.596 -8.452 4.042 1.00 0.00 414 PHE B N 15
ATOM 12527 C CA . PHE B 2 10 ? -1.694 -7.316 4.185 1.00 0.00 414 PHE B CA 15
ATOM 12528 C C . PHE B 2 10 ? -0.244 -7.784 4.285 1.00 0.00 414 PHE B C 15
ATOM 12529 O O . PHE B 2 10 ? 0.526 -7.647 3.334 1.00 0.00 414 PHE B O 15
ATOM 12546 N N . SER B 2 11 ? 0.124 -8.342 5.440 1.00 0.00 415 SER B N 15
ATOM 12547 C CA . SER B 2 11 ? 1.484 -8.835 5.659 1.00 0.00 415 SER B CA 15
ATOM 12548 C C . SER B 2 11 ? 2.522 -7.826 5.162 1.00 0.00 415 SER B C 15
ATOM 12549 O O . SER B 2 11 ? 2.229 -6.636 5.042 1.00 0.00 415 SER B O 15
ATOM 12557 N N . VAL B 2 12 ? 3.730 -8.304 4.865 1.00 0.00 416 VAL B N 15
ATOM 12558 C CA . VAL B 2 12 ? 4.790 -7.432 4.374 1.00 0.00 416 VAL B CA 15
ATOM 12559 C C . VAL B 2 12 ? 5.496 -8.035 3.155 1.00 0.00 416 VAL B C 15
ATOM 12560 O O . VAL B 2 12 ? 6.717 -8.194 3.150 1.00 0.00 416 VAL B O 15
ATOM 12573 N N . PRO B 2 13 ? 4.735 -8.365 2.091 1.00 0.00 417 PRO B N 15
ATOM 12574 C CA . PRO B 2 13 ? 5.296 -8.934 0.860 1.00 0.00 417 PRO B CA 15
ATOM 12575 C C . PRO B 2 13 ? 6.309 -7.996 0.213 1.00 0.00 417 PRO B C 15
ATOM 12576 O O . PRO B 2 13 ? 6.217 -6.778 0.367 1.00 0.00 417 PRO B O 15
ATOM 12587 N N . PRO B 2 14 ? 7.293 -8.540 -0.525 1.00 0.00 418 PRO B N 15
ATOM 12588 C CA . PRO B 2 14 ? 8.308 -7.718 -1.185 1.00 0.00 418 PRO B CA 15
ATOM 12589 C C . PRO B 2 14 ? 7.657 -6.724 -2.141 1.00 0.00 418 PRO B C 15
ATOM 12590 O O . PRO B 2 14 ? 6.677 -7.050 -2.810 1.00 0.00 418 PRO B O 15
ATOM 12601 N N . PRO B 2 15 ? 8.164 -5.480 -2.190 1.00 0.00 419 PRO B N 15
ATOM 12602 C CA . PRO B 2 15 ? 7.581 -4.436 -3.040 1.00 0.00 419 PRO B CA 15
ATOM 12603 C C . PRO B 2 15 ? 7.751 -4.692 -4.538 1.00 0.00 419 PRO B C 15
ATOM 12604 O O . PRO B 2 15 ? 8.825 -5.086 -4.993 1.00 0.00 419 PRO B O 15
ATOM 12615 N N . PRO B 2 16 ? 6.686 -4.442 -5.330 1.00 0.00 420 PRO B N 15
ATOM 12616 C CA . PRO B 2 16 ? 6.706 -4.616 -6.783 1.00 0.00 420 PRO B CA 15
ATOM 12617 C C . PRO B 2 16 ? 7.434 -3.481 -7.505 1.00 0.00 420 PRO B C 15
ATOM 12618 O O . PRO B 2 16 ? 8.375 -3.717 -8.262 1.00 0.00 420 PRO B O 15
ATOM 12629 N N . ILE B 2 17 ? 6.964 -2.248 -7.291 1.00 0.00 421 ILE B N 15
ATOM 12630 C CA . ILE B 2 17 ? 7.546 -1.079 -7.950 1.00 0.00 421 ILE B CA 15
ATOM 12631 C C . ILE B 2 17 ? 8.714 -0.487 -7.157 1.00 0.00 421 ILE B C 15
ATOM 12632 O O . ILE B 2 17 ? 9.185 -1.083 -6.187 1.00 0.00 421 ILE B O 15
ATOM 12648 N N . LEU B 2 18 ? 9.183 0.683 -7.582 1.00 0.00 422 LEU B N 15
ATOM 12649 C CA . LEU B 2 18 ? 10.298 1.348 -6.916 1.00 0.00 422 LEU B CA 15
ATOM 12650 C C . LEU B 2 18 ? 10.620 2.673 -7.600 1.00 0.00 422 LEU B C 15
ATOM 12651 O O . LEU B 2 18 ? 11.785 3.046 -7.735 1.00 0.00 422 LEU B O 15
ATOM 12667 N N . GLY B 2 19 ? 9.579 3.376 -8.032 1.00 0.00 423 GLY B N 15
ATOM 12668 C CA . GLY B 2 19 ? 9.769 4.648 -8.699 1.00 0.00 423 GLY B CA 15
ATOM 12669 C C . GLY B 2 19 ? 9.772 5.816 -7.732 1.00 0.00 423 GLY B C 15
ATOM 12670 O O . GLY B 2 19 ? 10.593 5.872 -6.817 1.00 0.00 423 GLY B O 15
ATOM 12674 N N . ARG B 2 20 ? 8.851 6.753 -7.936 1.00 0.00 424 ARG B N 15
ATOM 12675 C CA . ARG B 2 20 ? 8.749 7.925 -7.076 1.00 0.00 424 ARG B CA 15
ATOM 12676 C C . ARG B 2 20 ? 10.038 8.740 -7.112 1.00 0.00 424 ARG B C 15
ATOM 12677 O O . ARG B 2 20 ? 11.001 8.431 -6.410 1.00 0.00 424 ARG B O 15
ATOM 12698 N N . GLY B 2 21 ? 10.050 9.783 -7.937 1.00 0.00 425 GLY B N 15
ATOM 12699 C CA . GLY B 2 21 ? 11.226 10.626 -8.050 1.00 0.00 425 GLY B CA 15
ATOM 12700 C C . GLY B 2 21 ? 10.967 11.875 -8.868 1.00 0.00 425 GLY B C 15
ATOM 12701 O O . GLY B 2 21 ? 11.819 12.217 -9.716 1.00 0.00 425 GLY B O 15
ATOM 12706 N N . GLY A 1 1 ? 7.071 3.035 15.308 1.00 0.00 651 GLY A N 16
ATOM 12707 C CA . GLY A 1 1 ? 6.672 1.605 15.195 1.00 0.00 651 GLY A CA 16
ATOM 12708 C C . GLY A 1 1 ? 6.920 1.041 13.810 1.00 0.00 651 GLY A C 16
ATOM 12709 O O . GLY A 1 1 ? 7.816 0.220 13.618 1.00 0.00 651 GLY A O 16
ATOM 12714 N N . ALA A 1 2 ? 6.124 1.483 12.842 1.00 0.00 652 ALA A N 16
ATOM 12715 C CA . ALA A 1 2 ? 6.262 1.018 11.468 1.00 0.00 652 ALA A CA 16
ATOM 12716 C C . ALA A 1 2 ? 6.252 2.187 10.488 1.00 0.00 652 ALA A C 16
ATOM 12717 O O . ALA A 1 2 ? 7.295 2.580 9.966 1.00 0.00 652 ALA A O 16
ATOM 12724 N N . ASP A 1 3 ? 5.068 2.738 10.244 1.00 0.00 653 ASP A N 16
ATOM 12725 C CA . ASP A 1 3 ? 4.919 3.861 9.325 1.00 0.00 653 ASP A CA 16
ATOM 12726 C C . ASP A 1 3 ? 5.464 3.513 7.946 1.00 0.00 653 ASP A C 16
ATOM 12727 O O . ASP A 1 3 ? 6.516 4.004 7.536 1.00 0.00 653 ASP A O 16
ATOM 12736 N N . TYR A 1 4 ? 4.739 2.657 7.238 1.00 0.00 654 TYR A N 16
ATOM 12737 C CA . TYR A 1 4 ? 5.142 2.230 5.900 1.00 0.00 654 TYR A CA 16
ATOM 12738 C C . TYR A 1 4 ? 3.987 2.334 4.906 1.00 0.00 654 TYR A C 16
ATOM 12739 O O . TYR A 1 4 ? 4.207 2.373 3.697 1.00 0.00 654 TYR A O 16
ATOM 12757 N N . SER A 1 5 ? 2.761 2.382 5.422 1.00 0.00 655 SER A N 16
ATOM 12758 C CA . SER A 1 5 ? 1.572 2.482 4.583 1.00 0.00 655 SER A CA 16
ATOM 12759 C C . SER A 1 5 ? 1.750 3.524 3.485 1.00 0.00 655 SER A C 16
ATOM 12760 O O . SER A 1 5 ? 1.156 3.413 2.417 1.00 0.00 655 SER A O 16
ATOM 12768 N N . ALA A 1 6 ? 2.569 4.535 3.746 1.00 0.00 656 ALA A N 16
ATOM 12769 C CA . ALA A 1 6 ? 2.805 5.576 2.759 1.00 0.00 656 ALA A CA 16
ATOM 12770 C C . ALA A 1 6 ? 3.466 5.003 1.527 1.00 0.00 656 ALA A C 16
ATOM 12771 O O . ALA A 1 6 ? 2.876 4.962 0.447 1.00 0.00 656 ALA A O 16
ATOM 12778 N N . GLN A 1 7 ? 4.697 4.555 1.696 1.00 0.00 657 GLN A N 16
ATOM 12779 C CA . GLN A 1 7 ? 5.437 3.976 0.591 1.00 0.00 657 GLN A CA 16
ATOM 12780 C C . GLN A 1 7 ? 4.843 2.626 0.209 1.00 0.00 657 GLN A C 16
ATOM 12781 O O . GLN A 1 7 ? 5.090 2.113 -0.881 1.00 0.00 657 GLN A O 16
ATOM 12795 N N . TRP A 1 8 ? 4.044 2.056 1.109 1.00 0.00 658 TRP A N 16
ATOM 12796 C CA . TRP A 1 8 ? 3.408 0.778 0.841 1.00 0.00 658 TRP A CA 16
ATOM 12797 C C . TRP A 1 8 ? 2.141 1.000 0.040 1.00 0.00 658 TRP A C 16
ATOM 12798 O O . TRP A 1 8 ? 1.797 0.199 -0.826 1.00 0.00 658 TRP A O 16
ATOM 12819 N N . ALA A 1 9 ? 1.463 2.111 0.308 1.00 0.00 659 ALA A N 16
ATOM 12820 C CA . ALA A 1 9 ? 0.256 2.436 -0.426 1.00 0.00 659 ALA A CA 16
ATOM 12821 C C . ALA A 1 9 ? 0.631 2.867 -1.835 1.00 0.00 659 ALA A C 16
ATOM 12822 O O . ALA A 1 9 ? -0.066 2.549 -2.797 1.00 0.00 659 ALA A O 16
ATOM 12829 N N . GLU A 1 10 ? 1.763 3.571 -1.954 1.00 0.00 660 GLU A N 16
ATOM 12830 C CA . GLU A 1 10 ? 2.245 4.018 -3.257 1.00 0.00 660 GLU A CA 16
ATOM 12831 C C . GLU A 1 10 ? 2.304 2.837 -4.212 1.00 0.00 660 GLU A C 16
ATOM 12832 O O . GLU A 1 10 ? 2.124 2.982 -5.421 1.00 0.00 660 GLU A O 16
ATOM 12844 N N . TYR A 1 11 ? 2.547 1.662 -3.644 1.00 0.00 661 TYR A N 16
ATOM 12845 C CA . TYR A 1 11 ? 2.621 0.443 -4.423 1.00 0.00 661 TYR A CA 16
ATOM 12846 C C . TYR A 1 11 ? 1.243 0.069 -4.920 1.00 0.00 661 TYR A C 16
ATOM 12847 O O . TYR A 1 11 ? 0.982 0.040 -6.119 1.00 0.00 661 TYR A O 16
ATOM 12865 N N . TYR A 1 12 ? 0.353 -0.177 -3.980 1.00 0.00 662 TYR A N 16
ATOM 12866 C CA . TYR A 1 12 ? -1.018 -0.518 -4.302 1.00 0.00 662 TYR A CA 16
ATOM 12867 C C . TYR A 1 12 ? -1.678 0.633 -5.046 1.00 0.00 662 TYR A C 16
ATOM 12868 O O . TYR A 1 12 ? -2.756 0.481 -5.620 1.00 0.00 662 TYR A O 16
ATOM 12886 N N . ARG A 1 13 ? -1.006 1.786 -5.051 1.00 0.00 663 ARG A N 16
ATOM 12887 C CA . ARG A 1 13 ? -1.512 2.951 -5.744 1.00 0.00 663 ARG A CA 16
ATOM 12888 C C . ARG A 1 13 ? -1.276 2.827 -7.242 1.00 0.00 663 ARG A C 16
ATOM 12889 O O . ARG A 1 13 ? -1.860 3.570 -8.030 1.00 0.00 663 ARG A O 16
ATOM 12910 N N . SER A 1 14 ? -0.415 1.895 -7.635 1.00 0.00 664 SER A N 16
ATOM 12911 C CA . SER A 1 14 ? -0.119 1.705 -9.044 1.00 0.00 664 SER A CA 16
ATOM 12912 C C . SER A 1 14 ? 0.365 0.294 -9.347 1.00 0.00 664 SER A C 16
ATOM 12913 O O . SER A 1 14 ? 0.935 0.042 -10.410 1.00 0.00 664 SER A O 16
ATOM 12921 N N . VAL A 1 15 ? 0.102 -0.638 -8.439 1.00 0.00 665 VAL A N 16
ATOM 12922 C CA . VAL A 1 15 ? 0.480 -2.023 -8.662 1.00 0.00 665 VAL A CA 16
ATOM 12923 C C . VAL A 1 15 ? -0.764 -2.853 -8.956 1.00 0.00 665 VAL A C 16
ATOM 12924 O O . VAL A 1 15 ? -0.669 -3.973 -9.458 1.00 0.00 665 VAL A O 16
ATOM 12937 N N . GLY A 1 16 ? -1.940 -2.285 -8.662 1.00 0.00 666 GLY A N 16
ATOM 12938 C CA . GLY A 1 16 ? -3.179 -2.995 -8.934 1.00 0.00 666 GLY A CA 16
ATOM 12939 C C . GLY A 1 16 ? -4.061 -3.162 -7.714 1.00 0.00 666 GLY A C 16
ATOM 12940 O O . GLY A 1 16 ? -4.489 -4.273 -7.401 1.00 0.00 666 GLY A O 16
ATOM 12944 N N . LYS A 1 17 ? -4.347 -2.061 -7.028 1.00 0.00 667 LYS A N 16
ATOM 12945 C CA . LYS A 1 17 ? -5.199 -2.103 -5.844 1.00 0.00 667 LYS A CA 16
ATOM 12946 C C . LYS A 1 17 ? -5.264 -0.742 -5.157 1.00 0.00 667 LYS A C 16
ATOM 12947 O O . LYS A 1 17 ? -5.262 -0.656 -3.932 1.00 0.00 667 LYS A O 16
ATOM 12966 N N . ILE A 1 18 ? -5.341 0.321 -5.955 1.00 0.00 668 ILE A N 16
ATOM 12967 C CA . ILE A 1 18 ? -5.427 1.679 -5.421 1.00 0.00 668 ILE A CA 16
ATOM 12968 C C . ILE A 1 18 ? -6.516 1.769 -4.366 1.00 0.00 668 ILE A C 16
ATOM 12969 O O . ILE A 1 18 ? -6.276 2.188 -3.234 1.00 0.00 668 ILE A O 16
ATOM 12985 N N . GLU A 1 19 ? -7.713 1.366 -4.755 1.00 0.00 669 GLU A N 16
ATOM 12986 C CA . GLU A 1 19 ? -8.859 1.384 -3.864 1.00 0.00 669 GLU A CA 16
ATOM 12987 C C . GLU A 1 19 ? -8.497 0.770 -2.519 1.00 0.00 669 GLU A C 16
ATOM 12988 O O . GLU A 1 19 ? -8.677 1.394 -1.472 1.00 0.00 669 GLU A O 16
ATOM 13000 N N . GLU A 1 20 ? -7.951 -0.438 -2.554 1.00 0.00 670 GLU A N 16
ATOM 13001 C CA . GLU A 1 20 ? -7.528 -1.104 -1.335 1.00 0.00 670 GLU A CA 16
ATOM 13002 C C . GLU A 1 20 ? -6.305 -0.399 -0.775 1.00 0.00 670 GLU A C 16
ATOM 13003 O O . GLU A 1 20 ? -6.049 -0.448 0.428 1.00 0.00 670 GLU A O 16
ATOM 13015 N N . ALA A 1 21 ? -5.561 0.291 -1.645 1.00 0.00 671 ALA A N 16
ATOM 13016 C CA . ALA A 1 21 ? -4.397 1.024 -1.198 1.00 0.00 671 ALA A CA 16
ATOM 13017 C C . ALA A 1 21 ? -4.831 2.089 -0.211 1.00 0.00 671 ALA A C 16
ATOM 13018 O O . ALA A 1 21 ? -4.138 2.365 0.768 1.00 0.00 671 ALA A O 16
ATOM 13025 N N . GLU A 1 22 ? -6.014 2.659 -0.450 1.00 0.00 672 GLU A N 16
ATOM 13026 C CA . GLU A 1 22 ? -6.557 3.658 0.455 1.00 0.00 672 GLU A CA 16
ATOM 13027 C C . GLU A 1 22 ? -6.652 3.059 1.852 1.00 0.00 672 GLU A C 16
ATOM 13028 O O . GLU A 1 22 ? -6.611 3.773 2.855 1.00 0.00 672 GLU A O 16
ATOM 13040 N N . ALA A 1 23 ? -6.748 1.729 1.902 1.00 0.00 673 ALA A N 16
ATOM 13041 C CA . ALA A 1 23 ? -6.814 1.013 3.162 1.00 0.00 673 ALA A CA 16
ATOM 13042 C C . ALA A 1 23 ? -5.461 1.066 3.854 1.00 0.00 673 ALA A C 16
ATOM 13043 O O . ALA A 1 23 ? -5.377 1.210 5.074 1.00 0.00 673 ALA A O 16
ATOM 13050 N N . ILE A 1 24 ? -4.400 0.970 3.057 1.00 0.00 674 ILE A N 16
ATOM 13051 C CA . ILE A 1 24 ? -3.044 1.030 3.580 1.00 0.00 674 ILE A CA 16
ATOM 13052 C C . ILE A 1 24 ? -2.814 2.373 4.251 1.00 0.00 674 ILE A C 16
ATOM 13053 O O . ILE A 1 24 ? -2.273 2.447 5.349 1.00 0.00 674 ILE A O 16
ATOM 13069 N N . GLU A 1 25 ? -3.242 3.438 3.585 1.00 0.00 675 GLU A N 16
ATOM 13070 C CA . GLU A 1 25 ? -3.090 4.778 4.127 1.00 0.00 675 GLU A CA 16
ATOM 13071 C C . GLU A 1 25 ? -3.584 4.828 5.571 1.00 0.00 675 GLU A C 16
ATOM 13072 O O . GLU A 1 25 ? -3.135 5.655 6.362 1.00 0.00 675 GLU A O 16
ATOM 13084 N N . LYS A 1 26 ? -4.503 3.926 5.913 1.00 0.00 676 LYS A N 16
ATOM 13085 C CA . LYS A 1 26 ? -5.037 3.866 7.268 1.00 0.00 676 LYS A CA 16
ATOM 13086 C C . LYS A 1 26 ? -3.977 3.370 8.251 1.00 0.00 676 LYS A C 16
ATOM 13087 O O . LYS A 1 26 ? -4.016 3.706 9.434 1.00 0.00 676 LYS A O 16
ATOM 13106 N N . THR A 1 27 ? -3.022 2.581 7.760 1.00 0.00 677 THR A N 16
ATOM 13107 C CA . THR A 1 27 ? -1.955 2.067 8.616 1.00 0.00 677 THR A CA 16
ATOM 13108 C C . THR A 1 27 ? -1.083 3.213 9.113 1.00 0.00 677 THR A C 16
ATOM 13109 O O . THR A 1 27 ? -0.483 3.129 10.184 1.00 0.00 677 THR A O 16
ATOM 13120 N N . LEU A 1 28 ? -1.029 4.294 8.335 1.00 0.00 678 LEU A N 16
ATOM 13121 C CA . LEU A 1 28 ? -0.241 5.462 8.715 1.00 0.00 678 LEU A CA 16
ATOM 13122 C C . LEU A 1 28 ? -0.656 5.936 10.100 1.00 0.00 678 LEU A C 16
ATOM 13123 O O . LEU A 1 28 ? 0.168 6.419 10.877 1.00 0.00 678 LEU A O 16
ATOM 13139 N N . LYS A 1 29 ? -1.941 5.777 10.408 1.00 0.00 679 LYS A N 16
ATOM 13140 C CA . LYS A 1 29 ? -2.467 6.172 11.708 1.00 0.00 679 LYS A CA 16
ATOM 13141 C C . LYS A 1 29 ? -1.713 5.459 12.831 1.00 0.00 679 LYS A C 16
ATOM 13142 O O . LYS A 1 29 ? -1.700 5.920 13.972 1.00 0.00 679 LYS A O 16
ATOM 13161 N N . ASN A 1 30 ? -1.083 4.333 12.495 1.00 0.00 680 ASN A N 16
ATOM 13162 C CA . ASN A 1 30 ? -0.322 3.552 13.466 1.00 0.00 680 ASN A CA 16
ATOM 13163 C C . ASN A 1 30 ? 0.643 4.438 14.250 1.00 0.00 680 ASN A C 16
ATOM 13164 O O . ASN A 1 30 ? 0.954 4.160 15.408 1.00 0.00 680 ASN A O 16
ATOM 13175 N N . LYS A 1 31 ? 1.112 5.505 13.611 1.00 0.00 681 LYS A N 16
ATOM 13176 C CA . LYS A 1 31 ? 2.040 6.431 14.250 1.00 0.00 681 LYS A CA 16
ATOM 13177 C C . LYS A 1 31 ? 1.629 7.877 13.994 1.00 0.00 681 LYS A C 16
ATOM 13178 O O . LYS A 1 31 ? 2.477 8.761 13.869 1.00 0.00 681 LYS A O 16
ATOM 13197 N N . GLN A 1 32 ? 0.323 8.111 13.917 1.00 0.00 682 GLN A N 16
ATOM 13198 C CA . GLN A 1 32 ? -0.201 9.450 13.675 1.00 0.00 682 GLN A CA 16
ATOM 13199 C C . GLN A 1 32 ? -0.641 10.106 14.980 1.00 0.00 682 GLN A C 16
ATOM 13200 O O . GLN A 1 32 ? -1.607 10.869 15.009 1.00 0.00 682 GLN A O 16
ATOM 13214 N N . ASN A 1 33 ? 0.073 9.803 16.059 1.00 0.00 683 ASN A N 16
ATOM 13215 C CA . ASN A 1 33 ? -0.245 10.363 17.368 1.00 0.00 683 ASN A CA 16
ATOM 13216 C C . ASN A 1 33 ? 1.021 10.569 18.193 1.00 0.00 683 ASN A C 16
ATOM 13217 O O . ASN A 1 33 ? 1.427 9.621 18.900 1.00 0.00 683 ASN A O 16
ATOM 13229 N N . ARG B 2 1 ? -15.153 -22.808 -1.167 1.00 0.00 405 ARG B N 16
ATOM 13230 C CA . ARG B 2 1 ? -14.511 -21.527 -1.563 1.00 0.00 405 ARG B CA 16
ATOM 13231 C C . ARG B 2 1 ? -15.244 -20.331 -0.959 1.00 0.00 405 ARG B C 16
ATOM 13232 O O . ARG B 2 1 ? -16.044 -19.680 -1.629 1.00 0.00 405 ARG B O 16
ATOM 13254 N N . PRO B 2 2 ? -14.977 -20.026 0.323 1.00 0.00 406 PRO B N 16
ATOM 13255 C CA . PRO B 2 2 ? -15.615 -18.903 1.017 1.00 0.00 406 PRO B CA 16
ATOM 13256 C C . PRO B 2 2 ? -15.133 -17.551 0.495 1.00 0.00 406 PRO B C 16
ATOM 13257 O O . PRO B 2 2 ? -14.028 -17.440 -0.036 1.00 0.00 406 PRO B O 16
ATOM 13268 N N . PRO B 2 3 ? -15.960 -16.501 0.642 1.00 0.00 407 PRO B N 16
ATOM 13269 C CA . PRO B 2 3 ? -15.612 -15.153 0.183 1.00 0.00 407 PRO B CA 16
ATOM 13270 C C . PRO B 2 3 ? -14.256 -14.693 0.708 1.00 0.00 407 PRO B C 16
ATOM 13271 O O . PRO B 2 3 ? -13.780 -15.182 1.733 1.00 0.00 407 PRO B O 16
ATOM 13282 N N . PRO B 2 4 ? -13.612 -13.743 0.010 1.00 0.00 408 PRO B N 16
ATOM 13283 C CA . PRO B 2 4 ? -12.302 -13.217 0.411 1.00 0.00 408 PRO B CA 16
ATOM 13284 C C . PRO B 2 4 ? -12.286 -12.751 1.863 1.00 0.00 408 PRO B C 16
ATOM 13285 O O . PRO B 2 4 ? -13.296 -12.831 2.563 1.00 0.00 408 PRO B O 16
ATOM 13296 N N . ALA B 2 5 ? -11.133 -12.265 2.311 1.00 0.00 409 ALA B N 16
ATOM 13297 C CA . ALA B 2 5 ? -10.986 -11.786 3.680 1.00 0.00 409 ALA B CA 16
ATOM 13298 C C . ALA B 2 5 ? -9.610 -11.167 3.900 1.00 0.00 409 ALA B C 16
ATOM 13299 O O . ALA B 2 5 ? -8.674 -11.426 3.142 1.00 0.00 409 ALA B O 16
ATOM 13306 N N . HIS B 2 6 ? -9.494 -10.350 4.941 1.00 0.00 410 HIS B N 16
ATOM 13307 C CA . HIS B 2 6 ? -8.231 -9.694 5.261 1.00 0.00 410 HIS B CA 16
ATOM 13308 C C . HIS B 2 6 ? -8.066 -9.537 6.769 1.00 0.00 410 HIS B C 16
ATOM 13309 O O . HIS B 2 6 ? -8.955 -9.894 7.541 1.00 0.00 410 HIS B O 16
ATOM 13324 N N . HIS B 2 7 ? -6.923 -8.999 7.181 1.00 0.00 411 HIS B N 16
ATOM 13325 C CA . HIS B 2 7 ? -6.642 -8.792 8.598 1.00 0.00 411 HIS B CA 16
ATOM 13326 C C . HIS B 2 7 ? -5.306 -8.085 8.790 1.00 0.00 411 HIS B C 16
ATOM 13327 O O . HIS B 2 7 ? -4.262 -8.579 8.361 1.00 0.00 411 HIS B O 16
ATOM 13342 N N . ASN B 2 8 ? -5.344 -6.923 9.436 1.00 0.00 412 ASN B N 16
ATOM 13343 C CA . ASN B 2 8 ? -4.136 -6.147 9.685 1.00 0.00 412 ASN B CA 16
ATOM 13344 C C . ASN B 2 8 ? -3.462 -5.753 8.374 1.00 0.00 412 ASN B C 16
ATOM 13345 O O . ASN B 2 8 ? -2.236 -5.709 8.284 1.00 0.00 412 ASN B O 16
ATOM 13356 N N . MET B 2 9 ? -4.275 -5.465 7.362 1.00 0.00 413 MET B N 16
ATOM 13357 C CA . MET B 2 9 ? -3.762 -5.073 6.053 1.00 0.00 413 MET B CA 16
ATOM 13358 C C . MET B 2 9 ? -2.968 -6.209 5.414 1.00 0.00 413 MET B C 16
ATOM 13359 O O . MET B 2 9 ? -3.473 -6.920 4.546 1.00 0.00 413 MET B O 16
ATOM 13373 N N . PHE B 2 10 ? -1.722 -6.376 5.850 1.00 0.00 414 PHE B N 16
ATOM 13374 C CA . PHE B 2 10 ? -0.861 -7.427 5.320 1.00 0.00 414 PHE B CA 16
ATOM 13375 C C . PHE B 2 10 ? 0.416 -7.552 6.145 1.00 0.00 414 PHE B C 16
ATOM 13376 O O . PHE B 2 10 ? 0.738 -6.673 6.945 1.00 0.00 414 PHE B O 16
ATOM 13393 N N . SER B 2 11 ? 1.141 -8.650 5.949 1.00 0.00 415 SER B N 16
ATOM 13394 C CA . SER B 2 11 ? 2.383 -8.886 6.678 1.00 0.00 415 SER B CA 16
ATOM 13395 C C . SER B 2 11 ? 3.483 -7.944 6.190 1.00 0.00 415 SER B C 16
ATOM 13396 O O . SER B 2 11 ? 3.704 -6.882 6.771 1.00 0.00 415 SER B O 16
ATOM 13404 N N . VAL B 2 12 ? 4.164 -8.332 5.114 1.00 0.00 416 VAL B N 16
ATOM 13405 C CA . VAL B 2 12 ? 5.229 -7.511 4.552 1.00 0.00 416 VAL B CA 16
ATOM 13406 C C . VAL B 2 12 ? 5.785 -8.121 3.261 1.00 0.00 416 VAL B C 16
ATOM 13407 O O . VAL B 2 12 ? 6.976 -8.419 3.164 1.00 0.00 416 VAL B O 16
ATOM 13420 N N . PRO B 2 13 ? 4.923 -8.300 2.244 1.00 0.00 417 PRO B N 16
ATOM 13421 C CA . PRO B 2 13 ? 5.325 -8.861 0.947 1.00 0.00 417 PRO B CA 16
ATOM 13422 C C . PRO B 2 13 ? 6.397 -8.014 0.268 1.00 0.00 417 PRO B C 16
ATOM 13423 O O . PRO B 2 13 ? 6.465 -6.804 0.485 1.00 0.00 417 PRO B O 16
ATOM 13434 N N . PRO B 2 14 ? 7.253 -8.628 -0.569 1.00 0.00 418 PRO B N 16
ATOM 13435 C CA . PRO B 2 14 ? 8.312 -7.898 -1.267 1.00 0.00 418 PRO B CA 16
ATOM 13436 C C . PRO B 2 14 ? 7.719 -6.781 -2.120 1.00 0.00 418 PRO B C 16
ATOM 13437 O O . PRO B 2 14 ? 6.657 -6.953 -2.720 1.00 0.00 418 PRO B O 16
ATOM 13448 N N . PRO B 2 15 ? 8.366 -5.603 -2.155 1.00 0.00 419 PRO B N 16
ATOM 13449 C CA . PRO B 2 15 ? 7.842 -4.457 -2.907 1.00 0.00 419 PRO B CA 16
ATOM 13450 C C . PRO B 2 15 ? 7.760 -4.699 -4.416 1.00 0.00 419 PRO B C 16
ATOM 13451 O O . PRO B 2 15 ? 8.682 -5.241 -5.023 1.00 0.00 419 PRO B O 16
ATOM 13462 N N . PRO B 2 16 ? 6.639 -4.275 -5.038 1.00 0.00 420 PRO B N 16
ATOM 13463 C CA . PRO B 2 16 ? 6.419 -4.419 -6.477 1.00 0.00 420 PRO B CA 16
ATOM 13464 C C . PRO B 2 16 ? 7.182 -3.395 -7.324 1.00 0.00 420 PRO B C 16
ATOM 13465 O O . PRO B 2 16 ? 8.082 -3.759 -8.082 1.00 0.00 420 PRO B O 16
ATOM 13476 N N . ILE B 2 17 ? 6.798 -2.118 -7.217 1.00 0.00 421 ILE B N 16
ATOM 13477 C CA . ILE B 2 17 ? 7.431 -1.059 -8.007 1.00 0.00 421 ILE B CA 16
ATOM 13478 C C . ILE B 2 17 ? 8.628 -0.431 -7.287 1.00 0.00 421 ILE B C 16
ATOM 13479 O O . ILE B 2 17 ? 9.168 -1.010 -6.343 1.00 0.00 421 ILE B O 16
ATOM 13495 N N . LEU B 2 18 ? 9.045 0.746 -7.744 1.00 0.00 422 LEU B N 16
ATOM 13496 C CA . LEU B 2 18 ? 10.178 1.441 -7.145 1.00 0.00 422 LEU B CA 16
ATOM 13497 C C . LEU B 2 18 ? 10.414 2.780 -7.834 1.00 0.00 422 LEU B C 16
ATOM 13498 O O . LEU B 2 18 ? 11.556 3.196 -8.034 1.00 0.00 422 LEU B O 16
ATOM 13514 N N . GLY B 2 19 ? 9.326 3.449 -8.199 1.00 0.00 423 GLY B N 16
ATOM 13515 C CA . GLY B 2 19 ? 9.432 4.732 -8.864 1.00 0.00 423 GLY B CA 16
ATOM 13516 C C . GLY B 2 19 ? 9.879 5.838 -7.929 1.00 0.00 423 GLY B C 16
ATOM 13517 O O . GLY B 2 19 ? 9.640 5.774 -6.723 1.00 0.00 423 GLY B O 16
ATOM 13521 N N . ARG B 2 20 ? 10.531 6.854 -8.485 1.00 0.00 424 ARG B N 16
ATOM 13522 C CA . ARG B 2 20 ? 11.013 7.978 -7.691 1.00 0.00 424 ARG B CA 16
ATOM 13523 C C . ARG B 2 20 ? 11.557 9.084 -8.589 1.00 0.00 424 ARG B C 16
ATOM 13524 O O . ARG B 2 20 ? 12.744 9.104 -8.917 1.00 0.00 424 ARG B O 16
ATOM 13545 N N . GLY B 2 21 ? 10.682 10.003 -8.985 1.00 0.00 425 GLY B N 16
ATOM 13546 C CA . GLY B 2 21 ? 11.094 11.099 -9.841 1.00 0.00 425 GLY B CA 16
ATOM 13547 C C . GLY B 2 21 ? 12.173 11.956 -9.209 1.00 0.00 425 GLY B C 16
ATOM 13548 O O . GLY B 2 21 ? 13.363 11.603 -9.338 1.00 0.00 425 GLY B O 16
ATOM 13553 N N . GLY A 1 1 ? 9.970 0.795 15.417 1.00 0.00 651 GLY A N 17
ATOM 13554 C CA . GLY A 1 1 ? 9.014 1.536 14.548 1.00 0.00 651 GLY A CA 17
ATOM 13555 C C . GLY A 1 1 ? 9.089 1.100 13.099 1.00 0.00 651 GLY A C 17
ATOM 13556 O O . GLY A 1 1 ? 10.179 0.922 12.553 1.00 0.00 651 GLY A O 17
ATOM 13561 N N . ALA A 1 2 ? 7.930 0.928 12.473 1.00 0.00 652 ALA A N 17
ATOM 13562 C CA . ALA A 1 2 ? 7.868 0.510 11.079 1.00 0.00 652 ALA A CA 17
ATOM 13563 C C . ALA A 1 2 ? 7.489 1.675 10.172 1.00 0.00 652 ALA A C 17
ATOM 13564 O O . ALA A 1 2 ? 8.278 2.098 9.327 1.00 0.00 652 ALA A O 17
ATOM 13571 N N . ASP A 1 3 ? 6.274 2.184 10.350 1.00 0.00 653 ASP A N 17
ATOM 13572 C CA . ASP A 1 3 ? 5.785 3.297 9.543 1.00 0.00 653 ASP A CA 17
ATOM 13573 C C . ASP A 1 3 ? 5.937 2.994 8.059 1.00 0.00 653 ASP A C 17
ATOM 13574 O O . ASP A 1 3 ? 6.971 3.279 7.454 1.00 0.00 653 ASP A O 17
ATOM 13583 N N . TYR A 1 4 ? 4.899 2.404 7.488 1.00 0.00 654 TYR A N 17
ATOM 13584 C CA . TYR A 1 4 ? 4.897 2.037 6.078 1.00 0.00 654 TYR A CA 17
ATOM 13585 C C . TYR A 1 4 ? 3.480 2.046 5.525 1.00 0.00 654 TYR A C 17
ATOM 13586 O O . TYR A 1 4 ? 2.958 1.015 5.103 1.00 0.00 654 TYR A O 17
ATOM 13604 N N . SER A 1 5 ? 2.865 3.215 5.529 1.00 0.00 655 SER A N 17
ATOM 13605 C CA . SER A 1 5 ? 1.511 3.363 5.018 1.00 0.00 655 SER A CA 17
ATOM 13606 C C . SER A 1 5 ? 1.456 4.475 3.982 1.00 0.00 655 SER A C 17
ATOM 13607 O O . SER A 1 5 ? 0.386 4.856 3.508 1.00 0.00 655 SER A O 17
ATOM 13615 N N . ALA A 1 6 ? 2.629 4.967 3.615 1.00 0.00 656 ALA A N 17
ATOM 13616 C CA . ALA A 1 6 ? 2.744 6.006 2.610 1.00 0.00 656 ALA A CA 17
ATOM 13617 C C . ALA A 1 6 ? 3.515 5.466 1.437 1.00 0.00 656 ALA A C 17
ATOM 13618 O O . ALA A 1 6 ? 3.082 5.553 0.287 1.00 0.00 656 ALA A O 17
ATOM 13625 N N . GLN A 1 7 ? 4.660 4.885 1.745 1.00 0.00 657 GLN A N 17
ATOM 13626 C CA . GLN A 1 7 ? 5.494 4.305 0.725 1.00 0.00 657 GLN A CA 17
ATOM 13627 C C . GLN A 1 7 ? 5.055 2.870 0.456 1.00 0.00 657 GLN A C 17
ATOM 13628 O O . GLN A 1 7 ? 5.581 2.205 -0.436 1.00 0.00 657 GLN A O 17
ATOM 13642 N N . TRP A 1 8 ? 4.071 2.403 1.230 1.00 0.00 658 TRP A N 17
ATOM 13643 C CA . TRP A 1 8 ? 3.540 1.064 1.064 1.00 0.00 658 TRP A CA 17
ATOM 13644 C C . TRP A 1 8 ? 2.248 1.148 0.277 1.00 0.00 658 TRP A C 17
ATOM 13645 O O . TRP A 1 8 ? 1.949 0.280 -0.545 1.00 0.00 658 TRP A O 17
ATOM 13666 N N . ALA A 1 9 ? 1.500 2.221 0.511 1.00 0.00 659 ALA A N 17
ATOM 13667 C CA . ALA A 1 9 ? 0.262 2.432 -0.205 1.00 0.00 659 ALA A CA 17
ATOM 13668 C C . ALA A 1 9 ? 0.585 2.806 -1.642 1.00 0.00 659 ALA A C 17
ATOM 13669 O O . ALA A 1 9 ? -0.166 2.490 -2.563 1.00 0.00 659 ALA A O 17
ATOM 13676 N N . GLU A 1 10 ? 1.735 3.465 -1.830 1.00 0.00 660 GLU A N 17
ATOM 13677 C CA . GLU A 1 10 ? 2.179 3.859 -3.160 1.00 0.00 660 GLU A CA 17
ATOM 13678 C C . GLU A 1 10 ? 2.172 2.656 -4.080 1.00 0.00 660 GLU A C 17
ATOM 13679 O O . GLU A 1 10 ? 1.883 2.763 -5.270 1.00 0.00 660 GLU A O 17
ATOM 13691 N N . TYR A 1 11 ? 2.495 1.504 -3.508 1.00 0.00 661 TYR A N 17
ATOM 13692 C CA . TYR A 1 11 ? 2.531 0.267 -4.261 1.00 0.00 661 TYR A CA 17
ATOM 13693 C C . TYR A 1 11 ? 1.134 -0.128 -4.706 1.00 0.00 661 TYR A C 17
ATOM 13694 O O . TYR A 1 11 ? 0.869 -0.308 -5.893 1.00 0.00 661 TYR A O 17
ATOM 13712 N N . TYR A 1 12 ? 0.252 -0.273 -3.734 1.00 0.00 662 TYR A N 17
ATOM 13713 C CA . TYR A 1 12 ? -1.121 -0.666 -3.993 1.00 0.00 662 TYR A CA 17
ATOM 13714 C C . TYR A 1 12 ? -1.862 0.354 -4.837 1.00 0.00 662 TYR A C 17
ATOM 13715 O O . TYR A 1 12 ? -2.827 0.006 -5.515 1.00 0.00 662 TYR A O 17
ATOM 13733 N N . ARG A 1 13 ? -1.406 1.604 -4.837 1.00 0.00 663 ARG A N 17
ATOM 13734 C CA . ARG A 1 13 ? -2.057 2.609 -5.662 1.00 0.00 663 ARG A CA 17
ATOM 13735 C C . ARG A 1 13 ? -1.387 2.684 -7.025 1.00 0.00 663 ARG A C 17
ATOM 13736 O O . ARG A 1 13 ? -1.336 3.740 -7.656 1.00 0.00 663 ARG A O 17
ATOM 13757 N N . SER A 1 14 ? -0.883 1.536 -7.472 1.00 0.00 664 SER A N 17
ATOM 13758 C CA . SER A 1 14 ? -0.221 1.425 -8.762 1.00 0.00 664 SER A CA 17
ATOM 13759 C C . SER A 1 14 ? 0.349 0.021 -8.964 1.00 0.00 664 SER A C 17
ATOM 13760 O O . SER A 1 14 ? 1.303 -0.167 -9.720 1.00 0.00 664 SER A O 17
ATOM 13768 N N . VAL A 1 15 ? -0.256 -0.964 -8.300 1.00 0.00 665 VAL A N 17
ATOM 13769 C CA . VAL A 1 15 ? 0.176 -2.351 -8.425 1.00 0.00 665 VAL A CA 17
ATOM 13770 C C . VAL A 1 15 ? -1.007 -3.258 -8.766 1.00 0.00 665 VAL A C 17
ATOM 13771 O O . VAL A 1 15 ? -0.844 -4.467 -8.936 1.00 0.00 665 VAL A O 17
ATOM 13784 N N . GLY A 1 16 ? -2.198 -2.665 -8.880 1.00 0.00 666 GLY A N 17
ATOM 13785 C CA . GLY A 1 16 ? -3.380 -3.437 -9.217 1.00 0.00 666 GLY A CA 17
ATOM 13786 C C . GLY A 1 16 ? -4.491 -3.329 -8.186 1.00 0.00 666 GLY A C 17
ATOM 13787 O O . GLY A 1 16 ? -5.338 -4.218 -8.101 1.00 0.00 666 GLY A O 17
ATOM 13791 N N . LYS A 1 17 ? -4.504 -2.248 -7.402 1.00 0.00 667 LYS A N 17
ATOM 13792 C CA . LYS A 1 17 ? -5.547 -2.074 -6.389 1.00 0.00 667 LYS A CA 17
ATOM 13793 C C . LYS A 1 17 ? -5.388 -0.770 -5.601 1.00 0.00 667 LYS A C 17
ATOM 13794 O O . LYS A 1 17 ? -5.065 -0.791 -4.413 1.00 0.00 667 LYS A O 17
ATOM 13813 N N . ILE A 1 18 ? -5.641 0.362 -6.256 1.00 0.00 668 ILE A N 17
ATOM 13814 C CA . ILE A 1 18 ? -5.547 1.665 -5.595 1.00 0.00 668 ILE A CA 17
ATOM 13815 C C . ILE A 1 18 ? -6.540 1.738 -4.456 1.00 0.00 668 ILE A C 17
ATOM 13816 O O . ILE A 1 18 ? -6.221 2.177 -3.351 1.00 0.00 668 ILE A O 17
ATOM 13832 N N . GLU A 1 19 ? -7.748 1.294 -4.742 1.00 0.00 669 GLU A N 17
ATOM 13833 C CA . GLU A 1 19 ? -8.815 1.283 -3.765 1.00 0.00 669 GLU A CA 17
ATOM 13834 C C . GLU A 1 19 ? -8.347 0.618 -2.480 1.00 0.00 669 GLU A C 17
ATOM 13835 O O . GLU A 1 19 ? -8.703 1.043 -1.381 1.00 0.00 669 GLU A O 17
ATOM 13847 N N . GLU A 1 20 ? -7.517 -0.404 -2.629 1.00 0.00 670 GLU A N 17
ATOM 13848 C CA . GLU A 1 20 ? -6.964 -1.099 -1.482 1.00 0.00 670 GLU A CA 17
ATOM 13849 C C . GLU A 1 20 ? -5.788 -0.308 -0.936 1.00 0.00 670 GLU A C 17
ATOM 13850 O O . GLU A 1 20 ? -5.486 -0.377 0.255 1.00 0.00 670 GLU A O 17
ATOM 13862 N N . ALA A 1 21 ? -5.139 0.476 -1.803 1.00 0.00 671 ALA A N 17
ATOM 13863 C CA . ALA A 1 21 ? -4.026 1.290 -1.361 1.00 0.00 671 ALA A CA 17
ATOM 13864 C C . ALA A 1 21 ? -4.512 2.294 -0.334 1.00 0.00 671 ALA A C 17
ATOM 13865 O O . ALA A 1 21 ? -3.800 2.623 0.614 1.00 0.00 671 ALA A O 17
ATOM 13872 N N . GLU A 1 22 ? -5.754 2.751 -0.503 1.00 0.00 672 GLU A N 17
ATOM 13873 C CA . GLU A 1 22 ? -6.341 3.683 0.447 1.00 0.00 672 GLU A CA 17
ATOM 13874 C C . GLU A 1 22 ? -6.380 3.033 1.827 1.00 0.00 672 GLU A C 17
ATOM 13875 O O . GLU A 1 22 ? -6.446 3.716 2.849 1.00 0.00 672 GLU A O 17
ATOM 13887 N N . ALA A 1 23 ? -6.324 1.700 1.839 1.00 0.00 673 ALA A N 17
ATOM 13888 C CA . ALA A 1 23 ? -6.336 0.941 3.078 1.00 0.00 673 ALA A CA 17
ATOM 13889 C C . ALA A 1 23 ? -5.007 1.085 3.808 1.00 0.00 673 ALA A C 17
ATOM 13890 O O . ALA A 1 23 ? -4.963 1.121 5.038 1.00 0.00 673 ALA A O 17
ATOM 13897 N N . ILE A 1 24 ? -3.923 1.183 3.042 1.00 0.00 674 ILE A N 17
ATOM 13898 C CA . ILE A 1 24 ? -2.597 1.340 3.622 1.00 0.00 674 ILE A CA 17
ATOM 13899 C C . ILE A 1 24 ? -2.502 2.680 4.330 1.00 0.00 674 ILE A C 17
ATOM 13900 O O . ILE A 1 24 ? -1.979 2.779 5.435 1.00 0.00 674 ILE A O 17
ATOM 13916 N N . GLU A 1 25 ? -3.021 3.714 3.686 1.00 0.00 675 GLU A N 17
ATOM 13917 C CA . GLU A 1 25 ? -2.998 5.046 4.262 1.00 0.00 675 GLU A CA 17
ATOM 13918 C C . GLU A 1 25 ? -3.574 5.024 5.676 1.00 0.00 675 GLU A C 17
ATOM 13919 O O . GLU A 1 25 ? -3.239 5.869 6.505 1.00 0.00 675 GLU A O 17
ATOM 13931 N N . LYS A 1 26 ? -4.429 4.039 5.950 1.00 0.00 676 LYS A N 17
ATOM 13932 C CA . LYS A 1 26 ? -5.027 3.902 7.272 1.00 0.00 676 LYS A CA 17
ATOM 13933 C C . LYS A 1 26 ? -4.003 3.375 8.274 1.00 0.00 676 LYS A C 17
ATOM 13934 O O . LYS A 1 26 ? -4.091 3.663 9.468 1.00 0.00 676 LYS A O 17
ATOM 13953 N N . THR A 1 27 ? -3.022 2.617 7.785 1.00 0.00 677 THR A N 17
ATOM 13954 C CA . THR A 1 27 ? -1.985 2.082 8.661 1.00 0.00 677 THR A CA 17
ATOM 13955 C C . THR A 1 27 ? -1.157 3.221 9.241 1.00 0.00 677 THR A C 17
ATOM 13956 O O . THR A 1 27 ? -0.591 3.100 10.327 1.00 0.00 677 THR A O 17
ATOM 13967 N N . LEU A 1 28 ? -1.112 4.341 8.517 1.00 0.00 678 LEU A N 17
ATOM 13968 C CA . LEU A 1 28 ? -0.375 5.513 8.973 1.00 0.00 678 LEU A CA 17
ATOM 13969 C C . LEU A 1 28 ? -0.825 5.893 10.375 1.00 0.00 678 LEU A C 17
ATOM 13970 O O . LEU A 1 28 ? -0.028 6.345 11.198 1.00 0.00 678 LEU A O 17
ATOM 13986 N N . LYS A 1 29 ? -2.111 5.685 10.644 1.00 0.00 679 LYS A N 17
ATOM 13987 C CA . LYS A 1 29 ? -2.670 5.984 11.954 1.00 0.00 679 LYS A CA 17
ATOM 13988 C C . LYS A 1 29 ? -1.945 5.193 13.041 1.00 0.00 679 LYS A C 17
ATOM 13989 O O . LYS A 1 29 ? -1.971 5.562 14.216 1.00 0.00 679 LYS A O 17
ATOM 14008 N N . ASN A 1 30 ? -1.294 4.101 12.638 1.00 0.00 680 ASN A N 17
ATOM 14009 C CA . ASN A 1 30 ? -0.555 3.253 13.568 1.00 0.00 680 ASN A CA 17
ATOM 14010 C C . ASN A 1 30 ? 0.435 4.073 14.390 1.00 0.00 680 ASN A C 17
ATOM 14011 O O . ASN A 1 30 ? 1.273 4.787 13.840 1.00 0.00 680 ASN A O 17
ATOM 14022 N N . LYS A 1 31 ? 0.331 3.967 15.711 1.00 0.00 681 LYS A N 17
ATOM 14023 C CA . LYS A 1 31 ? 1.217 4.698 16.609 1.00 0.00 681 LYS A CA 17
ATOM 14024 C C . LYS A 1 31 ? 1.166 4.114 18.018 1.00 0.00 681 LYS A C 17
ATOM 14025 O O . LYS A 1 31 ? 0.947 4.833 18.993 1.00 0.00 681 LYS A O 17
ATOM 14044 N N . GLN A 1 32 ? 1.372 2.805 18.117 1.00 0.00 682 GLN A N 17
ATOM 14045 C CA . GLN A 1 32 ? 1.349 2.124 19.406 1.00 0.00 682 GLN A CA 17
ATOM 14046 C C . GLN A 1 32 ? -0.019 2.257 20.069 1.00 0.00 682 GLN A C 17
ATOM 14047 O O . GLN A 1 32 ? -0.144 2.827 21.153 1.00 0.00 682 GLN A O 17
ATOM 14061 N N . ASN A 1 33 ? -1.044 1.727 19.408 1.00 0.00 683 ASN A N 17
ATOM 14062 C CA . ASN A 1 33 ? -2.403 1.786 19.932 1.00 0.00 683 ASN A CA 17
ATOM 14063 C C . ASN A 1 33 ? -2.856 3.232 20.107 1.00 0.00 683 ASN A C 17
ATOM 14064 O O . ASN A 1 33 ? -3.956 3.443 20.660 1.00 0.00 683 ASN A O 17
ATOM 14076 N N . ARG B 2 1 ? 2.390 -20.603 24.607 1.00 0.00 405 ARG B N 17
ATOM 14077 C CA . ARG B 2 1 ? 2.702 -20.781 23.165 1.00 0.00 405 ARG B CA 17
ATOM 14078 C C . ARG B 2 1 ? 3.105 -19.457 22.519 1.00 0.00 405 ARG B C 17
ATOM 14079 O O . ARG B 2 1 ? 2.874 -18.387 23.082 1.00 0.00 405 ARG B O 17
ATOM 14101 N N . PRO B 2 2 ? 3.716 -19.514 21.323 1.00 0.00 406 PRO B N 17
ATOM 14102 C CA . PRO B 2 2 ? 4.151 -18.313 20.601 1.00 0.00 406 PRO B CA 17
ATOM 14103 C C . PRO B 2 2 ? 2.974 -17.493 20.077 1.00 0.00 406 PRO B C 17
ATOM 14104 O O . PRO B 2 2 ? 2.262 -17.927 19.172 1.00 0.00 406 PRO B O 17
ATOM 14115 N N . PRO B 2 3 ? 2.751 -16.290 20.639 1.00 0.00 407 PRO B N 17
ATOM 14116 C CA . PRO B 2 3 ? 1.650 -15.416 20.217 1.00 0.00 407 PRO B CA 17
ATOM 14117 C C . PRO B 2 3 ? 1.710 -15.078 18.727 1.00 0.00 407 PRO B C 17
ATOM 14118 O O . PRO B 2 3 ? 0.695 -15.135 18.034 1.00 0.00 407 PRO B O 17
ATOM 14129 N N . PRO B 2 4 ? 2.900 -14.720 18.211 1.00 0.00 408 PRO B N 17
ATOM 14130 C CA . PRO B 2 4 ? 3.071 -14.374 16.795 1.00 0.00 408 PRO B CA 17
ATOM 14131 C C . PRO B 2 4 ? 2.504 -15.443 15.866 1.00 0.00 408 PRO B C 17
ATOM 14132 O O . PRO B 2 4 ? 3.094 -16.510 15.698 1.00 0.00 408 PRO B O 17
ATOM 14143 N N . ALA B 2 5 ? 1.355 -15.149 15.265 1.00 0.00 409 ALA B N 17
ATOM 14144 C CA . ALA B 2 5 ? 0.709 -16.085 14.354 1.00 0.00 409 ALA B CA 17
ATOM 14145 C C . ALA B 2 5 ? -0.454 -15.423 13.622 1.00 0.00 409 ALA B C 17
ATOM 14146 O O . ALA B 2 5 ? -1.570 -15.364 14.137 1.00 0.00 409 ALA B O 17
ATOM 14153 N N . HIS B 2 6 ? -0.185 -14.929 12.419 1.00 0.00 410 HIS B N 17
ATOM 14154 C CA . HIS B 2 6 ? -1.210 -14.272 11.616 1.00 0.00 410 HIS B CA 17
ATOM 14155 C C . HIS B 2 6 ? -0.805 -14.227 10.147 1.00 0.00 410 HIS B C 17
ATOM 14156 O O . HIS B 2 6 ? 0.177 -13.581 9.782 1.00 0.00 410 HIS B O 17
ATOM 14171 N N . HIS B 2 7 ? -1.568 -14.919 9.307 1.00 0.00 411 HIS B N 17
ATOM 14172 C CA . HIS B 2 7 ? -1.290 -14.959 7.876 1.00 0.00 411 HIS B CA 17
ATOM 14173 C C . HIS B 2 7 ? -2.282 -14.097 7.103 1.00 0.00 411 HIS B C 17
ATOM 14174 O O . HIS B 2 7 ? -3.493 -14.301 7.186 1.00 0.00 411 HIS B O 17
ATOM 14189 N N . ASN B 2 8 ? -1.761 -13.131 6.353 1.00 0.00 412 ASN B N 17
ATOM 14190 C CA . ASN B 2 8 ? -2.602 -12.237 5.565 1.00 0.00 412 ASN B CA 17
ATOM 14191 C C . ASN B 2 8 ? -1.816 -11.631 4.407 1.00 0.00 412 ASN B C 17
ATOM 14192 O O . ASN B 2 8 ? -0.613 -11.855 4.275 1.00 0.00 412 ASN B O 17
ATOM 14203 N N . MET B 2 9 ? -2.504 -10.861 3.571 1.00 0.00 413 MET B N 17
ATOM 14204 C CA . MET B 2 9 ? -1.870 -10.222 2.423 1.00 0.00 413 MET B CA 17
ATOM 14205 C C . MET B 2 9 ? -1.548 -8.761 2.724 1.00 0.00 413 MET B C 17
ATOM 14206 O O . MET B 2 9 ? -1.583 -7.912 1.833 1.00 0.00 413 MET B O 17
ATOM 14220 N N . PHE B 2 10 ? -1.234 -8.477 3.983 1.00 0.00 414 PHE B N 17
ATOM 14221 C CA . PHE B 2 10 ? -0.905 -7.119 4.401 1.00 0.00 414 PHE B CA 17
ATOM 14222 C C . PHE B 2 10 ? 0.180 -7.126 5.476 1.00 0.00 414 PHE B C 17
ATOM 14223 O O . PHE B 2 10 ? 0.259 -6.211 6.294 1.00 0.00 414 PHE B O 17
ATOM 14240 N N . SER B 2 11 ? 1.015 -8.162 5.466 1.00 0.00 415 SER B N 17
ATOM 14241 C CA . SER B 2 11 ? 2.094 -8.279 6.441 1.00 0.00 415 SER B CA 17
ATOM 14242 C C . SER B 2 11 ? 3.335 -7.524 5.966 1.00 0.00 415 SER B C 17
ATOM 14243 O O . SER B 2 11 ? 3.510 -6.347 6.284 1.00 0.00 415 SER B O 17
ATOM 14251 N N . VAL B 2 12 ? 4.193 -8.197 5.200 1.00 0.00 416 VAL B N 17
ATOM 14252 C CA . VAL B 2 12 ? 5.405 -7.572 4.684 1.00 0.00 416 VAL B CA 17
ATOM 14253 C C . VAL B 2 12 ? 5.869 -8.239 3.388 1.00 0.00 416 VAL B C 17
ATOM 14254 O O . VAL B 2 12 ? 6.999 -8.722 3.297 1.00 0.00 416 VAL B O 17
ATOM 14267 N N . PRO B 2 13 ? 5.004 -8.265 2.357 1.00 0.00 417 PRO B N 17
ATOM 14268 C CA . PRO B 2 13 ? 5.332 -8.864 1.059 1.00 0.00 417 PRO B CA 17
ATOM 14269 C C . PRO B 2 13 ? 6.365 -8.035 0.302 1.00 0.00 417 PRO B C 17
ATOM 14270 O O . PRO B 2 13 ? 6.433 -6.818 0.473 1.00 0.00 417 PRO B O 17
ATOM 14281 N N . PRO B 2 14 ? 7.187 -8.673 -0.550 1.00 0.00 418 PRO B N 17
ATOM 14282 C CA . PRO B 2 14 ? 8.206 -7.960 -1.321 1.00 0.00 418 PRO B CA 17
ATOM 14283 C C . PRO B 2 14 ? 7.573 -6.889 -2.204 1.00 0.00 418 PRO B C 17
ATOM 14284 O O . PRO B 2 14 ? 6.506 -7.104 -2.779 1.00 0.00 418 PRO B O 17
ATOM 14295 N N . PRO B 2 15 ? 8.201 -5.705 -2.302 1.00 0.00 419 PRO B N 17
ATOM 14296 C CA . PRO B 2 15 ? 7.657 -4.600 -3.096 1.00 0.00 419 PRO B CA 17
ATOM 14297 C C . PRO B 2 15 ? 7.722 -4.835 -4.606 1.00 0.00 419 PRO B C 17
ATOM 14298 O O . PRO B 2 15 ? 8.731 -5.310 -5.127 1.00 0.00 419 PRO B O 17
ATOM 14309 N N . PRO B 2 16 ? 6.643 -4.479 -5.333 1.00 0.00 420 PRO B N 17
ATOM 14310 C CA . PRO B 2 16 ? 6.572 -4.623 -6.787 1.00 0.00 420 PRO B CA 17
ATOM 14311 C C . PRO B 2 16 ? 7.378 -3.549 -7.523 1.00 0.00 420 PRO B C 17
ATOM 14312 O O . PRO B 2 16 ? 8.299 -3.861 -8.277 1.00 0.00 420 PRO B O 17
ATOM 14323 N N . ILE B 2 17 ? 7.010 -2.279 -7.316 1.00 0.00 421 ILE B N 17
ATOM 14324 C CA . ILE B 2 17 ? 7.691 -1.169 -7.984 1.00 0.00 421 ILE B CA 17
ATOM 14325 C C . ILE B 2 17 ? 8.782 -0.549 -7.107 1.00 0.00 421 ILE B C 17
ATOM 14326 O O . ILE B 2 17 ? 9.240 -1.164 -6.144 1.00 0.00 421 ILE B O 17
ATOM 14342 N N . LEU B 2 18 ? 9.199 0.669 -7.450 1.00 0.00 422 LEU B N 17
ATOM 14343 C CA . LEU B 2 18 ? 10.235 1.362 -6.695 1.00 0.00 422 LEU B CA 17
ATOM 14344 C C . LEU B 2 18 ? 10.464 2.760 -7.256 1.00 0.00 422 LEU B C 17
ATOM 14345 O O . LEU B 2 18 ? 11.596 3.244 -7.304 1.00 0.00 422 LEU B O 17
ATOM 14361 N N . GLY B 2 19 ? 9.383 3.403 -7.682 1.00 0.00 423 GLY B N 17
ATOM 14362 C CA . GLY B 2 19 ? 9.484 4.738 -8.237 1.00 0.00 423 GLY B CA 17
ATOM 14363 C C . GLY B 2 19 ? 10.063 5.734 -7.253 1.00 0.00 423 GLY B C 17
ATOM 14364 O O . GLY B 2 19 ? 9.738 5.705 -6.066 1.00 0.00 423 GLY B O 17
ATOM 14368 N N . ARG B 2 20 ? 10.925 6.618 -7.746 1.00 0.00 424 ARG B N 17
ATOM 14369 C CA . ARG B 2 20 ? 11.551 7.628 -6.902 1.00 0.00 424 ARG B CA 17
ATOM 14370 C C . ARG B 2 20 ? 11.949 8.852 -7.721 1.00 0.00 424 ARG B C 17
ATOM 14371 O O . ARG B 2 20 ? 13.067 8.934 -8.231 1.00 0.00 424 ARG B O 17
ATOM 14392 N N . GLY B 2 21 ? 11.027 9.801 -7.842 1.00 0.00 425 GLY B N 17
ATOM 14393 C CA . GLY B 2 21 ? 11.300 11.008 -8.600 1.00 0.00 425 GLY B CA 17
ATOM 14394 C C . GLY B 2 21 ? 11.083 10.819 -10.089 1.00 0.00 425 GLY B C 17
ATOM 14395 O O . GLY B 2 21 ? 12.046 11.015 -10.860 1.00 0.00 425 GLY B O 17
ATOM 14400 N N . GLY A 1 1 ? 3.986 0.144 15.335 1.00 0.00 651 GLY A N 18
ATOM 14401 C CA . GLY A 1 1 ? 4.560 1.319 14.622 1.00 0.00 651 GLY A CA 18
ATOM 14402 C C . GLY A 1 1 ? 4.734 1.068 13.137 1.00 0.00 651 GLY A C 18
ATOM 14403 O O . GLY A 1 1 ? 3.838 0.535 12.481 1.00 0.00 651 GLY A O 18
ATOM 14408 N N . ALA A 1 2 ? 5.890 1.452 12.606 1.00 0.00 652 ALA A N 18
ATOM 14409 C CA . ALA A 1 2 ? 6.178 1.265 11.189 1.00 0.00 652 ALA A CA 18
ATOM 14410 C C . ALA A 1 2 ? 5.166 2.005 10.321 1.00 0.00 652 ALA A C 18
ATOM 14411 O O . ALA A 1 2 ? 4.156 1.436 9.907 1.00 0.00 652 ALA A O 18
ATOM 14418 N N . ASP A 1 3 ? 5.444 3.276 10.048 1.00 0.00 653 ASP A N 18
ATOM 14419 C CA . ASP A 1 3 ? 4.557 4.093 9.228 1.00 0.00 653 ASP A CA 18
ATOM 14420 C C . ASP A 1 3 ? 4.913 3.965 7.750 1.00 0.00 653 ASP A C 18
ATOM 14421 O O . ASP A 1 3 ? 5.153 4.962 7.069 1.00 0.00 653 ASP A O 18
ATOM 14430 N N . TYR A 1 4 ? 4.943 2.731 7.262 1.00 0.00 654 TYR A N 18
ATOM 14431 C CA . TYR A 1 4 ? 5.268 2.469 5.860 1.00 0.00 654 TYR A CA 18
ATOM 14432 C C . TYR A 1 4 ? 4.047 2.614 4.957 1.00 0.00 654 TYR A C 18
ATOM 14433 O O . TYR A 1 4 ? 4.167 2.546 3.735 1.00 0.00 654 TYR A O 18
ATOM 14451 N N . SER A 1 5 ? 2.875 2.808 5.556 1.00 0.00 655 SER A N 18
ATOM 14452 C CA . SER A 1 5 ? 1.637 2.949 4.797 1.00 0.00 655 SER A CA 18
ATOM 14453 C C . SER A 1 5 ? 1.806 3.886 3.605 1.00 0.00 655 SER A C 18
ATOM 14454 O O . SER A 1 5 ? 1.142 3.726 2.583 1.00 0.00 655 SER A O 18
ATOM 14462 N N . ALA A 1 6 ? 2.692 4.860 3.728 1.00 0.00 656 ALA A N 18
ATOM 14463 C CA . ALA A 1 6 ? 2.917 5.799 2.642 1.00 0.00 656 ALA A CA 18
ATOM 14464 C C . ALA A 1 6 ? 3.530 5.107 1.446 1.00 0.00 656 ALA A C 18
ATOM 14465 O O . ALA A 1 6 ? 2.908 4.995 0.390 1.00 0.00 656 ALA A O 18
ATOM 14472 N N . GLN A 1 7 ? 4.755 4.646 1.615 1.00 0.00 657 GLN A N 18
ATOM 14473 C CA . GLN A 1 7 ? 5.448 3.968 0.539 1.00 0.00 657 GLN A CA 18
ATOM 14474 C C . GLN A 1 7 ? 4.814 2.609 0.264 1.00 0.00 657 GLN A C 18
ATOM 14475 O O . GLN A 1 7 ? 5.023 2.022 -0.796 1.00 0.00 657 GLN A O 18
ATOM 14489 N N . TRP A 1 8 ? 4.032 2.110 1.219 1.00 0.00 658 TRP A N 18
ATOM 14490 C CA . TRP A 1 8 ? 3.373 0.827 1.047 1.00 0.00 658 TRP A CA 18
ATOM 14491 C C . TRP A 1 8 ? 2.066 1.011 0.305 1.00 0.00 658 TRP A C 18
ATOM 14492 O O . TRP A 1 8 ? 1.685 0.170 -0.508 1.00 0.00 658 TRP A O 18
ATOM 14513 N N . ALA A 1 9 ? 1.393 2.128 0.556 1.00 0.00 659 ALA A N 18
ATOM 14514 C CA . ALA A 1 9 ? 0.149 2.402 -0.135 1.00 0.00 659 ALA A CA 18
ATOM 14515 C C . ALA A 1 9 ? 0.456 2.803 -1.569 1.00 0.00 659 ALA A C 18
ATOM 14516 O O . ALA A 1 9 ? -0.320 2.525 -2.482 1.00 0.00 659 ALA A O 18
ATOM 14523 N N . GLU A 1 10 ? 1.613 3.446 -1.765 1.00 0.00 660 GLU A N 18
ATOM 14524 C CA . GLU A 1 10 ? 2.034 3.868 -3.096 1.00 0.00 660 GLU A CA 18
ATOM 14525 C C . GLU A 1 10 ? 2.053 2.679 -4.040 1.00 0.00 660 GLU A C 18
ATOM 14526 O O . GLU A 1 10 ? 1.828 2.817 -5.243 1.00 0.00 660 GLU A O 18
ATOM 14538 N N . TYR A 1 11 ? 2.313 1.508 -3.479 1.00 0.00 661 TYR A N 18
ATOM 14539 C CA . TYR A 1 11 ? 2.354 0.285 -4.257 1.00 0.00 661 TYR A CA 18
ATOM 14540 C C . TYR A 1 11 ? 0.957 -0.106 -4.701 1.00 0.00 661 TYR A C 18
ATOM 14541 O O . TYR A 1 11 ? 0.673 -0.223 -5.891 1.00 0.00 661 TYR A O 18
ATOM 14559 N N . TYR A 1 12 ? 0.090 -0.309 -3.723 1.00 0.00 662 TYR A N 18
ATOM 14560 C CA . TYR A 1 12 ? -1.283 -0.697 -3.980 1.00 0.00 662 TYR A CA 18
ATOM 14561 C C . TYR A 1 12 ? -2.003 0.325 -4.839 1.00 0.00 662 TYR A C 18
ATOM 14562 O O . TYR A 1 12 ? -2.921 -0.023 -5.578 1.00 0.00 662 TYR A O 18
ATOM 14580 N N . ARG A 1 13 ? -1.569 1.583 -4.783 1.00 0.00 663 ARG A N 18
ATOM 14581 C CA . ARG A 1 13 ? -2.191 2.598 -5.617 1.00 0.00 663 ARG A CA 18
ATOM 14582 C C . ARG A 1 13 ? -1.464 2.691 -6.953 1.00 0.00 663 ARG A C 18
ATOM 14583 O O . ARG A 1 13 ? -1.418 3.747 -7.583 1.00 0.00 663 ARG A O 18
ATOM 14604 N N . SER A 1 14 ? -0.905 1.557 -7.373 1.00 0.00 664 SER A N 18
ATOM 14605 C CA . SER A 1 14 ? -0.179 1.461 -8.630 1.00 0.00 664 SER A CA 18
ATOM 14606 C C . SER A 1 14 ? 0.326 0.035 -8.865 1.00 0.00 664 SER A C 18
ATOM 14607 O O . SER A 1 14 ? 1.233 -0.188 -9.667 1.00 0.00 664 SER A O 18
ATOM 14615 N N . VAL A 1 15 ? -0.283 -0.929 -8.172 1.00 0.00 665 VAL A N 18
ATOM 14616 C CA . VAL A 1 15 ? 0.084 -2.333 -8.315 1.00 0.00 665 VAL A CA 18
ATOM 14617 C C . VAL A 1 15 ? -1.152 -3.180 -8.623 1.00 0.00 665 VAL A C 18
ATOM 14618 O O . VAL A 1 15 ? -1.062 -4.399 -8.767 1.00 0.00 665 VAL A O 18
ATOM 14631 N N . GLY A 1 16 ? -2.309 -2.519 -8.730 1.00 0.00 666 GLY A N 18
ATOM 14632 C CA . GLY A 1 16 ? -3.542 -3.221 -9.027 1.00 0.00 666 GLY A CA 18
ATOM 14633 C C . GLY A 1 16 ? -4.522 -3.220 -7.867 1.00 0.00 666 GLY A C 18
ATOM 14634 O O . GLY A 1 16 ? -5.154 -4.239 -7.590 1.00 0.00 666 GLY A O 18
ATOM 14638 N N . LYS A 1 17 ? -4.661 -2.079 -7.185 1.00 0.00 667 LYS A N 18
ATOM 14639 C CA . LYS A 1 17 ? -5.587 -1.985 -6.056 1.00 0.00 667 LYS A CA 18
ATOM 14640 C C . LYS A 1 17 ? -5.509 -0.628 -5.351 1.00 0.00 667 LYS A C 18
ATOM 14641 O O . LYS A 1 17 ? -5.291 -0.563 -4.141 1.00 0.00 667 LYS A O 18
ATOM 14660 N N . ILE A 1 18 ? -5.705 0.457 -6.102 1.00 0.00 668 ILE A N 18
ATOM 14661 C CA . ILE A 1 18 ? -5.674 1.800 -5.520 1.00 0.00 668 ILE A CA 18
ATOM 14662 C C . ILE A 1 18 ? -6.691 1.904 -4.404 1.00 0.00 668 ILE A C 18
ATOM 14663 O O . ILE A 1 18 ? -6.380 2.323 -3.289 1.00 0.00 668 ILE A O 18
ATOM 14679 N N . GLU A 1 19 ? -7.905 1.505 -4.721 1.00 0.00 669 GLU A N 18
ATOM 14680 C CA . GLU A 1 19 ? -8.994 1.524 -3.770 1.00 0.00 669 GLU A CA 18
ATOM 14681 C C . GLU A 1 19 ? -8.583 0.812 -2.490 1.00 0.00 669 GLU A C 18
ATOM 14682 O O . GLU A 1 19 ? -8.949 1.225 -1.390 1.00 0.00 669 GLU A O 18
ATOM 14694 N N . GLU A 1 20 ? -7.785 -0.234 -2.645 1.00 0.00 670 GLU A N 18
ATOM 14695 C CA . GLU A 1 20 ? -7.282 -0.977 -1.505 1.00 0.00 670 GLU A CA 18
ATOM 14696 C C . GLU A 1 20 ? -6.075 -0.254 -0.934 1.00 0.00 670 GLU A C 18
ATOM 14697 O O . GLU A 1 20 ? -5.797 -0.347 0.261 1.00 0.00 670 GLU A O 18
ATOM 14709 N N . ALA A 1 21 ? -5.373 0.501 -1.784 1.00 0.00 671 ALA A N 18
ATOM 14710 C CA . ALA A 1 21 ? -4.227 1.254 -1.320 1.00 0.00 671 ALA A CA 18
ATOM 14711 C C . ALA A 1 21 ? -4.681 2.262 -0.282 1.00 0.00 671 ALA A C 18
ATOM 14712 O O . ALA A 1 21 ? -3.968 2.538 0.683 1.00 0.00 671 ALA A O 18
ATOM 14719 N N . GLU A 1 22 ? -5.898 2.781 -0.460 1.00 0.00 672 GLU A N 18
ATOM 14720 C CA . GLU A 1 22 ? -6.455 3.722 0.499 1.00 0.00 672 GLU A CA 18
ATOM 14721 C C . GLU A 1 22 ? -6.505 3.060 1.872 1.00 0.00 672 GLU A C 18
ATOM 14722 O O . GLU A 1 22 ? -6.514 3.734 2.902 1.00 0.00 672 GLU A O 18
ATOM 14734 N N . ALA A 1 23 ? -6.520 1.725 1.868 1.00 0.00 673 ALA A N 18
ATOM 14735 C CA . ALA A 1 23 ? -6.547 0.955 3.098 1.00 0.00 673 ALA A CA 18
ATOM 14736 C C . ALA A 1 23 ? -5.214 1.065 3.822 1.00 0.00 673 ALA A C 18
ATOM 14737 O O . ALA A 1 23 ? -5.169 1.155 5.049 1.00 0.00 673 ALA A O 18
ATOM 14744 N N . ILE A 1 24 ? -4.125 1.081 3.055 1.00 0.00 674 ILE A N 18
ATOM 14745 C CA . ILE A 1 24 ? -2.798 1.206 3.639 1.00 0.00 674 ILE A CA 18
ATOM 14746 C C . ILE A 1 24 ? -2.679 2.548 4.337 1.00 0.00 674 ILE A C 18
ATOM 14747 O O . ILE A 1 24 ? -2.163 2.639 5.445 1.00 0.00 674 ILE A O 18
ATOM 14763 N N . GLU A 1 25 ? -3.173 3.590 3.681 1.00 0.00 675 GLU A N 18
ATOM 14764 C CA . GLU A 1 25 ? -3.131 4.929 4.248 1.00 0.00 675 GLU A CA 18
ATOM 14765 C C . GLU A 1 25 ? -3.628 4.903 5.690 1.00 0.00 675 GLU A C 18
ATOM 14766 O O . GLU A 1 25 ? -3.211 5.715 6.517 1.00 0.00 675 GLU A O 18
ATOM 14778 N N . LYS A 1 26 ? -4.503 3.944 5.992 1.00 0.00 676 LYS A N 18
ATOM 14779 C CA . LYS A 1 26 ? -5.029 3.793 7.341 1.00 0.00 676 LYS A CA 18
ATOM 14780 C C . LYS A 1 26 ? -3.929 3.314 8.284 1.00 0.00 676 LYS A C 18
ATOM 14781 O O . LYS A 1 26 ? -3.907 3.678 9.460 1.00 0.00 676 LYS A O 18
ATOM 14800 N N . THR A 1 27 ? -3.001 2.518 7.756 1.00 0.00 677 THR A N 18
ATOM 14801 C CA . THR A 1 27 ? -1.886 2.023 8.554 1.00 0.00 677 THR A CA 18
ATOM 14802 C C . THR A 1 27 ? -0.982 3.186 8.937 1.00 0.00 677 THR A C 18
ATOM 14803 O O . THR A 1 27 ? -0.355 3.178 9.994 1.00 0.00 677 THR A O 18
ATOM 14814 N N . LEU A 1 28 ? -0.938 4.198 8.072 1.00 0.00 678 LEU A N 18
ATOM 14815 C CA . LEU A 1 28 ? -0.130 5.383 8.323 1.00 0.00 678 LEU A CA 18
ATOM 14816 C C . LEU A 1 28 ? -0.450 5.946 9.699 1.00 0.00 678 LEU A C 18
ATOM 14817 O O . LEU A 1 28 ? 0.421 6.488 10.381 1.00 0.00 678 LEU A O 18
ATOM 14833 N N . LYS A 1 29 ? -1.709 5.796 10.112 1.00 0.00 679 LYS A N 18
ATOM 14834 C CA . LYS A 1 29 ? -2.141 6.272 11.420 1.00 0.00 679 LYS A CA 18
ATOM 14835 C C . LYS A 1 29 ? -1.284 5.655 12.526 1.00 0.00 679 LYS A C 18
ATOM 14836 O O . LYS A 1 29 ? -1.195 6.194 13.629 1.00 0.00 679 LYS A O 18
ATOM 14855 N N . ASN A 1 30 ? -0.655 4.520 12.218 1.00 0.00 680 ASN A N 18
ATOM 14856 C CA . ASN A 1 30 ? 0.199 3.823 13.177 1.00 0.00 680 ASN A CA 18
ATOM 14857 C C . ASN A 1 30 ? 1.161 4.789 13.867 1.00 0.00 680 ASN A C 18
ATOM 14858 O O . ASN A 1 30 ? 1.567 4.566 15.008 1.00 0.00 680 ASN A O 18
ATOM 14869 N N . LYS A 1 31 ? 1.523 5.860 13.168 1.00 0.00 681 LYS A N 18
ATOM 14870 C CA . LYS A 1 31 ? 2.437 6.857 13.714 1.00 0.00 681 LYS A CA 18
ATOM 14871 C C . LYS A 1 31 ? 1.669 8.047 14.282 1.00 0.00 681 LYS A C 18
ATOM 14872 O O . LYS A 1 31 ? 2.148 9.181 14.246 1.00 0.00 681 LYS A O 18
ATOM 14891 N N . GLN A 1 32 ? 0.479 7.781 14.808 1.00 0.00 682 GLN A N 18
ATOM 14892 C CA . GLN A 1 32 ? -0.354 8.831 15.384 1.00 0.00 682 GLN A CA 18
ATOM 14893 C C . GLN A 1 32 ? -0.701 9.885 14.338 1.00 0.00 682 GLN A C 18
ATOM 14894 O O . GLN A 1 32 ? -0.798 11.073 14.647 1.00 0.00 682 GLN A O 18
ATOM 14908 N N . ASN A 1 33 ? -0.888 9.444 13.099 1.00 0.00 683 ASN A N 18
ATOM 14909 C CA . ASN A 1 33 ? -1.224 10.349 12.007 1.00 0.00 683 ASN A CA 18
ATOM 14910 C C . ASN A 1 33 ? -0.129 11.391 11.807 1.00 0.00 683 ASN A C 18
ATOM 14911 O O . ASN A 1 33 ? 1.030 11.110 12.179 1.00 0.00 683 ASN A O 18
ATOM 14923 N N . ARG B 2 1 ? -1.699 -11.069 20.949 1.00 0.00 405 ARG B N 18
ATOM 14924 C CA . ARG B 2 1 ? -0.537 -11.986 21.102 1.00 0.00 405 ARG B CA 18
ATOM 14925 C C . ARG B 2 1 ? -0.685 -13.237 20.234 1.00 0.00 405 ARG B C 18
ATOM 14926 O O . ARG B 2 1 ? 0.194 -13.544 19.428 1.00 0.00 405 ARG B O 18
ATOM 14948 N N . PRO B 2 2 ? -1.796 -13.984 20.383 1.00 0.00 406 PRO B N 18
ATOM 14949 C CA . PRO B 2 2 ? -2.033 -15.205 19.604 1.00 0.00 406 PRO B CA 18
ATOM 14950 C C . PRO B 2 2 ? -1.897 -14.980 18.096 1.00 0.00 406 PRO B C 18
ATOM 14951 O O . PRO B 2 2 ? -1.171 -15.712 17.422 1.00 0.00 406 PRO B O 18
ATOM 14962 N N . PRO B 2 3 ? -2.589 -13.967 17.538 1.00 0.00 407 PRO B N 18
ATOM 14963 C CA . PRO B 2 3 ? -2.523 -13.672 16.103 1.00 0.00 407 PRO B CA 18
ATOM 14964 C C . PRO B 2 3 ? -1.178 -13.073 15.694 1.00 0.00 407 PRO B C 18
ATOM 14965 O O . PRO B 2 3 ? -0.865 -11.938 16.049 1.00 0.00 407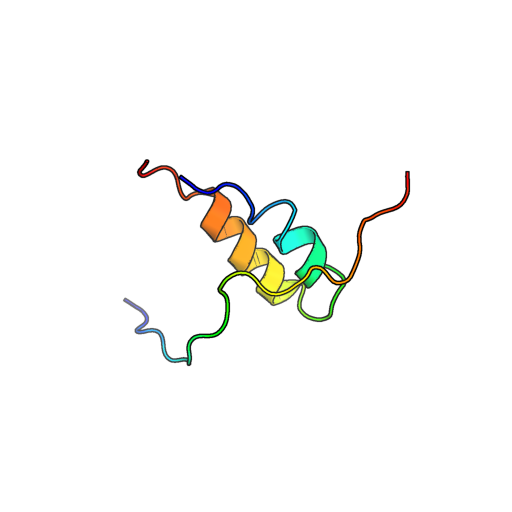 PRO B O 18
ATOM 14976 N N . PRO B 2 4 ? -0.362 -13.830 14.938 1.00 0.00 408 PRO B N 18
ATOM 14977 C CA . PRO B 2 4 ? 0.952 -13.359 14.486 1.00 0.00 408 PRO B CA 18
ATOM 14978 C C . PRO B 2 4 ? 0.843 -12.250 13.446 1.00 0.00 408 PRO B C 18
ATOM 14979 O O . PRO B 2 4 ? 1.563 -11.253 13.509 1.00 0.00 408 PRO B O 18
ATOM 14990 N N . ALA B 2 5 ? -0.062 -12.429 12.489 1.00 0.00 409 ALA B N 18
ATOM 14991 C CA . ALA B 2 5 ? -0.266 -11.442 11.436 1.00 0.00 409 ALA B CA 18
ATOM 14992 C C . ALA B 2 5 ? 1.006 -11.240 10.619 1.00 0.00 409 ALA B C 18
ATOM 14993 O O . ALA B 2 5 ? 1.698 -10.233 10.766 1.00 0.00 409 ALA B O 18
ATOM 15000 N N . HIS B 2 6 ? 1.311 -12.206 9.758 1.00 0.00 410 HIS B N 18
ATOM 15001 C CA . HIS B 2 6 ? 2.501 -12.135 8.918 1.00 0.00 410 HIS B CA 18
ATOM 15002 C C . HIS B 2 6 ? 2.419 -13.139 7.773 1.00 0.00 410 HIS B C 18
ATOM 15003 O O . HIS B 2 6 ? 3.437 -13.663 7.321 1.00 0.00 410 HIS B O 18
ATOM 15018 N N . HIS B 2 7 ? 1.202 -13.404 7.310 1.00 0.00 411 HIS B N 18
ATOM 15019 C CA . HIS B 2 7 ? 0.988 -14.345 6.217 1.00 0.00 411 HIS B CA 18
ATOM 15020 C C . HIS B 2 7 ? -0.488 -14.409 5.834 1.00 0.00 411 HIS B C 18
ATOM 15021 O O . HIS B 2 7 ? -1.205 -15.325 6.237 1.00 0.00 411 HIS B O 18
ATOM 15036 N N . ASN B 2 8 ? -0.934 -13.429 5.054 1.00 0.00 412 ASN B N 18
ATOM 15037 C CA . ASN B 2 8 ? -2.324 -13.375 4.617 1.00 0.00 412 ASN B CA 18
ATOM 15038 C C . ASN B 2 8 ? -2.460 -12.556 3.338 1.00 0.00 412 ASN B C 18
ATOM 15039 O O . ASN B 2 8 ? -2.902 -13.066 2.308 1.00 0.00 412 ASN B O 18
ATOM 15050 N N . MET B 2 9 ? -2.077 -11.285 3.410 1.00 0.00 413 MET B N 18
ATOM 15051 C CA . MET B 2 9 ? -2.157 -10.397 2.257 1.00 0.00 413 MET B CA 18
ATOM 15052 C C . MET B 2 9 ? -1.582 -9.024 2.587 1.00 0.00 413 MET B C 18
ATOM 15053 O O . MET B 2 9 ? -0.891 -8.415 1.769 1.00 0.00 413 MET B O 18
ATOM 15067 N N . PHE B 2 10 ? -1.871 -8.541 3.790 1.00 0.00 414 PHE B N 18
ATOM 15068 C CA . PHE B 2 10 ? -1.384 -7.238 4.229 1.00 0.00 414 PHE B CA 18
ATOM 15069 C C . PHE B 2 10 ? -0.125 -7.384 5.084 1.00 0.00 414 PHE B C 18
ATOM 15070 O O . PHE B 2 10 ? 0.186 -6.515 5.898 1.00 0.00 414 PHE B O 18
ATOM 15087 N N . SER B 2 11 ? 0.597 -8.485 4.889 1.00 0.00 415 SER B N 18
ATOM 15088 C CA . SER B 2 11 ? 1.822 -8.740 5.638 1.00 0.00 415 SER B CA 18
ATOM 15089 C C . SER B 2 11 ? 2.947 -7.824 5.150 1.00 0.00 415 SER B C 18
ATOM 15090 O O . SER B 2 11 ? 2.690 -6.701 4.716 1.00 0.00 415 SER B O 18
ATOM 15098 N N . VAL B 2 12 ? 4.194 -8.297 5.218 1.00 0.00 416 VAL B N 18
ATOM 15099 C CA . VAL B 2 12 ? 5.332 -7.497 4.776 1.00 0.00 416 VAL B CA 18
ATOM 15100 C C . VAL B 2 12 ? 6.026 -8.131 3.565 1.00 0.00 416 VAL B C 18
ATOM 15101 O O . VAL B 2 12 ? 7.228 -8.399 3.593 1.00 0.00 416 VAL B O 18
ATOM 15114 N N . PRO B 2 13 ? 5.272 -8.360 2.475 1.00 0.00 417 PRO B N 18
ATOM 15115 C CA . PRO B 2 13 ? 5.806 -8.943 1.237 1.00 0.00 417 PRO B CA 18
ATOM 15116 C C . PRO B 2 13 ? 6.808 -8.015 0.562 1.00 0.00 417 PRO B C 18
ATOM 15117 O O . PRO B 2 13 ? 6.731 -6.796 0.720 1.00 0.00 417 PRO B O 18
ATOM 15128 N N . PRO B 2 14 ? 7.772 -8.564 -0.199 1.00 0.00 418 PRO B N 18
ATOM 15129 C CA . PRO B 2 14 ? 8.776 -7.743 -0.879 1.00 0.00 418 PRO B CA 18
ATOM 15130 C C . PRO B 2 14 ? 8.103 -6.734 -1.804 1.00 0.00 418 PRO B C 18
ATOM 15131 O O . PRO B 2 14 ? 7.103 -7.049 -2.449 1.00 0.00 418 PRO B O 18
ATOM 15142 N N . PRO B 2 15 ? 8.608 -5.489 -1.849 1.00 0.00 419 PRO B N 18
ATOM 15143 C CA . PRO B 2 15 ? 8.001 -4.433 -2.666 1.00 0.00 419 PRO B CA 18
ATOM 15144 C C . PRO B 2 15 ? 8.181 -4.632 -4.173 1.00 0.00 419 PRO B C 18
ATOM 15145 O O . PRO B 2 15 ? 9.265 -4.982 -4.639 1.00 0.00 419 PRO B O 18
ATOM 15156 N N . PRO B 2 16 ? 7.110 -4.384 -4.960 1.00 0.00 420 PRO B N 18
ATOM 15157 C CA . PRO B 2 16 ? 7.135 -4.508 -6.420 1.00 0.00 420 PRO B CA 18
ATOM 15158 C C . PRO B 2 16 ? 7.845 -3.338 -7.108 1.00 0.00 420 PRO B C 18
ATOM 15159 O O . PRO B 2 16 ? 8.931 -3.501 -7.663 1.00 0.00 420 PRO B O 18
ATOM 15170 N N . ILE B 2 17 ? 7.208 -2.160 -7.091 1.00 0.00 421 ILE B N 18
ATOM 15171 C CA . ILE B 2 17 ? 7.770 -0.973 -7.740 1.00 0.00 421 ILE B CA 18
ATOM 15172 C C . ILE B 2 17 ? 8.834 -0.296 -6.874 1.00 0.00 421 ILE B C 18
ATOM 15173 O O . ILE B 2 17 ? 9.279 -0.853 -5.871 1.00 0.00 421 ILE B O 18
ATOM 15189 N N . LEU B 2 18 ? 9.241 0.905 -7.275 1.00 0.00 422 LEU B N 18
ATOM 15190 C CA . LEU B 2 18 ? 10.252 1.654 -6.540 1.00 0.00 422 LEU B CA 18
ATOM 15191 C C . LEU B 2 18 ? 10.494 3.013 -7.188 1.00 0.00 422 LEU B C 18
ATOM 15192 O O . LEU B 2 18 ? 11.625 3.495 -7.244 1.00 0.00 422 LEU B O 18
ATOM 15208 N N . GLY B 2 19 ? 9.422 3.623 -7.680 1.00 0.00 423 GLY B N 18
ATOM 15209 C CA . GLY B 2 19 ? 9.534 4.918 -8.322 1.00 0.00 423 GLY B CA 18
ATOM 15210 C C . GLY B 2 19 ? 9.447 6.065 -7.334 1.00 0.00 423 GLY B C 18
ATOM 15211 O O . GLY B 2 19 ? 10.341 6.252 -6.509 1.00 0.00 423 GLY B O 18
ATOM 15215 N N . ARG B 2 20 ? 8.368 6.836 -7.420 1.00 0.00 424 ARG B N 18
ATOM 15216 C CA . ARG B 2 20 ? 8.168 7.972 -6.527 1.00 0.00 424 ARG B CA 18
ATOM 15217 C C . ARG B 2 20 ? 6.769 8.556 -6.695 1.00 0.00 424 ARG B C 18
ATOM 15218 O O . ARG B 2 20 ? 6.576 9.768 -6.597 1.00 0.00 424 ARG B O 18
ATOM 15239 N N . GLY B 2 21 ? 5.796 7.686 -6.948 1.00 0.00 425 GLY B N 18
ATOM 15240 C CA . GLY B 2 21 ? 4.429 8.135 -7.126 1.00 0.00 425 GLY B CA 18
ATOM 15241 C C . GLY B 2 21 ? 4.091 8.409 -8.578 1.00 0.00 425 GLY B C 18
ATOM 15242 O O . GLY B 2 21 ? 4.153 9.587 -8.989 1.00 0.00 425 GLY B O 18
ATOM 15247 N N . GLY A 1 1 ? 5.782 2.459 16.136 1.00 0.00 651 GLY A N 19
ATOM 15248 C CA . GLY A 1 1 ? 4.694 2.007 15.226 1.00 0.00 651 GLY A CA 19
ATOM 15249 C C . GLY A 1 1 ? 5.225 1.462 13.915 1.00 0.00 651 GLY A C 19
ATOM 15250 O O . GLY A 1 1 ? 6.101 0.599 13.903 1.00 0.00 651 GLY A O 19
ATOM 15255 N N . ALA A 1 2 ? 4.690 1.968 12.807 1.00 0.00 652 ALA A N 19
ATOM 15256 C CA . ALA A 1 2 ? 5.115 1.526 11.484 1.00 0.00 652 ALA A CA 19
ATOM 15257 C C . ALA A 1 2 ? 4.496 2.392 10.393 1.00 0.00 652 ALA A C 19
ATOM 15258 O O . ALA A 1 2 ? 3.559 1.975 9.712 1.00 0.00 652 ALA A O 19
ATOM 15265 N N . ASP A 1 3 ? 5.026 3.600 10.230 1.00 0.00 653 ASP A N 19
ATOM 15266 C CA . ASP A 1 3 ? 4.524 4.524 9.218 1.00 0.00 653 ASP A CA 19
ATOM 15267 C C . ASP A 1 3 ? 5.088 4.181 7.845 1.00 0.00 653 ASP A C 19
ATOM 15268 O O . ASP A 1 3 ? 6.026 4.820 7.368 1.00 0.00 653 ASP A O 19
ATOM 15277 N N . TYR A 1 4 ? 4.507 3.168 7.214 1.00 0.00 654 TYR A N 19
ATOM 15278 C CA . TYR A 1 4 ? 4.949 2.732 5.889 1.00 0.00 654 TYR A CA 19
ATOM 15279 C C . TYR A 1 4 ? 3.817 2.789 4.866 1.00 0.00 654 TYR A C 19
ATOM 15280 O O . TYR A 1 4 ? 4.050 2.621 3.669 1.00 0.00 654 TYR A O 19
ATOM 15298 N N . SER A 1 5 ? 2.594 3.028 5.334 1.00 0.00 655 SER A N 19
ATOM 15299 C CA . SER A 1 5 ? 1.432 3.106 4.453 1.00 0.00 655 SER A CA 19
ATOM 15300 C C . SER A 1 5 ? 1.710 3.960 3.225 1.00 0.00 655 SER A C 19
ATOM 15301 O O . SER A 1 5 ? 1.161 3.714 2.158 1.00 0.00 655 SER A O 19
ATOM 15309 N N . ALA A 1 6 ? 2.554 4.969 3.380 1.00 0.00 656 ALA A N 19
ATOM 15310 C CA . ALA A 1 6 ? 2.877 5.849 2.267 1.00 0.00 656 ALA A CA 19
ATOM 15311 C C . ALA A 1 6 ? 3.558 5.089 1.152 1.00 0.00 656 ALA A C 19
ATOM 15312 O O . ALA A 1 6 ? 3.026 4.968 0.049 1.00 0.00 656 ALA A O 19
ATOM 15319 N N . GLN A 1 7 ? 4.737 4.575 1.446 1.00 0.00 657 GLN A N 19
ATOM 15320 C CA . GLN A 1 7 ? 5.489 3.822 0.457 1.00 0.00 657 GLN A CA 19
ATOM 15321 C C . GLN A 1 7 ? 4.789 2.504 0.163 1.00 0.00 657 GLN A C 19
ATOM 15322 O O . GLN A 1 7 ? 4.932 1.942 -0.922 1.00 0.00 657 GLN A O 19
ATOM 15336 N N . TRP A 1 8 ? 4.034 2.011 1.144 1.00 0.00 658 TRP A N 19
ATOM 15337 C CA . TRP A 1 8 ? 3.323 0.754 0.988 1.00 0.00 658 TRP A CA 19
ATOM 15338 C C . TRP A 1 8 ? 2.046 0.940 0.191 1.00 0.00 658 TRP A C 19
ATOM 15339 O O . TRP A 1 8 ? 1.635 0.041 -0.538 1.00 0.00 658 TRP A O 19
ATOM 15360 N N . ALA A 1 9 ? 1.428 2.113 0.300 1.00 0.00 659 ALA A N 19
ATOM 15361 C CA . ALA A 1 9 ? 0.217 2.372 -0.455 1.00 0.00 659 ALA A CA 19
ATOM 15362 C C . ALA A 1 9 ? 0.600 2.657 -1.892 1.00 0.00 659 ALA A C 19
ATOM 15363 O O . ALA A 1 9 ? -0.153 2.379 -2.821 1.00 0.00 659 ALA A O 19
ATOM 15370 N N . GLU A 1 10 ? 1.807 3.194 -2.054 1.00 0.00 660 GLU A N 19
ATOM 15371 C CA . GLU A 1 10 ? 2.345 3.505 -3.363 1.00 0.00 660 GLU A CA 19
ATOM 15372 C C . GLU A 1 10 ? 2.260 2.292 -4.264 1.00 0.00 660 GLU A C 19
ATOM 15373 O O . GLU A 1 10 ? 2.062 2.410 -5.474 1.00 0.00 660 GLU A O 19
ATOM 15385 N N . TYR A 1 11 ? 2.410 1.125 -3.662 1.00 0.00 661 TYR A N 19
ATOM 15386 C CA . TYR A 1 11 ? 2.345 -0.113 -4.409 1.00 0.00 661 TYR A CA 19
ATOM 15387 C C . TYR A 1 11 ? 0.919 -0.401 -4.812 1.00 0.00 661 TYR A C 19
ATOM 15388 O O . TYR A 1 11 ? 0.602 -0.479 -5.993 1.00 0.00 661 TYR A O 19
ATOM 15406 N N . TYR A 1 12 ? 0.056 -0.526 -3.827 1.00 0.00 662 TYR A N 19
ATOM 15407 C CA . TYR A 1 12 ? -1.347 -0.779 -4.085 1.00 0.00 662 TYR A CA 19
ATOM 15408 C C . TYR A 1 12 ? -1.944 0.339 -4.923 1.00 0.00 662 TYR A C 19
ATOM 15409 O O . TYR A 1 12 ? -2.953 0.146 -5.590 1.00 0.00 662 TYR A O 19
ATOM 15427 N N . ARG A 1 13 ? -1.298 1.504 -4.912 1.00 0.00 663 ARG A N 19
ATOM 15428 C CA . ARG A 1 13 ? -1.776 2.623 -5.705 1.00 0.00 663 ARG A CA 19
ATOM 15429 C C . ARG A 1 13 ? -1.336 2.480 -7.158 1.00 0.00 663 ARG A C 19
ATOM 15430 O O . ARG A 1 13 ? -1.695 3.295 -8.007 1.00 0.00 663 ARG A O 19
ATOM 15451 N N . SER A 1 14 ? -0.554 1.439 -7.441 1.00 0.00 664 SER A N 19
ATOM 15452 C CA . SER A 1 14 ? -0.074 1.200 -8.792 1.00 0.00 664 SER A CA 19
ATOM 15453 C C . SER A 1 14 ? 0.418 -0.235 -8.967 1.00 0.00 664 SER A C 19
ATOM 15454 O O . SER A 1 14 ? 1.216 -0.529 -9.857 1.00 0.00 664 SER A O 19
ATOM 15462 N N . VAL A 1 15 ? -0.091 -1.127 -8.125 1.00 0.00 665 VAL A N 19
ATOM 15463 C CA . VAL A 1 15 ? 0.259 -2.537 -8.188 1.00 0.00 665 VAL A CA 19
ATOM 15464 C C . VAL A 1 15 ? -1.000 -3.380 -8.391 1.00 0.00 665 VAL A C 19
ATOM 15465 O O . VAL A 1 15 ? -0.924 -4.593 -8.584 1.00 0.00 665 VAL A O 19
ATOM 15478 N N . GLY A 1 16 ? -2.163 -2.719 -8.349 1.00 0.00 666 GLY A N 19
ATOM 15479 C CA . GLY A 1 16 ? -3.421 -3.416 -8.534 1.00 0.00 666 GLY A CA 19
ATOM 15480 C C . GLY A 1 16 ? -4.256 -3.451 -7.270 1.00 0.00 666 GLY A C 19
ATOM 15481 O O . GLY A 1 16 ? -4.677 -4.520 -6.830 1.00 0.00 666 GLY A O 19
ATOM 15485 N N . LYS A 1 17 ? -4.493 -2.281 -6.679 1.00 0.00 667 LYS A N 19
ATOM 15486 C CA . LYS A 1 17 ? -5.282 -2.197 -5.453 1.00 0.00 667 LYS A CA 19
ATOM 15487 C C . LYS A 1 17 ? -5.337 -0.764 -4.918 1.00 0.00 667 LYS A C 19
ATOM 15488 O O . LYS A 1 17 ? -5.282 -0.549 -3.710 1.00 0.00 667 LYS A O 19
ATOM 15507 N N . ILE A 1 18 ? -5.449 0.216 -5.817 1.00 0.00 668 ILE A N 19
ATOM 15508 C CA . ILE A 1 18 ? -5.515 1.624 -5.408 1.00 0.00 668 ILE A CA 19
ATOM 15509 C C . ILE A 1 18 ? -6.551 1.803 -4.317 1.00 0.00 668 ILE A C 19
ATOM 15510 O O . ILE A 1 18 ? -6.260 2.306 -3.232 1.00 0.00 668 ILE A O 19
ATOM 15526 N N . GLU A 1 19 ? -7.759 1.376 -4.624 1.00 0.00 669 GLU A N 19
ATOM 15527 C CA . GLU A 1 19 ? -8.867 1.462 -3.696 1.00 0.00 669 GLU A CA 19
ATOM 15528 C C . GLU A 1 19 ? -8.480 0.860 -2.353 1.00 0.00 669 GLU A C 19
ATOM 15529 O O . GLU A 1 19 ? -8.878 1.354 -1.299 1.00 0.00 669 GLU A O 19
ATOM 15541 N N . GLU A 1 20 ? -7.670 -0.188 -2.402 1.00 0.00 670 GLU A N 19
ATOM 15542 C CA . GLU A 1 20 ? -7.191 -0.831 -1.191 1.00 0.00 670 GLU A CA 19
ATOM 15543 C C . GLU A 1 20 ? -6.019 -0.042 -0.633 1.00 0.00 670 GLU A C 19
ATOM 15544 O O . GLU A 1 20 ? -5.775 -0.049 0.574 1.00 0.00 670 GLU A O 19
ATOM 15556 N N . ALA A 1 21 ? -5.307 0.668 -1.512 1.00 0.00 671 ALA A N 19
ATOM 15557 C CA . ALA A 1 21 ? -4.190 1.480 -1.075 1.00 0.00 671 ALA A CA 19
ATOM 15558 C C . ALA A 1 21 ? -4.692 2.559 -0.136 1.00 0.00 671 ALA A C 19
ATOM 15559 O O . ALA A 1 21 ? -4.022 2.912 0.836 1.00 0.00 671 ALA A O 19
ATOM 15566 N N . GLU A 1 22 ? -5.901 3.053 -0.404 1.00 0.00 672 GLU A N 19
ATOM 15567 C CA . GLU A 1 22 ? -6.500 4.057 0.459 1.00 0.00 672 GLU A CA 19
ATOM 15568 C C . GLU A 1 22 ? -6.679 3.469 1.853 1.00 0.00 672 GLU A C 19
ATOM 15569 O O . GLU A 1 22 ? -6.722 4.192 2.848 1.00 0.00 672 GLU A O 19
ATOM 15581 N N . ALA A 1 23 ? -6.749 2.138 1.910 1.00 0.00 673 ALA A N 19
ATOM 15582 C CA . ALA A 1 23 ? -6.886 1.431 3.171 1.00 0.00 673 ALA A CA 19
ATOM 15583 C C . ALA A 1 23 ? -5.540 1.372 3.875 1.00 0.00 673 ALA A C 19
ATOM 15584 O O . ALA A 1 23 ? -5.461 1.434 5.102 1.00 0.00 673 ALA A O 19
ATOM 15591 N N . ILE A 1 24 ? -4.478 1.274 3.080 1.00 0.00 674 ILE A N 19
ATOM 15592 C CA . ILE A 1 24 ? -3.125 1.230 3.612 1.00 0.00 674 ILE A CA 19
ATOM 15593 C C . ILE A 1 24 ? -2.820 2.519 4.351 1.00 0.00 674 ILE A C 19
ATOM 15594 O O . ILE A 1 24 ? -2.336 2.499 5.479 1.00 0.00 674 ILE A O 19
ATOM 15610 N N . GLU A 1 25 ? -3.105 3.643 3.705 1.00 0.00 675 GLU A N 19
ATOM 15611 C CA . GLU A 1 25 ? -2.858 4.946 4.302 1.00 0.00 675 GLU A CA 19
ATOM 15612 C C . GLU A 1 25 ? -3.402 5.001 5.725 1.00 0.00 675 GLU A C 19
ATOM 15613 O O . GLU A 1 25 ? -2.878 5.726 6.571 1.00 0.00 675 GLU A O 19
ATOM 15625 N N . LYS A 1 26 ? -4.440 4.214 5.996 1.00 0.00 676 LYS A N 19
ATOM 15626 C CA . LYS A 1 26 ? -5.021 4.169 7.331 1.00 0.00 676 LYS A CA 19
ATOM 15627 C C . LYS A 1 26 ? -4.030 3.560 8.319 1.00 0.00 676 LYS A C 19
ATOM 15628 O O . LYS A 1 26 ? -4.049 3.875 9.508 1.00 0.00 676 LYS A O 19
ATOM 15647 N N . THR A 1 27 ? -3.151 2.697 7.812 1.00 0.00 677 THR A N 19
ATOM 15648 C CA . THR A 1 27 ? -2.139 2.060 8.647 1.00 0.00 677 THR A CA 19
ATOM 15649 C C . THR A 1 27 ? -1.167 3.105 9.176 1.00 0.00 677 THR A C 19
ATOM 15650 O O . THR A 1 27 ? -0.633 2.973 10.275 1.00 0.00 677 THR A O 19
ATOM 15661 N N . LEU A 1 28 ? -0.954 4.154 8.384 1.00 0.00 678 LEU A N 19
ATOM 15662 C CA . LEU A 1 28 ? -0.058 5.237 8.772 1.00 0.00 678 LEU A CA 19
ATOM 15663 C C . LEU A 1 28 ? -0.426 5.740 10.157 1.00 0.00 678 LEU A C 19
ATOM 15664 O O . LEU A 1 28 ? 0.440 6.089 10.959 1.00 0.00 678 LEU A O 19
ATOM 15680 N N . LYS A 1 29 ? -1.724 5.755 10.432 1.00 0.00 679 LYS A N 19
ATOM 15681 C CA . LYS A 1 29 ? -2.226 6.194 11.723 1.00 0.00 679 LYS A CA 19
ATOM 15682 C C . LYS A 1 29 ? -1.619 5.357 12.850 1.00 0.00 679 LYS A C 19
ATOM 15683 O O . LYS A 1 29 ? -1.599 5.777 14.007 1.00 0.00 679 LYS A O 19
ATOM 15702 N N . ASN A 1 30 ? -1.120 4.170 12.498 1.00 0.00 680 ASN A N 19
ATOM 15703 C CA . ASN A 1 30 ? -0.505 3.267 13.467 1.00 0.00 680 ASN A CA 19
ATOM 15704 C C . ASN A 1 30 ? 0.473 4.012 14.373 1.00 0.00 680 ASN A C 19
ATOM 15705 O O . ASN A 1 30 ? 0.664 3.643 15.533 1.00 0.00 680 ASN A O 19
ATOM 15716 N N . LYS A 1 31 ? 1.088 5.061 13.836 1.00 0.00 681 LYS A N 19
ATOM 15717 C CA . LYS A 1 31 ? 2.046 5.857 14.595 1.00 0.00 681 LYS A CA 19
ATOM 15718 C C . LYS A 1 31 ? 1.580 7.304 14.709 1.00 0.00 681 LYS A C 19
ATOM 15719 O O . LYS A 1 31 ? 2.393 8.229 14.736 1.00 0.00 681 LYS A O 19
ATOM 15738 N N . GLN A 1 32 ? 0.267 7.496 14.776 1.00 0.00 682 GLN A N 19
ATOM 15739 C CA . GLN A 1 32 ? -0.308 8.831 14.886 1.00 0.00 682 GLN A CA 19
ATOM 15740 C C . GLN A 1 32 ? 0.077 9.690 13.686 1.00 0.00 682 GLN A C 19
ATOM 15741 O O . GLN A 1 32 ? 0.231 10.906 13.804 1.00 0.00 682 GLN A O 19
ATOM 15755 N N . ASN A 1 33 ? 0.232 9.049 12.532 1.00 0.00 683 ASN A N 19
ATOM 15756 C CA . ASN A 1 33 ? 0.598 9.755 11.309 1.00 0.00 683 ASN A CA 19
ATOM 15757 C C . ASN A 1 33 ? -0.579 9.815 10.342 1.00 0.00 683 ASN A C 19
ATOM 15758 O O . ASN A 1 33 ? -1.088 8.740 9.963 1.00 0.00 683 ASN A O 19
ATOM 15770 N N . ARG B 2 1 ? 3.258 -8.400 19.961 1.00 0.00 405 ARG B N 19
ATOM 15771 C CA . ARG B 2 1 ? 2.236 -9.455 20.222 1.00 0.00 405 ARG B CA 19
ATOM 15772 C C . ARG B 2 1 ? 0.943 -8.871 20.800 1.00 0.00 405 ARG B C 19
ATOM 15773 O O . ARG B 2 1 ? -0.149 -9.201 20.340 1.00 0.00 405 ARG B O 19
ATOM 15795 N N . PRO B 2 2 ? 1.045 -8.001 21.823 1.00 0.00 406 PRO B N 19
ATOM 15796 C CA . PRO B 2 2 ? -0.127 -7.390 22.460 1.00 0.00 406 PRO B CA 19
ATOM 15797 C C . PRO B 2 2 ? -1.149 -6.848 21.457 1.00 0.00 406 PRO B C 19
ATOM 15798 O O . PRO B 2 2 ? -2.351 -7.049 21.626 1.00 0.00 406 PRO B O 19
ATOM 15809 N N . PRO B 2 3 ? -0.695 -6.150 20.398 1.00 0.00 407 PRO B N 19
ATOM 15810 C CA . PRO B 2 3 ? -1.593 -5.586 19.383 1.00 0.00 407 PRO B CA 19
ATOM 15811 C C . PRO B 2 3 ? -2.324 -6.671 18.593 1.00 0.00 407 PRO B C 19
ATOM 15812 O O . PRO B 2 3 ? -1.709 -7.401 17.816 1.00 0.00 407 PRO B O 19
ATOM 15823 N N . PRO B 2 4 ? -3.652 -6.793 18.780 1.00 0.00 408 PRO B N 19
ATOM 15824 C CA . PRO B 2 4 ? -4.456 -7.798 18.076 1.00 0.00 408 PRO B CA 19
ATOM 15825 C C . PRO B 2 4 ? -4.251 -7.749 16.566 1.00 0.00 408 PRO B C 19
ATOM 15826 O O . PRO B 2 4 ? -3.449 -6.961 16.063 1.00 0.00 408 PRO B O 19
ATOM 15837 N N . ALA B 2 5 ? -4.981 -8.596 15.847 1.00 0.00 409 ALA B N 19
ATOM 15838 C CA . ALA B 2 5 ? -4.879 -8.649 14.394 1.00 0.00 409 ALA B CA 19
ATOM 15839 C C . ALA B 2 5 ? -5.906 -9.610 13.807 1.00 0.00 409 ALA B C 19
ATOM 15840 O O . ALA B 2 5 ? -6.568 -9.299 12.817 1.00 0.00 409 ALA B O 19
ATOM 15847 N N . HIS B 2 6 ? -6.034 -10.781 14.424 1.00 0.00 410 HIS B N 19
ATOM 15848 C CA . HIS B 2 6 ? -6.981 -11.794 13.966 1.00 0.00 410 HIS B CA 19
ATOM 15849 C C . HIS B 2 6 ? -6.556 -12.368 12.617 1.00 0.00 410 HIS B C 19
ATOM 15850 O O . HIS B 2 6 ? -6.147 -13.525 12.525 1.00 0.00 410 HIS B O 19
ATOM 15865 N N . HIS B 2 7 ? -6.657 -11.551 11.573 1.00 0.00 411 HIS B N 19
ATOM 15866 C CA . HIS B 2 7 ? -6.283 -11.979 10.230 1.00 0.00 411 HIS B CA 19
ATOM 15867 C C . HIS B 2 7 ? -4.956 -11.356 9.810 1.00 0.00 411 HIS B C 19
ATOM 15868 O O . HIS B 2 7 ? -4.495 -10.388 10.414 1.00 0.00 411 HIS B O 19
ATOM 15883 N N . ASN B 2 8 ? -4.346 -11.919 8.772 1.00 0.00 412 ASN B N 19
ATOM 15884 C CA . ASN B 2 8 ? -3.071 -11.418 8.272 1.00 0.00 412 ASN B CA 19
ATOM 15885 C C . ASN B 2 8 ? -2.957 -11.631 6.765 1.00 0.00 412 ASN B C 19
ATOM 15886 O O . ASN B 2 8 ? -2.375 -12.615 6.311 1.00 0.00 412 ASN B O 19
ATOM 15897 N N . MET B 2 9 ? -3.515 -10.702 5.997 1.00 0.00 413 MET B N 19
ATOM 15898 C CA . MET B 2 9 ? -3.476 -10.788 4.542 1.00 0.00 413 MET B CA 19
ATOM 15899 C C . MET B 2 9 ? -2.484 -9.784 3.965 1.00 0.00 413 MET B C 19
ATOM 15900 O O . MET B 2 9 ? -1.854 -10.038 2.938 1.00 0.00 413 MET B O 19
ATOM 15914 N N . PHE B 2 10 ? -2.350 -8.642 4.631 1.00 0.00 414 PHE B N 19
ATOM 15915 C CA . PHE B 2 10 ? -1.434 -7.599 4.184 1.00 0.00 414 PHE B CA 19
ATOM 15916 C C . PHE B 2 10 ? 0.010 -8.091 4.219 1.00 0.00 414 PHE B C 19
ATOM 15917 O O . PHE B 2 10 ? 0.718 -8.038 3.213 1.00 0.00 414 PHE B O 19
ATOM 15934 N N . SER B 2 11 ? 0.442 -8.574 5.382 1.00 0.00 415 SER B N 19
ATOM 15935 C CA . SER B 2 11 ? 1.803 -9.078 5.545 1.00 0.00 415 SER B CA 19
ATOM 15936 C C . SER B 2 11 ? 2.827 -8.036 5.096 1.00 0.00 415 SER B C 19
ATOM 15937 O O . SER B 2 11 ? 2.516 -6.849 5.012 1.00 0.00 415 SER B O 19
ATOM 15945 N N . VAL B 2 12 ? 4.049 -8.484 4.804 1.00 0.00 416 VAL B N 19
ATOM 15946 C CA . VAL B 2 12 ? 5.101 -7.576 4.362 1.00 0.00 416 VAL B CA 19
ATOM 15947 C C . VAL B 2 12 ? 5.857 -8.129 3.150 1.00 0.00 416 VAL B C 19
ATOM 15948 O O . VAL B 2 12 ? 7.083 -8.248 3.174 1.00 0.00 416 VAL B O 19
ATOM 15961 N N . PRO B 2 13 ? 5.137 -8.460 2.060 1.00 0.00 417 PRO B N 19
ATOM 15962 C CA . PRO B 2 13 ? 5.749 -8.978 0.830 1.00 0.00 417 PRO B CA 19
ATOM 15963 C C . PRO B 2 13 ? 6.745 -7.988 0.237 1.00 0.00 417 PRO B C 19
ATOM 15964 O O . PRO B 2 13 ? 6.609 -6.779 0.430 1.00 0.00 417 PRO B O 19
ATOM 15975 N N . PRO B 2 14 ? 7.766 -8.471 -0.493 1.00 0.00 418 PRO B N 19
ATOM 15976 C CA . PRO B 2 14 ? 8.767 -7.587 -1.094 1.00 0.00 418 PRO B CA 19
ATOM 15977 C C . PRO B 2 14 ? 8.099 -6.573 -2.018 1.00 0.00 418 PRO B C 19
ATOM 15978 O O . PRO B 2 14 ? 7.144 -6.903 -2.720 1.00 0.00 418 PRO B O 19
ATOM 15989 N N . PRO B 2 15 ? 8.556 -5.310 -1.993 1.00 0.00 419 PRO B N 19
ATOM 15990 C CA . PRO B 2 15 ? 7.945 -4.249 -2.801 1.00 0.00 419 PRO B CA 19
ATOM 15991 C C . PRO B 2 15 ? 8.192 -4.372 -4.305 1.00 0.00 419 PRO B C 19
ATOM 15992 O O . PRO B 2 15 ? 9.306 -4.651 -4.747 1.00 0.00 419 PRO B O 19
ATOM 16003 N N . PRO B 2 16 ? 7.135 -4.136 -5.111 1.00 0.00 420 PRO B N 19
ATOM 16004 C CA . PRO B 2 16 ? 7.210 -4.185 -6.571 1.00 0.00 420 PRO B CA 19
ATOM 16005 C C . PRO B 2 16 ? 7.875 -2.949 -7.190 1.00 0.00 420 PRO B C 19
ATOM 16006 O O . PRO B 2 16 ? 8.834 -3.072 -7.952 1.00 0.00 420 PRO B O 19
ATOM 16017 N N . ILE B 2 17 ? 7.342 -1.759 -6.884 1.00 0.00 421 ILE B N 19
ATOM 16018 C CA . ILE B 2 17 ? 7.875 -0.515 -7.446 1.00 0.00 421 ILE B CA 19
ATOM 16019 C C . ILE B 2 17 ? 8.882 0.163 -6.512 1.00 0.00 421 ILE B C 19
ATOM 16020 O O . ILE B 2 17 ? 9.167 -0.332 -5.423 1.00 0.00 421 ILE B O 19
ATOM 16036 N N . LEU B 2 18 ? 9.424 1.296 -6.953 1.00 0.00 422 LEU B N 19
ATOM 16037 C CA . LEU B 2 18 ? 10.403 2.038 -6.164 1.00 0.00 422 LEU B CA 19
ATOM 16038 C C . LEU B 2 18 ? 10.385 3.510 -6.549 1.00 0.00 422 LEU B C 19
ATOM 16039 O O . LEU B 2 18 ? 11.400 4.202 -6.456 1.00 0.00 422 LEU B O 19
ATOM 16055 N N . GLY B 2 19 ? 9.226 3.979 -6.990 1.00 0.00 423 GLY B N 19
ATOM 16056 C CA . GLY B 2 19 ? 9.090 5.361 -7.394 1.00 0.00 423 GLY B CA 19
ATOM 16057 C C . GLY B 2 19 ? 8.597 6.252 -6.269 1.00 0.00 423 GLY B C 19
ATOM 16058 O O . GLY B 2 19 ? 7.752 5.845 -5.472 1.00 0.00 423 GLY B O 19
ATOM 16062 N N . ARG B 2 20 ? 9.127 7.468 -6.205 1.00 0.00 424 ARG B N 19
ATOM 16063 C CA . ARG B 2 20 ? 8.736 8.418 -5.169 1.00 0.00 424 ARG B CA 19
ATOM 16064 C C . ARG B 2 20 ? 7.502 9.208 -5.593 1.00 0.00 424 ARG B C 19
ATOM 16065 O O . ARG B 2 20 ? 7.532 9.941 -6.583 1.00 0.00 424 ARG B O 19
ATOM 16086 N N . GLY B 2 21 ? 6.420 9.055 -4.838 1.00 0.00 425 GLY B N 19
ATOM 16087 C CA . GLY B 2 21 ? 5.191 9.761 -5.152 1.00 0.00 425 GLY B CA 19
ATOM 16088 C C . GLY B 2 21 ? 4.658 9.413 -6.528 1.00 0.00 425 GLY B C 19
ATOM 16089 O O . GLY B 2 21 ? 4.794 10.249 -7.447 1.00 0.00 425 GLY B O 19
ATOM 16094 N N . GLY A 1 1 ? 6.081 0.637 16.371 1.00 0.00 651 GLY A N 20
ATOM 16095 C CA . GLY A 1 1 ? 7.141 1.218 15.503 1.00 0.00 651 GLY A CA 20
ATOM 16096 C C . GLY A 1 1 ? 7.208 0.553 14.143 1.00 0.00 651 GLY A C 20
ATOM 16097 O O . GLY A 1 1 ? 7.645 -0.592 14.025 1.00 0.00 651 GLY A O 20
ATOM 16102 N N . ALA A 1 2 ? 6.771 1.271 13.113 1.00 0.00 652 ALA A N 20
ATOM 16103 C CA . ALA A 1 2 ? 6.782 0.742 11.754 1.00 0.00 652 ALA A CA 20
ATOM 16104 C C . ALA A 1 2 ? 6.569 1.851 10.732 1.00 0.00 652 ALA A C 20
ATOM 16105 O O . ALA A 1 2 ? 7.506 2.276 10.058 1.00 0.00 652 ALA A O 20
ATOM 16112 N N . ASP A 1 3 ? 5.327 2.312 10.616 1.00 0.00 653 ASP A N 20
ATOM 16113 C CA . ASP A 1 3 ? 4.986 3.369 9.668 1.00 0.00 653 ASP A CA 20
ATOM 16114 C C . ASP A 1 3 ? 5.509 3.033 8.279 1.00 0.00 653 ASP A C 20
ATOM 16115 O O . ASP A 1 3 ? 6.631 3.388 7.918 1.00 0.00 653 ASP A O 20
ATOM 16124 N N . TYR A 1 4 ? 4.686 2.334 7.512 1.00 0.00 654 TYR A N 20
ATOM 16125 C CA . TYR A 1 4 ? 5.054 1.926 6.159 1.00 0.00 654 TYR A CA 20
ATOM 16126 C C . TYR A 1 4 ? 3.891 2.060 5.180 1.00 0.00 654 TYR A C 20
ATOM 16127 O O . TYR A 1 4 ? 4.076 1.907 3.974 1.00 0.00 654 TYR A O 20
ATOM 16145 N N . SER A 1 5 ? 2.698 2.350 5.692 1.00 0.00 655 SER A N 20
ATOM 16146 C CA . SER A 1 5 ? 1.517 2.500 4.851 1.00 0.00 655 SER A CA 20
ATOM 16147 C C . SER A 1 5 ? 1.780 3.439 3.680 1.00 0.00 655 SER A C 20
ATOM 16148 O O . SER A 1 5 ? 1.160 3.317 2.628 1.00 0.00 655 SER A O 20
ATOM 16156 N N . ALA A 1 6 ? 2.699 4.377 3.861 1.00 0.00 656 ALA A N 20
ATOM 16157 C CA . ALA A 1 6 ? 3.020 5.321 2.803 1.00 0.00 656 ALA A CA 20
ATOM 16158 C C . ALA A 1 6 ? 3.642 4.612 1.622 1.00 0.00 656 ALA A C 20
ATOM 16159 O O . ALA A 1 6 ? 3.049 4.529 0.546 1.00 0.00 656 ALA A O 20
ATOM 16166 N N . GLN A 1 7 ? 4.839 4.099 1.829 1.00 0.00 657 GLN A N 20
ATOM 16167 C CA . GLN A 1 7 ? 5.536 3.393 0.773 1.00 0.00 657 GLN A CA 20
ATOM 16168 C C . GLN A 1 7 ? 4.837 2.074 0.474 1.00 0.00 657 GLN A C 20
ATOM 16169 O O . GLN A 1 7 ? 4.999 1.504 -0.603 1.00 0.00 657 GLN A O 20
ATOM 16183 N N . TRP A 1 8 ? 4.052 1.591 1.434 1.00 0.00 658 TRP A N 20
ATOM 16184 C CA . TRP A 1 8 ? 3.329 0.343 1.258 1.00 0.00 658 TRP A CA 20
ATOM 16185 C C . TRP A 1 8 ? 2.067 0.581 0.451 1.00 0.00 658 TRP A C 20
ATOM 16186 O O . TRP A 1 8 ? 1.656 -0.272 -0.337 1.00 0.00 658 TRP A O 20
ATOM 16207 N N . ALA A 1 9 ? 1.463 1.752 0.621 1.00 0.00 659 ALA A N 20
ATOM 16208 C CA . ALA A 1 9 ? 0.269 2.081 -0.133 1.00 0.00 659 ALA A CA 20
ATOM 16209 C C . ALA A 1 9 ? 0.651 2.402 -1.570 1.00 0.00 659 ALA A C 20
ATOM 16210 O O . ALA A 1 9 ? -0.138 2.200 -2.491 1.00 0.00 659 ALA A O 20
ATOM 16217 N N . GLU A 1 10 ? 1.886 2.885 -1.760 1.00 0.00 660 GLU A N 20
ATOM 16218 C CA . GLU A 1 10 ? 2.373 3.206 -3.095 1.00 0.00 660 GLU A CA 20
ATOM 16219 C C . GLU A 1 10 ? 2.279 1.975 -3.983 1.00 0.00 660 GLU A C 20
ATOM 16220 O O . GLU A 1 10 ? 2.063 2.077 -5.190 1.00 0.00 660 GLU A O 20
ATOM 16232 N N . TYR A 1 11 ? 2.423 0.809 -3.363 1.00 0.00 661 TYR A N 20
ATOM 16233 C CA . TYR A 1 11 ? 2.331 -0.448 -4.085 1.00 0.00 661 TYR A CA 20
ATOM 16234 C C . TYR A 1 11 ? 0.916 -0.641 -4.585 1.00 0.00 661 TYR A C 20
ATOM 16235 O O . TYR A 1 11 ? 0.644 -0.631 -5.783 1.00 0.00 661 TYR A O 20
ATOM 16253 N N . TYR A 1 12 ? 0.023 -0.809 -3.631 1.00 0.00 662 TYR A N 20
ATOM 16254 C CA . TYR A 1 12 ? -1.387 -1.011 -3.903 1.00 0.00 662 TYR A CA 20
ATOM 16255 C C . TYR A 1 12 ? -1.958 0.120 -4.743 1.00 0.00 662 TYR A C 20
ATOM 16256 O O . TYR A 1 12 ? -3.006 -0.035 -5.366 1.00 0.00 662 TYR A O 20
ATOM 16274 N N . ARG A 1 13 ? -1.260 1.249 -4.779 1.00 0.00 663 ARG A N 20
ATOM 16275 C CA . ARG A 1 13 ? -1.713 2.375 -5.571 1.00 0.00 663 ARG A CA 20
ATOM 16276 C C . ARG A 1 13 ? -1.288 2.221 -7.029 1.00 0.00 663 ARG A C 20
ATOM 16277 O O . ARG A 1 13 ? -1.589 3.074 -7.863 1.00 0.00 663 ARG A O 20
ATOM 16298 N N . SER A 1 14 ? -0.590 1.129 -7.334 1.00 0.00 664 SER A N 20
ATOM 16299 C CA . SER A 1 14 ? -0.138 0.885 -8.697 1.00 0.00 664 SER A CA 20
ATOM 16300 C C . SER A 1 14 ? 0.248 -0.573 -8.923 1.00 0.00 664 SER A C 20
ATOM 16301 O O . SER A 1 14 ? 0.901 -0.899 -9.915 1.00 0.00 664 SER A O 20
ATOM 16309 N N . VAL A 1 15 ? -0.178 -1.456 -8.025 1.00 0.00 665 VAL A N 20
ATOM 16310 C CA . VAL A 1 15 ? 0.110 -2.875 -8.171 1.00 0.00 665 VAL A CA 20
ATOM 16311 C C . VAL A 1 15 ? -1.175 -3.647 -8.455 1.00 0.00 665 VAL A C 20
ATOM 16312 O O . VAL A 1 15 ? -1.134 -4.819 -8.830 1.00 0.00 665 VAL A O 20
ATOM 16325 N N . GLY A 1 16 ? -2.320 -2.976 -8.297 1.00 0.00 666 GLY A N 20
ATOM 16326 C CA . GLY A 1 16 ? -3.592 -3.621 -8.569 1.00 0.00 666 GLY A CA 20
ATOM 16327 C C . GLY A 1 16 ? -4.567 -3.551 -7.410 1.00 0.00 666 GLY A C 20
ATOM 16328 O O . GLY A 1 16 ? -5.207 -4.549 -7.076 1.00 0.00 666 GLY A O 20
ATOM 16332 N N . LYS A 1 17 ? -4.698 -2.377 -6.797 1.00 0.00 667 LYS A N 20
ATOM 16333 C CA . LYS A 1 17 ? -5.623 -2.210 -5.678 1.00 0.00 667 LYS A CA 20
ATOM 16334 C C . LYS A 1 17 ? -5.538 -0.809 -5.074 1.00 0.00 667 LYS A C 20
ATOM 16335 O O . LYS A 1 17 ? -5.493 -0.655 -3.854 1.00 0.00 667 LYS A O 20
ATOM 16354 N N . ILE A 1 18 ? -5.533 0.215 -5.929 1.00 0.00 668 ILE A N 20
ATOM 16355 C CA . ILE A 1 18 ? -5.474 1.603 -5.461 1.00 0.00 668 ILE A CA 20
ATOM 16356 C C . ILE A 1 18 ? -6.525 1.837 -4.393 1.00 0.00 668 ILE A C 20
ATOM 16357 O O . ILE A 1 18 ? -6.232 2.327 -3.303 1.00 0.00 668 ILE A O 20
ATOM 16373 N N . GLU A 1 19 ? -7.748 1.469 -4.725 1.00 0.00 669 GLU A N 20
ATOM 16374 C CA . GLU A 1 19 ? -8.868 1.613 -3.817 1.00 0.00 669 GLU A CA 20
ATOM 16375 C C . GLU A 1 19 ? -8.524 1.012 -2.463 1.00 0.00 669 GLU A C 20
ATOM 16376 O O . GLU A 1 19 ? -8.841 1.580 -1.418 1.00 0.00 669 GLU A O 20
ATOM 16388 N N . GLU A 1 20 ? -7.838 -0.123 -2.492 1.00 0.00 670 GLU A N 20
ATOM 16389 C CA . GLU A 1 20 ? -7.409 -0.778 -1.268 1.00 0.00 670 GLU A CA 20
ATOM 16390 C C . GLU A 1 20 ? -6.189 -0.058 -0.720 1.00 0.00 670 GLU A C 20
ATOM 16391 O O . GLU A 1 20 ? -5.956 -0.049 0.489 1.00 0.00 670 GLU A O 20
ATOM 16403 N N . ALA A 1 21 ? -5.422 0.578 -1.610 1.00 0.00 671 ALA A N 20
ATOM 16404 C CA . ALA A 1 21 ? -4.256 1.321 -1.181 1.00 0.00 671 ALA A CA 20
ATOM 16405 C C . ALA A 1 21 ? -4.690 2.437 -0.249 1.00 0.00 671 ALA A C 20
ATOM 16406 O O . ALA A 1 21 ? -3.989 2.774 0.705 1.00 0.00 671 ALA A O 20
ATOM 16413 N N . GLU A 1 22 ? -5.879 2.985 -0.506 1.00 0.00 672 GLU A N 20
ATOM 16414 C CA . GLU A 1 22 ? -6.422 4.031 0.346 1.00 0.00 672 GLU A CA 20
ATOM 16415 C C . GLU A 1 22 ? -6.586 3.487 1.760 1.00 0.00 672 GLU A C 20
ATOM 16416 O O . GLU A 1 22 ? -6.557 4.236 2.737 1.00 0.00 672 GLU A O 20
ATOM 16428 N N . ALA A 1 23 ? -6.734 2.164 1.856 1.00 0.00 673 ALA A N 20
ATOM 16429 C CA . ALA A 1 23 ? -6.875 1.501 3.141 1.00 0.00 673 ALA A CA 20
ATOM 16430 C C . ALA A 1 23 ? -5.547 1.516 3.878 1.00 0.00 673 ALA A C 20
ATOM 16431 O O . ALA A 1 23 ? -5.492 1.771 5.081 1.00 0.00 673 ALA A O 20
ATOM 16438 N N . ILE A 1 24 ? -4.469 1.265 3.139 1.00 0.00 674 ILE A N 20
ATOM 16439 C CA . ILE A 1 24 ? -3.134 1.276 3.717 1.00 0.00 674 ILE A CA 20
ATOM 16440 C C . ILE A 1 24 ? -2.846 2.646 4.300 1.00 0.00 674 ILE A C 20
ATOM 16441 O O . ILE A 1 24 ? -2.327 2.765 5.403 1.00 0.00 674 ILE A O 20
ATOM 16457 N N . GLU A 1 25 ? -3.205 3.684 3.556 1.00 0.00 675 GLU A N 20
ATOM 16458 C CA . GLU A 1 25 ? -2.995 5.047 4.015 1.00 0.00 675 GLU A CA 20
ATOM 16459 C C . GLU A 1 25 ? -3.499 5.205 5.448 1.00 0.00 675 GLU A C 20
ATOM 16460 O O . GLU A 1 25 ? -3.006 6.044 6.202 1.00 0.00 675 GLU A O 20
ATOM 16472 N N . LYS A 1 26 ? -4.472 4.376 5.823 1.00 0.00 676 LYS A N 20
ATOM 16473 C CA . LYS A 1 26 ? -5.023 4.407 7.172 1.00 0.00 676 LYS A CA 20
ATOM 16474 C C . LYS A 1 26 ? -4.029 3.820 8.174 1.00 0.00 676 LYS A C 20
ATOM 16475 O O . LYS A 1 26 ? -4.009 4.212 9.340 1.00 0.00 676 LYS A O 20
ATOM 16494 N N . THR A 1 27 ? -3.192 2.890 7.712 1.00 0.00 677 THR A N 20
ATOM 16495 C CA . THR A 1 27 ? -2.187 2.277 8.579 1.00 0.00 677 THR A CA 20
ATOM 16496 C C . THR A 1 27 ? -1.192 3.329 9.044 1.00 0.00 677 THR A C 20
ATOM 16497 O O . THR A 1 27 ? -0.615 3.220 10.126 1.00 0.00 677 THR A O 20
ATOM 16508 N N . LEU A 1 28 ? -1.005 4.361 8.223 1.00 0.00 678 LEU A N 20
ATOM 16509 C CA . LEU A 1 28 ? -0.092 5.445 8.555 1.00 0.00 678 LEU A CA 20
ATOM 16510 C C . LEU A 1 28 ? -0.424 6.000 9.932 1.00 0.00 678 L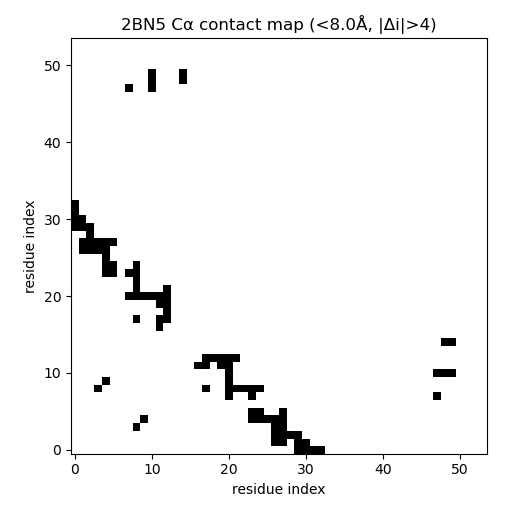EU A C 20
ATOM 16511 O O . LEU A 1 28 ? 0.463 6.391 10.690 1.00 0.00 678 LEU A O 20
ATOM 16527 N N . LYS A 1 29 ? -1.716 6.012 10.253 1.00 0.00 679 LYS A N 20
ATOM 16528 C CA . LYS A 1 29 ? -2.173 6.498 11.546 1.00 0.00 679 LYS A CA 20
ATOM 16529 C C . LYS A 1 29 ? -1.504 5.723 12.680 1.00 0.00 679 LYS A C 20
ATOM 16530 O O . LYS A 1 29 ? -1.418 6.204 13.809 1.00 0.00 679 LYS A O 20
ATOM 16549 N N . ASN A 1 30 ? -1.028 4.517 12.366 1.00 0.00 680 ASN A N 20
ATOM 16550 C CA . ASN A 1 30 ? -0.361 3.669 13.349 1.00 0.00 680 ASN A CA 20
ATOM 16551 C C . ASN A 1 30 ? 0.749 4.430 14.070 1.00 0.00 680 ASN A C 20
ATOM 16552 O O . ASN A 1 30 ? 1.579 5.082 13.437 1.00 0.00 680 ASN A O 20
ATOM 16563 N N . LYS A 1 31 ? 0.755 4.342 15.396 1.00 0.00 681 LYS A N 20
ATOM 16564 C CA . LYS A 1 31 ? 1.762 5.022 16.203 1.00 0.00 681 LYS A CA 20
ATOM 16565 C C . LYS A 1 31 ? 1.739 6.526 15.951 1.00 0.00 681 LYS A C 20
ATOM 16566 O O . LYS A 1 31 ? 2.779 7.186 15.976 1.00 0.00 681 LYS A O 20
ATOM 16585 N N . GLN A 1 32 ? 0.548 7.062 15.708 1.00 0.00 682 GLN A N 20
ATOM 16586 C CA . GLN A 1 32 ? 0.390 8.489 15.451 1.00 0.00 682 GLN A CA 20
ATOM 16587 C C . GLN A 1 32 ? -0.840 9.038 16.167 1.00 0.00 682 GLN A C 20
ATOM 16588 O O . GLN A 1 32 ? -1.516 9.934 15.662 1.00 0.00 682 GLN A O 20
ATOM 16602 N N . ASN A 1 33 ? -1.124 8.494 17.345 1.00 0.00 683 ASN A N 20
ATOM 16603 C CA . ASN A 1 33 ? -2.272 8.929 18.131 1.00 0.00 683 ASN A CA 20
ATOM 16604 C C . ASN A 1 33 ? -2.003 10.279 18.787 1.00 0.00 683 ASN A C 20
ATOM 16605 O O . ASN A 1 33 ? -0.820 10.669 18.873 1.00 0.00 683 ASN A O 20
ATOM 16617 N N . ARG B 2 1 ? -16.863 1.690 14.916 1.00 0.00 405 ARG B N 20
ATOM 16618 C CA . ARG B 2 1 ? -15.903 1.145 13.920 1.00 0.00 405 ARG B CA 20
ATOM 16619 C C . ARG B 2 1 ? -15.388 -0.228 14.344 1.00 0.00 405 ARG B C 20
ATOM 16620 O O . ARG B 2 1 ? -14.292 -0.348 14.892 1.00 0.00 405 ARG B O 20
ATOM 16642 N N . PRO B 2 2 ? -16.177 -1.288 14.092 1.00 0.00 406 PRO B N 20
ATOM 16643 C CA . PRO B 2 2 ? -15.796 -2.659 14.450 1.00 0.00 406 PRO B CA 20
ATOM 16644 C C . PRO B 2 2 ? -14.396 -3.020 13.957 1.00 0.00 406 PRO B C 20
ATOM 16645 O O . PRO B 2 2 ? -14.193 -3.255 12.766 1.00 0.00 406 PRO B O 20
ATOM 16656 N N . PRO B 2 3 ? -13.407 -3.070 14.868 1.00 0.00 407 PRO B N 20
ATOM 16657 C CA . PRO B 2 3 ? -12.025 -3.407 14.512 1.00 0.00 407 PRO B CA 20
ATOM 16658 C C . PRO B 2 3 ? -11.908 -4.767 13.824 1.00 0.00 407 PRO B C 20
ATOM 16659 O O . PRO B 2 3 ? -11.239 -4.890 12.798 1.00 0.00 407 PRO B O 20
ATOM 16670 N N . PRO B 2 4 ? -12.557 -5.810 14.375 1.00 0.00 408 PRO B N 20
ATOM 16671 C CA . PRO B 2 4 ? -12.511 -7.154 13.798 1.00 0.00 408 PRO B CA 20
ATOM 16672 C C . PRO B 2 4 ? -13.469 -7.315 12.622 1.00 0.00 408 PRO B C 20
ATOM 16673 O O . PRO B 2 4 ? -14.344 -8.181 12.634 1.00 0.00 408 PRO B O 20
ATOM 16684 N N . ALA B 2 5 ? -13.298 -6.474 11.607 1.00 0.00 409 ALA B N 20
ATOM 16685 C CA . ALA B 2 5 ? -14.148 -6.522 10.424 1.00 0.00 409 ALA B CA 20
ATOM 16686 C C . ALA B 2 5 ? -13.654 -5.556 9.353 1.00 0.00 409 ALA B C 20
ATOM 16687 O O . ALA B 2 5 ? -14.450 -4.938 8.645 1.00 0.00 409 ALA B O 20
ATOM 16694 N N . HIS B 2 6 ? -12.336 -5.430 9.240 1.00 0.00 410 HIS B N 20
ATOM 16695 C CA . HIS B 2 6 ? -11.735 -4.538 8.255 1.00 0.00 410 HIS B CA 20
ATOM 16696 C C . HIS B 2 6 ? -10.609 -5.239 7.502 1.00 0.00 410 HIS B C 20
ATOM 16697 O O . HIS B 2 6 ? -10.571 -5.229 6.271 1.00 0.00 410 HIS B O 20
ATOM 16712 N N . HIS B 2 7 ? -9.693 -5.847 8.249 1.00 0.00 411 HIS B N 20
ATOM 16713 C CA . HIS B 2 7 ? -8.565 -6.553 7.652 1.00 0.00 411 HIS B CA 20
ATOM 16714 C C . HIS B 2 7 ? -7.708 -5.605 6.821 1.00 0.00 411 HIS B C 20
ATOM 16715 O O . HIS B 2 7 ? -7.907 -5.469 5.614 1.00 0.00 411 HIS B O 20
ATOM 16730 N N . ASN B 2 8 ? -6.754 -4.951 7.474 1.00 0.00 412 ASN B N 20
ATOM 16731 C CA . ASN B 2 8 ? -5.866 -4.015 6.795 1.00 0.00 412 ASN B CA 20
ATOM 16732 C C . ASN B 2 8 ? -4.498 -4.644 6.547 1.00 0.00 412 ASN B C 20
ATOM 16733 O O . ASN B 2 8 ? -3.830 -4.332 5.561 1.00 0.00 412 ASN B O 20
ATOM 16744 N N . MET B 2 9 ? -4.089 -5.532 7.448 1.00 0.00 413 MET B N 20
ATOM 16745 C CA . MET B 2 9 ? -2.801 -6.204 7.327 1.00 0.00 413 MET B CA 20
ATOM 16746 C C . MET B 2 9 ? -2.758 -7.076 6.075 1.00 0.00 413 MET B C 20
ATOM 16747 O O . MET B 2 9 ? -3.797 -7.477 5.551 1.00 0.00 413 MET B O 20
ATOM 16761 N N . PHE B 2 10 ? -1.550 -7.363 5.602 1.00 0.00 414 PHE B N 20
ATOM 16762 C CA . PHE B 2 10 ? -1.372 -8.186 4.412 1.00 0.00 414 PHE B CA 20
ATOM 16763 C C . PHE B 2 10 ? 0.086 -8.615 4.259 1.00 0.00 414 PHE B C 20
ATOM 16764 O O . PHE B 2 10 ? 0.606 -8.689 3.145 1.00 0.00 414 PHE B O 20
ATOM 16781 N N . SER B 2 11 ? 0.743 -8.887 5.383 1.00 0.00 415 SER B N 20
ATOM 16782 C CA . SER B 2 11 ? 2.144 -9.298 5.368 1.00 0.00 415 SER B CA 20
ATOM 16783 C C . SER B 2 11 ? 3.003 -8.232 4.698 1.00 0.00 415 SER B C 20
ATOM 16784 O O . SER B 2 11 ? 2.482 -7.327 4.046 1.00 0.00 415 SER B O 20
ATOM 16792 N N . VAL B 2 12 ? 4.320 -8.330 4.857 1.00 0.00 416 VAL B N 20
ATOM 16793 C CA . VAL B 2 12 ? 5.217 -7.354 4.256 1.00 0.00 416 VAL B CA 20
ATOM 16794 C C . VAL B 2 12 ? 5.056 -7.345 2.729 1.00 0.00 416 VAL B C 20
ATOM 16795 O O . VAL B 2 12 ? 5.204 -8.376 2.072 1.00 0.00 416 VAL B O 20
ATOM 16808 N N . PRO B 2 13 ? 4.715 -6.179 2.156 1.00 0.00 417 PRO B N 20
ATOM 16809 C CA . PRO B 2 13 ? 4.494 -6.018 0.713 1.00 0.00 417 PRO B CA 20
ATOM 16810 C C . PRO B 2 13 ? 5.717 -6.320 -0.156 1.00 0.00 417 PRO B C 20
ATOM 16811 O O . PRO B 2 13 ? 6.861 -6.174 0.275 1.00 0.00 417 PRO B O 20
ATOM 16822 N N . PRO B 2 14 ? 5.461 -6.737 -1.410 1.00 0.00 418 PRO B N 20
ATOM 16823 C CA . PRO B 2 14 ? 6.496 -7.060 -2.403 1.00 0.00 418 PRO B CA 20
ATOM 16824 C C . PRO B 2 14 ? 7.443 -5.889 -2.658 1.00 0.00 418 PRO B C 20
ATOM 16825 O O . PRO B 2 14 ? 7.101 -4.738 -2.399 1.00 0.00 418 PRO B O 20
ATOM 16836 N N . PRO B 2 15 ? 8.667 -6.178 -3.137 1.00 0.00 419 PRO B N 20
ATOM 16837 C CA . PRO B 2 15 ? 9.691 -5.155 -3.392 1.00 0.00 419 PRO B CA 20
ATOM 16838 C C . PRO B 2 15 ? 9.161 -4.037 -4.287 1.00 0.00 419 PRO B C 20
ATOM 16839 O O . PRO B 2 15 ? 8.172 -4.217 -4.996 1.00 0.00 419 PRO B O 20
ATOM 16850 N N . PRO B 2 16 ? 9.758 -2.832 -4.184 1.00 0.00 420 PRO B N 20
ATOM 16851 C CA . PRO B 2 16 ? 9.280 -1.643 -4.900 1.00 0.00 420 PRO B CA 20
ATOM 16852 C C . PRO B 2 16 ? 9.035 -1.883 -6.380 1.00 0.00 420 PRO B C 20
ATOM 16853 O O . PRO B 2 16 ? 9.911 -2.333 -7.119 1.00 0.00 420 PRO B O 20
ATOM 16864 N N . ILE B 2 17 ? 7.796 -1.589 -6.783 1.00 0.00 421 ILE B N 20
ATOM 16865 C CA . ILE B 2 17 ? 7.346 -1.769 -8.154 1.00 0.00 421 ILE B CA 20
ATOM 16866 C C . ILE B 2 17 ? 8.374 -1.259 -9.161 1.00 0.00 421 ILE B C 20
ATOM 16867 O O . ILE B 2 17 ? 8.895 -2.025 -9.972 1.00 0.00 421 ILE B O 20
ATOM 16883 N N . LEU B 2 18 ? 8.664 0.038 -9.106 1.00 0.00 422 LEU B N 20
ATOM 16884 C CA . LEU B 2 18 ? 9.629 0.644 -10.015 1.00 0.00 422 LEU B CA 20
ATOM 16885 C C . LEU B 2 18 ? 9.829 2.118 -9.681 1.00 0.00 422 LEU B C 20
ATOM 16886 O O . LEU B 2 18 ? 9.990 2.952 -10.573 1.00 0.00 422 LEU B O 20
ATOM 16902 N N . GLY B 2 19 ? 9.813 2.432 -8.389 1.00 0.00 423 GLY B N 20
ATOM 16903 C CA . GLY B 2 19 ? 9.989 3.804 -7.957 1.00 0.00 423 GLY B CA 20
ATOM 16904 C C . GLY B 2 19 ? 11.408 4.094 -7.511 1.00 0.00 423 GLY B C 20
ATOM 16905 O O . GLY B 2 19 ? 12.267 3.212 -7.537 1.00 0.00 423 GLY B O 20
ATOM 16909 N N . ARG B 2 20 ? 11.656 5.333 -7.100 1.00 0.00 424 ARG B N 20
ATOM 16910 C CA . ARG B 2 20 ? 12.981 5.738 -6.647 1.00 0.00 424 ARG B CA 20
ATOM 16911 C C . ARG B 2 20 ? 12.970 7.181 -6.152 1.00 0.00 424 ARG B C 20
ATOM 16912 O O . ARG B 2 20 ? 13.336 8.101 -6.884 1.00 0.00 424 ARG B O 20
ATOM 16933 N N . GLY B 2 21 ? 12.547 7.372 -4.907 1.00 0.00 425 GLY B N 20
ATOM 16934 C CA . GLY B 2 21 ? 12.496 8.705 -4.337 1.00 0.00 425 GLY B CA 20
ATOM 16935 C C . GLY B 2 21 ? 11.241 8.939 -3.519 1.00 0.00 425 GLY B C 20
ATOM 16936 O O . GLY B 2 21 ? 10.266 9.490 -4.070 1.00 0.00 425 GLY B O 20
ATOM 16941 N N . GLY A 1 1 ? 5.856 2.857 15.281 1.00 0.00 651 GLY A N 21
ATOM 16942 C CA . GLY A 1 1 ? 7.311 2.572 15.141 1.00 0.00 651 GLY A CA 21
ATOM 16943 C C . GLY A 1 1 ? 7.692 2.174 13.729 1.00 0.00 651 GLY A C 21
ATOM 16944 O O . GLY A 1 1 ? 8.785 2.493 13.260 1.00 0.00 651 GLY A O 21
ATOM 16949 N N . ALA A 1 2 ? 6.787 1.477 13.048 1.00 0.00 652 ALA A N 21
ATOM 16950 C CA . ALA A 1 2 ? 7.033 1.035 11.681 1.00 0.00 652 ALA A CA 21
ATOM 16951 C C . ALA A 1 2 ? 6.757 2.156 10.684 1.00 0.00 652 ALA A C 21
ATOM 16952 O O . ALA A 1 2 ? 7.667 2.641 10.012 1.00 0.00 652 ALA A O 21
ATOM 16959 N N . ASP A 1 3 ? 5.493 2.558 10.592 1.00 0.00 653 ASP A N 21
ATOM 16960 C CA . ASP A 1 3 ? 5.090 3.618 9.673 1.00 0.00 653 ASP A CA 21
ATOM 16961 C C . ASP A 1 3 ? 5.563 3.319 8.258 1.00 0.00 653 ASP A C 21
ATOM 16962 O O . ASP A 1 3 ? 6.627 3.767 7.832 1.00 0.00 653 ASP A O 21
ATOM 16971 N N . TYR A 1 4 ? 4.758 2.550 7.544 1.00 0.00 654 TYR A N 21
ATOM 16972 C CA . TYR A 1 4 ? 5.070 2.160 6.171 1.00 0.00 654 TYR A CA 21
ATOM 16973 C C . TYR A 1 4 ? 3.820 2.113 5.304 1.00 0.00 654 TYR A C 21
ATOM 16974 O O . TYR A 1 4 ? 3.875 1.669 4.160 1.00 0.00 654 TYR A O 21
ATOM 16992 N N . SER A 1 5 ? 2.697 2.547 5.854 1.00 0.00 655 SER A N 21
ATOM 16993 C CA . SER A 1 5 ? 1.440 2.522 5.130 1.00 0.00 655 SER A CA 21
ATOM 16994 C C . SER A 1 5 ? 1.413 3.526 3.987 1.00 0.00 655 SER A C 21
ATOM 16995 O O . SER A 1 5 ? 0.570 3.434 3.098 1.00 0.00 655 SER A O 21
ATOM 17003 N N . ALA A 1 6 ? 2.330 4.479 4.008 1.00 0.00 656 ALA A N 21
ATOM 17004 C CA . ALA A 1 6 ? 2.388 5.483 2.961 1.00 0.00 656 ALA A CA 21
ATOM 17005 C C . ALA A 1 6 ? 3.096 4.939 1.741 1.00 0.00 656 ALA A C 21
ATOM 17006 O O . ALA A 1 6 ? 2.536 4.893 0.646 1.00 0.00 656 ALA A O 21
ATOM 17013 N N . GLN A 1 7 ? 4.336 4.528 1.939 1.00 0.00 657 GLN A N 21
ATOM 17014 C CA . GLN A 1 7 ? 5.125 3.988 0.854 1.00 0.00 657 GLN A CA 21
ATOM 17015 C C . GLN A 1 7 ? 4.550 2.658 0.393 1.00 0.00 657 GLN A C 21
ATOM 17016 O O . GLN A 1 7 ? 4.713 2.273 -0.761 1.00 0.00 657 GLN A O 21
ATOM 17030 N N . TRP A 1 8 ? 3.858 1.959 1.291 1.00 0.00 658 TRP A N 21
ATOM 17031 C CA . TRP A 1 8 ? 3.256 0.686 0.932 1.00 0.00 658 TRP A CA 21
ATOM 17032 C C . TRP A 1 8 ? 2.040 0.932 0.062 1.00 0.00 658 TRP A C 21
ATOM 17033 O O . TRP A 1 8 ? 1.737 0.145 -0.833 1.00 0.00 658 TRP A O 21
ATOM 17054 N N . ALA A 1 9 ? 1.355 2.042 0.315 1.00 0.00 659 ALA A N 21
ATOM 17055 C CA . ALA A 1 9 ? 0.187 2.387 -0.470 1.00 0.00 659 ALA A CA 21
ATOM 17056 C C . ALA A 1 9 ? 0.606 2.768 -1.881 1.00 0.00 659 ALA A C 21
ATOM 17057 O O . ALA A 1 9 ? -0.115 2.505 -2.842 1.00 0.00 659 ALA A O 21
ATOM 17064 N N . GLU A 1 10 ? 1.790 3.371 -2.006 1.00 0.00 660 GLU A N 21
ATOM 17065 C CA . GLU A 1 10 ? 2.301 3.762 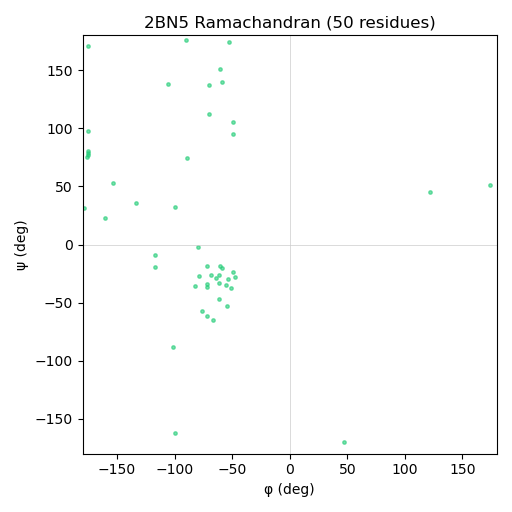-3.315 1.00 0.00 660 GLU A CA 21
ATOM 17066 C C . GLU A 1 10 ? 2.296 2.562 -4.246 1.00 0.00 660 GLU A C 21
ATOM 17067 O O . GLU A 1 10 ? 2.077 2.689 -5.451 1.00 0.00 660 GLU A O 21
ATOM 17079 N N . TYR A 1 11 ? 2.532 1.394 -3.666 1.00 0.00 661 TYR A N 21
ATOM 17080 C CA . TYR A 1 11 ? 2.549 0.159 -4.423 1.00 0.00 661 TYR A CA 21
ATOM 17081 C C . TYR A 1 11 ? 1.154 -0.178 -4.908 1.00 0.00 661 TYR A C 21
ATOM 17082 O O . TYR A 1 11 ? 0.892 -0.217 -6.108 1.00 0.00 661 TYR A O 21
ATOM 17100 N N . TYR A 1 12 ? 0.258 -0.402 -3.964 1.00 0.00 662 TYR A N 21
ATOM 17101 C CA . TYR A 1 12 ? -1.121 -0.722 -4.282 1.00 0.00 662 TYR A CA 21
ATOM 17102 C C . TYR A 1 12 ? -1.764 0.394 -5.088 1.00 0.00 662 TYR A C 21
ATOM 17103 O O . TYR A 1 12 ? -2.753 0.175 -5.784 1.00 0.00 662 TYR A O 21
ATOM 17121 N N . ARG A 1 13 ? -1.188 1.591 -5.011 1.00 0.00 663 ARG A N 21
ATOM 17122 C CA . ARG A 1 13 ? -1.714 2.717 -5.760 1.00 0.00 663 ARG A CA 21
ATOM 17123 C C . ARG A 1 13 ? -1.370 2.585 -7.240 1.00 0.00 663 ARG A C 21
ATOM 17124 O O . ARG A 1 13 ? -1.843 3.365 -8.067 1.00 0.00 663 ARG A O 21
ATOM 17145 N N . SER A 1 14 ? -0.546 1.592 -7.573 1.00 0.00 664 SER A N 21
ATOM 17146 C CA . SER A 1 14 ? -0.153 1.366 -8.955 1.00 0.00 664 SER A CA 21
ATOM 17147 C C . SER A 1 14 ? 0.291 -0.076 -9.190 1.00 0.00 664 SER A C 21
ATOM 17148 O O . SER A 1 14 ? 0.944 -0.378 -10.190 1.00 0.00 664 SER A O 21
ATOM 17156 N N . VAL A 1 15 ? -0.093 -0.969 -8.283 1.00 0.00 665 VAL A N 21
ATOM 17157 C CA . VAL A 1 15 ? 0.238 -2.381 -8.413 1.00 0.00 665 VAL A CA 21
ATOM 17158 C C . VAL A 1 15 ? -1.025 -3.187 -8.716 1.00 0.00 665 VAL A C 21
ATOM 17159 O O . VAL A 1 15 ? -0.953 -4.363 -9.071 1.00 0.00 665 VAL A O 21
ATOM 17172 N N . GLY A 1 16 ? -2.183 -2.536 -8.577 1.00 0.00 666 GLY A N 21
ATOM 17173 C CA . GLY A 1 16 ? -3.444 -3.201 -8.843 1.00 0.00 666 GLY A CA 21
ATOM 17174 C C . GLY A 1 16 ? -4.349 -3.229 -7.630 1.00 0.00 666 GLY A C 21
ATOM 17175 O O . GLY A 1 16 ? -5.042 -4.218 -7.390 1.00 0.00 666 GLY A O 21
ATOM 17179 N N . LYS A 1 17 ? -4.342 -2.145 -6.859 1.00 0.00 667 LYS A N 21
ATOM 17180 C CA . LYS A 1 17 ? -5.169 -2.059 -5.660 1.00 0.00 667 LYS A CA 21
ATOM 17181 C C . LYS A 1 17 ? -5.233 -0.629 -5.124 1.00 0.00 667 LYS A C 21
ATOM 17182 O O . LYS A 1 17 ? -5.108 -0.414 -3.922 1.00 0.00 667 LYS A O 21
ATOM 17201 N N . ILE A 1 18 ? -5.430 0.347 -6.010 1.00 0.00 668 ILE A N 21
ATOM 17202 C CA . ILE A 1 18 ? -5.511 1.749 -5.587 1.00 0.00 668 ILE A CA 21
ATOM 17203 C C . ILE A 1 18 ? -6.576 1.922 -4.523 1.00 0.00 668 ILE A C 21
ATOM 17204 O O . ILE A 1 18 ? -6.309 2.411 -3.426 1.00 0.00 668 ILE A O 21
ATOM 17220 N N . GLU A 1 19 ? -7.784 1.508 -4.859 1.00 0.00 669 GLU A N 21
ATOM 17221 C CA . GLU A 1 19 ? -8.905 1.597 -3.944 1.00 0.00 669 GLU A CA 21
ATOM 17222 C C . GLU A 1 19 ? -8.524 1.023 -2.590 1.00 0.00 669 GLU A C 21
ATOM 17223 O O . GLU A 1 19 ? -8.727 1.657 -1.556 1.00 0.00 669 GLU A O 21
ATOM 17235 N N . GLU A 1 20 ? -7.930 -0.161 -2.607 1.00 0.00 670 GLU A N 21
ATOM 17236 C CA . GLU A 1 20 ? -7.476 -0.786 -1.381 1.00 0.00 670 GLU A CA 21
ATOM 17237 C C . GLU A 1 20 ? -6.249 -0.047 -0.874 1.00 0.00 670 GLU A C 21
ATOM 17238 O O . GLU A 1 20 ? -5.958 -0.060 0.322 1.00 0.00 670 GLU A O 21
ATOM 17250 N N . ALA A 1 21 ? -5.540 0.625 -1.785 1.00 0.00 671 ALA A N 21
ATOM 17251 C CA . ALA A 1 21 ? -4.374 1.382 -1.395 1.00 0.00 671 ALA A CA 21
ATOM 17252 C C . ALA A 1 21 ? -4.786 2.539 -0.497 1.00 0.00 671 ALA A C 21
ATOM 17253 O O . ALA A 1 21 ? -3.981 3.057 0.278 1.00 0.00 671 ALA A O 21
ATOM 17260 N N . GLU A 1 22 ? -6.060 2.915 -0.562 1.00 0.00 672 GLU A N 21
ATOM 17261 C CA . GLU A 1 22 ? -6.558 3.964 0.306 1.00 0.00 672 GLU A CA 21
ATOM 17262 C C . GLU A 1 22 ? -6.706 3.396 1.715 1.00 0.00 672 GLU A C 21
ATOM 17263 O O . GLU A 1 22 ? -6.857 4.136 2.688 1.00 0.00 672 GLU A O 21
ATOM 17275 N N . ALA A 1 23 ? -6.621 2.064 1.812 1.00 0.00 673 ALA A N 21
ATOM 17276 C CA . ALA A 1 23 ? -6.698 1.375 3.087 1.00 0.00 673 ALA A CA 21
ATOM 17277 C C . ALA A 1 23 ? -5.339 1.431 3.772 1.00 0.00 673 ALA A C 21
ATOM 17278 O O . ALA A 1 23 ? -5.241 1.559 4.993 1.00 0.00 673 ALA A O 21
ATOM 17285 N N . ILE A 1 24 ? -4.290 1.357 2.953 1.00 0.00 674 ILE A N 21
ATOM 17286 C CA . ILE A 1 24 ? -2.911 1.423 3.440 1.00 0.00 674 ILE A CA 21
ATOM 17287 C C . ILE A 1 24 ? -2.714 2.692 4.241 1.00 0.00 674 ILE A C 21
ATOM 17288 O O . ILE A 1 24 ? -2.313 2.659 5.397 1.00 0.00 674 ILE A O 21
ATOM 17304 N N . GLU A 1 25 ? -3.003 3.819 3.602 1.00 0.00 675 GLU A N 21
ATOM 17305 C CA . GLU A 1 25 ? -2.858 5.116 4.240 1.00 0.00 675 GLU A CA 21
ATOM 17306 C C . GLU A 1 25 ? -3.440 5.101 5.653 1.00 0.00 675 GLU A C 21
ATOM 17307 O O . GLU A 1 25 ? -3.006 5.859 6.520 1.00 0.00 675 GLU A O 21
ATOM 17319 N N . LYS A 1 26 ? -4.408 4.217 5.887 1.00 0.00 676 LYS A N 21
ATOM 17320 C CA . LYS A 1 26 ? -5.018 4.098 7.208 1.00 0.00 676 LYS A CA 21
ATOM 17321 C C . LYS A 1 26 ? -4.045 3.468 8.205 1.00 0.00 676 LYS A C 21
ATOM 17322 O O . LYS A 1 26 ? -4.072 3.792 9.392 1.00 0.00 676 LYS A O 21
ATOM 17341 N N . THR A 1 27 ? -3.176 2.580 7.722 1.00 0.00 677 THR A N 21
ATOM 17342 C CA . THR A 1 27 ? -2.193 1.936 8.595 1.00 0.00 677 THR A CA 21
ATOM 17343 C C . THR A 1 27 ? -1.244 2.983 9.159 1.00 0.00 677 THR A C 21
ATOM 17344 O O . THR A 1 27 ? -0.718 2.830 10.259 1.00 0.00 677 THR A O 21
ATOM 17355 N N . LEU A 1 28 ? -1.046 4.060 8.402 1.00 0.00 678 LEU A N 21
ATOM 17356 C CA . LEU A 1 28 ? -0.178 5.148 8.830 1.00 0.00 678 LEU A CA 21
ATOM 17357 C C . LEU A 1 28 ? -0.558 5.597 10.232 1.00 0.00 678 LEU A C 21
ATOM 17358 O O . LEU A 1 28 ? 0.301 5.939 11.044 1.00 0.00 678 LEU A O 21
ATOM 17374 N N . LYS A 1 29 ? -1.857 5.577 10.510 1.00 0.00 679 LYS A N 21
ATOM 17375 C CA . LYS A 1 29 ? -2.362 5.965 11.819 1.00 0.00 679 LYS A CA 21
ATOM 17376 C C . LYS A 1 29 ? -1.706 5.135 12.921 1.00 0.00 679 LYS A C 21
ATOM 17377 O O . LYS A 1 29 ? -1.671 5.542 14.083 1.00 0.00 679 LYS A O 21
ATOM 17396 N N . ASN A 1 30 ? -1.180 3.968 12.546 1.00 0.00 680 ASN A N 21
ATOM 17397 C CA . ASN A 1 30 ? -0.517 3.076 13.493 1.00 0.00 680 ASN A CA 21
ATOM 17398 C C . ASN A 1 30 ? 0.511 3.830 14.332 1.00 0.00 680 ASN A C 21
ATOM 17399 O O . ASN A 1 30 ? 1.412 4.475 13.796 1.00 0.00 680 ASN A O 21
ATOM 17410 N N . LYS A 1 31 ? 0.369 3.745 15.651 1.00 0.00 681 LYS A N 21
ATOM 17411 C CA . LYS A 1 31 ? 1.285 4.419 16.564 1.00 0.00 681 LYS A CA 21
ATOM 17412 C C . LYS A 1 31 ? 1.144 3.871 17.980 1.00 0.00 681 LYS A C 21
ATOM 17413 O O . LYS A 1 31 ? 1.327 4.595 18.958 1.00 0.00 681 LYS A O 21
ATOM 17432 N N . GLN A 1 32 ? 0.817 2.587 18.082 1.00 0.00 682 GLN A N 21
ATOM 17433 C CA . GLN A 1 32 ? 0.651 1.940 19.379 1.00 0.00 682 GLN A CA 21
ATOM 17434 C C . GLN A 1 32 ? 1.671 0.821 19.563 1.00 0.00 682 GLN A C 21
ATOM 17435 O O . GLN A 1 32 ? 1.380 -0.200 20.185 1.00 0.00 682 GLN A O 21
ATOM 17449 N N . ASN A 1 33 ? 2.866 1.021 19.018 1.00 0.00 683 ASN A N 21
ATOM 17450 C CA . ASN A 1 33 ? 3.929 0.028 19.123 1.00 0.00 683 ASN A CA 21
ATOM 17451 C C . ASN A 1 33 ? 3.510 -1.289 18.478 1.00 0.00 683 ASN A C 21
ATOM 17452 O O . ASN A 1 33 ? 4.088 -2.335 18.840 1.00 0.00 683 ASN A O 21
ATOM 17464 N N . ARG B 2 1 ? -16.508 -8.304 15.712 1.00 0.00 405 ARG B N 21
ATOM 17465 C CA . ARG B 2 1 ? -15.265 -7.724 15.139 1.00 0.00 405 ARG B CA 21
ATOM 17466 C C . ARG B 2 1 ? -14.871 -8.431 13.844 1.00 0.00 405 ARG B C 21
ATOM 17467 O O . ARG B 2 1 ? -15.194 -9.602 13.644 1.00 0.00 405 ARG B O 21
ATOM 17489 N N . PRO B 2 2 ? -14.164 -7.725 12.945 1.00 0.00 406 PRO B N 21
ATOM 17490 C CA . PRO B 2 2 ? -13.726 -8.291 11.664 1.00 0.00 406 PRO B CA 21
ATOM 17491 C C . PRO B 2 2 ? -12.634 -9.344 11.840 1.00 0.00 406 PRO B C 21
ATOM 17492 O O . PRO B 2 2 ? -11.958 -9.382 12.868 1.00 0.00 406 PRO B O 21
ATOM 17503 N N . PRO B 2 3 ? -12.448 -10.215 10.833 1.00 0.00 407 PRO B N 21
ATOM 17504 C CA . PRO B 2 3 ? -11.432 -11.271 10.880 1.00 0.00 407 PRO B CA 21
ATOM 17505 C C . PRO B 2 3 ? -10.012 -10.713 10.794 1.00 0.00 407 PRO B C 21
ATOM 17506 O O . PRO B 2 3 ? -9.605 -10.193 9.755 1.00 0.00 407 PRO B O 21
ATOM 17517 N N . PRO B 2 4 ? -9.233 -10.813 11.888 1.00 0.00 408 PRO B N 21
ATOM 17518 C CA . PRO B 2 4 ? -7.855 -10.312 11.921 1.00 0.00 408 PRO B CA 21
ATOM 17519 C C . PRO B 2 4 ? -7.018 -10.846 10.763 1.00 0.00 408 PRO B C 21
ATOM 17520 O O . PRO B 2 4 ? -6.073 -10.195 10.315 1.00 0.00 408 PRO B O 21
ATOM 17531 N N . ALA B 2 5 ? -7.369 -12.034 10.284 1.00 0.00 409 ALA B N 21
ATOM 17532 C CA . ALA B 2 5 ? -6.651 -12.655 9.178 1.00 0.00 409 ALA B CA 21
ATOM 17533 C C . ALA B 2 5 ? -7.449 -13.811 8.585 1.00 0.00 409 ALA B C 21
ATOM 17534 O O . ALA B 2 5 ? -7.984 -14.648 9.313 1.00 0.00 409 ALA B O 21
ATOM 17541 N N . HIS B 2 6 ? -7.526 -13.852 7.259 1.00 0.00 410 HIS B N 21
ATOM 17542 C CA . HIS B 2 6 ? -8.258 -14.905 6.568 1.00 0.00 410 HIS B CA 21
ATOM 17543 C C . HIS B 2 6 ? -7.875 -14.957 5.093 1.00 0.00 410 HIS B C 21
ATOM 17544 O O . HIS B 2 6 ? -7.398 -15.980 4.601 1.00 0.00 410 HIS B O 21
ATOM 17559 N N . HIS B 2 7 ? -8.085 -13.848 4.391 1.00 0.00 411 HIS B N 21
ATOM 17560 C CA . HIS B 2 7 ? -7.760 -13.768 2.972 1.00 0.00 411 HIS B CA 21
ATOM 17561 C C . HIS B 2 7 ? -6.967 -12.502 2.666 1.00 0.00 411 HIS B C 21
ATOM 17562 O O . HIS B 2 7 ? -7.098 -11.919 1.590 1.00 0.00 411 HIS B O 21
ATOM 17577 N N . ASN B 2 8 ? -6.141 -12.081 3.620 1.00 0.00 412 ASN B N 21
ATOM 17578 C CA . ASN B 2 8 ? -5.326 -10.885 3.452 1.00 0.00 412 ASN B CA 21
ATOM 17579 C C . ASN B 2 8 ? -4.099 -10.931 4.358 1.00 0.00 412 ASN B C 21
ATOM 17580 O O . ASN B 2 8 ? -4.197 -11.274 5.536 1.00 0.00 412 ASN B O 21
ATOM 17591 N N . MET B 2 9 ? -2.944 -10.584 3.799 1.00 0.00 413 MET B N 21
ATOM 17592 C CA . MET B 2 9 ? -1.698 -10.586 4.556 1.00 0.00 413 MET B CA 21
ATOM 17593 C C . MET B 2 9 ? -1.355 -9.182 5.045 1.00 0.00 413 MET B C 21
ATOM 17594 O O . MET B 2 9 ? -1.505 -8.871 6.227 1.00 0.00 413 MET B O 21
ATOM 17608 N N . PHE B 2 10 ? -0.896 -8.337 4.128 1.00 0.00 414 PHE B N 21
ATOM 17609 C CA . PHE B 2 10 ? -0.532 -6.966 4.465 1.00 0.00 414 PHE B CA 21
ATOM 17610 C C . PHE B 2 10 ? 0.573 -6.935 5.517 1.00 0.00 414 PHE B C 21
ATOM 17611 O O . PHE B 2 10 ? 0.724 -5.952 6.242 1.00 0.00 414 PHE B O 21
ATOM 17628 N N . SER B 2 11 ? 1.347 -8.015 5.596 1.00 0.00 415 SER B N 21
ATOM 17629 C CA . SER B 2 11 ? 2.438 -8.102 6.559 1.00 0.00 415 SER B CA 21
ATOM 17630 C C . SER B 2 11 ? 3.670 -7.356 6.050 1.00 0.00 415 SER B C 21
ATOM 17631 O O . SER B 2 11 ? 3.846 -6.172 6.336 1.00 0.00 415 SER B O 21
ATOM 17639 N N . VAL B 2 12 ? 4.515 -8.044 5.285 1.00 0.00 416 VAL B N 21
ATOM 17640 C CA . VAL B 2 12 ? 5.718 -7.428 4.734 1.00 0.00 416 VAL B CA 21
ATOM 17641 C C . VAL B 2 12 ? 6.161 -8.125 3.446 1.00 0.00 416 VAL B C 21
ATOM 17642 O O . VAL B 2 12 ? 7.293 -8.598 3.344 1.00 0.00 416 VAL B O 21
ATOM 17655 N N . PRO B 2 13 ? 5.275 -8.185 2.434 1.00 0.00 417 PRO B N 21
ATOM 17656 C CA . PRO B 2 13 ? 5.580 -8.811 1.144 1.00 0.00 417 PRO B CA 21
ATOM 17657 C C . PRO B 2 13 ? 6.590 -7.990 0.348 1.00 0.00 417 PRO B C 21
ATOM 17658 O O . PRO B 2 13 ? 6.653 -6.769 0.498 1.00 0.00 417 PRO B O 21
ATOM 17669 N N . PRO B 2 14 ? 7.399 -8.635 -0.511 1.00 0.00 418 PRO B N 21
ATOM 17670 C CA . PRO B 2 14 ? 8.396 -7.922 -1.311 1.00 0.00 418 PRO B CA 21
ATOM 17671 C C . PRO B 2 14 ? 7.733 -6.861 -2.184 1.00 0.00 418 PRO B C 21
ATOM 17672 O O . PRO B 2 14 ? 6.655 -7.087 -2.732 1.00 0.00 418 PRO B O 21
ATOM 17683 N N . PRO B 2 15 ? 8.349 -5.673 -2.301 1.00 0.00 419 PRO B N 21
ATOM 17684 C CA . PRO B 2 15 ? 7.779 -4.573 -3.085 1.00 0.00 419 PRO B CA 21
ATOM 17685 C C . PRO B 2 15 ? 7.811 -4.805 -4.596 1.00 0.00 419 PRO B C 21
ATOM 17686 O O . PRO B 2 15 ? 8.814 -5.263 -5.143 1.00 0.00 419 PRO B O 21
ATOM 17697 N N . PRO B 2 16 ? 6.710 -4.459 -5.296 1.00 0.00 420 PRO B N 21
ATOM 17698 C CA . PRO B 2 16 ? 6.609 -4.595 -6.749 1.00 0.00 420 PRO B CA 21
ATOM 17699 C C . PRO B 2 16 ? 7.381 -3.503 -7.495 1.00 0.00 420 PRO B C 21
ATOM 17700 O O . PRO B 2 16 ? 8.283 -3.798 -8.279 1.00 0.00 420 PRO B O 21
ATOM 17711 N N . ILE B 2 17 ? 7.008 -2.238 -7.261 1.00 0.00 421 ILE B N 21
ATOM 17712 C CA . ILE B 2 17 ? 7.660 -1.115 -7.937 1.00 0.00 421 ILE B CA 21
ATOM 17713 C C . ILE B 2 17 ? 8.761 -0.486 -7.079 1.00 0.00 421 ILE B C 21
ATOM 17714 O O . ILE B 2 17 ? 9.233 -1.091 -6.117 1.00 0.00 421 ILE B O 21
ATOM 17730 N N . LEU B 2 18 ? 9.171 0.728 -7.439 1.00 0.00 422 LEU B N 21
ATOM 17731 C CA . LEU B 2 18 ? 10.218 1.430 -6.705 1.00 0.00 422 LEU B CA 21
ATOM 17732 C C . LEU B 2 18 ? 10.454 2.815 -7.298 1.00 0.00 422 LEU B C 21
ATOM 17733 O O . LEU B 2 18 ? 11.590 3.286 -7.369 1.00 0.00 422 LEU B O 21
ATOM 17749 N N . GLY B 2 19 ? 9.374 3.459 -7.725 1.00 0.00 423 GLY B N 21
ATOM 17750 C CA . GLY B 2 19 ? 9.482 4.781 -8.308 1.00 0.00 423 GLY B CA 21
ATOM 17751 C C . GLY B 2 19 ? 9.575 5.873 -7.261 1.00 0.00 423 GLY B C 21
ATOM 17752 O O . GLY B 2 19 ? 8.575 6.509 -6.927 1.00 0.00 423 GLY B O 21
ATOM 17756 N N . ARG B 2 20 ? 10.778 6.092 -6.741 1.00 0.00 424 ARG B N 21
ATOM 17757 C CA . ARG B 2 20 ? 10.999 7.114 -5.725 1.00 0.00 424 ARG B CA 21
ATOM 17758 C C . ARG B 2 20 ? 12.434 7.628 -5.772 1.00 0.00 424 ARG B C 21
ATOM 17759 O O . ARG B 2 20 ? 13.360 6.883 -6.095 1.00 0.00 424 ARG B O 21
ATOM 17780 N N . GLY B 2 21 ? 12.611 8.904 -5.448 1.00 0.00 425 GLY B N 21
ATOM 17781 C CA . GLY B 2 21 ? 13.936 9.494 -5.460 1.00 0.00 425 GLY B CA 21
ATOM 17782 C C . GLY B 2 21 ? 14.224 10.251 -6.742 1.00 0.00 425 GLY B C 21
ATOM 17783 O O . GLY B 2 21 ? 14.084 9.651 -7.828 1.00 0.00 425 GLY B O 21
ATOM 17788 N N . GLY A 1 1 ? 6.488 0.817 15.930 1.00 0.00 651 GLY A N 22
ATOM 17789 C CA . GLY A 1 1 ? 7.744 1.187 15.222 1.00 0.00 651 GLY A CA 22
ATOM 17790 C C . GLY A 1 1 ? 7.863 0.522 13.865 1.00 0.00 651 GLY A C 22
ATOM 17791 O O . GLY A 1 1 ? 8.399 -0.579 13.751 1.00 0.00 651 GLY A O 22
ATOM 17796 N N . ALA A 1 2 ? 7.362 1.194 12.833 1.00 0.00 652 ALA A N 22
ATOM 17797 C CA . ALA A 1 2 ? 7.414 0.662 11.477 1.00 0.00 652 ALA A CA 22
ATOM 17798 C C . ALA A 1 2 ? 7.078 1.738 10.451 1.00 0.00 652 ALA A C 22
ATOM 17799 O O . ALA A 1 2 ? 7.917 2.110 9.630 1.00 0.00 652 ALA A O 22
ATOM 17806 N N . ASP A 1 3 ? 5.843 2.229 10.500 1.00 0.00 653 ASP A N 22
ATOM 17807 C CA . ASP A 1 3 ? 5.390 3.260 9.571 1.00 0.00 653 ASP A CA 22
ATOM 17808 C C . ASP A 1 3 ? 5.650 2.840 8.131 1.00 0.00 653 ASP A C 22
ATOM 17809 O O . ASP A 1 3 ? 6.705 3.124 7.564 1.00 0.00 653 ASP A O 22
ATOM 17818 N N . TYR A 1 4 ? 4.677 2.151 7.557 1.00 0.00 654 TYR A N 22
ATOM 17819 C CA . TYR A 1 4 ? 4.777 1.666 6.185 1.00 0.00 654 TYR A CA 22
ATOM 17820 C C . TYR A 1 4 ? 3.403 1.605 5.542 1.00 0.00 654 TYR A C 22
ATOM 17821 O O . TYR A 1 4 ? 3.013 0.584 4.976 1.00 0.00 654 TYR A O 22
ATOM 17839 N N . SER A 1 5 ? 2.669 2.698 5.642 1.00 0.00 655 SER A N 22
ATOM 17840 C CA . SER A 1 5 ? 1.333 2.770 5.077 1.00 0.00 655 SER A CA 22
ATOM 17841 C C . SER A 1 5 ? 1.296 3.726 3.897 1.00 0.00 655 SER A C 22
ATOM 17842 O O . SER A 1 5 ? 0.414 3.643 3.044 1.00 0.00 655 SER A O 22
ATOM 17850 N N . ALA A 1 6 ? 2.267 4.623 3.849 1.00 0.00 656 ALA A N 22
ATOM 17851 C CA . ALA A 1 6 ? 2.353 5.585 2.767 1.00 0.00 656 ALA A CA 22
ATOM 17852 C C . ALA A 1 6 ? 3.124 4.997 1.608 1.00 0.00 656 ALA A C 22
ATOM 17853 O O . ALA A 1 6 ? 2.687 5.052 0.458 1.00 0.00 656 ALA A O 22
ATOM 17860 N N . GLN A 1 7 ? 4.278 4.436 1.923 1.00 0.00 657 GLN A N 22
ATOM 17861 C CA . GLN A 1 7 ? 5.115 3.837 0.908 1.00 0.00 657 GLN A CA 22
ATOM 17862 C C . GLN A 1 7 ? 4.517 2.518 0.442 1.00 0.00 657 GLN A C 22
ATOM 17863 O O . GLN A 1 7 ? 4.770 2.072 -0.674 1.00 0.00 657 GLN A O 22
ATOM 17877 N N . TRP A 1 8 ? 3.707 1.896 1.296 1.00 0.00 658 TRP A N 22
ATOM 17878 C CA . TRP A 1 8 ? 3.071 0.641 0.938 1.00 0.00 658 TRP A CA 22
ATOM 17879 C C . TRP A 1 8 ? 1.901 0.919 0.015 1.00 0.00 658 TRP A C 22
ATOM 17880 O O . TRP A 1 8 ? 1.634 0.157 -0.912 1.00 0.00 658 TRP A O 22
ATOM 17901 N N . ALA A 1 9 ? 1.222 2.033 0.259 1.00 0.00 659 ALA A N 22
ATOM 17902 C CA . ALA A 1 9 ? 0.100 2.419 -0.571 1.00 0.00 659 ALA A CA 22
ATOM 17903 C C . ALA A 1 9 ? 0.599 2.807 -1.955 1.00 0.00 659 ALA A C 22
ATOM 17904 O O . ALA A 1 9 ? -0.079 2.580 -2.954 1.00 0.00 659 ALA A O 22
ATOM 17911 N N . GLU A 1 10 ? 1.806 3.375 -2.011 1.00 0.00 660 GLU A N 22
ATOM 17912 C CA . GLU A 1 10 ? 2.397 3.765 -3.286 1.00 0.00 660 GLU A CA 22
ATOM 17913 C C . GLU A 1 10 ? 2.433 2.568 -4.225 1.00 0.00 660 GLU A C 22
ATOM 17914 O O . GLU A 1 10 ? 2.354 2.712 -5.444 1.00 0.00 660 GLU A O 22
ATOM 17926 N N . TYR A 1 11 ? 2.545 1.383 -3.635 1.00 0.00 661 TYR A N 22
ATOM 17927 C CA . TYR A 1 11 ? 2.582 0.153 -4.403 1.00 0.00 661 TYR A CA 22
ATOM 17928 C C . TYR A 1 11 ? 1.209 -0.152 -4.961 1.00 0.00 661 TYR A C 22
ATOM 17929 O O . TYR A 1 11 ? 1.009 -0.182 -6.174 1.00 0.00 661 TYR A O 22
ATOM 17947 N N . TYR A 1 12 ? 0.258 -0.343 -4.066 1.00 0.00 662 TYR A N 22
ATOM 17948 C CA . TYR A 1 12 ? -1.111 -0.616 -4.460 1.00 0.00 662 TYR A CA 22
ATOM 17949 C C . TYR A 1 12 ? -1.667 0.546 -5.268 1.00 0.00 662 TYR A C 22
ATOM 17950 O O . TYR A 1 12 ? -2.664 0.404 -5.973 1.00 0.00 662 TYR A O 22
ATOM 17968 N N . ARG A 1 13 ? -1.000 1.697 -5.179 1.00 0.00 663 ARG A N 22
ATOM 17969 C CA . ARG A 1 13 ? -1.421 2.869 -5.923 1.00 0.00 663 ARG A CA 22
ATOM 17970 C C . ARG A 1 13 ? -1.153 2.679 -7.409 1.00 0.00 663 ARG A C 22
ATOM 17971 O O . ARG A 1 13 ? -1.644 3.445 -8.239 1.00 0.00 663 ARG A O 22
ATOM 17992 N N . SER A 1 14 ? -0.375 1.657 -7.743 1.00 0.00 664 SER A N 22
ATOM 17993 C CA . SER A 1 14 ? -0.057 1.378 -9.131 1.00 0.00 664 SER A CA 22
ATOM 17994 C C . SER A 1 14 ? 0.351 -0.076 -9.339 1.00 0.00 664 SER A C 22
ATOM 17995 O O . SER A 1 14 ? 0.934 -0.428 -10.365 1.00 0.00 664 SER A O 22
ATOM 18003 N N . VAL A 1 15 ? 0.002 -0.927 -8.379 1.00 0.00 665 VAL A N 22
ATOM 18004 C CA . VAL A 1 15 ? 0.293 -2.347 -8.480 1.00 0.00 665 VAL A CA 22
ATOM 18005 C C . VAL A 1 15 ? -0.995 -3.108 -8.791 1.00 0.00 665 VAL A C 22
ATOM 18006 O O . VAL A 1 15 ? -0.961 -4.268 -9.202 1.00 0.00 665 VAL A O 22
ATOM 18019 N N . GLY A 1 16 ? -2.134 -2.434 -8.595 1.00 0.00 666 GLY A N 22
ATOM 18020 C CA . GLY A 1 16 ? -3.416 -3.055 -8.867 1.00 0.00 666 GLY A CA 22
ATOM 18021 C C . GLY A 1 16 ? -4.286 -3.148 -7.633 1.00 0.00 666 GLY A C 22
ATOM 18022 O O . GLY A 1 16 ? -4.960 -4.155 -7.416 1.00 0.00 666 GLY A O 22
ATOM 18026 N N . LYS A 1 17 ? -4.271 -2.098 -6.819 1.00 0.00 667 LYS A N 22
ATOM 18027 C CA . LYS A 1 17 ? -5.066 -2.077 -5.597 1.00 0.00 667 LYS A CA 22
ATOM 18028 C C . LYS A 1 17 ? -5.170 -0.666 -5.023 1.00 0.00 667 LYS A C 22
ATOM 18029 O O . LYS A 1 17 ? -5.111 -0.486 -3.810 1.00 0.00 667 LYS A O 22
ATOM 18048 N N . ILE A 1 18 ? -5.335 0.331 -5.891 1.00 0.00 668 ILE A N 22
ATOM 18049 C CA . ILE A 1 18 ? -5.456 1.721 -5.443 1.00 0.00 668 ILE A CA 22
ATOM 18050 C C . ILE A 1 18 ? -6.547 1.848 -4.397 1.00 0.00 668 ILE A C 22
ATOM 18051 O O . ILE A 1 18 ? -6.318 2.337 -3.292 1.00 0.00 668 ILE A O 22
ATOM 18067 N N . GLU A 1 19 ? -7.734 1.396 -4.762 1.00 0.00 669 GLU A N 22
ATOM 18068 C CA . GLU A 1 19 ? -8.879 1.438 -3.874 1.00 0.00 669 GLU A CA 22
ATOM 18069 C C . GLU A 1 19 ? -8.501 0.907 -2.500 1.00 0.00 669 GLU A C 22
ATOM 18070 O O . GLU A 1 19 ? -8.630 1.608 -1.497 1.00 0.00 669 GLU A O 22
ATOM 18082 N N . GLU A 1 20 ? -7.991 -0.315 -2.465 1.00 0.00 670 GLU A N 22
ATOM 18083 C CA . GLU A 1 20 ? -7.547 -0.900 -1.212 1.00 0.00 670 GLU A CA 22
ATOM 18084 C C . GLU A 1 20 ? -6.331 -0.140 -0.715 1.00 0.00 670 GLU A C 22
ATOM 18085 O O . GLU A 1 20 ? -6.040 -0.133 0.480 1.00 0.00 670 GLU A O 22
ATOM 18097 N N . ALA A 1 21 ? -5.628 0.529 -1.635 1.00 0.00 671 ALA A N 22
ATOM 18098 C CA . ALA A 1 21 ? -4.472 1.306 -1.253 1.00 0.00 671 ALA A CA 22
ATOM 18099 C C . ALA A 1 21 ? -4.897 2.452 -0.351 1.00 0.00 671 ALA A C 22
ATOM 18100 O O . ALA A 1 21 ? -4.112 2.952 0.453 1.00 0.00 671 ALA A O 22
ATOM 18107 N N . GLU A 1 22 ? -6.164 2.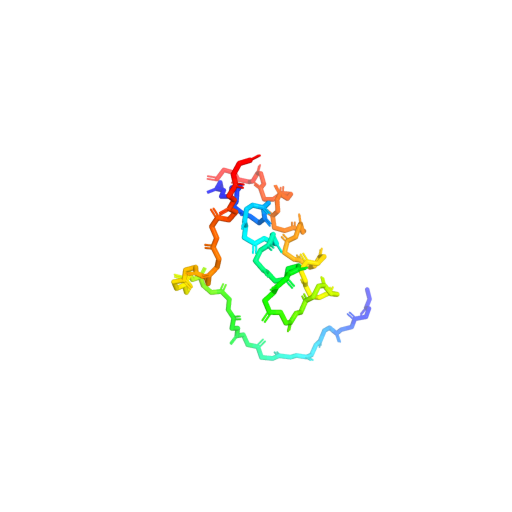841 -0.448 1.00 0.00 672 GLU A N 22
ATOM 18108 C CA . GLU A 1 22 ? -6.671 3.883 0.420 1.00 0.00 672 GLU A CA 22
ATOM 18109 C C . GLU A 1 22 ? -6.743 3.330 1.840 1.00 0.00 672 GLU A C 22
ATOM 18110 O O . GLU A 1 22 ? -6.855 4.080 2.811 1.00 0.00 672 GLU A O 22
ATOM 18122 N N . ALA A 1 23 ? -6.637 2.000 1.947 1.00 0.00 673 ALA A N 22
ATOM 18123 C CA . ALA A 1 23 ? -6.643 1.324 3.231 1.00 0.00 673 ALA A CA 22
ATOM 18124 C C . ALA A 1 23 ? -5.275 1.473 3.888 1.00 0.00 673 ALA A C 22
ATOM 18125 O O . ALA A 1 23 ? -5.167 1.742 5.085 1.00 0.00 673 ALA A O 22
ATOM 18132 N N . ILE A 1 24 ? -4.232 1.316 3.071 1.00 0.00 674 ILE A N 22
ATOM 18133 C CA . ILE A 1 24 ? -2.844 1.452 3.534 1.00 0.00 674 ILE A CA 22
ATOM 18134 C C . ILE A 1 24 ? -2.671 2.762 4.277 1.00 0.00 674 ILE A C 22
ATOM 18135 O O . ILE A 1 24 ? -2.215 2.794 5.414 1.00 0.00 674 ILE A O 22
ATOM 18151 N N . GLU A 1 25 ? -3.041 3.853 3.616 1.00 0.00 675 GLU A N 22
ATOM 18152 C CA . GLU A 1 25 ? -2.922 5.173 4.210 1.00 0.00 675 GLU A CA 22
ATOM 18153 C C . GLU A 1 25 ? -3.524 5.198 5.614 1.00 0.00 675 GLU A C 22
ATOM 18154 O O . GLU A 1 25 ? -3.151 6.026 6.443 1.00 0.00 675 GLU A O 22
ATOM 18166 N N . LYS A 1 26 ? -4.447 4.277 5.881 1.00 0.00 676 LYS A N 22
ATOM 18167 C CA . LYS A 1 26 ? -5.074 4.194 7.194 1.00 0.00 676 LYS A CA 22
ATOM 18168 C C . LYS A 1 26 ? -4.118 3.589 8.219 1.00 0.00 676 LYS A C 22
ATOM 18169 O O . LYS A 1 26 ? -4.187 3.913 9.405 1.00 0.00 676 LYS A O 22
ATOM 18188 N N . THR A 1 27 ? -3.212 2.723 7.763 1.00 0.00 677 THR A N 22
ATOM 18189 C CA . THR A 1 27 ? -2.244 2.108 8.667 1.00 0.00 677 THR A CA 22
ATOM 18190 C C . THR A 1 27 ? -1.318 3.176 9.235 1.00 0.00 677 THR A C 22
ATOM 18191 O O . THR A 1 27 ? -0.784 3.028 10.332 1.00 0.00 677 THR A O 22
ATOM 18202 N N . LEU A 1 28 ? -1.147 4.264 8.485 1.00 0.00 678 LEU A N 22
ATOM 18203 C CA . LEU A 1 28 ? -0.304 5.368 8.923 1.00 0.00 678 LEU A CA 22
ATOM 18204 C C . LEU A 1 28 ? -0.721 5.817 10.314 1.00 0.00 678 LEU A C 22
ATOM 18205 O O . LEU A 1 28 ? 0.112 6.193 11.138 1.00 0.00 678 LEU A O 22
ATOM 18221 N N . LYS A 1 29 ? -2.024 5.755 10.572 1.00 0.00 679 LYS A N 22
ATOM 18222 C CA . LYS A 1 29 ? -2.561 6.135 11.869 1.00 0.00 679 LYS A CA 22
ATOM 18223 C C . LYS A 1 29 ? -1.918 5.307 12.981 1.00 0.00 679 LYS A C 22
ATOM 18224 O O . LYS A 1 29 ? -1.920 5.705 14.146 1.00 0.00 679 LYS A O 22
ATOM 18243 N N . ASN A 1 30 ? -1.364 4.152 12.610 1.00 0.00 680 ASN A N 22
ATOM 18244 C CA . ASN A 1 30 ? -0.711 3.263 13.566 1.00 0.00 680 ASN A CA 22
ATOM 18245 C C . ASN A 1 30 ? 0.318 4.018 14.403 1.00 0.00 680 ASN A C 22
ATOM 18246 O O . ASN A 1 30 ? 0.508 3.725 15.584 1.00 0.00 680 ASN A O 22
ATOM 18257 N N . LYS A 1 31 ? 0.979 4.992 13.783 1.00 0.00 681 LYS A N 22
ATOM 18258 C CA . LYS A 1 31 ? 1.988 5.788 14.471 1.00 0.00 681 LYS A CA 22
ATOM 18259 C C . LYS A 1 31 ? 1.839 7.267 14.129 1.00 0.00 681 LYS A C 22
ATOM 18260 O O . LYS A 1 31 ? 2.828 7.994 14.029 1.00 0.00 681 LYS A O 22
ATOM 18279 N N . GLN A 1 32 ? 0.598 7.705 13.949 1.00 0.00 682 GLN A N 22
ATOM 18280 C CA . GLN A 1 32 ? 0.319 9.098 13.617 1.00 0.00 682 GLN A CA 22
ATOM 18281 C C . GLN A 1 32 ? -0.751 9.674 14.539 1.00 0.00 682 GLN A C 22
ATOM 18282 O O . GLN A 1 32 ? -1.536 10.531 14.136 1.00 0.00 682 GLN A O 22
ATOM 18296 N N . ASN A 1 33 ? -0.776 9.195 15.779 1.00 0.00 683 ASN A N 22
ATOM 18297 C CA . ASN A 1 33 ? -1.751 9.662 16.758 1.00 0.00 683 ASN A CA 22
ATOM 18298 C C . ASN A 1 33 ? -1.403 11.064 17.246 1.00 0.00 683 ASN A C 22
ATOM 18299 O O . ASN A 1 33 ? -2.255 11.966 17.107 1.00 0.00 683 ASN A O 22
ATOM 18311 N N . ARG B 2 1 ? -9.384 -21.426 15.176 1.00 0.00 405 ARG B N 22
ATOM 18312 C CA . ARG B 2 1 ? -8.925 -20.057 14.824 1.00 0.00 405 ARG B CA 22
ATOM 18313 C C . ARG B 2 1 ? -7.839 -20.096 13.752 1.00 0.00 405 ARG B C 22
ATOM 18314 O O . ARG B 2 1 ? -6.649 -20.147 14.064 1.00 0.00 405 ARG B O 22
ATOM 18336 N N . PRO B 2 2 ? -8.237 -20.073 12.468 1.00 0.00 406 PRO B N 22
ATOM 18337 C CA . PRO B 2 2 ? -7.292 -20.107 11.347 1.00 0.00 406 PRO B CA 22
ATOM 18338 C C . PRO B 2 2 ? -6.522 -18.795 11.197 1.00 0.00 406 PRO B C 22
ATOM 18339 O O . PRO B 2 2 ? -7.076 -17.798 10.732 1.00 0.00 406 PRO B O 22
ATOM 18350 N N . PRO B 2 3 ? -5.234 -18.771 11.590 1.00 0.00 407 PRO B N 22
ATOM 18351 C CA . PRO B 2 3 ? -4.401 -17.571 11.498 1.00 0.00 407 PRO B CA 22
ATOM 18352 C C . PRO B 2 3 ? -4.583 -16.827 10.174 1.00 0.00 407 PRO B C 22
ATOM 18353 O O . PRO B 2 3 ? -4.936 -15.648 10.164 1.00 0.00 407 PRO B O 22
ATOM 18364 N N . PRO B 2 4 ? -4.346 -17.501 9.033 1.00 0.00 408 PRO B N 22
ATOM 18365 C CA . PRO B 2 4 ? -4.490 -16.882 7.710 1.00 0.00 408 PRO B CA 22
ATOM 18366 C C . PRO B 2 4 ? -5.944 -16.563 7.378 1.00 0.00 408 PRO B C 22
ATOM 18367 O O . PRO B 2 4 ? -6.616 -17.327 6.686 1.00 0.00 408 PRO B O 22
ATOM 18378 N N . ALA B 2 5 ? -6.424 -15.428 7.876 1.00 0.00 409 ALA B N 22
ATOM 18379 C CA . ALA B 2 5 ? -7.798 -15.007 7.632 1.00 0.00 409 ALA B CA 22
ATOM 18380 C C . ALA B 2 5 ? -7.932 -14.334 6.270 1.00 0.00 409 ALA B C 22
ATOM 18381 O O . ALA B 2 5 ? -6.938 -14.087 5.588 1.00 0.00 409 ALA B O 22
ATOM 18388 N N . HIS B 2 6 ? -9.168 -14.040 5.881 1.00 0.00 410 HIS B N 22
ATOM 18389 C CA . HIS B 2 6 ? -9.433 -13.395 4.600 1.00 0.00 410 HIS B CA 22
ATOM 18390 C C . HIS B 2 6 ? -9.819 -11.933 4.796 1.00 0.00 410 HIS B C 22
ATOM 18391 O O . HIS B 2 6 ? -10.595 -11.376 4.020 1.00 0.00 410 HIS B O 22
ATOM 18406 N N . HIS B 2 7 ? -9.271 -11.316 5.839 1.00 0.00 411 HIS B N 22
ATOM 18407 C CA . HIS B 2 7 ? -9.558 -9.918 6.137 1.00 0.00 411 HIS B CA 22
ATOM 18408 C C . HIS B 2 7 ? -8.720 -8.992 5.261 1.00 0.00 411 HIS B C 22
ATOM 18409 O O . HIS B 2 7 ? -9.247 -8.296 4.394 1.00 0.00 411 HIS B O 22
ATOM 18424 N N . ASN B 2 8 ? -7.412 -8.991 5.493 1.00 0.00 412 ASN B N 22
ATOM 18425 C CA . ASN B 2 8 ? -6.500 -8.151 4.726 1.00 0.00 412 ASN B CA 22
ATOM 18426 C C . ASN B 2 8 ? -5.051 -8.576 4.949 1.00 0.00 412 ASN B C 22
ATOM 18427 O O . ASN B 2 8 ? -4.445 -9.221 4.093 1.00 0.00 412 ASN B O 22
ATOM 18438 N N . MET B 2 9 ? -4.502 -8.209 6.102 1.00 0.00 413 MET B N 22
ATOM 18439 C CA . MET B 2 9 ? -3.124 -8.551 6.436 1.00 0.00 413 MET B CA 22
ATOM 18440 C C . MET B 2 9 ? -2.156 -7.990 5.401 1.00 0.00 413 MET B C 22
ATOM 18441 O O . MET B 2 9 ? -2.066 -8.495 4.282 1.00 0.00 413 MET B O 22
ATOM 18455 N N . PHE B 2 10 ? -1.433 -6.941 5.781 1.00 0.00 414 PHE B N 22
ATOM 18456 C CA . PHE B 2 10 ? -0.471 -6.310 4.884 1.00 0.00 414 PHE B CA 22
ATOM 18457 C C . PHE B 2 10 ? 0.791 -7.157 4.758 1.00 0.00 414 PHE B C 22
ATOM 18458 O O . PHE B 2 10 ? 1.323 -7.336 3.663 1.00 0.00 414 PHE B O 22
ATOM 18475 N N . SER B 2 11 ? 1.270 -7.673 5.887 1.00 0.00 415 SER B N 22
ATOM 18476 C CA . SER B 2 11 ? 2.473 -8.498 5.900 1.00 0.00 415 SER B CA 22
ATOM 18477 C C . SER B 2 11 ? 3.663 -7.721 5.345 1.00 0.00 415 SER B C 22
ATOM 18478 O O . SER B 2 11 ? 3.568 -6.519 5.096 1.00 0.00 415 SER B O 22
ATOM 18486 N N . VAL B 2 12 ? 4.785 -8.410 5.153 1.00 0.00 416 VAL B N 22
ATOM 18487 C CA . VAL B 2 12 ? 5.986 -7.773 4.625 1.00 0.00 416 VAL B CA 22
ATOM 18488 C C . VAL B 2 12 ? 6.432 -8.422 3.314 1.00 0.00 416 VAL B C 22
ATOM 18489 O O . VAL B 2 12 ? 7.583 -8.832 3.170 1.00 0.00 416 VAL B O 22
ATOM 18502 N N . PRO B 2 13 ? 5.517 -8.510 2.332 1.00 0.00 417 PRO B N 22
ATOM 18503 C CA . PRO B 2 13 ? 5.810 -9.095 1.019 1.00 0.00 417 PRO B CA 22
ATOM 18504 C C . PRO B 2 13 ? 6.772 -8.225 0.218 1.00 0.00 417 PRO B C 22
ATOM 18505 O O . PRO B 2 13 ? 6.811 -7.009 0.403 1.00 0.00 417 PRO B O 22
ATOM 18516 N N . PRO B 2 14 ? 7.572 -8.826 -0.681 1.00 0.00 418 PRO B N 22
ATOM 18517 C CA . PRO B 2 14 ? 8.531 -8.067 -1.486 1.00 0.00 418 PRO B CA 22
ATOM 18518 C C . PRO B 2 14 ? 7.828 -6.991 -2.307 1.00 0.00 418 PRO B C 22
ATOM 18519 O O . PRO B 2 14 ? 6.735 -7.214 -2.829 1.00 0.00 418 PRO B O 22
ATOM 18530 N N . PRO B 2 15 ? 8.427 -5.791 -2.403 1.00 0.00 419 PRO B N 22
ATOM 18531 C CA . PRO B 2 15 ? 7.825 -4.671 -3.133 1.00 0.00 419 PRO B CA 22
ATOM 18532 C C . PRO B 2 15 ? 7.810 -4.854 -4.651 1.00 0.00 419 PRO B C 22
ATOM 18533 O O . PRO B 2 15 ? 8.789 -5.305 -5.244 1.00 0.00 419 PRO B O 22
ATOM 18544 N N . PRO B 2 16 ? 6.688 -4.480 -5.298 1.00 0.00 420 PRO B N 22
ATOM 18545 C CA . PRO B 2 16 ? 6.537 -4.577 -6.751 1.00 0.00 420 PRO B CA 22
ATOM 18546 C C . PRO B 2 16 ? 7.293 -3.481 -7.507 1.00 0.00 420 PRO B C 22
ATOM 18547 O O . PRO B 2 16 ? 8.087 -3.773 -8.401 1.00 0.00 420 PRO B O 22
ATOM 18558 N N . ILE B 2 17 ? 7.033 -2.215 -7.158 1.00 0.00 421 ILE B N 22
ATOM 18559 C CA . ILE B 2 17 ? 7.687 -1.093 -7.831 1.00 0.00 421 ILE B CA 22
ATOM 18560 C C . ILE B 2 17 ? 8.785 -0.461 -6.970 1.00 0.00 421 ILE B C 22
ATOM 18561 O O . ILE B 2 17 ? 9.272 -1.077 -6.021 1.00 0.00 421 ILE B O 22
ATOM 18577 N N . LEU B 2 18 ? 9.176 0.763 -7.311 1.00 0.00 422 LEU B N 22
ATOM 18578 C CA . LEU B 2 18 ? 10.217 1.467 -6.570 1.00 0.00 422 LEU B CA 22
ATOM 18579 C C . LEU B 2 18 ? 10.424 2.867 -7.135 1.00 0.00 422 LEU B C 22
ATOM 18580 O O . LEU B 2 18 ? 11.549 3.362 -7.203 1.00 0.00 422 LEU B O 22
ATOM 18596 N N . GLY B 2 19 ? 9.328 3.501 -7.542 1.00 0.00 423 GLY B N 22
ATOM 18597 C CA . GLY B 2 19 ? 9.406 4.836 -8.099 1.00 0.00 423 GLY B CA 22
ATOM 18598 C C . GLY B 2 19 ? 8.817 5.886 -7.177 1.00 0.00 423 GLY B C 22
ATOM 18599 O O . GLY B 2 19 ? 8.816 5.721 -5.958 1.00 0.00 423 GLY B O 22
ATOM 18603 N N . ARG B 2 20 ? 8.312 6.967 -7.763 1.00 0.00 424 ARG B N 22
ATOM 18604 C CA . ARG B 2 20 ? 7.717 8.048 -6.986 1.00 0.00 424 ARG B CA 22
ATOM 18605 C C . ARG B 2 20 ? 6.239 7.777 -6.720 1.00 0.00 424 ARG B C 22
ATOM 18606 O O . ARG B 2 20 ? 5.739 6.685 -6.993 1.00 0.00 424 ARG B O 22
ATOM 18627 N N . GLY B 2 21 ? 5.545 8.777 -6.186 1.00 0.00 425 GLY B N 22
ATOM 18628 C CA . GLY B 2 21 ? 4.133 8.626 -5.892 1.00 0.00 425 GLY B CA 22
ATOM 18629 C C . GLY B 2 21 ? 3.290 8.497 -7.145 1.00 0.00 425 GLY B C 22
ATOM 18630 O O . GLY B 2 21 ? 2.338 7.689 -7.141 1.00 0.00 425 GLY B O 22
ATOM 18635 N N . GLY A 1 1 ? 7.660 1.210 15.700 1.00 0.00 651 GLY A N 23
ATOM 18636 C CA . GLY A 1 1 ? 6.974 2.047 14.677 1.00 0.00 651 GLY A CA 23
ATOM 18637 C C . GLY A 1 1 ? 7.324 1.635 13.260 1.00 0.00 651 GLY A C 23
ATOM 18638 O O . GLY A 1 1 ? 8.360 1.015 13.025 1.00 0.00 651 GLY A O 23
ATOM 18643 N N . ALA A 1 2 ? 6.457 1.981 12.315 1.00 0.00 652 ALA A N 23
ATOM 18644 C CA . ALA A 1 2 ? 6.679 1.643 10.914 1.00 0.00 652 ALA A CA 23
ATOM 18645 C C . ALA A 1 2 ? 6.134 2.730 9.994 1.00 0.00 652 ALA A C 23
ATOM 18646 O O . ALA A 1 2 ? 6.896 3.446 9.343 1.00 0.00 652 ALA A O 23
ATOM 18653 N N . ASP A 1 3 ? 4.812 2.849 9.945 1.00 0.00 653 ASP A N 23
ATOM 18654 C CA . ASP A 1 3 ? 4.164 3.850 9.104 1.00 0.00 653 ASP A CA 23
ATOM 18655 C C . ASP A 1 3 ? 4.532 3.648 7.639 1.00 0.00 653 ASP A C 23
ATOM 18656 O O . ASP A 1 3 ? 4.678 4.611 6.885 1.00 0.00 653 ASP A O 23
ATOM 18665 N N . TYR A 1 4 ? 4.678 2.390 7.244 1.00 0.00 654 TYR A N 23
ATOM 18666 C CA . TYR A 1 4 ? 5.028 2.054 5.864 1.00 0.00 654 TYR A CA 23
ATOM 18667 C C . TYR A 1 4 ? 3.850 2.260 4.915 1.00 0.00 654 TYR A C 23
ATOM 18668 O O . TYR A 1 4 ? 4.011 2.172 3.699 1.00 0.00 654 TYR A O 23
ATOM 18686 N N . SER A 1 5 ? 2.673 2.531 5.470 1.00 0.00 655 SER A N 23
ATOM 18687 C CA . SER A 1 5 ? 1.471 2.738 4.670 1.00 0.00 655 SER A CA 23
ATOM 18688 C C . SER A 1 5 ? 1.731 3.634 3.465 1.00 0.00 655 SER A C 23
ATOM 18689 O O . SER A 1 5 ? 1.108 3.473 2.417 1.00 0.00 655 SER A O 23
ATOM 18697 N N . ALA A 1 6 ? 2.651 4.574 3.610 1.00 0.00 656 ALA A N 23
ATOM 18698 C CA . ALA A 1 6 ? 2.972 5.475 2.514 1.00 0.00 656 ALA A CA 23
ATOM 18699 C C . ALA A 1 6 ? 3.568 4.711 1.351 1.00 0.00 656 ALA A C 23
ATOM 18700 O O . ALA A 1 6 ? 2.974 4.623 0.277 1.00 0.00 656 ALA A O 23
ATOM 18707 N N . GLN A 1 7 ? 4.747 4.161 1.575 1.00 0.00 657 GLN A N 23
ATOM 18708 C CA . GLN A 1 7 ? 5.425 3.402 0.545 1.00 0.00 657 GLN A CA 23
ATOM 18709 C C . GLN A 1 7 ? 4.674 2.107 0.250 1.00 0.00 657 GLN A C 23
ATOM 18710 O O . GLN A 1 7 ? 4.829 1.519 -0.821 1.00 0.00 657 GLN A O 23
ATOM 18724 N N . TRP A 1 8 ? 3.866 1.661 1.212 1.00 0.00 658 TRP A N 23
ATOM 18725 C CA . TRP A 1 8 ? 3.102 0.429 1.058 1.00 0.00 658 TRP A CA 23
ATOM 18726 C C . TRP A 1 8 ? 1.796 0.674 0.320 1.00 0.00 658 TRP A C 23
ATOM 18727 O O . TRP A 1 8 ? 1.296 -0.219 -0.360 1.00 0.00 658 TRP A O 23
ATOM 18748 N N . ALA A 1 9 ? 1.255 1.884 0.420 1.00 0.00 659 ALA A N 23
ATOM 18749 C CA . ALA A 1 9 ? 0.027 2.194 -0.286 1.00 0.00 659 ALA A CA 23
ATOM 18750 C C . ALA A 1 9 ? 0.397 2.621 -1.690 1.00 0.00 659 ALA A C 23
ATOM 18751 O O . ALA A 1 9 ? -0.349 2.408 -2.643 1.00 0.00 659 ALA A O 23
ATOM 18758 N N . GLU A 1 10 ? 1.595 3.190 -1.799 1.00 0.00 660 GLU A N 23
ATOM 18759 C CA . GLU A 1 10 ? 2.135 3.622 -3.070 1.00 0.00 660 GLU A CA 23
ATOM 18760 C C . GLU A 1 10 ? 2.098 2.475 -4.055 1.00 0.00 660 GLU A C 23
ATOM 18761 O O . GLU A 1 10 ? 1.856 2.661 -5.248 1.00 0.00 660 GLU A O 23
ATOM 18773 N N . TYR A 1 11 ? 2.335 1.282 -3.534 1.00 0.00 661 TYR A N 23
ATOM 18774 C CA . TYR A 1 11 ? 2.325 0.089 -4.348 1.00 0.00 661 TYR A CA 23
ATOM 18775 C C . TYR A 1 11 ? 0.925 -0.184 -4.849 1.00 0.00 661 TYR A C 23
ATOM 18776 O O . TYR A 1 11 ? 0.661 -0.152 -6.046 1.00 0.00 661 TYR A O 23
ATOM 18794 N N . TYR A 1 12 ? 0.021 -0.423 -3.924 1.00 0.00 662 TYR A N 23
ATOM 18795 C CA . TYR A 1 12 ? -1.363 -0.677 -4.272 1.00 0.00 662 TYR A CA 23
ATOM 18796 C C . TYR A 1 12 ? -1.941 0.493 -5.050 1.00 0.00 662 TYR A C 23
ATOM 18797 O O . TYR A 1 12 ? -2.904 0.336 -5.791 1.00 0.00 662 TYR A O 23
ATOM 18815 N N . ARG A 1 13 ? -1.335 1.667 -4.895 1.00 0.00 663 ARG A N 23
ATOM 18816 C CA . ARG A 1 13 ? -1.799 2.847 -5.604 1.00 0.00 663 ARG A CA 23
ATOM 18817 C C . ARG A 1 13 ? -1.372 2.818 -7.067 1.00 0.00 663 ARG A C 23
ATOM 18818 O O . ARG A 1 13 ? -1.762 3.687 -7.847 1.00 0.00 663 ARG A O 23
ATOM 18839 N N . SER A 1 14 ? -0.568 1.827 -7.443 1.00 0.00 664 SER A N 23
ATOM 18840 C CA . SER A 1 14 ? -0.109 1.725 -8.820 1.00 0.00 664 SER A CA 23
ATOM 18841 C C . SER A 1 14 ? 0.352 0.313 -9.181 1.00 0.00 664 SER A C 23
ATOM 18842 O O . SER A 1 14 ? 0.992 0.107 -10.213 1.00 0.00 664 SER A O 23
ATOM 18850 N N . VAL A 1 15 ? -0.005 -0.664 -8.353 1.00 0.00 665 VAL A N 23
ATOM 18851 C CA . VAL A 1 15 ? 0.346 -2.052 -8.621 1.00 0.00 665 VAL A CA 23
ATOM 18852 C C . VAL A 1 15 ? -0.917 -2.869 -8.889 1.00 0.00 665 VAL A C 23
ATOM 18853 O O . VAL A 1 15 ? -0.843 -4.031 -9.288 1.00 0.00 665 VAL A O 23
ATOM 18866 N N . GLY A 1 16 ? -2.081 -2.244 -8.676 1.00 0.00 666 GLY A N 23
ATOM 18867 C CA . GLY A 1 16 ? -3.341 -2.925 -8.911 1.00 0.00 666 GLY A CA 23
ATOM 18868 C C . GLY A 1 16 ? -4.183 -3.053 -7.658 1.00 0.00 666 GLY A C 23
ATOM 18869 O O . GLY A 1 16 ? -4.637 -4.145 -7.321 1.00 0.00 666 GLY A O 23
ATOM 18873 N N . LYS A 1 17 ? -4.395 -1.935 -6.964 1.00 0.00 667 LYS A N 23
ATOM 18874 C CA . LYS A 1 17 ? -5.192 -1.941 -5.739 1.00 0.00 667 LYS A CA 23
ATOM 18875 C C . LYS A 1 17 ? -5.286 -0.543 -5.126 1.00 0.00 667 LYS A C 23
ATOM 18876 O O . LYS A 1 17 ? -5.247 -0.396 -3.908 1.00 0.00 667 LYS A O 23
ATOM 18895 N N . ILE A 1 18 ? -5.416 0.485 -5.966 1.00 0.00 668 ILE A N 23
ATOM 18896 C CA . ILE A 1 18 ? -5.518 1.862 -5.474 1.00 0.00 668 ILE A CA 23
ATOM 18897 C C . ILE A 1 18 ? -6.576 1.955 -4.392 1.00 0.00 668 ILE A C 23
ATOM 18898 O O . ILE A 1 18 ? -6.314 2.398 -3.275 1.00 0.00 668 ILE A O 23
ATOM 18914 N N . GLU A 1 19 ? -7.771 1.521 -4.743 1.00 0.00 669 GLU A N 23
ATOM 18915 C CA . GLU A 1 19 ? -8.892 1.530 -3.827 1.00 0.00 669 GLU A CA 23
ATOM 18916 C C . GLU A 1 19 ? -8.507 0.868 -2.512 1.00 0.00 669 GLU A C 23
ATOM 18917 O O . GLU A 1 19 ? -8.875 1.337 -1.435 1.00 0.00 669 GLU A O 23
ATOM 18929 N N . GLU A 1 20 ? -7.730 -0.202 -2.609 1.00 0.00 670 GLU A N 23
ATOM 18930 C CA . GLU A 1 20 ? -7.257 -0.900 -1.426 1.00 0.00 670 GLU A CA 23
ATOM 18931 C C . GLU A 1 20 ? -6.081 -0.143 -0.833 1.00 0.00 670 GLU A C 23
ATOM 18932 O O . GLU A 1 20 ? -5.829 -0.215 0.371 1.00 0.00 670 GLU A O 23
ATOM 18944 N N . ALA A 1 21 ? -5.375 0.613 -1.677 1.00 0.00 671 ALA A N 23
ATOM 18945 C CA . ALA A 1 21 ? -4.255 1.401 -1.206 1.00 0.00 671 ALA A CA 23
ATOM 18946 C C . ALA A 1 21 ? -4.751 2.427 -0.208 1.00 0.00 671 ALA A C 23
ATOM 18947 O O . ALA A 1 21 ? -4.075 2.729 0.776 1.00 0.00 671 ALA A O 23
ATOM 18954 N N . GLU A 1 22 ? -5.964 2.930 -0.439 1.00 0.00 672 GLU A N 23
ATOM 18955 C CA . GLU A 1 22 ? -6.561 3.881 0.481 1.00 0.00 672 GLU A CA 23
ATOM 18956 C C . GLU A 1 22 ? -6.683 3.225 1.854 1.00 0.00 672 GLU A C 23
ATOM 18957 O O . GLU A 1 22 ? -6.747 3.902 2.881 1.00 0.00 672 GLU A O 23
ATOM 18969 N N . ALA A 1 23 ? -6.688 1.890 1.852 1.00 0.00 673 ALA A N 23
ATOM 18970 C CA . ALA A 1 23 ? -6.770 1.118 3.078 1.00 0.00 673 ALA A CA 23
ATOM 18971 C C . ALA A 1 23 ? -5.424 1.116 3.789 1.00 0.00 673 ALA A C 23
ATOM 18972 O O . ALA A 1 23 ? -5.359 1.143 5.018 1.00 0.00 673 ALA A O 23
ATOM 18979 N N . ILE A 1 24 ? -4.345 1.107 3.004 1.00 0.00 674 ILE A N 23
ATOM 18980 C CA . ILE A 1 24 ? -3.002 1.126 3.567 1.00 0.00 674 ILE A CA 23
ATOM 18981 C C . ILE A 1 24 ? -2.790 2.429 4.321 1.00 0.00 674 ILE A C 23
ATOM 18982 O O . ILE A 1 24 ? -2.291 2.439 5.443 1.00 0.00 674 ILE A O 23
ATOM 18998 N N . GLU A 1 25 ? -3.177 3.530 3.692 1.00 0.00 675 GLU A N 23
ATOM 18999 C CA . GLU A 1 25 ? -3.033 4.841 4.300 1.00 0.00 675 GLU A CA 23
ATOM 19000 C C . GLU A 1 25 ? -3.573 4.831 5.727 1.00 0.00 675 GLU A C 23
ATOM 19001 O O . GLU A 1 25 ? -3.119 5.597 6.578 1.00 0.00 675 GLU A O 23
ATOM 19013 N N . LYS A 1 26 ? -4.530 3.945 5.991 1.00 0.00 676 LYS A N 23
ATOM 19014 C CA . LYS A 1 26 ? -5.100 3.829 7.326 1.00 0.00 676 LYS A CA 23
ATOM 19015 C C . LYS A 1 26 ? -4.033 3.379 8.315 1.00 0.00 676 LYS A C 23
ATOM 19016 O O . LYS A 1 26 ? -3.986 3.856 9.449 1.00 0.00 676 LYS A O 23
ATOM 19035 N N . THR A 1 27 ? -3.159 2.480 7.872 1.00 0.00 677 THR A N 23
ATOM 19036 C CA . THR A 1 27 ? -2.076 2.003 8.725 1.00 0.00 677 THR A CA 23
ATOM 19037 C C . THR A 1 27 ? -1.070 3.126 8.945 1.00 0.00 677 THR A C 23
ATOM 19038 O O . THR A 1 27 ? -0.325 3.123 9.924 1.00 0.00 677 THR A O 23
ATOM 19049 N N . LEU A 1 28 ? -1.073 4.102 8.035 1.00 0.00 678 LEU A N 23
ATOM 19050 C CA . LEU A 1 28 ? -0.179 5.244 8.141 1.00 0.00 678 LEU A CA 23
ATOM 19051 C C . LEU A 1 28 ? -0.440 5.971 9.452 1.00 0.00 678 LEU A C 23
ATOM 19052 O O . LEU A 1 28 ? 0.475 6.527 10.060 1.00 0.00 678 LEU A O 23
ATOM 19068 N N . LYS A 1 29 ? -1.696 5.938 9.895 1.00 0.00 679 LYS A N 23
ATOM 19069 C CA . LYS A 1 29 ? -2.075 6.574 11.151 1.00 0.00 679 LYS A CA 23
ATOM 19070 C C . LYS A 1 29 ? -1.195 6.062 12.291 1.00 0.00 679 LYS A C 23
ATOM 19071 O O . LYS A 1 29 ? -1.011 6.741 13.301 1.00 0.00 679 LYS A O 23
ATOM 19090 N N . ASN A 1 30 ? -0.651 4.857 12.113 1.00 0.00 680 ASN A N 23
ATOM 19091 C CA . ASN A 1 30 ? 0.216 4.244 13.115 1.00 0.00 680 ASN A CA 23
ATOM 19092 C C . ASN A 1 30 ? 1.314 5.208 13.557 1.00 0.00 680 ASN A C 23
ATOM 19093 O O . ASN A 1 30 ? 2.103 5.682 12.739 1.00 0.00 680 ASN A O 23
ATOM 19104 N N . LYS A 1 31 ? 1.358 5.492 14.855 1.00 0.00 681 LYS A N 23
ATOM 19105 C CA . LYS A 1 31 ? 2.360 6.399 15.404 1.00 0.00 681 LYS A CA 23
ATOM 19106 C C . LYS A 1 31 ? 2.578 6.132 16.890 1.00 0.00 681 LYS A C 23
ATOM 19107 O O . LYS A 1 31 ? 2.876 7.046 17.658 1.00 0.00 681 LYS A O 23
ATOM 19126 N N . GLN A 1 32 ? 2.429 4.872 17.287 1.00 0.00 682 GLN A N 23
ATOM 19127 C CA . GLN A 1 32 ? 2.610 4.484 18.681 1.00 0.00 682 GLN A CA 23
ATOM 19128 C C . GLN A 1 32 ? 1.629 5.224 19.584 1.00 0.00 682 GLN A C 23
ATOM 19129 O O . GLN A 1 32 ? 1.950 5.555 20.726 1.00 0.00 682 GLN A O 23
ATOM 19143 N N . ASN A 1 33 ? 0.433 5.481 19.065 1.00 0.00 683 ASN A N 23
ATOM 19144 C CA . ASN A 1 33 ? -0.595 6.181 19.825 1.00 0.00 683 ASN A CA 23
ATOM 19145 C C . ASN A 1 33 ? -0.124 7.577 20.221 1.00 0.00 683 ASN A C 23
ATOM 19146 O O . ASN A 1 33 ? 0.979 7.973 19.788 1.00 0.00 683 ASN A O 23
ATOM 19158 N N . ARG B 2 1 ? 7.478 -4.614 17.789 1.00 0.00 405 ARG B N 23
ATOM 19159 C CA . ARG B 2 1 ? 6.392 -5.624 17.688 1.00 0.00 405 ARG B CA 23
ATOM 19160 C C . ARG B 2 1 ? 5.571 -5.425 16.417 1.00 0.00 405 ARG B C 23
ATOM 19161 O O . ARG B 2 1 ? 5.441 -4.307 15.920 1.00 0.00 405 ARG B O 23
ATOM 19183 N N . PRO B 2 2 ? 5.000 -6.514 15.873 1.00 0.00 406 PRO B N 23
ATOM 19184 C CA . PRO B 2 2 ? 4.188 -6.454 14.655 1.00 0.00 406 PRO B CA 23
ATOM 19185 C C . PRO B 2 2 ? 2.851 -5.753 14.883 1.00 0.00 406 PRO B C 23
ATOM 19186 O O . PRO B 2 2 ? 2.340 -5.722 16.002 1.00 0.00 406 PRO B O 23
ATOM 19197 N N . PRO B 2 3 ? 2.266 -5.176 13.819 1.00 0.00 407 PRO B N 23
ATOM 19198 C CA . PRO B 2 3 ? 0.982 -4.472 13.910 1.00 0.00 407 PRO B CA 23
ATOM 19199 C C . PRO B 2 3 ? -0.185 -5.425 14.157 1.00 0.00 407 PRO B C 23
ATOM 19200 O O . PRO B 2 3 ? -0.047 -6.640 14.013 1.00 0.00 407 PRO B O 23
ATOM 19211 N N . PRO B 2 4 ? -1.356 -4.883 14.533 1.00 0.00 408 PRO B N 23
ATOM 19212 C CA . PRO B 2 4 ? -2.550 -5.691 14.801 1.00 0.00 408 PRO B CA 23
ATOM 19213 C C . PRO B 2 4 ? -3.132 -6.302 13.531 1.00 0.00 408 PRO B C 23
ATOM 19214 O O . PRO B 2 4 ? -2.785 -5.898 12.420 1.00 0.00 408 PRO B O 23
ATOM 19225 N N . ALA B 2 5 ? -4.017 -7.278 13.701 1.00 0.00 409 ALA B N 23
ATOM 19226 C CA . ALA B 2 5 ? -4.648 -7.945 12.568 1.00 0.00 409 ALA B CA 23
ATOM 19227 C C . ALA B 2 5 ? -3.608 -8.620 11.682 1.00 0.00 409 ALA B C 23
ATOM 19228 O O . ALA B 2 5 ? -2.879 -7.957 10.945 1.00 0.00 409 ALA B O 23
ATOM 19235 N N . HIS B 2 6 ? -3.544 -9.946 11.758 1.00 0.00 410 HIS B N 23
ATOM 19236 C CA . HIS B 2 6 ? -2.592 -10.712 10.961 1.00 0.00 410 HIS B CA 23
ATOM 19237 C C . HIS B 2 6 ? -3.259 -11.278 9.712 1.00 0.00 410 HIS B C 23
ATOM 19238 O O . HIS B 2 6 ? -2.929 -10.892 8.592 1.00 0.00 410 HIS B O 23
ATOM 19253 N N . HIS B 2 7 ? -4.201 -12.195 9.915 1.00 0.00 411 HIS B N 23
ATOM 19254 C CA . HIS B 2 7 ? -4.918 -12.817 8.806 1.00 0.00 411 HIS B CA 23
ATOM 19255 C C . HIS B 2 7 ? -3.971 -13.633 7.932 1.00 0.00 411 HIS B C 23
ATOM 19256 O O . HIS B 2 7 ? -3.914 -14.858 8.039 1.00 0.00 411 HIS B O 23
ATOM 19271 N N . ASN B 2 8 ? -3.228 -12.948 7.068 1.00 0.00 412 ASN B N 23
ATOM 19272 C CA . ASN B 2 8 ? -2.283 -13.611 6.177 1.00 0.00 412 ASN B CA 23
ATOM 19273 C C . ASN B 2 8 ? -1.492 -12.591 5.365 1.00 0.00 412 ASN B C 23
ATOM 19274 O O . ASN B 2 8 ? -0.285 -12.440 5.546 1.00 0.00 412 ASN B O 23
ATOM 19285 N N . MET B 2 9 ? -2.183 -11.894 4.469 1.00 0.00 413 MET B N 23
ATOM 19286 C CA . MET B 2 9 ? -1.545 -10.887 3.628 1.00 0.00 413 MET B CA 23
ATOM 19287 C C . MET B 2 9 ? -1.395 -9.568 4.377 1.00 0.00 413 MET B C 23
ATOM 19288 O O . MET B 2 9 ? -1.698 -9.480 5.567 1.00 0.00 413 MET B O 23
ATOM 19302 N N . PHE B 2 10 ? -0.926 -8.543 3.673 1.00 0.00 414 PHE B N 23
ATOM 19303 C CA . PHE B 2 10 ? -0.736 -7.226 4.272 1.00 0.00 414 PHE B CA 23
ATOM 19304 C C . PHE B 2 10 ? 0.258 -7.293 5.429 1.00 0.00 414 PHE B C 23
ATOM 19305 O O . PHE B 2 10 ? 0.173 -6.514 6.378 1.00 0.00 414 PHE B O 23
ATOM 19322 N N . SER B 2 11 ? 1.201 -8.226 5.343 1.00 0.00 415 SER B N 23
ATOM 19323 C CA . SER B 2 11 ? 2.211 -8.388 6.385 1.00 0.00 415 SER B CA 23
ATOM 19324 C C . SER B 2 11 ? 3.477 -7.605 6.039 1.00 0.00 415 SER B C 23
ATOM 19325 O O . SER B 2 11 ? 3.612 -6.438 6.408 1.00 0.00 415 SER B O 23
ATOM 19333 N N . VAL B 2 12 ? 4.404 -8.245 5.324 1.00 0.00 416 VAL B N 23
ATOM 19334 C CA . VAL B 2 12 ? 5.649 -7.590 4.931 1.00 0.00 416 VAL B CA 23
ATOM 19335 C C . VAL B 2 12 ? 6.217 -8.204 3.649 1.00 0.00 416 VAL B C 23
ATOM 19336 O O . VAL B 2 12 ? 7.399 -8.542 3.582 1.00 0.00 416 VAL B O 23
ATOM 19349 N N . PRO B 2 13 ? 5.378 -8.343 2.606 1.00 0.00 417 PRO B N 23
ATOM 19350 C CA . PRO B 2 13 ? 5.796 -8.903 1.316 1.00 0.00 417 PRO B CA 23
ATOM 19351 C C . PRO B 2 13 ? 6.737 -7.962 0.569 1.00 0.00 417 PRO B C 23
ATOM 19352 O O . PRO B 2 13 ? 6.669 -6.746 0.746 1.00 0.00 417 PRO B O 23
ATOM 19363 N N . PRO B 2 14 ? 7.634 -8.502 -0.275 1.00 0.00 418 PRO B N 23
ATOM 19364 C CA . PRO B 2 14 ? 8.579 -7.672 -1.028 1.00 0.00 418 PRO B CA 23
ATOM 19365 C C . PRO B 2 14 ? 7.840 -6.659 -1.896 1.00 0.00 418 PRO B C 23
ATOM 19366 O O . PRO B 2 14 ? 6.802 -6.973 -2.478 1.00 0.00 418 PRO B O 23
ATOM 19377 N N . PRO B 2 15 ? 8.343 -5.415 -1.969 1.00 0.00 419 PRO B N 23
ATOM 19378 C CA . PRO B 2 15 ? 7.689 -4.353 -2.740 1.00 0.00 419 PRO B CA 23
ATOM 19379 C C . PRO B 2 15 ? 7.775 -4.538 -4.257 1.00 0.00 419 PRO B C 23
ATOM 19380 O O . PRO B 2 15 ? 8.830 -4.877 -4.791 1.00 0.00 419 PRO B O 23
ATOM 19391 N N . PRO B 2 16 ? 6.660 -4.281 -4.974 1.00 0.00 420 PRO B N 23
ATOM 19392 C CA . PRO B 2 16 ? 6.601 -4.383 -6.431 1.00 0.00 420 PRO B CA 23
ATOM 19393 C C . PRO B 2 16 ? 7.267 -3.195 -7.131 1.00 0.00 420 PRO B C 23
ATOM 19394 O O . PRO B 2 16 ? 8.185 -3.371 -7.931 1.00 0.00 420 PRO B O 23
ATOM 19405 N N . ILE B 2 17 ? 6.778 -1.981 -6.843 1.00 0.00 421 ILE B N 23
ATOM 19406 C CA . ILE B 2 17 ? 7.316 -0.773 -7.473 1.00 0.00 421 ILE B CA 23
ATOM 19407 C C . ILE B 2 17 ? 8.459 -0.156 -6.664 1.00 0.00 421 ILE B C 23
ATOM 19408 O O . ILE B 2 17 ? 8.954 -0.761 -5.712 1.00 0.00 421 ILE B O 23
ATOM 19424 N N . LEU B 2 18 ? 8.884 1.041 -7.058 1.00 0.00 422 LEU B N 23
ATOM 19425 C CA . LEU B 2 18 ? 9.974 1.731 -6.373 1.00 0.00 422 LEU B CA 23
ATOM 19426 C C . LEU B 2 18 ? 10.260 3.074 -7.034 1.00 0.00 422 LEU B C 23
ATOM 19427 O O . LEU B 2 18 ? 11.414 3.483 -7.162 1.00 0.00 422 LEU B O 23
ATOM 19443 N N . GLY B 2 19 ? 9.200 3.756 -7.454 1.00 0.00 423 GLY B N 23
ATOM 19444 C CA . GLY B 2 19 ? 9.355 5.045 -8.099 1.00 0.00 423 GLY B CA 23
ATOM 19445 C C . GLY B 2 19 ? 9.236 6.200 -7.125 1.00 0.00 423 GLY B C 23
ATOM 19446 O O . GLY B 2 19 ? 9.721 6.122 -5.996 1.00 0.00 423 GLY B O 23
ATOM 19450 N N . ARG B 2 20 ? 8.586 7.275 -7.561 1.00 0.00 424 ARG B N 23
ATOM 19451 C CA . ARG B 2 20 ? 8.405 8.452 -6.720 1.00 0.00 424 ARG B CA 23
ATOM 19452 C C . ARG B 2 20 ? 7.549 9.499 -7.426 1.00 0.00 424 ARG B C 23
ATOM 19453 O O . ARG B 2 20 ? 8.049 10.281 -8.234 1.00 0.00 424 ARG B O 23
ATOM 19474 N N . GLY B 2 21 ? 6.257 9.506 -7.116 1.00 0.00 425 GLY B N 23
ATOM 19475 C CA . GLY B 2 21 ? 5.353 10.462 -7.730 1.00 0.00 425 GLY B CA 23
ATOM 19476 C C . GLY B 2 21 ? 5.151 11.700 -6.878 1.00 0.00 425 GLY B C 23
ATOM 19477 O O . GLY B 2 21 ? 5.887 12.688 -7.084 1.00 0.00 425 GLY B O 23
ATOM 19482 N N . GLY A 1 1 ? 6.559 2.713 15.947 1.00 0.00 651 GLY A N 24
ATOM 19483 C CA . GLY A 1 1 ? 5.679 3.567 15.103 1.00 0.00 651 GLY A CA 24
ATOM 19484 C C . GLY A 1 1 ? 5.431 2.969 13.732 1.00 0.00 651 GLY A C 24
ATOM 19485 O O . GLY A 1 1 ? 4.399 3.226 13.112 1.00 0.00 651 GLY A O 24
ATOM 19490 N N . ALA A 1 2 ? 6.381 2.169 13.258 1.00 0.00 652 ALA A N 24
ATOM 19491 C CA . ALA A 1 2 ? 6.264 1.531 11.952 1.00 0.00 652 ALA A CA 24
ATOM 19492 C C . ALA A 1 2 ? 6.220 2.570 10.835 1.00 0.00 652 ALA A C 24
ATOM 19493 O O . ALA A 1 2 ? 7.232 2.846 10.191 1.00 0.00 652 ALA A O 24
ATOM 19500 N N . ASP A 1 3 ? 5.040 3.143 10.607 1.00 0.00 653 ASP A N 24
ATOM 19501 C CA . ASP A 1 3 ? 4.864 4.151 9.565 1.00 0.00 653 ASP A CA 24
ATOM 19502 C C . ASP A 1 3 ? 5.426 3.665 8.233 1.00 0.00 653 ASP A C 24
ATOM 19503 O O . ASP A 1 3 ? 6.512 4.070 7.819 1.00 0.00 653 ASP A O 24
ATOM 19512 N N . TYR A 1 4 ? 4.679 2.789 7.573 1.00 0.00 654 TYR A N 24
ATOM 19513 C CA . TYR A 1 4 ? 5.101 2.238 6.286 1.00 0.00 654 TYR A CA 24
ATOM 19514 C C . TYR A 1 4 ? 3.978 2.267 5.252 1.00 0.00 654 TYR A C 24
ATOM 19515 O O . TYR A 1 4 ? 4.235 2.172 4.053 1.00 0.00 654 TYR A O 24
ATOM 19533 N N . SER A 1 5 ? 2.738 2.410 5.712 1.00 0.00 655 SER A N 24
ATOM 19534 C CA . SER A 1 5 ? 1.585 2.459 4.818 1.00 0.00 655 SER A CA 24
ATOM 19535 C C . SER A 1 5 ? 1.804 3.456 3.687 1.00 0.00 655 SER A C 24
ATOM 19536 O O . SER A 1 5 ? 1.234 3.315 2.610 1.00 0.00 655 SER A O 24
ATOM 19544 N N . ALA A 1 6 ? 2.628 4.466 3.930 1.00 0.00 656 ALA A N 24
ATOM 19545 C CA . ALA A 1 6 ? 2.897 5.469 2.910 1.00 0.00 656 ALA A CA 24
ATOM 19546 C C . ALA A 1 6 ? 3.566 4.842 1.710 1.00 0.00 656 ALA A C 24
ATOM 19547 O O . ALA A 1 6 ? 2.996 4.791 0.619 1.00 0.00 656 ALA A O 24
ATOM 19554 N N . GLN A 1 7 ? 4.775 4.354 1.918 1.00 0.00 657 GLN A N 24
ATOM 19555 C CA . GLN A 1 7 ? 5.509 3.717 0.841 1.00 0.00 657 GLN A CA 24
ATOM 19556 C C . GLN A 1 7 ? 4.863 2.383 0.509 1.00 0.00 657 GLN A C 24
ATOM 19557 O O . GLN A 1 7 ? 4.995 1.873 -0.599 1.00 0.00 657 GLN A O 24
ATOM 19571 N N . TRP A 1 8 ? 4.158 1.820 1.486 1.00 0.00 658 TRP A N 24
ATOM 19572 C CA . TRP A 1 8 ? 3.488 0.546 1.296 1.00 0.00 658 TRP A CA 24
ATOM 19573 C C . TRP A 1 8 ? 2.240 0.730 0.454 1.00 0.00 658 TRP A C 24
ATOM 19574 O O . TRP A 1 8 ? 1.891 -0.137 -0.348 1.00 0.00 658 TRP A O 24
ATOM 19595 N N . ALA A 1 9 ? 1.576 1.868 0.619 1.00 0.00 659 ALA A N 24
ATOM 19596 C CA . ALA A 1 9 ? 0.385 2.144 -0.158 1.00 0.00 659 ALA A CA 24
ATOM 19597 C C . ALA A 1 9 ? 0.772 2.425 -1.602 1.00 0.00 659 ALA A C 24
ATOM 19598 O O . ALA A 1 9 ? 0.001 2.160 -2.523 1.00 0.00 659 ALA A O 24
ATOM 19605 N N . GLU A 1 10 ? 1.989 2.944 -1.797 1.00 0.00 660 GLU A N 24
ATOM 19606 C CA . GLU A 1 10 ? 2.481 3.234 -3.139 1.00 0.00 660 GLU A CA 24
ATOM 19607 C C . GLU A 1 10 ? 2.394 1.985 -3.996 1.00 0.00 660 GLU A C 24
ATOM 19608 O O . GLU A 1 10 ? 2.138 2.053 -5.199 1.00 0.00 660 GLU A O 24
ATOM 19620 N N . TYR A 1 11 ? 2.597 0.838 -3.358 1.00 0.00 661 TYR A N 24
ATOM 19621 C CA . TYR A 1 11 ? 2.527 -0.432 -4.054 1.00 0.00 661 TYR A CA 24
ATOM 19622 C C . TYR A 1 11 ? 1.112 -0.671 -4.532 1.00 0.00 661 TYR A C 24
ATOM 19623 O O . TYR A 1 11 ? 0.828 -0.704 -5.727 1.00 0.00 661 TYR A O 24
ATOM 19641 N N . TYR A 1 12 ? 0.229 -0.832 -3.567 1.00 0.00 662 TYR A N 24
ATOM 19642 C CA . TYR A 1 12 ? -1.177 -1.074 -3.828 1.00 0.00 662 TYR A CA 24
ATOM 19643 C C . TYR A 1 12 ? -1.782 0.029 -4.678 1.00 0.00 662 TYR A C 24
ATOM 19644 O O . TYR A 1 12 ? -2.831 -0.158 -5.290 1.00 0.00 662 TYR A O 24
ATOM 19662 N N . ARG A 1 13 ? -1.111 1.173 -4.734 1.00 0.00 663 ARG A N 24
ATOM 19663 C CA . ARG A 1 13 ? -1.598 2.277 -5.538 1.00 0.00 663 ARG A CA 24
ATOM 19664 C C . ARG A 1 13 ? -1.208 2.097 -7.002 1.00 0.00 663 ARG A C 24
ATOM 19665 O O . ARG A 1 13 ? -1.563 2.915 -7.851 1.00 0.00 663 ARG A O 24
ATOM 19686 N N . SER A 1 14 ? -0.478 1.022 -7.299 1.00 0.00 664 SER A N 24
ATOM 19687 C CA . SER A 1 14 ? -0.056 0.757 -8.665 1.00 0.00 664 SER A CA 24
ATOM 19688 C C . SER A 1 14 ? 0.351 -0.699 -8.873 1.00 0.00 664 SER A C 24
ATOM 19689 O O . SER A 1 14 ? 0.972 -1.034 -9.883 1.00 0.00 664 SER A O 24
ATOM 19697 N N . VAL A 1 15 ? -0.020 -1.570 -7.940 1.00 0.00 665 VAL A N 24
ATOM 19698 C CA . VAL A 1 15 ? 0.292 -2.986 -8.069 1.00 0.00 665 VAL A CA 24
ATOM 19699 C C . VAL A 1 15 ? -0.980 -3.784 -8.336 1.00 0.00 665 VAL A C 24
ATOM 19700 O O . VAL A 1 15 ? -0.921 -4.955 -8.711 1.00 0.00 665 VAL A O 24
ATOM 19713 N N . GLY A 1 16 ? -2.136 -3.135 -8.162 1.00 0.00 666 GLY A N 24
ATOM 19714 C CA . GLY A 1 16 ? -3.399 -3.806 -8.415 1.00 0.00 666 GLY A CA 24
ATOM 19715 C C . GLY A 1 16 ? -4.360 -3.745 -7.245 1.00 0.00 666 GLY A C 24
ATOM 19716 O O . GLY A 1 16 ? -4.975 -4.751 -6.893 1.00 0.00 666 GLY A O 24
ATOM 19720 N N . LYS A 1 17 ? -4.504 -2.567 -6.643 1.00 0.00 667 LYS A N 24
ATOM 19721 C CA . LYS A 1 17 ? -5.416 -2.403 -5.515 1.00 0.00 667 LYS A CA 24
ATOM 19722 C C . LYS A 1 17 ? -5.357 -0.989 -4.941 1.00 0.00 667 LYS A C 24
ATOM 19723 O O . LYS A 1 17 ? -5.310 -0.806 -3.725 1.00 0.00 667 LYS A O 24
ATOM 19742 N N . ILE A 1 18 ? -5.376 0.014 -5.820 1.00 0.00 668 ILE A N 24
ATOM 19743 C CA . ILE A 1 18 ? -5.343 1.414 -5.385 1.00 0.00 668 ILE A CA 24
ATOM 19744 C C . ILE A 1 18 ? -6.395 1.651 -4.319 1.00 0.00 668 ILE A C 24
ATOM 19745 O O . ILE A 1 18 ? -6.105 2.155 -3.234 1.00 0.00 668 ILE A O 24
ATOM 19761 N N . GLU A 1 19 ? -7.617 1.271 -4.644 1.00 0.00 669 GLU A N 24
ATOM 19762 C CA . GLU A 1 19 ? -8.736 1.416 -3.736 1.00 0.00 669 GLU A CA 24
ATOM 19763 C C . GLU A 1 19 ? -8.391 0.816 -2.381 1.00 0.00 669 GLU A C 24
ATOM 19764 O O . GLU A 1 19 ? -8.769 1.349 -1.337 1.00 0.00 669 GLU A O 24
ATOM 19776 N N . GLU A 1 20 ? -7.639 -0.276 -2.409 1.00 0.00 670 GLU A N 24
ATOM 19777 C CA . GLU A 1 20 ? -7.203 -0.925 -1.186 1.00 0.00 670 GLU A CA 24
ATOM 19778 C C . GLU A 1 20 ? -6.009 -0.177 -0.620 1.00 0.00 670 GLU A C 24
ATOM 19779 O O . GLU A 1 20 ? -5.797 -0.161 0.592 1.00 0.00 670 GLU A O 24
ATOM 19791 N N . ALA A 1 21 ? -5.242 0.473 -1.500 1.00 0.00 671 ALA A N 24
ATOM 19792 C CA . ALA A 1 21 ? -4.102 1.245 -1.050 1.00 0.00 671 ALA A CA 24
ATOM 19793 C C . ALA A 1 21 ? -4.580 2.357 -0.136 1.00 0.00 671 ALA A C 24
ATOM 19794 O O . ALA A 1 21 ? -3.910 2.710 0.835 1.00 0.00 671 ALA A O 24
ATOM 19801 N N . GLU A 1 22 ? -5.772 2.881 -0.426 1.00 0.00 672 GLU A N 24
ATOM 19802 C CA . GLU A 1 22 ? -6.356 3.919 0.408 1.00 0.00 672 GLU A CA 24
ATOM 19803 C C . GLU A 1 22 ? -6.537 3.375 1.820 1.00 0.00 672 GLU A C 24
ATOM 19804 O O . GLU A 1 22 ? -6.539 4.126 2.796 1.00 0.00 672 GLU A O 24
ATOM 19816 N N . ALA A 1 23 ? -6.661 2.049 1.914 1.00 0.00 673 ALA A N 24
ATOM 19817 C CA . ALA A 1 23 ? -6.811 1.383 3.195 1.00 0.00 673 ALA A CA 24
ATOM 19818 C C . ALA A 1 23 ? -5.483 1.389 3.935 1.00 0.00 673 ALA A C 24
ATOM 19819 O O . ALA A 1 23 ? -5.433 1.586 5.149 1.00 0.00 673 ALA A O 24
ATOM 19826 N N . ILE A 1 24 ? -4.402 1.193 3.184 1.00 0.00 674 ILE A N 24
ATOM 19827 C CA . ILE A 1 24 ? -3.064 1.199 3.754 1.00 0.00 674 ILE A CA 24
ATOM 19828 C C . ILE A 1 24 ? -2.785 2.554 4.382 1.00 0.00 674 ILE A C 24
ATOM 19829 O O . ILE A 1 24 ? -2.287 2.643 5.498 1.00 0.00 674 ILE A O 24
ATOM 19845 N N . GLU A 1 25 ? -3.123 3.612 3.658 1.00 0.00 675 GLU A N 24
ATOM 19846 C CA . GLU A 1 25 ? -2.918 4.964 4.153 1.00 0.00 675 GLU A CA 24
ATOM 19847 C C . GLU A 1 25 ? -3.465 5.103 5.572 1.00 0.00 675 GLU A C 24
ATOM 19848 O O . GLU A 1 25 ? -2.998 5.934 6.347 1.00 0.00 675 GLU A O 24
ATOM 19860 N N . LYS A 1 26 ? -4.448 4.272 5.912 1.00 0.00 676 LYS A N 24
ATOM 19861 C CA . LYS A 1 26 ? -5.033 4.299 7.247 1.00 0.00 676 LYS A CA 24
ATOM 19862 C C . LYS A 1 26 ? -4.030 3.802 8.287 1.00 0.00 676 LYS A C 24
ATOM 19863 O O . LYS A 1 26 ? -4.083 4.203 9.449 1.00 0.00 676 LYS A O 24
ATOM 19882 N N . THR A 1 27 ? -3.106 2.939 7.863 1.00 0.00 677 THR A N 24
ATOM 19883 C CA . THR A 1 27 ? -2.092 2.416 8.771 1.00 0.00 677 THR A CA 24
ATOM 19884 C C . THR A 1 27 ? -1.207 3.548 9.272 1.00 0.00 677 THR A C 24
ATOM 19885 O O . THR A 1 27 ? -0.698 3.502 10.391 1.00 0.00 677 THR A O 24
ATOM 19896 N N . LEU A 1 28 ? -1.038 4.575 8.440 1.00 0.00 678 LEU A N 24
ATOM 19897 C CA . LEU A 1 28 ? -0.225 5.728 8.810 1.00 0.00 678 LEU A CA 24
ATOM 19898 C C . LEU A 1 28 ? -0.670 6.271 10.159 1.00 0.00 678 LEU A C 24
ATOM 19899 O O . LEU A 1 28 ? 0.143 6.760 10.944 1.00 0.00 678 LEU A O 24
ATOM 19915 N N . LYS A 1 29 ? -1.970 6.165 10.429 1.00 0.00 679 LYS A N 24
ATOM 19916 C CA . LYS A 1 29 ? -2.521 6.629 11.695 1.00 0.00 679 LYS A CA 24
ATOM 19917 C C . LYS A 1 29 ? -1.823 5.943 12.870 1.00 0.00 679 LYS A C 24
ATOM 19918 O O . LYS A 1 29 ? -1.838 6.445 13.994 1.00 0.00 679 LYS A O 24
ATOM 19937 N N . ASN A 1 30 ? -1.208 4.790 12.597 1.00 0.00 680 ASN A N 24
ATOM 19938 C CA . ASN A 1 30 ? -0.499 4.030 13.623 1.00 0.00 680 ASN A CA 24
ATOM 19939 C C . ASN A 1 30 ? 0.436 4.930 14.429 1.00 0.00 680 ASN A C 24
ATOM 19940 O O . ASN A 1 30 ? 0.116 5.331 15.547 1.00 0.00 680 ASN A O 24
ATOM 19951 N N . LYS A 1 31 ? 1.595 5.242 13.849 1.00 0.00 681 LYS A N 24
ATOM 19952 C CA . LYS A 1 31 ? 2.585 6.096 14.506 1.00 0.00 681 LYS A CA 24
ATOM 19953 C C . LYS A 1 31 ? 2.775 5.704 15.969 1.00 0.00 681 LYS A C 24
ATOM 19954 O O . LYS A 1 31 ? 3.071 6.548 16.815 1.00 0.00 681 LYS A O 24
ATOM 19973 N N . GLN A 1 32 ? 2.605 4.418 16.258 1.00 0.00 682 GLN A N 24
ATOM 19974 C CA . GLN A 1 32 ? 2.758 3.913 17.617 1.00 0.00 682 GLN A CA 24
ATOM 19975 C C . GLN A 1 32 ? 2.587 2.397 17.657 1.00 0.00 682 GLN A C 24
ATOM 19976 O O . GLN A 1 32 ? 1.564 1.889 18.117 1.00 0.00 682 GLN A O 24
ATOM 19990 N N . ASN A 1 33 ? 3.595 1.681 17.172 1.00 0.00 683 ASN A N 24
ATOM 19991 C CA . ASN A 1 33 ? 3.556 0.223 17.151 1.00 0.00 683 ASN A CA 24
ATOM 19992 C C . ASN A 1 33 ? 2.383 -0.279 16.316 1.00 0.00 683 ASN A C 24
ATOM 19993 O O . ASN A 1 33 ? 2.298 -1.504 16.094 1.00 0.00 683 ASN A O 24
ATOM 20005 N N . ARG B 2 1 ? -16.139 -4.647 8.437 1.00 0.00 405 ARG B N 24
ATOM 20006 C CA . ARG B 2 1 ? -15.258 -5.833 8.609 1.00 0.00 405 ARG B CA 24
ATOM 20007 C C . ARG B 2 1 ? -13.813 -5.504 8.242 1.00 0.00 405 ARG B C 24
ATOM 20008 O O . ARG B 2 1 ? -13.548 -4.528 7.541 1.00 0.00 405 ARG B O 24
ATOM 20030 N N . PRO B 2 2 ? -12.855 -6.322 8.714 1.00 0.00 406 PRO B N 24
ATOM 20031 C CA . PRO B 2 2 ? -11.431 -6.115 8.431 1.00 0.00 406 PRO B CA 24
ATOM 20032 C C . PRO B 2 2 ? -11.128 -6.083 6.933 1.00 0.00 406 PRO B C 24
ATOM 20033 O O . PRO B 2 2 ? -10.415 -5.200 6.459 1.00 0.00 406 PRO B O 24
ATOM 20044 N N . PRO B 2 3 ? -11.661 -7.050 6.162 1.00 0.00 407 PRO B N 24
ATOM 20045 C CA . PRO B 2 3 ? -11.433 -7.116 4.718 1.00 0.00 407 PRO B CA 24
ATOM 20046 C C . PRO B 2 3 ? -12.340 -6.163 3.940 1.00 0.00 407 PRO B C 24
ATOM 20047 O O . PRO B 2 3 ? -13.548 -6.385 3.846 1.00 0.00 407 PRO B O 24
ATOM 20058 N N . PRO B 2 4 ? -11.772 -5.085 3.370 1.00 0.00 408 PRO B N 24
ATOM 20059 C CA . PRO B 2 4 ? -12.543 -4.102 2.602 1.00 0.00 408 PRO B CA 24
ATOM 20060 C C . PRO B 2 4 ? -13.050 -4.672 1.280 1.00 0.00 408 PRO B C 24
ATOM 20061 O O . PRO B 2 4 ? -14.087 -4.250 0.768 1.00 0.00 408 PRO B O 24
ATOM 20072 N N . ALA B 2 5 ? -12.312 -5.631 0.733 1.00 0.00 409 ALA B N 24
ATOM 20073 C CA . ALA B 2 5 ? -12.686 -6.257 -0.529 1.00 0.00 409 ALA B CA 24
ATOM 20074 C C . ALA B 2 5 ? -12.068 -7.646 -0.658 1.00 0.00 409 ALA B C 24
ATOM 20075 O O . ALA B 2 5 ? -12.771 -8.631 -0.877 1.00 0.00 409 ALA B O 24
ATOM 20082 N N . HIS B 2 6 ? -10.748 -7.715 -0.518 1.00 0.00 410 HIS B N 24
ATOM 20083 C CA . HIS B 2 6 ? -10.035 -8.983 -0.620 1.00 0.00 410 HIS B CA 24
ATOM 20084 C C . HIS B 2 6 ? -8.693 -8.910 0.103 1.00 0.00 410 HIS B C 24
ATOM 20085 O O . HIS B 2 6 ? -7.659 -8.649 -0.512 1.00 0.00 410 HIS B O 24
ATOM 20100 N N . HIS B 2 7 ? -8.717 -9.143 1.411 1.00 0.00 411 HIS B N 24
ATOM 20101 C CA . HIS B 2 7 ? -7.502 -9.105 2.217 1.00 0.00 411 HIS B CA 24
ATOM 20102 C C . HIS B 2 7 ? -6.757 -10.434 2.141 1.00 0.00 411 HIS B C 24
ATOM 20103 O O . HIS B 2 7 ? -7.003 -11.340 2.937 1.00 0.00 411 HIS B O 24
ATOM 20118 N N . ASN B 2 8 ? -5.846 -10.541 1.180 1.00 0.00 412 ASN B N 24
ATOM 20119 C CA . ASN B 2 8 ? -5.064 -11.759 1.002 1.00 0.00 412 ASN B CA 24
ATOM 20120 C C . ASN B 2 8 ? -3.798 -11.723 1.853 1.00 0.00 412 ASN B C 24
ATOM 20121 O O . ASN B 2 8 ? -2.689 -11.892 1.345 1.00 0.00 412 ASN B O 24
ATOM 20132 N N . MET B 2 9 ? -3.972 -11.501 3.151 1.00 0.00 413 MET B N 24
ATOM 20133 C CA . MET B 2 9 ? -2.845 -11.443 4.075 1.00 0.00 413 MET B CA 24
ATOM 20134 C C . MET B 2 9 ? -1.889 -10.315 3.697 1.00 0.00 413 MET B C 24
ATOM 20135 O O . MET B 2 9 ? -1.021 -10.485 2.841 1.00 0.00 413 MET B O 24
ATOM 20149 N N . PHE B 2 10 ? -2.057 -9.165 4.341 1.00 0.00 414 PHE B N 24
ATOM 20150 C CA . PHE B 2 10 ? -1.210 -8.008 4.072 1.00 0.00 414 PHE B CA 24
ATOM 20151 C C . PHE B 2 10 ? 0.253 -8.327 4.367 1.00 0.00 414 PHE B C 24
ATOM 20152 O O . PHE B 2 10 ? 1.089 -8.337 3.463 1.00 0.00 414 PHE B O 24
ATOM 20169 N N . SER B 2 11 ? 0.557 -8.587 5.637 1.00 0.00 415 SER B N 24
ATOM 20170 C CA . SER B 2 11 ? 1.922 -8.904 6.055 1.00 0.00 415 SER B CA 24
ATOM 20171 C C . SER B 2 11 ? 2.907 -7.847 5.553 1.00 0.00 415 SER B C 24
ATOM 20172 O O . SER B 2 11 ? 3.144 -6.843 6.226 1.00 0.00 415 SER B O 24
ATOM 20180 N N . VAL B 2 12 ? 3.469 -8.063 4.365 1.00 0.00 416 VAL B N 24
ATOM 20181 C CA . VAL B 2 12 ? 4.411 -7.114 3.784 1.00 0.00 416 VAL B CA 24
ATOM 20182 C C . VAL B 2 12 ? 4.244 -7.052 2.265 1.00 0.00 416 VAL B C 24
ATOM 20183 O O . VAL B 2 12 ? 4.065 -8.077 1.607 1.00 0.00 416 VAL B O 24
ATOM 20196 N N . PRO B 2 13 ? 4.274 -5.837 1.696 1.00 0.00 417 PRO B N 24
ATOM 20197 C CA . PRO B 2 13 ? 4.102 -5.614 0.256 1.00 0.00 417 PRO B CA 24
ATOM 20198 C C . PRO B 2 13 ? 5.268 -6.097 -0.607 1.00 0.00 417 PRO B C 24
ATOM 20199 O O . PRO B 2 13 ? 6.417 -6.141 -0.169 1.00 0.00 417 PRO B O 24
ATOM 20210 N N . PRO B 2 14 ? 4.961 -6.437 -1.872 1.00 0.00 418 PRO B N 24
ATOM 20211 C CA . PRO B 2 14 ? 5.942 -6.896 -2.865 1.00 0.00 418 PRO B CA 24
ATOM 20212 C C . PRO B 2 14 ? 7.059 -5.876 -3.079 1.00 0.00 418 PRO B C 24
ATOM 20213 O O . PRO B 2 14 ? 6.892 -4.695 -2.785 1.00 0.00 418 PRO B O 24
ATOM 20224 N N . PRO B 2 15 ? 8.228 -6.329 -3.563 1.00 0.00 419 PRO B N 24
ATOM 20225 C CA . PRO B 2 15 ? 9.395 -5.466 -3.784 1.00 0.00 419 PRO B CA 24
ATOM 20226 C C . PRO B 2 15 ? 9.033 -4.254 -4.636 1.00 0.00 419 PRO B C 24
ATOM 20227 O O . PRO B 2 15 ? 8.017 -4.260 -5.330 1.00 0.00 419 PRO B O 24
ATOM 20238 N N . PRO B 2 16 ? 9.806 -3.155 -4.510 1.00 0.00 420 PRO B N 24
ATOM 20239 C CA . PRO B 2 16 ? 9.503 -1.886 -5.179 1.00 0.00 420 PRO B CA 24
ATOM 20240 C C . PRO B 2 16 ? 9.186 -2.050 -6.652 1.00 0.00 420 PRO B C 24
ATOM 20241 O O . PRO B 2 16 ? 9.998 -2.529 -7.444 1.00 0.00 420 PRO B O 24
ATOM 20252 N N . ILE B 2 17 ? 7.954 -1.658 -6.984 1.00 0.00 421 ILE B N 24
ATOM 20253 C CA . ILE B 2 17 ? 7.434 -1.756 -8.335 1.00 0.00 421 ILE B CA 24
ATOM 20254 C C . ILE B 2 17 ? 8.400 -1.159 -9.355 1.00 0.00 421 ILE B C 24
ATOM 20255 O O . ILE B 2 17 ? 9.341 -0.453 -8.993 1.00 0.00 421 ILE B O 24
ATOM 20271 N N . LEU B 2 18 ? 8.159 -1.448 -10.628 1.00 0.00 422 LEU B N 24
ATOM 20272 C CA . LEU B 2 18 ? 9.006 -0.942 -11.701 1.00 0.00 422 LEU B CA 24
ATOM 20273 C C . LEU B 2 18 ? 8.371 -1.216 -13.061 1.00 0.00 422 LEU B C 24
ATOM 20274 O O . LEU B 2 18 ? 9.066 -1.461 -14.048 1.00 0.00 422 LEU B O 24
ATOM 20290 N N . GLY B 2 19 ? 7.044 -1.174 -13.103 1.00 0.00 423 GLY B N 24
ATOM 20291 C CA . GLY B 2 19 ? 6.333 -1.420 -14.342 1.00 0.00 423 GLY B CA 24
ATOM 20292 C C . GLY B 2 19 ? 5.963 -0.141 -15.065 1.00 0.00 423 GLY B C 24
ATOM 20293 O O . GLY B 2 19 ? 4.972 -0.096 -15.794 1.00 0.00 423 GLY B O 24
ATOM 20297 N N . ARG B 2 20 ? 6.761 0.903 -14.863 1.00 0.00 424 ARG B N 24
ATOM 20298 C CA . ARG B 2 20 ? 6.512 2.190 -15.501 1.00 0.00 424 ARG B CA 24
ATOM 20299 C C . ARG B 2 20 ? 7.147 2.243 -16.887 1.00 0.00 424 ARG B C 24
ATOM 20300 O O . ARG B 2 20 ? 7.998 1.417 -17.222 1.00 0.00 424 ARG B O 24
ATOM 20321 N N . GLY B 2 21 ? 6.729 3.217 -17.688 1.00 0.00 425 GLY B N 24
ATOM 20322 C CA . GLY B 2 21 ? 7.268 3.358 -19.027 1.00 0.00 425 GLY B CA 24
ATOM 20323 C C . GLY B 2 21 ? 6.417 4.256 -19.904 1.00 0.00 425 GLY B C 24
ATOM 20324 O O . GLY B 2 21 ? 5.224 4.440 -19.583 1.00 0.00 425 GLY B O 24
ATOM 20329 N N . GLY A 1 1 ? 5.818 -0.046 15.552 1.00 0.00 651 GLY A N 25
ATOM 20330 C CA . GLY A 1 1 ? 7.114 0.471 15.030 1.00 0.00 651 GLY A CA 25
ATOM 20331 C C . GLY A 1 1 ? 7.368 0.053 13.595 1.00 0.00 651 GLY A C 25
ATOM 20332 O O . GLY A 1 1 ? 7.936 -1.009 13.342 1.00 0.00 651 GLY A O 25
ATOM 20337 N N . ALA A 1 2 ? 6.948 0.892 12.653 1.00 0.00 652 ALA A N 25
ATOM 20338 C CA . ALA A 1 2 ? 7.135 0.604 11.236 1.00 0.00 652 ALA A CA 25
ATOM 20339 C C . ALA A 1 2 ? 6.889 1.847 10.387 1.00 0.00 652 ALA A C 25
ATOM 20340 O O . ALA A 1 2 ? 7.818 2.408 9.807 1.00 0.00 652 ALA A O 25
ATOM 20347 N N . ASP A 1 3 ? 5.630 2.266 10.313 1.00 0.00 653 ASP A N 25
ATOM 20348 C CA . ASP A 1 3 ? 5.257 3.440 9.531 1.00 0.00 653 ASP A CA 25
ATOM 20349 C C . ASP A 1 3 ? 5.741 3.307 8.093 1.00 0.00 653 ASP A C 25
ATOM 20350 O O . ASP A 1 3 ? 6.813 3.794 7.734 1.00 0.00 653 ASP A O 25
ATOM 20359 N N . TYR A 1 4 ? 4.940 2.635 7.280 1.00 0.00 654 TYR A N 25
ATOM 20360 C CA . TYR A 1 4 ? 5.273 2.417 5.874 1.00 0.00 654 TYR A CA 25
ATOM 20361 C C . TYR A 1 4 ? 4.054 2.569 4.964 1.00 0.00 654 TYR A C 25
ATOM 20362 O O . TYR A 1 4 ? 4.179 2.498 3.745 1.00 0.00 654 TYR A O 25
ATOM 20380 N N . SER A 1 5 ? 2.880 2.777 5.558 1.00 0.00 655 SER A N 25
ATOM 20381 C CA . SER A 1 5 ? 1.640 2.930 4.799 1.00 0.00 655 SER A CA 25
ATOM 20382 C C . SER A 1 5 ? 1.826 3.831 3.582 1.00 0.00 655 SER A C 25
ATOM 20383 O O . SER A 1 5 ? 1.169 3.646 2.559 1.00 0.00 655 SER A O 25
ATOM 20391 N N . ALA A 1 6 ? 2.721 4.799 3.687 1.00 0.00 656 ALA A N 25
ATOM 20392 C CA . ALA A 1 6 ? 2.969 5.705 2.576 1.00 0.00 656 ALA A CA 25
ATOM 20393 C C . ALA A 1 6 ? 3.599 4.967 1.414 1.00 0.00 656 ALA A C 25
ATOM 20394 O O . ALA A 1 6 ? 2.998 4.823 0.350 1.00 0.00 656 ALA A O 25
ATOM 20401 N N . GLN A 1 7 ? 4.817 4.504 1.627 1.00 0.00 657 GLN A N 25
ATOM 20402 C CA . GLN A 1 7 ? 5.534 3.782 0.596 1.00 0.00 657 GLN A CA 25
ATOM 20403 C C . GLN A 1 7 ? 4.879 2.432 0.323 1.00 0.00 657 GLN A C 25
ATOM 20404 O O . GLN A 1 7 ? 5.097 1.830 -0.729 1.00 0.00 657 GLN A O 25
ATOM 20418 N N . TRP A 1 8 ? 4.079 1.951 1.278 1.00 0.00 658 TRP A N 25
ATOM 20419 C CA . TRP A 1 8 ? 3.409 0.666 1.126 1.00 0.00 658 TRP A CA 25
ATOM 20420 C C . TRP A 1 8 ? 2.071 0.822 0.424 1.00 0.00 658 TRP A C 25
ATOM 20421 O O . TRP A 1 8 ? 1.604 -0.113 -0.222 1.00 0.00 658 TRP A O 25
ATOM 20442 N N . ALA A 1 9 ? 1.467 2.003 0.508 1.00 0.00 659 ALA A N 25
ATOM 20443 C CA . ALA A 1 9 ? 0.207 2.225 -0.174 1.00 0.00 659 ALA A CA 25
ATOM 20444 C C . ALA A 1 9 ? 0.518 2.632 -1.597 1.00 0.00 659 ALA A C 25
ATOM 20445 O O . ALA A 1 9 ? -0.245 2.369 -2.525 1.00 0.00 659 ALA A O 25
ATOM 20452 N N . GLU A 1 10 ? 1.688 3.251 -1.751 1.00 0.00 660 GLU A N 25
ATOM 20453 C CA . GLU A 1 10 ? 2.180 3.682 -3.043 1.00 0.00 660 GLU A CA 25
ATOM 20454 C C . GLU A 1 10 ? 2.138 2.529 -4.022 1.00 0.00 660 GLU A C 25
ATOM 20455 O O . GLU A 1 10 ? 1.839 2.701 -5.203 1.00 0.00 660 GLU A O 25
ATOM 20467 N N . TYR A 1 11 ? 2.441 1.349 -3.508 1.00 0.00 661 TYR A N 25
ATOM 20468 C CA . TYR A 1 11 ? 2.441 0.152 -4.319 1.00 0.00 661 TYR A CA 25
ATOM 20469 C C . TYR A 1 11 ? 1.031 -0.181 -4.755 1.00 0.00 661 TYR A C 25
ATOM 20470 O O . TYR A 1 11 ? 0.717 -0.195 -5.942 1.00 0.00 661 TYR A O 25
ATOM 20488 N N . TYR A 1 12 ? 0.177 -0.424 -3.787 1.00 0.00 662 TYR A N 25
ATOM 20489 C CA . TYR A 1 12 ? -1.211 -0.739 -4.062 1.00 0.00 662 TYR A CA 25
ATOM 20490 C C . TYR A 1 12 ? -1.890 0.404 -4.801 1.00 0.00 662 TYR A C 25
ATOM 20491 O O . TYR A 1 12 ? -2.928 0.212 -5.428 1.00 0.00 662 TYR A O 25
ATOM 20509 N N . ARG A 1 13 ? -1.293 1.592 -4.746 1.00 0.00 663 ARG A N 25
ATOM 20510 C CA . ARG A 1 13 ? -1.856 2.739 -5.437 1.00 0.00 663 ARG A CA 25
ATOM 20511 C C . ARG A 1 13 ? -1.394 2.784 -6.891 1.00 0.00 663 ARG A C 25
ATOM 20512 O O . ARG A 1 13 ? -1.761 3.692 -7.635 1.00 0.00 663 ARG A O 25
ATOM 20533 N N . SER A 1 14 ? -0.590 1.804 -7.294 1.00 0.00 664 SER A N 25
ATOM 20534 C CA . SER A 1 14 ? -0.096 1.759 -8.662 1.00 0.00 664 SER A CA 25
ATOM 20535 C C . SER A 1 14 ? 0.435 0.378 -9.038 1.00 0.00 664 SER A C 25
ATOM 20536 O O . SER A 1 14 ? 1.172 0.233 -10.013 1.00 0.00 664 SER A O 25
ATOM 20544 N N . VAL A 1 15 ? 0.033 -0.641 -8.285 1.00 0.00 665 VAL A N 25
ATOM 20545 C CA . VAL A 1 15 ? 0.449 -2.006 -8.574 1.00 0.00 665 VAL A CA 25
ATOM 20546 C C . VAL A 1 15 ? -0.766 -2.869 -8.910 1.00 0.00 665 VAL A C 25
ATOM 20547 O O . VAL A 1 15 ? -0.624 -4.016 -9.333 1.00 0.00 665 VAL A O 25
ATOM 20560 N N . GLY A 1 16 ? -1.965 -2.301 -8.737 1.00 0.00 666 GLY A N 25
ATOM 20561 C CA . GLY A 1 16 ? -3.178 -3.034 -9.051 1.00 0.00 666 GLY A CA 25
ATOM 20562 C C . GLY A 1 16 ? -4.115 -3.185 -7.867 1.00 0.00 666 GLY A C 25
ATOM 20563 O O . GLY A 1 16 ? -4.550 -4.294 -7.556 1.00 0.00 666 GLY A O 25
ATOM 20567 N N . LYS A 1 17 ? -4.443 -2.073 -7.210 1.00 0.00 667 LYS A N 25
ATOM 20568 C CA . LYS A 1 17 ? -5.350 -2.106 -6.061 1.00 0.00 667 LYS A CA 25
ATOM 20569 C C . LYS A 1 17 ? -5.369 -0.770 -5.317 1.00 0.00 667 LYS A C 25
ATOM 20570 O O . LYS A 1 17 ? -5.308 -0.737 -4.088 1.00 0.00 667 LYS A O 25
ATOM 20589 N N . ILE A 1 18 ? -5.466 0.330 -6.063 1.00 0.00 668 ILE A N 25
ATOM 20590 C CA . ILE A 1 18 ? -5.507 1.665 -5.458 1.00 0.00 668 ILE A CA 25
ATOM 20591 C C . ILE A 1 18 ? -6.559 1.718 -4.370 1.00 0.00 668 ILE A C 25
ATOM 20592 O O . ILE A 1 18 ? -6.295 2.137 -3.243 1.00 0.00 668 ILE A O 25
ATOM 20608 N N . GLU A 1 19 ? -7.751 1.277 -4.724 1.00 0.00 669 GLU A N 25
ATOM 20609 C CA . GLU A 1 19 ? -8.865 1.248 -3.800 1.00 0.00 669 GLU A CA 25
ATOM 20610 C C . GLU A 1 19 ? -8.448 0.593 -2.491 1.00 0.00 669 GLU A C 25
ATOM 20611 O O . GLU A 1 19 ? -8.739 1.102 -1.409 1.00 0.00 669 GLU A O 25
ATOM 20623 N N . GLU A 1 20 ? -7.730 -0.515 -2.601 1.00 0.00 670 GLU A N 25
ATOM 20624 C CA . GLU A 1 20 ? -7.233 -1.208 -1.426 1.00 0.00 670 GLU A CA 25
ATOM 20625 C C . GLU A 1 20 ? -6.037 -0.455 -0.873 1.00 0.00 670 GLU A C 25
ATOM 20626 O O . GLU A 1 20 ? -5.757 -0.515 0.325 1.00 0.00 670 GLU A O 25
ATOM 20638 N N . ALA A 1 21 ? -5.344 0.288 -1.741 1.00 0.00 671 ALA A N 25
ATOM 20639 C CA . ALA A 1 21 ? -4.210 1.068 -1.297 1.00 0.00 671 ALA A CA 25
ATOM 20640 C C . ALA A 1 21 ? -4.676 2.087 -0.276 1.00 0.00 671 ALA A C 25
ATOM 20641 O O . ALA A 1 21 ? -3.970 2.388 0.687 1.00 0.00 671 ALA A O 25
ATOM 20648 N N . GLU A 1 22 ? -5.899 2.587 -0.467 1.00 0.00 672 GLU A N 25
ATOM 20649 C CA . GLU A 1 22 ? -6.472 3.534 0.475 1.00 0.00 672 GLU A CA 25
ATOM 20650 C C . GLU A 1 22 ? -6.489 2.903 1.865 1.00 0.00 672 GLU A C 25
ATOM 20651 O O . GLU A 1 22 ? -6.492 3.600 2.880 1.00 0.00 672 GLU A O 25
ATOM 20663 N N . ALA A 1 23 ? -6.481 1.568 1.889 1.00 0.00 673 ALA A N 25
ATOM 20664 C CA . ALA A 1 23 ? -6.477 0.821 3.134 1.00 0.00 673 ALA A CA 25
ATOM 20665 C C . ALA A 1 23 ? -5.136 0.974 3.840 1.00 0.00 673 ALA A C 25
ATOM 20666 O O . ALA A 1 23 ? -5.081 1.116 5.062 1.00 0.00 673 ALA A O 25
ATOM 20673 N N . ILE A 1 24 ? -4.056 0.964 3.062 1.00 0.00 674 ILE A N 25
ATOM 20674 C CA . ILE A 1 24 ? -2.723 1.125 3.626 1.00 0.00 674 ILE A CA 25
ATOM 20675 C C . ILE A 1 24 ? -2.602 2.509 4.237 1.00 0.00 674 ILE A C 25
ATOM 20676 O O . ILE A 1 24 ? -2.021 2.683 5.301 1.00 0.00 674 ILE A O 25
ATOM 20692 N N . GLU A 1 25 ? -3.176 3.495 3.563 1.00 0.00 675 GLU A N 25
ATOM 20693 C CA . GLU A 1 25 ? -3.142 4.860 4.059 1.00 0.00 675 GLU A CA 25
ATOM 20694 C C . GLU A 1 25 ? -3.626 4.903 5.507 1.00 0.00 675 GLU A C 25
ATOM 20695 O O . GLU A 1 25 ? -3.240 5.784 6.276 1.00 0.00 675 GLU A O 25
ATOM 20707 N N . LYS A 1 26 ? -4.456 3.927 5.876 1.00 0.00 676 LYS A N 25
ATOM 20708 C CA . LYS A 1 26 ? -4.969 3.839 7.236 1.00 0.00 676 LYS A CA 25
ATOM 20709 C C . LYS A 1 26 ? -3.878 3.343 8.181 1.00 0.00 676 LYS A C 25
ATOM 20710 O O . LYS A 1 26 ? -3.865 3.690 9.363 1.00 0.00 676 LYS A O 25
ATOM 20729 N N . THR A 1 27 ? -2.950 2.548 7.652 1.00 0.00 677 THR A N 25
ATOM 20730 C CA . THR A 1 27 ? -1.847 2.036 8.456 1.00 0.00 677 THR A CA 25
ATOM 20731 C C . THR A 1 27 ? -0.945 3.188 8.877 1.00 0.00 677 THR A C 25
ATOM 20732 O O . THR A 1 27 ? -0.317 3.145 9.932 1.00 0.00 677 THR A O 25
ATOM 20743 N N . LEU A 1 28 ? -0.901 4.228 8.045 1.00 0.00 678 LEU A N 25
ATOM 20744 C CA . LEU A 1 28 ? -0.093 5.405 8.333 1.00 0.00 678 LEU A CA 25
ATOM 20745 C C . LEU A 1 28 ? -0.416 5.932 9.724 1.00 0.00 678 LEU A C 25
ATOM 20746 O O . LEU A 1 28 ? 0.458 6.437 10.429 1.00 0.00 678 LEU A O 25
ATOM 20762 N N . LYS A 1 29 ? -1.680 5.793 10.120 1.00 0.00 679 LYS A N 25
ATOM 20763 C CA . LYS A 1 29 ? -2.117 6.238 11.438 1.00 0.00 679 LYS A CA 25
ATOM 20764 C C . LYS A 1 29 ? -1.262 5.599 12.531 1.00 0.00 679 LYS A C 25
ATOM 20765 O O . LYS A 1 29 ? -1.148 6.131 13.635 1.00 0.00 679 LYS A O 25
ATOM 20784 N N . ASN A 1 30 ? -0.660 4.454 12.210 1.00 0.00 680 ASN A N 25
ATOM 20785 C CA . ASN A 1 30 ? 0.189 3.736 13.155 1.00 0.00 680 ASN A CA 25
ATOM 20786 C C . ASN A 1 30 ? 1.239 4.662 13.765 1.00 0.00 680 ASN A C 25
ATOM 20787 O O . ASN A 1 30 ? 2.296 4.890 13.179 1.00 0.00 680 ASN A O 25
ATOM 20798 N N . LYS A 1 31 ? 0.936 5.194 14.945 1.00 0.00 681 LYS A N 25
ATOM 20799 C CA . LYS A 1 31 ? 1.853 6.095 15.635 1.00 0.00 681 LYS A CA 25
ATOM 20800 C C . LYS A 1 31 ? 1.411 6.322 17.076 1.00 0.00 681 LYS A C 25
ATOM 20801 O O . LYS A 1 31 ? 1.545 7.422 17.612 1.00 0.00 681 LYS A O 25
ATOM 20820 N N . GLN A 1 32 ? 0.884 5.273 17.700 1.00 0.00 682 GLN A N 25
ATOM 20821 C CA . GLN A 1 32 ? 0.423 5.357 19.081 1.00 0.00 682 GLN A CA 25
ATOM 20822 C C . GLN A 1 32 ? 1.040 4.250 19.929 1.00 0.00 682 GLN A C 25
ATOM 20823 O O . GLN A 1 32 ? 0.399 3.720 20.837 1.00 0.00 682 GLN A O 25
ATOM 20837 N N . ASN A 1 33 ? 2.287 3.905 19.628 1.00 0.00 683 ASN A N 25
ATOM 20838 C CA . ASN A 1 33 ? 2.990 2.860 20.362 1.00 0.00 683 ASN A CA 25
ATOM 20839 C C . ASN A 1 33 ? 2.261 1.526 20.244 1.00 0.00 683 ASN A C 25
ATOM 20840 O O . ASN A 1 33 ? 2.803 0.511 20.728 1.00 0.00 683 ASN A O 25
ATOM 20852 N N . ARG B 2 1 ? 10.398 -8.378 23.288 1.00 0.00 405 ARG B N 25
ATOM 20853 C CA . ARG B 2 1 ? 11.020 -8.738 21.987 1.00 0.00 405 ARG B CA 25
ATOM 20854 C C . ARG B 2 1 ? 10.163 -8.262 20.816 1.00 0.00 405 ARG B C 25
ATOM 20855 O O . ARG B 2 1 ? 8.994 -7.919 20.991 1.00 0.00 405 ARG B O 25
ATOM 20877 N N . PRO B 2 2 ? 10.737 -8.234 19.600 1.00 0.00 406 PRO B N 25
ATOM 20878 C CA . PRO B 2 2 ? 10.020 -7.797 18.398 1.00 0.00 406 PRO B CA 25
ATOM 20879 C C . PRO B 2 2 ? 8.948 -8.797 17.967 1.00 0.00 406 PRO B C 25
ATOM 20880 O O . PRO B 2 2 ? 9.264 -9.892 17.501 1.00 0.00 406 PRO B O 25
ATOM 20891 N N . PRO B 2 3 ? 7.660 -8.435 18.115 1.00 0.00 407 PRO B N 25
ATOM 20892 C CA . PRO B 2 3 ? 6.547 -9.313 17.735 1.00 0.00 407 PRO B CA 25
ATOM 20893 C C . PRO B 2 3 ? 6.438 -9.488 16.223 1.00 0.00 407 PRO B C 25
ATOM 20894 O O . PRO B 2 3 ? 6.907 -8.647 15.457 1.00 0.00 407 PRO B O 25
ATOM 20905 N N . PRO B 2 4 ? 5.816 -10.590 15.771 1.00 0.00 408 PRO B N 25
ATOM 20906 C CA . PRO B 2 4 ? 5.646 -10.873 14.342 1.00 0.00 408 PRO B CA 25
ATOM 20907 C C . PRO B 2 4 ? 4.654 -9.925 13.678 1.00 0.00 408 PRO B C 25
ATOM 20908 O O . PRO B 2 4 ? 3.715 -9.447 14.315 1.00 0.00 408 PRO B O 25
ATOM 20919 N N . ALA B 2 5 ? 4.868 -9.656 12.395 1.00 0.00 409 ALA B N 25
ATOM 20920 C CA . ALA B 2 5 ? 3.992 -8.766 11.644 1.00 0.00 409 ALA B CA 25
ATOM 20921 C C . ALA B 2 5 ? 2.684 -9.460 11.280 1.00 0.00 409 ALA B C 25
ATOM 20922 O O . ALA B 2 5 ? 2.441 -10.598 11.684 1.00 0.00 409 ALA B O 25
ATOM 20929 N N . HIS B 2 6 ? 1.846 -8.770 10.514 1.00 0.00 410 HIS B N 25
ATOM 20930 C CA . HIS B 2 6 ? 0.562 -9.322 10.095 1.00 0.00 410 HIS B CA 25
ATOM 20931 C C . HIS B 2 6 ? 0.756 -10.603 9.291 1.00 0.00 410 HIS B C 25
ATOM 20932 O O . HIS B 2 6 ? 1.849 -11.171 9.265 1.00 0.00 410 HIS B O 25
ATOM 20947 N N . HIS B 2 7 ? -0.309 -11.054 8.636 1.00 0.00 411 HIS B N 25
ATOM 20948 C CA . HIS B 2 7 ? -0.254 -12.269 7.832 1.00 0.00 411 HIS B CA 25
ATOM 20949 C C . HIS B 2 7 ? -1.297 -12.232 6.718 1.00 0.00 411 HIS B C 25
ATOM 20950 O O . HIS B 2 7 ? -1.855 -11.178 6.413 1.00 0.00 411 HIS B O 25
ATOM 20965 N N . ASN B 2 8 ? -1.557 -13.390 6.116 1.00 0.00 412 ASN B N 25
ATOM 20966 C CA . ASN B 2 8 ? -2.534 -13.494 5.035 1.00 0.00 412 ASN B CA 25
ATOM 20967 C C . ASN B 2 8 ? -2.029 -12.801 3.773 1.00 0.00 412 ASN B C 25
ATOM 20968 O O . ASN B 2 8 ? -1.771 -13.450 2.759 1.00 0.00 412 ASN B O 25
ATOM 20979 N N . MET B 2 9 ? -1.893 -11.481 3.840 1.00 0.00 413 MET B N 25
ATOM 20980 C CA . MET B 2 9 ? -1.420 -10.704 2.700 1.00 0.00 413 MET B CA 25
ATOM 20981 C C . MET B 2 9 ? -0.935 -9.325 3.139 1.00 0.00 413 MET B C 25
ATOM 20982 O O . MET B 2 9 ? 0.108 -8.852 2.691 1.00 0.00 413 MET B O 25
ATOM 20996 N N . PHE B 2 10 ? -1.701 -8.685 4.016 1.00 0.00 414 PHE B N 25
ATOM 20997 C CA . PHE B 2 10 ? -1.349 -7.360 4.514 1.00 0.00 414 PHE B CA 25
ATOM 20998 C C . PHE B 2 10 ? -0.347 -7.455 5.665 1.00 0.00 414 PHE B C 25
ATOM 20999 O O . PHE B 2 10 ? -0.594 -6.951 6.760 1.00 0.00 414 PHE B O 25
ATOM 21016 N N . SER B 2 11 ? 0.786 -8.101 5.405 1.00 0.00 415 SER B N 25
ATOM 21017 C CA . SER B 2 11 ? 1.827 -8.260 6.416 1.00 0.00 415 SER B CA 25
ATOM 21018 C C . SER B 2 11 ? 3.063 -7.442 6.048 1.00 0.00 415 SER B C 25
ATOM 21019 O O . SER B 2 11 ? 3.243 -6.324 6.529 1.00 0.00 415 SER B O 25
ATOM 21027 N N . VAL B 2 12 ? 3.910 -8.001 5.186 1.00 0.00 416 VAL B N 25
ATOM 21028 C CA . VAL B 2 12 ? 5.118 -7.311 4.751 1.00 0.00 416 VAL B CA 25
ATOM 21029 C C . VAL B 2 12 ? 5.720 -7.963 3.502 1.00 0.00 416 VAL B C 25
ATOM 21030 O O . VAL B 2 12 ? 6.891 -8.344 3.491 1.00 0.00 416 VAL B O 25
ATOM 21043 N N . PRO B 2 13 ? 4.924 -8.089 2.423 1.00 0.00 417 PRO B N 25
ATOM 21044 C CA . PRO B 2 13 ? 5.377 -8.681 1.160 1.00 0.00 417 PRO B CA 25
ATOM 21045 C C . PRO B 2 13 ? 6.377 -7.779 0.444 1.00 0.00 417 PRO B C 25
ATOM 21046 O O . PRO B 2 13 ? 6.336 -6.559 0.601 1.00 0.00 417 PRO B O 25
ATOM 21057 N N . PRO B 2 14 ? 7.291 -8.353 -0.357 1.00 0.00 418 PRO B N 25
ATOM 21058 C CA . PRO B 2 14 ? 8.286 -7.560 -1.083 1.00 0.00 418 PRO B CA 25
ATOM 21059 C C . PRO B 2 14 ? 7.603 -6.546 -1.994 1.00 0.00 418 PRO B C 25
ATOM 21060 O O . PRO B 2 14 ? 6.578 -6.846 -2.606 1.00 0.00 418 PRO B O 25
ATOM 21071 N N . PRO B 2 15 ? 8.135 -5.315 -2.067 1.00 0.00 419 PRO B N 25
ATOM 21072 C CA . PRO B 2 15 ? 7.527 -4.253 -2.878 1.00 0.00 419 PRO B CA 25
ATOM 21073 C C . PRO B 2 15 ? 7.662 -4.463 -4.387 1.00 0.00 419 PRO B C 25
ATOM 21074 O O . PRO B 2 15 ? 8.731 -4.823 -4.881 1.00 0.00 419 PRO B O 25
ATOM 21085 N N . PRO B 2 16 ? 6.574 -4.207 -5.146 1.00 0.00 420 PRO B N 25
ATOM 21086 C CA . PRO B 2 16 ? 6.564 -4.333 -6.603 1.00 0.00 420 PRO B CA 25
ATOM 21087 C C . PRO B 2 16 ? 7.257 -3.159 -7.301 1.00 0.00 420 PRO B C 25
ATOM 21088 O O . PRO B 2 16 ? 8.183 -3.355 -8.087 1.00 0.00 420 PRO B O 25
ATOM 21099 N N . ILE B 2 17 ? 6.779 -1.939 -7.031 1.00 0.00 421 ILE B N 25
ATOM 21100 C CA . ILE B 2 17 ? 7.336 -0.741 -7.664 1.00 0.00 421 ILE B CA 25
ATOM 21101 C C . ILE B 2 17 ? 8.514 -0.162 -6.876 1.00 0.00 421 ILE B C 25
ATOM 21102 O O . ILE B 2 17 ? 9.026 -0.795 -5.952 1.00 0.00 421 ILE B O 25
ATOM 21118 N N . LEU B 2 18 ? 8.948 1.036 -7.259 1.00 0.00 422 LEU B N 25
ATOM 21119 C CA . LEU B 2 18 ? 10.070 1.693 -6.595 1.00 0.00 422 LEU B CA 25
ATOM 21120 C C . LEU B 2 18 ? 10.382 3.026 -7.262 1.00 0.00 422 LEU B C 25
ATOM 21121 O O . LEU B 2 18 ? 11.545 3.398 -7.421 1.00 0.00 422 LEU B O 25
ATOM 21137 N N . GLY B 2 19 ? 9.333 3.741 -7.654 1.00 0.00 423 GLY B N 25
ATOM 21138 C CA . GLY B 2 19 ? 9.511 5.025 -8.303 1.00 0.00 423 GLY B CA 25
ATOM 21139 C C . GLY B 2 19 ? 8.871 6.162 -7.530 1.00 0.00 423 GLY B C 25
ATOM 21140 O O . GLY B 2 19 ? 9.351 6.543 -6.463 1.00 0.00 423 GLY B O 25
ATOM 21144 N N . ARG B 2 20 ? 7.784 6.703 -8.069 1.00 0.00 424 ARG B N 25
ATOM 21145 C CA . ARG B 2 20 ? 7.077 7.803 -7.424 1.00 0.00 424 ARG B CA 25
ATOM 21146 C C . ARG B 2 20 ? 5.596 7.787 -7.789 1.00 0.00 424 ARG B C 25
ATOM 21147 O O . ARG B 2 20 ? 5.136 6.908 -8.516 1.00 0.00 424 ARG B O 25
ATOM 21168 N N . GLY B 2 21 ? 4.856 8.767 -7.281 1.00 0.00 425 GLY B N 25
ATOM 21169 C CA . GLY B 2 21 ? 3.435 8.846 -7.566 1.00 0.00 425 GLY B CA 25
ATOM 21170 C C . GLY B 2 21 ? 3.147 8.976 -9.048 1.00 0.00 425 GLY B C 25
ATOM 21171 O O . GLY B 2 21 ? 1.956 9.059 -9.416 1.00 0.00 425 GLY B O 25
ATOM 21176 N N . GLY A 1 1 ? 8.309 3.521 14.679 1.00 0.00 651 GLY A N 26
ATOM 21177 C CA . GLY A 1 1 ? 6.912 3.112 14.366 1.00 0.00 651 GLY A CA 26
ATOM 21178 C C . GLY A 1 1 ? 6.811 2.339 13.066 1.00 0.00 651 GLY A C 26
ATOM 21179 O O . GLY A 1 1 ? 7.801 2.186 12.350 1.00 0.00 651 GLY A O 26
ATOM 21184 N N . ALA A 1 2 ? 5.613 1.850 12.762 1.00 0.00 652 ALA A N 26
ATOM 21185 C CA . ALA A 1 2 ? 5.389 1.089 11.539 1.00 0.00 652 ALA A CA 26
ATOM 21186 C C . ALA A 1 2 ? 4.743 1.954 10.463 1.00 0.00 652 ALA A C 26
ATOM 21187 O O . ALA A 1 2 ? 3.910 1.481 9.691 1.00 0.00 652 ALA A O 26
ATOM 21194 N N . ASP A 1 3 ? 5.134 3.223 10.416 1.00 0.00 653 ASP A N 26
ATOM 21195 C CA . ASP A 1 3 ? 4.590 4.150 9.432 1.00 0.00 653 ASP A CA 26
ATOM 21196 C C . ASP A 1 3 ? 5.087 3.803 8.033 1.00 0.00 653 ASP A C 26
ATOM 21197 O O . ASP A 1 3 ? 5.892 4.528 7.446 1.00 0.00 653 ASP A O 26
ATOM 21206 N N . TYR A 1 4 ? 4.600 2.686 7.507 1.00 0.00 654 TYR A N 26
ATOM 21207 C CA . TYR A 1 4 ? 4.988 2.230 6.174 1.00 0.00 654 TYR A CA 26
ATOM 21208 C C . TYR A 1 4 ? 3.812 2.258 5.208 1.00 0.00 654 TYR A C 26
ATOM 21209 O O . TYR A 1 4 ? 3.997 2.191 3.994 1.00 0.00 654 TYR A O 26
ATOM 21227 N N . SER A 1 5 ? 2.605 2.351 5.751 1.00 0.00 655 SER A N 26
ATOM 21228 C CA . SER A 1 5 ? 1.400 2.378 4.939 1.00 0.00 655 SER A CA 26
ATOM 21229 C C . SER A 1 5 ? 1.511 3.382 3.802 1.00 0.00 655 SER A C 26
ATOM 21230 O O . SER A 1 5 ? 0.889 3.216 2.756 1.00 0.00 655 SER A O 26
ATOM 21238 N N . ALA A 1 6 ? 2.301 4.421 4.010 1.00 0.00 656 ALA A N 26
ATOM 21239 C CA . ALA A 1 6 ? 2.481 5.442 2.995 1.00 0.00 656 ALA A CA 26
ATOM 21240 C C . ALA A 1 6 ? 3.186 4.876 1.782 1.00 0.00 656 ALA A C 26
ATOM 21241 O O . ALA A 1 6 ? 2.601 4.751 0.707 1.00 0.00 656 ALA A O 26
ATOM 21248 N N . GLN A 1 7 ? 4.449 4.532 1.966 1.00 0.00 657 GLN A N 26
ATOM 21249 C CA . GLN A 1 7 ? 5.234 3.972 0.882 1.00 0.00 657 GLN A CA 26
ATOM 21250 C C . GLN A 1 7 ? 4.664 2.625 0.465 1.00 0.00 657 GLN A C 26
ATOM 21251 O O . GLN A 1 7 ? 4.875 2.173 -0.658 1.00 0.00 657 GLN A O 26
ATOM 21265 N N . TRP A 1 8 ? 3.924 1.987 1.368 1.00 0.00 658 TRP A N 26
ATOM 21266 C CA . TRP A 1 8 ? 3.317 0.706 1.058 1.00 0.00 658 TRP A CA 26
ATOM 21267 C C . TRP A 1 8 ? 2.103 0.923 0.181 1.00 0.00 658 TRP A C 26
ATOM 21268 O O . TRP A 1 8 ? 1.816 0.121 -0.705 1.00 0.00 658 TRP A O 26
ATOM 21289 N N . ALA A 1 9 ? 1.404 2.030 0.407 1.00 0.00 659 ALA A N 26
ATOM 21290 C CA . ALA A 1 9 ? 0.246 2.341 -0.403 1.00 0.00 659 ALA A CA 26
ATOM 21291 C C . ALA A 1 9 ? 0.699 2.653 -1.819 1.00 0.00 659 ALA A C 26
ATOM 21292 O O . ALA A 1 9 ? 0.100 2.187 -2.787 1.00 0.00 659 ALA A O 26
ATOM 21299 N N . GLU A 1 10 ? 1.785 3.427 -1.933 1.00 0.00 660 GLU A N 26
ATOM 21300 C CA . GLU A 1 10 ? 2.337 3.785 -3.238 1.00 0.00 660 GLU A CA 26
ATOM 21301 C C . GLU A 1 10 ? 2.364 2.568 -4.151 1.00 0.00 660 GLU A C 26
ATOM 21302 O O . GLU A 1 10 ? 2.215 2.681 -5.368 1.00 0.00 660 GLU A O 26
ATOM 21314 N N . TYR A 1 11 ? 2.546 1.399 -3.545 1.00 0.00 661 TYR A N 26
ATOM 21315 C CA . TYR A 1 11 ? 2.581 0.158 -4.292 1.00 0.00 661 TYR A CA 26
ATOM 21316 C C . TYR A 1 11 ? 1.192 -0.205 -4.783 1.00 0.00 661 TYR A C 26
ATOM 21317 O O . TYR A 1 11 ? 0.968 -0.377 -5.979 1.00 0.00 661 TYR A O 26
ATOM 21335 N N . TYR A 1 12 ? 0.261 -0.302 -3.852 1.00 0.00 662 TYR A N 26
ATOM 21336 C CA . TYR A 1 12 ? -1.111 -0.634 -4.181 1.00 0.00 662 TYR A CA 26
ATOM 21337 C C . TYR A 1 12 ? -1.761 0.479 -4.985 1.00 0.00 662 TYR A C 26
ATOM 21338 O O . TYR A 1 12 ? -2.810 0.282 -5.598 1.00 0.00 662 TYR A O 26
ATOM 21356 N N . ARG A 1 13 ? -1.122 1.648 -5.006 1.00 0.00 663 ARG A N 26
ATOM 21357 C CA . ARG A 1 13 ? -1.645 2.765 -5.768 1.00 0.00 663 ARG A CA 26
ATOM 21358 C C . ARG A 1 13 ? -1.326 2.592 -7.248 1.00 0.00 663 ARG A C 26
ATOM 21359 O O . ARG A 1 13 ? -1.808 3.352 -8.088 1.00 0.00 663 ARG A O 26
ATOM 21380 N N . SER A 1 14 ? -0.510 1.591 -7.564 1.00 0.00 664 SER A N 26
ATOM 21381 C CA . SER A 1 14 ? -0.137 1.332 -8.943 1.00 0.00 664 SER A CA 26
ATOM 21382 C C . SER A 1 14 ? 0.314 -0.110 -9.142 1.00 0.00 664 SER A C 26
ATOM 21383 O O . SER A 1 14 ? 0.994 -0.430 -10.118 1.00 0.00 664 SER A O 26
ATOM 21391 N N . VAL A 1 15 ? -0.099 -0.988 -8.234 1.00 0.00 665 VAL A N 26
ATOM 21392 C CA . VAL A 1 15 ? 0.235 -2.401 -8.342 1.00 0.00 665 VAL A CA 26
ATOM 21393 C C . VAL A 1 15 ? -1.015 -3.198 -8.702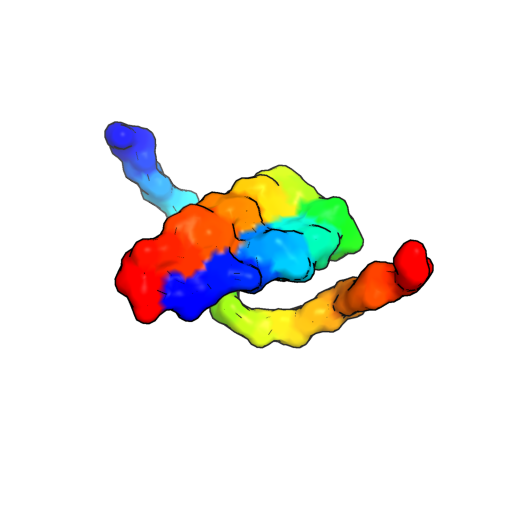 1.00 0.00 665 VAL A C 26
ATOM 21394 O O . VAL A 1 15 ? -0.929 -4.358 -9.103 1.00 0.00 665 VAL A O 26
ATOM 21407 N N . GLY A 1 16 ? -2.180 -2.558 -8.568 1.00 0.00 666 GLY A N 26
ATOM 21408 C CA . GLY A 1 16 ? -3.426 -3.223 -8.899 1.00 0.00 666 GLY A CA 26
ATOM 21409 C C . GLY A 1 16 ? -4.417 -3.231 -7.754 1.00 0.00 666 GLY A C 26
ATOM 21410 O O . GLY A 1 16 ? -5.077 -4.241 -7.508 1.00 0.00 666 GLY A O 26
ATOM 21414 N N . LYS A 1 17 ? -4.532 -2.107 -7.055 1.00 0.00 667 LYS A N 26
ATOM 21415 C CA . LYS A 1 17 ? -5.462 -2.006 -5.936 1.00 0.00 667 LYS A CA 26
ATOM 21416 C C . LYS A 1 17 ? -5.429 -0.618 -5.300 1.00 0.00 667 LYS A C 26
ATOM 21417 O O . LYS A 1 17 ? -5.337 -0.491 -4.081 1.00 0.00 667 LYS A O 26
ATOM 21436 N N . ILE A 1 18 ? -5.522 0.420 -6.129 1.00 0.00 668 ILE A N 26
ATOM 21437 C CA . ILE A 1 18 ? -5.519 1.797 -5.636 1.00 0.00 668 ILE A CA 26
ATOM 21438 C C . ILE A 1 18 ? -6.586 1.983 -4.574 1.00 0.00 668 ILE A C 26
ATOM 21439 O O . ILE A 1 18 ? -6.316 2.457 -3.471 1.00 0.00 668 ILE A O 26
ATOM 21455 N N . GLU A 1 19 ? -7.801 1.594 -4.916 1.00 0.00 669 GLU A N 26
ATOM 21456 C CA . GLU A 1 19 ? -8.923 1.696 -4.004 1.00 0.00 669 GLU A CA 26
ATOM 21457 C C . GLU A 1 19 ? -8.553 1.108 -2.653 1.00 0.00 669 GLU A C 26
ATOM 21458 O O . GLU A 1 19 ? -8.643 1.783 -1.626 1.00 0.00 669 GLU A O 26
ATOM 21470 N N . GLU A 1 20 ? -8.092 -0.133 -2.662 1.00 0.00 670 GLU A N 26
ATOM 21471 C CA . GLU A 1 20 ? -7.660 -0.774 -1.435 1.00 0.00 670 GLU A CA 26
ATOM 21472 C C . GLU A 1 20 ? -6.400 -0.088 -0.939 1.00 0.00 670 GLU A C 26
ATOM 21473 O O . GLU A 1 20 ? -6.100 -0.113 0.255 1.00 0.00 670 GLU A O 26
ATOM 21485 N N . ALA A 1 21 ? -5.671 0.557 -1.856 1.00 0.00 671 ALA A N 26
ATOM 21486 C CA . ALA A 1 21 ? -4.473 1.266 -1.474 1.00 0.00 671 ALA A CA 26
ATOM 21487 C C . ALA A 1 21 ? -4.835 2.454 -0.592 1.00 0.00 671 ALA A C 26
ATOM 21488 O O . ALA A 1 21 ? -3.992 2.986 0.130 1.00 0.00 671 ALA A O 26
ATOM 21495 N N . GLU A 1 22 ? -6.110 2.839 -0.609 1.00 0.00 672 GLU A N 26
ATOM 21496 C CA . GLU A 1 22 ? -6.564 3.914 0.253 1.00 0.00 672 GLU A CA 26
ATOM 21497 C C . GLU A 1 22 ? -6.755 3.356 1.661 1.00 0.00 672 GLU A C 26
ATOM 21498 O O . GLU A 1 22 ? -6.963 4.099 2.619 1.00 0.00 672 GLU A O 26
ATOM 21510 N N . ALA A 1 23 ? -6.644 2.028 1.772 1.00 0.00 673 ALA A N 26
ATOM 21511 C CA . ALA A 1 23 ? -6.756 1.348 3.047 1.00 0.00 673 ALA A CA 26
ATOM 21512 C C . ALA A 1 23 ? -5.399 1.346 3.739 1.00 0.00 673 ALA A C 26
ATOM 21513 O O . ALA A 1 23 ? -5.306 1.361 4.967 1.00 0.00 673 ALA A O 26
ATOM 21520 N N . ILE A 1 24 ? -4.348 1.352 2.922 1.00 0.00 674 ILE A N 26
ATOM 21521 C CA . ILE A 1 24 ? -2.974 1.380 3.420 1.00 0.00 674 ILE A CA 26
ATOM 21522 C C . ILE A 1 24 ? -2.754 2.636 4.233 1.00 0.00 674 ILE A C 26
ATOM 21523 O O . ILE A 1 24 ? -2.392 2.578 5.402 1.00 0.00 674 ILE A O 26
ATOM 21539 N N . GLU A 1 25 ? -2.977 3.780 3.596 1.00 0.00 675 GLU A N 26
ATOM 21540 C CA . GLU A 1 25 ? -2.796 5.067 4.257 1.00 0.00 675 GLU A CA 26
ATOM 21541 C C . GLU A 1 25 ? -3.422 5.070 5.650 1.00 0.00 675 GLU A C 26
ATOM 21542 O O . GLU A 1 25 ? -2.992 5.817 6.525 1.00 0.00 675 GLU A O 26
ATOM 21554 N N . LYS A 1 26 ? -4.427 4.224 5.861 1.00 0.00 676 LYS A N 26
ATOM 21555 C CA . LYS A 1 26 ? -5.074 4.141 7.167 1.00 0.00 676 LYS A CA 26
ATOM 21556 C C . LYS A 1 26 ? -4.139 3.521 8.205 1.00 0.00 676 LYS A C 26
ATOM 21557 O O . LYS A 1 26 ? -4.244 3.818 9.395 1.00 0.00 676 LYS A O 26
ATOM 21576 N N . THR A 1 27 ? -3.214 2.674 7.755 1.00 0.00 677 THR A N 26
ATOM 21577 C CA . THR A 1 27 ? -2.264 2.045 8.670 1.00 0.00 677 THR A CA 26
ATOM 21578 C C . THR A 1 27 ? -1.360 3.102 9.289 1.00 0.00 677 THR A C 26
ATOM 21579 O O . THR A 1 27 ? -0.842 2.917 10.389 1.00 0.00 677 THR A O 26
ATOM 21590 N N . LEU A 1 28 ? -1.187 4.224 8.587 1.00 0.00 678 LEU A N 26
ATOM 21591 C CA . LEU A 1 28 ? -0.359 5.312 9.093 1.00 0.00 678 LEU A CA 26
ATOM 21592 C C . LEU A 1 28 ? -0.823 5.706 10.486 1.00 0.00 678 LEU A C 26
ATOM 21593 O O . LEU A 1 28 ? -0.020 6.085 11.338 1.00 0.00 678 LEU A O 26
ATOM 21609 N N . LYS A 1 29 ? -2.130 5.592 10.715 1.00 0.00 679 LYS A N 26
ATOM 21610 C CA . LYS A 1 29 ? -2.702 5.916 12.015 1.00 0.00 679 LYS A CA 26
ATOM 21611 C C . LYS A 1 29 ? -2.024 5.105 13.120 1.00 0.00 679 LYS A C 26
ATOM 21612 O O . LYS A 1 29 ? -2.076 5.474 14.294 1.00 0.00 679 LYS A O 26
ATOM 21631 N N . ASN A 1 30 ? -1.387 3.995 12.736 1.00 0.00 680 ASN A N 26
ATOM 21632 C CA . ASN A 1 30 ? -0.696 3.129 13.688 1.00 0.00 680 ASN A CA 26
ATOM 21633 C C . ASN A 1 30 ? 0.165 3.943 14.652 1.00 0.00 680 ASN A C 26
ATOM 21634 O O . ASN A 1 30 ? -0.218 4.169 15.800 1.00 0.00 680 ASN A O 26
ATOM 21645 N N . LYS A 1 31 ? 1.327 4.381 14.179 1.00 0.00 681 LYS A N 26
ATOM 21646 C CA . LYS A 1 31 ? 2.238 5.170 14.999 1.00 0.00 681 LYS A CA 26
ATOM 21647 C C . LYS A 1 31 ? 2.643 4.402 16.254 1.00 0.00 681 LYS A C 26
ATOM 21648 O O . LYS A 1 31 ? 2.404 4.852 17.375 1.00 0.00 681 LYS A O 26
ATOM 21667 N N . GLN A 1 32 ? 3.257 3.241 16.057 1.00 0.00 682 GLN A N 26
ATOM 21668 C CA . GLN A 1 32 ? 3.695 2.408 17.171 1.00 0.00 682 GLN A CA 26
ATOM 21669 C C . GLN A 1 32 ? 5.175 2.629 17.467 1.00 0.00 682 GLN A C 26
ATOM 21670 O O . GLN A 1 32 ? 5.881 1.705 17.874 1.00 0.00 682 GLN A O 26
ATOM 21684 N N . ASN A 1 33 ? 5.639 3.856 17.261 1.00 0.00 683 ASN A N 26
ATOM 21685 C CA . ASN A 1 33 ? 7.036 4.197 17.507 1.00 0.00 683 ASN A CA 26
ATOM 21686 C C . ASN A 1 33 ? 7.383 4.041 18.984 1.00 0.00 683 ASN A C 26
ATOM 21687 O O . ASN A 1 33 ? 7.138 4.994 19.751 1.00 0.00 683 ASN A O 26
ATOM 21699 N N . ARG B 2 1 ? -3.282 -7.036 17.569 1.00 0.00 405 ARG B N 26
ATOM 21700 C CA . ARG B 2 1 ? -4.300 -5.976 17.794 1.00 0.00 405 ARG B CA 26
ATOM 21701 C C . ARG B 2 1 ? -5.485 -6.509 18.593 1.00 0.00 405 ARG B C 26
ATOM 21702 O O . ARG B 2 1 ? -6.493 -6.926 18.021 1.00 0.00 405 ARG B O 26
ATOM 21724 N N . PRO B 2 2 ? -5.381 -6.503 19.933 1.00 0.00 406 PRO B N 26
ATOM 21725 C CA . PRO B 2 2 ? -6.450 -6.989 20.811 1.00 0.00 406 PRO B CA 26
ATOM 21726 C C . PRO B 2 2 ? -7.773 -6.258 20.584 1.00 0.00 406 PRO B C 26
ATOM 21727 O O . PRO B 2 2 ? -8.828 -6.886 20.500 1.00 0.00 406 PRO B O 26
ATOM 21738 N N . PRO B 2 3 ? -7.741 -4.915 20.479 1.00 0.00 407 PRO B N 26
ATOM 21739 C CA . PRO B 2 3 ? -8.950 -4.114 20.260 1.00 0.00 407 PRO B CA 26
ATOM 21740 C C . PRO B 2 3 ? -9.774 -4.620 19.079 1.00 0.00 407 PRO B C 26
ATOM 21741 O O . PRO B 2 3 ? -9.251 -5.284 18.184 1.00 0.00 407 PRO B O 26
ATOM 21752 N N . PRO B 2 4 ? -11.083 -4.312 19.062 1.00 0.00 408 PRO B N 26
ATOM 21753 C CA . PRO B 2 4 ? -11.980 -4.738 17.983 1.00 0.00 408 PRO B CA 26
ATOM 21754 C C . PRO B 2 4 ? -11.445 -4.368 16.604 1.00 0.00 408 PRO B C 26
ATOM 21755 O O . PRO B 2 4 ? -11.319 -3.189 16.273 1.00 0.00 408 PRO B O 26
ATOM 21766 N N . ALA B 2 5 ? -11.134 -5.381 15.804 1.00 0.00 409 ALA B N 26
ATOM 21767 C CA . ALA B 2 5 ? -10.612 -5.162 14.461 1.00 0.00 409 ALA B CA 26
ATOM 21768 C C . ALA B 2 5 ? -10.829 -6.389 13.581 1.00 0.00 409 ALA B C 26
ATOM 21769 O O . ALA B 2 5 ? -10.450 -7.501 13.945 1.00 0.00 409 ALA B O 26
ATOM 21776 N N . HIS B 2 6 ? -11.440 -6.177 12.419 1.00 0.00 410 HIS B N 26
ATOM 21777 C CA . HIS B 2 6 ? -11.707 -7.267 11.487 1.00 0.00 410 HIS B CA 26
ATOM 21778 C C . HIS B 2 6 ? -10.406 -7.901 11.004 1.00 0.00 410 HIS B C 26
ATOM 21779 O O . HIS B 2 6 ? -9.317 -7.464 11.376 1.00 0.00 410 HIS B O 26
ATOM 21794 N N . HIS B 2 7 ? -10.528 -8.933 10.176 1.00 0.00 411 HIS B N 26
ATOM 21795 C CA . HIS B 2 7 ? -9.363 -9.628 9.643 1.00 0.00 411 HIS B CA 26
ATOM 21796 C C . HIS B 2 7 ? -8.625 -8.755 8.632 1.00 0.00 411 HIS B C 26
ATOM 21797 O O . HIS B 2 7 ? -9.047 -8.629 7.483 1.00 0.00 411 HIS B O 26
ATOM 21812 N N . ASN B 2 8 ? -7.521 -8.157 9.068 1.00 0.00 412 ASN B N 26
ATOM 21813 C CA . ASN B 2 8 ? -6.725 -7.296 8.201 1.00 0.00 412 ASN B CA 26
ATOM 21814 C C . ASN B 2 8 ? -5.235 -7.482 8.471 1.00 0.00 412 ASN B C 26
ATOM 21815 O O . ASN B 2 8 ? -4.815 -7.614 9.620 1.00 0.00 412 ASN B O 26
ATOM 21826 N N . MET B 2 9 ? -4.442 -7.489 7.404 1.00 0.00 413 MET B N 26
ATOM 21827 C CA . MET B 2 9 ? -2.999 -7.657 7.526 1.00 0.00 413 MET B CA 26
ATOM 21828 C C . MET B 2 9 ? -2.291 -7.236 6.243 1.00 0.00 413 MET B C 26
ATOM 21829 O O . MET B 2 9 ? -2.774 -7.499 5.141 1.00 0.00 413 MET B O 26
ATOM 21843 N N . PHE B 2 10 ? -1.146 -6.579 6.394 1.00 0.00 414 PHE B N 26
ATOM 21844 C CA . PHE B 2 10 ? -0.371 -6.120 5.246 1.00 0.00 414 PHE B CA 26
ATOM 21845 C C . PHE B 2 10 ? 0.875 -6.979 5.052 1.00 0.00 414 PHE B C 26
ATOM 21846 O O . PHE B 2 10 ? 1.344 -7.163 3.928 1.00 0.00 414 PHE B O 26
ATOM 21863 N N . SER B 2 11 ? 1.413 -7.497 6.153 1.00 0.00 415 SER B N 26
ATOM 21864 C CA . SER B 2 11 ? 2.610 -8.330 6.098 1.00 0.00 415 SER B CA 26
ATOM 21865 C C . SER B 2 11 ? 3.771 -7.552 5.484 1.00 0.00 415 SER B C 26
ATOM 21866 O O . SER B 2 11 ? 3.744 -6.322 5.436 1.00 0.00 415 SER B O 26
ATOM 21874 N N . VAL B 2 12 ? 4.788 -8.266 5.005 1.00 0.00 416 VAL B N 26
ATOM 21875 C CA . VAL B 2 12 ? 5.942 -7.618 4.393 1.00 0.00 416 VAL B CA 26
ATOM 21876 C C . VAL B 2 12 ? 6.364 -8.308 3.092 1.00 0.00 416 VAL B C 26
ATOM 21877 O O . VAL B 2 12 ? 7.537 -8.637 2.907 1.00 0.00 416 VAL B O 26
ATOM 21890 N N . PRO B 2 13 ? 5.417 -8.512 2.154 1.00 0.00 417 PRO B N 26
ATOM 21891 C CA . PRO B 2 13 ? 5.707 -9.134 0.857 1.00 0.00 417 PRO B CA 26
ATOM 21892 C C . PRO B 2 13 ? 6.738 -8.323 0.080 1.00 0.00 417 PRO B C 26
ATOM 21893 O O . PRO B 2 13 ? 6.843 -7.113 0.271 1.00 0.00 417 PRO B O 26
ATOM 21904 N N . PRO B 2 14 ? 7.523 -8.963 -0.803 1.00 0.00 418 PRO B N 26
ATOM 21905 C CA . PRO B 2 14 ? 8.538 -8.246 -1.576 1.00 0.00 418 PRO B CA 26
ATOM 21906 C C . PRO B 2 14 ? 7.895 -7.118 -2.376 1.00 0.00 418 PRO B C 26
ATOM 21907 O O . PRO B 2 14 ? 6.792 -7.275 -2.900 1.00 0.00 418 PRO B O 26
ATOM 21918 N N . PRO B 2 15 ? 8.546 -5.943 -2.443 1.00 0.00 419 PRO B N 26
ATOM 21919 C CA . PRO B 2 15 ? 7.983 -4.784 -3.140 1.00 0.00 419 PRO B CA 26
ATOM 21920 C C . PRO B 2 15 ? 7.954 -4.930 -4.663 1.00 0.00 419 PRO B C 26
ATOM 21921 O O . PRO B 2 15 ? 8.919 -5.386 -5.275 1.00 0.00 419 PRO B O 26
ATOM 21932 N N . PRO B 2 16 ? 6.833 -4.518 -5.293 1.00 0.00 420 PRO B N 26
ATOM 21933 C CA . PRO B 2 16 ? 6.666 -4.578 -6.745 1.00 0.00 420 PRO B CA 26
ATOM 21934 C C . PRO B 2 16 ? 7.418 -3.469 -7.490 1.00 0.00 420 PRO B C 26
ATOM 21935 O O . PRO B 2 16 ? 8.338 -3.747 -8.260 1.00 0.00 420 PRO B O 26
ATOM 21946 N N . ILE B 2 17 ? 7.009 -2.213 -7.279 1.00 0.00 421 ILE B N 26
ATOM 21947 C CA . ILE B 2 17 ? 7.638 -1.080 -7.959 1.00 0.00 421 ILE B CA 26
ATOM 21948 C C . ILE B 2 17 ? 8.760 -0.456 -7.126 1.00 0.00 421 ILE B C 26
ATOM 21949 O O . ILE B 2 17 ? 9.263 -1.072 -6.185 1.00 0.00 421 ILE B O 26
ATOM 21965 N N . LEU B 2 18 ? 9.153 0.765 -7.481 1.00 0.00 422 LEU B N 26
ATOM 21966 C CA . LEU B 2 18 ? 10.217 1.463 -6.767 1.00 0.00 422 LEU B CA 26
ATOM 21967 C C . LEU B 2 18 ? 10.405 2.870 -7.325 1.00 0.00 422 LEU B C 26
ATOM 21968 O O . LEU B 2 18 ? 11.525 3.373 -7.409 1.00 0.00 422 LEU B O 26
ATOM 21984 N N . GLY B 2 19 ? 9.298 3.498 -7.709 1.00 0.00 423 GLY B N 26
ATOM 21985 C CA . GLY B 2 19 ? 9.360 4.840 -8.256 1.00 0.00 423 GLY B CA 26
ATOM 21986 C C . GLY B 2 19 ? 9.207 5.909 -7.192 1.00 0.00 423 GLY B C 26
ATOM 21987 O O . GLY B 2 19 ? 8.407 6.831 -7.340 1.00 0.00 423 GLY B O 26
ATOM 21991 N N . ARG B 2 20 ? 9.979 5.785 -6.117 1.00 0.00 424 ARG B N 26
ATOM 21992 C CA . ARG B 2 20 ? 9.926 6.747 -5.024 1.00 0.00 424 ARG B CA 26
ATOM 21993 C C . ARG B 2 20 ? 10.860 7.925 -5.290 1.00 0.00 424 ARG B C 26
ATOM 21994 O O . ARG B 2 20 ? 11.521 7.982 -6.327 1.00 0.00 424 ARG B O 26
ATOM 22015 N N . GLY B 2 21 ? 10.907 8.861 -4.348 1.00 0.00 425 GLY B N 26
ATOM 22016 C CA . GLY B 2 21 ? 11.762 10.023 -4.500 1.00 0.00 425 GLY B CA 26
ATOM 22017 C C . GLY B 2 21 ? 12.045 10.712 -3.179 1.00 0.00 425 GLY B C 26
ATOM 22018 O O . GLY B 2 21 ? 12.513 11.870 -3.202 1.00 0.00 425 GLY B O 26
ATOM 22023 N N . GLY A 1 1 ? 6.240 1.750 16.041 1.00 0.00 651 GLY A N 27
ATOM 22024 C CA . GLY A 1 1 ? 7.296 2.493 15.303 1.00 0.00 651 GLY A CA 27
ATOM 22025 C C . GLY A 1 1 ? 7.610 1.871 13.956 1.00 0.00 651 GLY A C 27
ATOM 22026 O O . GLY A 1 1 ? 8.766 1.572 13.656 1.00 0.00 651 GLY A O 27
ATOM 22031 N N . ALA A 1 2 ? 6.577 1.673 13.143 1.00 0.00 652 ALA A N 27
ATOM 22032 C CA . ALA A 1 2 ? 6.747 1.082 11.821 1.00 0.00 652 ALA A CA 27
ATOM 22033 C C . ALA A 1 2 ? 6.590 2.130 10.726 1.00 0.00 652 ALA A C 27
ATOM 22034 O O . ALA A 1 2 ? 7.561 2.510 10.073 1.00 0.00 652 ALA A O 27
ATOM 22041 N N . ASP A 1 3 ? 5.359 2.590 10.527 1.00 0.00 653 ASP A N 27
ATOM 22042 C CA . ASP A 1 3 ? 5.071 3.592 9.505 1.00 0.00 653 ASP A CA 27
ATOM 22043 C C . ASP A 1 3 ? 5.594 3.143 8.147 1.00 0.00 653 ASP A C 27
ATOM 22044 O O . ASP A 1 3 ? 6.698 3.505 7.741 1.00 0.00 653 ASP A O 27
ATOM 22053 N N . TYR A 1 4 ? 4.792 2.346 7.458 1.00 0.00 654 TYR A N 27
ATOM 22054 C CA . TYR A 1 4 ? 5.165 1.830 6.144 1.00 0.00 654 TYR A CA 27
ATOM 22055 C C . TYR A 1 4 ? 4.012 1.907 5.145 1.00 0.00 654 TYR A C 27
ATOM 22056 O O . TYR A 1 4 ? 4.207 1.670 3.954 1.00 0.00 654 TYR A O 27
ATOM 22074 N N . SER A 1 5 ? 2.819 2.250 5.622 1.00 0.00 655 SER A N 27
ATOM 22075 C CA . SER A 1 5 ? 1.652 2.362 4.756 1.00 0.00 655 SER A CA 27
ATOM 22076 C C . SER A 1 5 ? 1.914 3.328 3.605 1.00 0.00 655 SER A C 27
ATOM 22077 O O . SER A 1 5 ? 1.337 3.200 2.531 1.00 0.00 655 SER A O 27
ATOM 22085 N N . ALA A 1 6 ? 2.792 4.296 3.823 1.00 0.00 656 ALA A N 27
ATOM 22086 C CA . ALA A 1 6 ? 3.104 5.258 2.779 1.00 0.00 656 ALA A CA 27
ATOM 22087 C C . ALA A 1 6 ? 3.717 4.567 1.583 1.00 0.00 656 ALA A C 27
ATOM 22088 O O . ALA A 1 6 ? 3.133 4.536 0.500 1.00 0.00 656 ALA A O 27
ATOM 22095 N N . GLN A 1 7 ? 4.895 4.010 1.785 1.00 0.00 657 GLN A N 27
ATOM 22096 C CA . GLN A 1 7 ? 5.578 3.315 0.715 1.00 0.00 657 GLN A CA 27
ATOM 22097 C C . GLN A 1 7 ? 4.865 2.006 0.402 1.00 0.00 657 GLN A C 27
ATOM 22098 O O . GLN A 1 7 ? 5.013 1.449 -0.683 1.00 0.00 657 GLN A O 27
ATOM 22112 N N . TRP A 1 8 ? 4.082 1.518 1.361 1.00 0.00 658 TRP A N 27
ATOM 22113 C CA . TRP A 1 8 ? 3.343 0.279 1.176 1.00 0.00 658 TRP A CA 27
ATOM 22114 C C . TRP A 1 8 ? 2.096 0.534 0.351 1.00 0.00 658 TRP A C 27
ATOM 22115 O O . TRP A 1 8 ? 1.700 -0.301 -0.462 1.00 0.00 658 TRP A O 27
ATOM 22136 N N . ALA A 1 9 ? 1.489 1.700 0.540 1.00 0.00 659 ALA A N 27
ATOM 22137 C CA . ALA A 1 9 ? 0.307 2.044 -0.224 1.00 0.00 659 ALA A CA 27
ATOM 22138 C C . ALA A 1 9 ? 0.712 2.305 -1.667 1.00 0.00 659 ALA A C 27
ATOM 22139 O O . ALA A 1 9 ? -0.024 1.981 -2.598 1.00 0.00 659 ALA A O 27
ATOM 22146 N N . GLU A 1 10 ? 1.912 2.868 -1.845 1.00 0.00 660 GLU A N 27
ATOM 22147 C CA . GLU A 1 10 ? 2.433 3.151 -3.178 1.00 0.00 660 GLU A CA 27
ATOM 22148 C C . GLU A 1 10 ? 2.336 1.909 -4.057 1.00 0.00 660 GLU A C 27
ATOM 22149 O O . GLU A 1 10 ? 2.140 2.005 -5.269 1.00 0.00 660 GLU A O 27
ATOM 22161 N N . TYR A 1 11 ? 2.454 0.742 -3.429 1.00 0.00 661 TYR A N 27
ATOM 22162 C CA . TYR A 1 11 ? 2.358 -0.521 -4.150 1.00 0.00 661 TYR A CA 27
ATOM 22163 C C . TYR A 1 11 ? 0.948 -0.716 -4.658 1.00 0.00 661 TYR A C 27
ATOM 22164 O O . TYR A 1 11 ? 0.703 -0.803 -5.860 1.00 0.00 661 TYR A O 27
ATOM 22182 N N . TYR A 1 12 ? 0.024 -0.770 -3.716 1.00 0.00 662 TYR A N 27
ATOM 22183 C CA . TYR A 1 12 ? -1.381 -0.946 -4.021 1.00 0.00 662 TYR A CA 27
ATOM 22184 C C . TYR A 1 12 ? -1.891 0.192 -4.894 1.00 0.00 662 TYR A C 27
ATOM 22185 O O . TYR A 1 12 ? -2.957 0.087 -5.499 1.00 0.00 662 TYR A O 27
ATOM 22203 N N . ARG A 1 13 ? -1.116 1.272 -4.977 1.00 0.00 663 ARG A N 27
ATOM 22204 C CA . ARG A 1 13 ? -1.496 2.403 -5.804 1.00 0.00 663 ARG A CA 27
ATOM 22205 C C . ARG A 1 13 ? -1.162 2.137 -7.265 1.00 0.00 663 ARG A C 27
ATOM 22206 O O . ARG A 1 13 ? -1.495 2.936 -8.141 1.00 0.00 663 ARG A O 27
ATOM 22227 N N . SER A 1 14 ? -0.503 1.015 -7.527 1.00 0.00 664 SER A N 27
ATOM 22228 C CA . SER A 1 14 ? -0.135 0.658 -8.884 1.00 0.00 664 SER A CA 27
ATOM 22229 C C . SER A 1 14 ? 0.185 -0.825 -9.008 1.00 0.00 664 SER A C 27
ATOM 22230 O O . SER A 1 14 ? 0.844 -1.251 -9.956 1.00 0.00 664 SER A O 27
ATOM 22238 N N . VAL A 1 15 ? -0.314 -1.612 -8.061 1.00 0.00 665 VAL A N 27
ATOM 22239 C CA . VAL A 1 15 ? -0.111 -3.049 -8.088 1.00 0.00 665 VAL A CA 27
ATOM 22240 C C . VAL A 1 15 ? -1.417 -3.743 -8.456 1.00 0.00 665 VAL A C 27
ATOM 22241 O O . VAL A 1 15 ? -1.425 -4.914 -8.835 1.00 0.00 665 VAL A O 27
ATOM 22254 N N . GLY A 1 16 ? -2.526 -3.001 -8.358 1.00 0.00 666 GLY A N 27
ATOM 22255 C CA . GLY A 1 16 ? -3.817 -3.564 -8.705 1.00 0.00 666 GLY A CA 27
ATOM 22256 C C . GLY A 1 16 ? -4.827 -3.476 -7.579 1.00 0.00 666 GLY A C 27
ATOM 22257 O O . GLY A 1 16 ? -5.568 -4.427 -7.331 1.00 0.00 666 GLY A O 27
ATOM 22261 N N . LYS A 1 17 ? -4.869 -2.334 -6.899 1.00 0.00 667 LYS A N 27
ATOM 22262 C CA . LYS A 1 17 ? -5.811 -2.145 -5.802 1.00 0.00 667 LYS A CA 27
ATOM 22263 C C . LYS A 1 17 ? -5.661 -0.767 -5.160 1.00 0.00 667 LYS A C 27
ATOM 22264 O O . LYS A 1 17 ? -5.603 -0.650 -3.938 1.00 0.00 667 LYS A O 27
ATOM 22283 N N . ILE A 1 18 ? -5.619 0.275 -5.988 1.00 0.00 668 ILE A N 27
ATOM 22284 C CA . ILE A 1 18 ? -5.500 1.646 -5.486 1.00 0.00 668 ILE A CA 27
ATOM 22285 C C . ILE A 1 18 ? -6.541 1.899 -4.413 1.00 0.00 668 ILE A C 27
ATOM 22286 O O . ILE A 1 18 ? -6.227 2.326 -3.303 1.00 0.00 668 ILE A O 27
ATOM 22302 N N . GLU A 1 19 ? -7.783 1.619 -4.764 1.00 0.00 669 GLU A N 27
ATOM 22303 C CA . GLU A 1 19 ? -8.898 1.792 -3.855 1.00 0.00 669 GLU A CA 27
ATOM 22304 C C . GLU A 1 19 ? -8.587 1.152 -2.511 1.00 0.00 669 GLU A C 27
ATOM 22305 O O . GLU A 1 19 ? -8.767 1.768 -1.460 1.00 0.00 669 GLU A O 27
ATOM 22317 N N . GLU A 1 20 ? -8.084 -0.074 -2.554 1.00 0.00 670 GLU A N 27
ATOM 22318 C CA . GLU A 1 20 ? -7.706 -0.776 -1.340 1.00 0.00 670 GLU A CA 27
ATOM 22319 C C . GLU A 1 20 ? -6.429 -0.169 -0.788 1.00 0.00 670 GLU A C 27
ATOM 22320 O O . GLU A 1 20 ? -6.178 -0.223 0.415 1.00 0.00 670 GLU A O 27
ATOM 22332 N N . ALA A 1 21 ? -5.631 0.445 -1.667 1.00 0.00 671 ALA A N 27
ATOM 22333 C CA . ALA A 1 21 ? -4.410 1.086 -1.228 1.00 0.00 671 ALA A CA 27
ATOM 22334 C C . ALA A 1 21 ? -4.752 2.184 -0.244 1.00 0.00 671 ALA A C 27
ATOM 22335 O O . ALA A 1 21 ? -4.048 2.393 0.743 1.00 0.00 671 ALA A O 27
ATOM 22342 N N . GLU A 1 22 ? -5.873 2.861 -0.499 1.00 0.00 672 GLU A N 27
ATOM 22343 C CA . GLU A 1 22 ? -6.332 3.907 0.398 1.00 0.00 672 GLU A CA 27
ATOM 22344 C C . GLU A 1 22 ? -6.453 3.333 1.804 1.00 0.00 672 GLU A C 27
ATOM 22345 O O . GLU A 1 22 ? -6.353 4.053 2.798 1.00 0.00 672 GLU A O 27
ATOM 22357 N N . ALA A 1 23 ? -6.640 2.013 1.872 1.00 0.00 673 ALA A N 27
ATOM 22358 C CA . ALA A 1 23 ? -6.743 1.317 3.141 1.00 0.00 673 ALA A CA 27
ATOM 22359 C C . ALA A 1 23 ? -5.393 1.321 3.844 1.00 0.00 673 ALA A C 27
ATOM 22360 O O . ALA A 1 23 ? -5.318 1.449 5.066 1.00 0.00 673 ALA A O 27
ATOM 22367 N N . ILE A 1 24 ? -4.323 1.204 3.057 1.00 0.00 674 ILE A N 27
ATOM 22368 C CA . ILE A 1 24 ? -2.974 1.219 3.608 1.00 0.00 674 ILE A CA 27
ATOM 22369 C C . ILE A 1 24 ? -2.722 2.552 4.292 1.00 0.00 674 ILE A C 27
ATOM 22370 O O . ILE A 1 24 ? -2.227 2.609 5.412 1.00 0.00 674 ILE A O 27
ATOM 22386 N N . GLU A 1 25 ? -3.060 3.627 3.596 1.00 0.00 675 GLU A N 27
ATOM 22387 C CA . GLU A 1 25 ? -2.865 4.965 4.125 1.00 0.00 675 GLU A CA 27
ATOM 22388 C C . GLU A 1 25 ? -3.408 5.071 5.548 1.00 0.00 675 GLU A C 27
ATOM 22389 O O . GLU A 1 25 ? -2.946 5.896 6.336 1.00 0.00 675 GLU A O 27
ATOM 22401 N N . LYS A 1 26 ? -4.379 4.223 5.882 1.00 0.00 676 LYS A N 27
ATOM 22402 C CA . LYS A 1 26 ? -4.952 4.222 7.222 1.00 0.00 676 LYS A CA 27
ATOM 22403 C C . LYS A 1 26 ? -3.968 3.634 8.231 1.00 0.00 676 LYS A C 27
ATOM 22404 O O . LYS A 1 26 ? -4.006 3.977 9.413 1.00 0.00 676 LYS A O 27
ATOM 22423 N N . THR A 1 27 ? -3.077 2.764 7.761 1.00 0.00 677 THR A N 27
ATOM 22424 C CA . THR A 1 27 ? -2.081 2.160 8.638 1.00 0.00 677 THR A CA 27
ATOM 22425 C C . THR A 1 27 ? -1.139 3.231 9.167 1.00 0.00 677 THR A C 27
ATOM 22426 O O . THR A 1 27 ? -0.608 3.113 10.270 1.00 0.00 677 THR A O 27
ATOM 22437 N N . LEU A 1 28 ? -0.945 4.290 8.380 1.00 0.00 678 LEU A N 27
ATOM 22438 C CA . LEU A 1 28 ? -0.077 5.390 8.786 1.00 0.00 678 LEU A CA 27
ATOM 22439 C C . LEU A 1 28 ? -0.468 5.874 10.173 1.00 0.00 678 LEU A C 27
ATOM 22440 O O . LEU A 1 28 ? 0.382 6.284 10.965 1.00 0.00 678 LEU A O 27
ATOM 22456 N N . LYS A 1 29 ? -1.764 5.807 10.466 1.00 0.00 679 LYS A N 27
ATOM 22457 C CA . LYS A 1 29 ? -2.271 6.222 11.768 1.00 0.00 679 LYS A CA 27
ATOM 22458 C C . LYS A 1 29 ? -1.564 5.465 12.892 1.00 0.00 679 LYS A C 27
ATOM 22459 O O . LYS A 1 29 ? -1.537 5.918 14.036 1.00 0.00 679 LYS A O 27
ATOM 22478 N N . ASN A 1 30 ? -0.989 4.308 12.556 1.00 0.00 680 ASN A N 27
ATOM 22479 C CA . ASN A 1 30 ? -0.278 3.488 13.534 1.00 0.00 680 ASN A CA 27
ATOM 22480 C C . ASN A 1 30 ? 0.765 4.310 14.285 1.00 0.00 680 ASN A C 27
ATOM 22481 O O . ASN A 1 30 ? 0.921 5.506 14.041 1.00 0.00 680 ASN A O 27
ATOM 22492 N N . LYS A 1 31 ? 1.476 3.657 15.203 1.00 0.00 681 LYS A N 27
ATOM 22493 C CA . LYS A 1 31 ? 2.510 4.317 15.999 1.00 0.00 681 LYS A CA 27
ATOM 22494 C C . LYS A 1 31 ? 2.027 5.665 16.531 1.00 0.00 681 LYS A C 27
ATOM 22495 O O . LYS A 1 31 ? 2.784 6.636 16.571 1.00 0.00 681 LYS A O 27
ATOM 22514 N N . GLN A 1 32 ? 0.763 5.716 16.939 1.00 0.00 682 GLN A N 27
ATOM 22515 C CA . GLN A 1 32 ? 0.180 6.944 17.468 1.00 0.00 682 GLN A CA 27
ATOM 22516 C C . GLN A 1 32 ? -0.430 6.706 18.846 1.00 0.00 682 GLN A C 27
ATOM 22517 O O . GLN A 1 32 ? -1.419 7.338 19.215 1.00 0.00 682 GLN A O 27
ATOM 22531 N N . ASN A 1 33 ? 0.168 5.791 19.601 1.00 0.00 683 ASN A N 27
ATOM 22532 C CA . ASN A 1 33 ? -0.317 5.469 20.938 1.00 0.00 683 ASN A CA 27
ATOM 22533 C C . ASN A 1 33 ? 0.555 6.124 22.005 1.00 0.00 683 ASN A C 27
ATOM 22534 O O . ASN A 1 33 ? 1.178 7.163 21.702 1.00 0.00 683 ASN A O 27
ATOM 22546 N N . ARG B 2 1 ? -12.225 -0.597 14.375 1.00 0.00 405 ARG B N 27
ATOM 22547 C CA . ARG B 2 1 ? -11.180 0.202 15.073 1.00 0.00 405 ARG B CA 27
ATOM 22548 C C . ARG B 2 1 ? -9.901 -0.609 15.283 1.00 0.00 405 ARG B C 27
ATOM 22549 O O . ARG B 2 1 ? -8.811 -0.167 14.921 1.00 0.00 405 ARG B O 27
ATOM 22571 N N . PRO B 2 2 ? -10.016 -1.813 15.875 1.00 0.00 406 PRO B N 27
ATOM 22572 C CA . PRO B 2 2 ? -8.866 -2.678 16.130 1.00 0.00 406 PRO B CA 27
ATOM 22573 C C . PRO B 2 2 ? -8.461 -3.488 14.899 1.00 0.00 406 PRO B C 27
ATOM 22574 O O . PRO B 2 2 ? -9.197 -4.373 14.462 1.00 0.00 406 PRO B O 27
ATOM 22585 N N . PRO B 2 3 ? -7.281 -3.198 14.319 1.00 0.00 407 PRO B N 27
ATOM 22586 C CA . PRO B 2 3 ? -6.789 -3.909 13.134 1.00 0.00 407 PRO B CA 27
ATOM 22587 C C . PRO B 2 3 ? -6.845 -5.426 13.302 1.00 0.00 407 PRO B C 27
ATOM 22588 O O . PRO B 2 3 ? -6.032 -6.007 14.020 1.00 0.00 407 PRO B O 27
ATOM 22599 N N . PRO B 2 4 ? -7.808 -6.092 12.638 1.00 0.00 408 PRO B N 27
ATOM 22600 C CA . PRO B 2 4 ? -7.959 -7.549 12.722 1.00 0.00 408 PRO B CA 27
ATOM 22601 C C . PRO B 2 4 ? -6.660 -8.285 12.413 1.00 0.00 408 PRO B C 27
ATOM 22602 O O . PRO B 2 4 ? -5.619 -7.663 12.200 1.00 0.00 408 PRO B O 27
ATOM 22613 N N . ALA B 2 5 ? -6.728 -9.611 12.389 1.00 0.00 409 ALA B N 27
ATOM 22614 C CA . ALA B 2 5 ? -5.557 -10.432 12.105 1.00 0.00 409 ALA B CA 27
ATOM 22615 C C . ALA B 2 5 ? -5.953 -11.882 11.848 1.00 0.00 409 ALA B C 27
ATOM 22616 O O . ALA B 2 5 ? -5.224 -12.807 12.206 1.00 0.00 409 ALA B O 27
ATOM 22623 N N . HIS B 2 6 ? -7.110 -12.072 11.223 1.00 0.00 410 HIS B N 27
ATOM 22624 C CA . HIS B 2 6 ? -7.602 -13.410 10.916 1.00 0.00 410 HIS B CA 27
ATOM 22625 C C . HIS B 2 6 ? -7.065 -13.892 9.573 1.00 0.00 410 HIS B C 27
ATOM 22626 O O . HIS B 2 6 ? -6.190 -14.756 9.517 1.00 0.00 410 HIS B O 27
ATOM 22641 N N . HIS B 2 7 ? -7.598 -13.330 8.493 1.00 0.00 411 HIS B N 27
ATOM 22642 C CA . HIS B 2 7 ? -7.173 -13.704 7.148 1.00 0.00 411 HIS B CA 27
ATOM 22643 C C . HIS B 2 7 ? -7.169 -12.491 6.224 1.00 0.00 411 HIS B C 27
ATOM 22644 O O . HIS B 2 7 ? -8.224 -11.997 5.827 1.00 0.00 411 HIS B O 27
ATOM 22659 N N . ASN B 2 8 ? -5.976 -12.016 5.883 1.00 0.00 412 ASN B N 27
ATOM 22660 C CA . ASN B 2 8 ? -5.834 -10.861 5.005 1.00 0.00 412 ASN B CA 27
ATOM 22661 C C . ASN B 2 8 ? -4.366 -10.603 4.677 1.00 0.00 412 ASN B C 27
ATOM 22662 O O . ASN B 2 8 ? -3.524 -10.535 5.572 1.00 0.00 412 ASN B O 27
ATOM 22673 N N . MET B 2 9 ? -4.069 -10.460 3.390 1.00 0.00 413 MET B N 27
ATOM 22674 C CA . MET B 2 9 ? -2.703 -10.210 2.945 1.00 0.00 413 MET B CA 27
ATOM 22675 C C . MET B 2 9 ? -2.301 -8.762 3.211 1.00 0.00 413 MET B C 27
ATOM 22676 O O . MET B 2 9 ? -2.582 -7.872 2.408 1.00 0.00 413 MET B O 27
ATOM 22690 N N . PHE B 2 10 ? -1.643 -8.533 4.342 1.00 0.00 414 PHE B N 27
ATOM 22691 C CA . PHE B 2 10 ? -1.203 -7.195 4.714 1.00 0.00 414 PHE B CA 27
ATOM 22692 C C . PHE B 2 10 ? 0.036 -7.253 5.604 1.00 0.00 414 PHE B C 27
ATOM 22693 O O . PHE B 2 10 ? 0.290 -6.341 6.391 1.00 0.00 414 PHE B O 27
ATOM 22710 N N . SER B 2 11 ? 0.808 -8.331 5.474 1.00 0.00 415 SER B N 27
ATOM 22711 C CA . SER B 2 11 ? 2.021 -8.501 6.268 1.00 0.00 415 SER B CA 27
ATOM 22712 C C . SER B 2 11 ? 3.134 -7.592 5.751 1.00 0.00 415 SER B C 27
ATOM 22713 O O . SER B 2 11 ? 3.346 -6.499 6.277 1.00 0.00 415 SER B O 27
ATOM 22721 N N . VAL B 2 12 ? 3.835 -8.041 4.713 1.00 0.00 416 VAL B N 27
ATOM 22722 C CA . VAL B 2 12 ? 4.914 -7.254 4.126 1.00 0.00 416 VAL B CA 27
ATOM 22723 C C . VAL B 2 12 ? 4.814 -7.252 2.598 1.00 0.00 416 VAL B C 27
ATOM 22724 O O . VAL B 2 12 ? 5.047 -8.271 1.948 1.00 0.00 416 VAL B O 27
ATOM 22737 N N . PRO B 2 13 ? 4.442 -6.101 2.014 1.00 0.00 417 PRO B N 27
ATOM 22738 C CA . PRO B 2 13 ? 4.277 -5.935 0.563 1.00 0.00 417 PRO B CA 27
ATOM 22739 C C . PRO B 2 13 ? 5.540 -6.223 -0.253 1.00 0.00 417 PRO B C 27
ATOM 22740 O O . PRO B 2 13 ? 6.662 -6.077 0.230 1.00 0.00 417 PRO B O 27
ATOM 22751 N N . PRO B 2 14 ? 5.345 -6.630 -1.522 1.00 0.00 418 PRO B N 27
ATOM 22752 C CA . PRO B 2 14 ? 6.427 -6.948 -2.468 1.00 0.00 418 PRO B CA 27
ATOM 22753 C C . PRO B 2 14 ? 7.391 -5.778 -2.664 1.00 0.00 418 PRO B C 27
ATOM 22754 O O . PRO B 2 14 ? 7.043 -4.630 -2.405 1.00 0.00 418 PRO B O 27
ATOM 22765 N N . PRO B 2 15 ? 8.635 -6.068 -3.089 1.00 0.00 419 PRO B N 27
ATOM 22766 C CA . PRO B 2 15 ? 9.679 -5.050 -3.280 1.00 0.00 419 PRO B CA 27
ATOM 22767 C C . PRO B 2 15 ? 9.209 -3.913 -4.182 1.00 0.00 419 PRO B C 27
ATOM 22768 O O . PRO B 2 15 ? 8.255 -4.067 -4.944 1.00 0.00 419 PRO B O 27
ATOM 22779 N N . PRO B 2 16 ? 9.816 -2.716 -4.028 1.00 0.00 420 PRO B N 27
ATOM 22780 C CA . PRO B 2 16 ? 9.391 -1.507 -4.746 1.00 0.00 420 PRO B CA 27
ATOM 22781 C C . PRO B 2 16 ? 9.226 -1.716 -6.241 1.00 0.00 420 PRO B C 27
ATOM 22782 O O . PRO B 2 16 ? 10.141 -2.150 -6.940 1.00 0.00 420 PRO B O 27
ATOM 22793 N N . ILE B 2 17 ? 8.012 -1.411 -6.706 1.00 0.00 421 ILE B N 27
ATOM 22794 C CA . ILE B 2 17 ? 7.647 -1.565 -8.105 1.00 0.00 421 ILE B CA 27
ATOM 22795 C C . ILE B 2 17 ? 8.704 -0.968 -9.030 1.00 0.00 421 ILE B C 27
ATOM 22796 O O . ILE B 2 17 ? 9.311 -1.676 -9.833 1.00 0.00 421 ILE B O 27
ATOM 22812 N N . LEU B 2 18 ? 8.918 0.338 -8.914 1.00 0.00 422 LEU B N 27
ATOM 22813 C CA . LEU B 2 18 ? 9.900 1.029 -9.740 1.00 0.00 422 LEU B CA 27
ATOM 22814 C C . LEU B 2 18 ? 10.013 2.494 -9.332 1.00 0.00 422 LEU B C 27
ATOM 22815 O O . LEU B 2 18 ? 10.188 3.372 -10.175 1.00 0.00 422 LEU B O 27
ATOM 22831 N N . GLY B 2 19 ? 9.906 2.747 -8.032 1.00 0.00 423 GLY B N 27
ATOM 22832 C CA . GLY B 2 19 ? 9.995 4.104 -7.532 1.00 0.00 423 GLY B CA 27
ATOM 22833 C C . GLY B 2 19 ? 11.426 4.592 -7.425 1.00 0.00 423 GLY B C 27
ATOM 22834 O O . GLY B 2 19 ? 11.957 4.745 -6.325 1.00 0.00 423 GLY B O 27
ATOM 22838 N N . ARG B 2 20 ? 12.053 4.836 -8.571 1.00 0.00 424 ARG B N 27
ATOM 22839 C CA . ARG B 2 20 ? 13.432 5.311 -8.602 1.00 0.00 424 ARG B CA 27
ATOM 22840 C C . ARG B 2 20 ? 14.368 4.303 -7.941 1.00 0.00 424 ARG B C 27
ATOM 22841 O O . ARG B 2 20 ? 14.402 4.184 -6.717 1.00 0.00 424 ARG B O 27
ATOM 22862 N N . GLY B 2 21 ? 15.126 3.581 -8.759 1.00 0.00 425 GLY B N 27
ATOM 22863 C CA . GLY B 2 21 ? 16.052 2.595 -8.236 1.00 0.00 425 GLY B CA 27
ATOM 22864 C C . GLY B 2 21 ? 17.493 3.062 -8.296 1.00 0.00 425 GLY B C 27
ATOM 22865 O O . GLY B 2 21 ? 17.732 4.274 -8.108 1.00 0.00 425 GLY B O 27
ATOM 22870 N N . GLY A 1 1 ? 4.346 -0.445 15.517 1.00 0.00 651 GLY A N 28
ATOM 22871 C CA . GLY A 1 1 ? 3.810 0.583 14.582 1.00 0.00 651 GLY A CA 28
ATOM 22872 C C . GLY A 1 1 ? 4.268 0.361 13.153 1.00 0.00 651 GLY A C 28
ATOM 22873 O O . GLY A 1 1 ? 3.498 -0.102 12.312 1.00 0.00 651 GLY A O 28
ATOM 22878 N N . ALA A 1 2 ? 5.525 0.695 12.879 1.00 0.00 652 ALA A N 28
ATOM 22879 C CA . ALA A 1 2 ? 6.085 0.531 11.543 1.00 0.00 652 ALA A CA 28
ATOM 22880 C C . ALA A 1 2 ? 5.306 1.349 10.517 1.00 0.00 652 ALA A C 28
ATOM 22881 O O . ALA A 1 2 ? 4.519 0.804 9.744 1.00 0.00 652 ALA A O 28
ATOM 22888 N N . ASP A 1 3 ? 5.531 2.659 10.517 1.00 0.00 653 ASP A N 28
ATOM 22889 C CA . ASP A 1 3 ? 4.850 3.549 9.584 1.00 0.00 653 ASP A CA 28
ATOM 22890 C C . ASP A 1 3 ? 5.170 3.171 8.144 1.00 0.00 653 ASP A C 28
ATOM 22891 O O . ASP A 1 3 ? 6.200 3.568 7.598 1.00 0.00 653 ASP A O 28
ATOM 22900 N N . TYR A 1 4 ? 4.280 2.398 7.537 1.00 0.00 654 TYR A N 28
ATOM 22901 C CA . TYR A 1 4 ? 4.457 1.953 6.159 1.00 0.00 654 TYR A CA 28
ATOM 22902 C C . TYR A 1 4 ? 3.119 1.862 5.449 1.00 0.00 654 TYR A C 28
ATOM 22903 O O . TYR A 1 4 ? 2.710 0.795 4.993 1.00 0.00 654 TYR A O 28
ATOM 22921 N N . SER A 1 5 ? 2.449 2.992 5.357 1.00 0.00 655 SER A N 28
ATOM 22922 C CA . SER A 1 5 ? 1.163 3.069 4.691 1.00 0.00 655 SER A CA 28
ATOM 22923 C C . SER A 1 5 ? 1.145 4.252 3.738 1.00 0.00 655 SER A C 28
ATOM 22924 O O . SER A 1 5 ? 0.097 4.659 3.238 1.00 0.00 655 SER A O 28
ATOM 22932 N N . ALA A 1 6 ? 2.338 4.765 3.466 1.00 0.00 656 ALA A N 28
ATOM 22933 C CA . ALA A 1 6 ? 2.516 5.868 2.542 1.00 0.00 656 ALA A CA 28
ATOM 22934 C C . ALA A 1 6 ? 3.308 5.379 1.360 1.00 0.00 656 ALA A C 28
ATOM 22935 O O . ALA A 1 6 ? 2.914 5.549 0.206 1.00 0.00 656 ALA A O 28
ATOM 22942 N N . GLN A 1 7 ? 4.425 4.737 1.666 1.00 0.00 657 GLN A N 28
ATOM 22943 C CA . GLN A 1 7 ? 5.267 4.186 0.632 1.00 0.00 657 GLN A CA 28
ATOM 22944 C C . GLN A 1 7 ? 4.746 2.804 0.258 1.00 0.00 657 GLN A C 28
ATOM 22945 O O . GLN A 1 7 ? 5.026 2.285 -0.821 1.00 0.00 657 GLN A O 28
ATOM 22959 N N . TRP A 1 8 ? 3.959 2.226 1.163 1.00 0.00 658 TRP A N 28
ATOM 22960 C CA . TRP A 1 8 ? 3.357 0.926 0.941 1.00 0.00 658 TRP A CA 28
ATOM 22961 C C . TRP A 1 8 ? 2.102 1.102 0.109 1.00 0.00 658 TRP A C 28
ATOM 22962 O O . TRP A 1 8 ? 1.791 0.281 -0.751 1.00 0.00 658 TRP A O 28
ATOM 22983 N N . ALA A 1 9 ? 1.395 2.199 0.358 1.00 0.00 659 ALA A N 28
ATOM 22984 C CA . ALA A 1 9 ? 0.191 2.496 -0.388 1.00 0.00 659 ALA A CA 28
ATOM 22985 C C . ALA A 1 9 ? 0.565 2.849 -1.819 1.00 0.00 659 ALA A C 28
ATOM 22986 O O . ALA A 1 9 ? -0.158 2.518 -2.758 1.00 0.00 659 ALA A O 28
ATOM 22993 N N . GLU A 1 10 ? 1.720 3.504 -1.979 1.00 0.00 660 GLU A N 28
ATOM 22994 C CA . GLU A 1 10 ? 2.204 3.876 -3.304 1.00 0.00 660 GLU A CA 28
ATOM 22995 C C . GLU A 1 10 ? 2.266 2.644 -4.195 1.00 0.00 660 GLU A C 28
ATOM 22996 O O . GLU A 1 10 ? 2.097 2.726 -5.411 1.00 0.00 660 GLU A O 28
ATOM 23008 N N . TYR A 1 11 ? 2.502 1.497 -3.564 1.00 0.00 661 TYR A N 28
ATOM 23009 C CA . TYR A 1 11 ? 2.579 0.234 -4.276 1.00 0.00 661 TYR A CA 28
ATOM 23010 C C . TYR A 1 11 ? 1.202 -0.178 -4.755 1.00 0.00 661 TYR A C 28
ATOM 23011 O O . TYR A 1 11 ? 0.969 -0.342 -5.950 1.00 0.00 661 TYR A O 28
ATOM 23029 N N . TYR A 1 12 ? 0.293 -0.325 -3.810 1.00 0.00 662 TYR A N 28
ATOM 23030 C CA . TYR A 1 12 ? -1.073 -0.700 -4.118 1.00 0.00 662 TYR A CA 28
ATOM 23031 C C . TYR A 1 12 ? -1.732 0.362 -4.981 1.00 0.00 662 TYR A C 28
ATOM 23032 O O . TYR A 1 12 ? -2.703 0.091 -5.680 1.00 0.00 662 TYR A O 28
ATOM 23050 N N . ARG A 1 13 ? -1.185 1.572 -4.943 1.00 0.00 663 ARG A N 28
ATOM 23051 C CA . ARG A 1 13 ? -1.721 2.660 -5.740 1.00 0.00 663 ARG A CA 28
ATOM 23052 C C . ARG A 1 13 ? -1.386 2.476 -7.215 1.00 0.00 663 ARG A C 28
ATOM 23053 O O . ARG A 1 13 ? -1.884 3.211 -8.067 1.00 0.00 663 ARG A O 28
ATOM 23074 N N . SER A 1 14 ? -0.537 1.496 -7.519 1.00 0.00 664 SER A N 28
ATOM 23075 C CA . SER A 1 14 ? -0.152 1.237 -8.896 1.00 0.00 664 SER A CA 28
ATOM 23076 C C . SER A 1 14 ? 0.345 -0.192 -9.095 1.00 0.00 664 SER A C 28
ATOM 23077 O O . SER A 1 14 ? 0.990 -0.500 -10.097 1.00 0.00 664 SER A O 28
ATOM 23085 N N . VAL A 1 15 ? 0.018 -1.068 -8.152 1.00 0.00 665 VAL A N 28
ATOM 23086 C CA . VAL A 1 15 ? 0.406 -2.467 -8.248 1.00 0.00 665 VAL A CA 28
ATOM 23087 C C . VAL A 1 15 ? -0.830 -3.345 -8.434 1.00 0.00 665 VAL A C 28
ATOM 23088 O O . VAL A 1 15 ? -0.721 -4.535 -8.728 1.00 0.00 665 VAL A O 28
ATOM 23101 N N . GLY A 1 16 ? -2.012 -2.741 -8.270 1.00 0.00 666 GLY A N 28
ATOM 23102 C CA . GLY A 1 16 ? -3.249 -3.481 -8.436 1.00 0.00 666 GLY A CA 28
ATOM 23103 C C . GLY A 1 16 ? -4.098 -3.490 -7.181 1.00 0.00 666 GLY A C 28
ATOM 23104 O O . GLY A 1 16 ? -4.764 -4.482 -6.885 1.00 0.00 666 GLY A O 28
ATOM 23108 N N . LYS A 1 17 ? -4.077 -2.386 -6.441 1.00 0.00 667 LYS A N 28
ATOM 23109 C CA . LYS A 1 17 ? -4.854 -2.284 -5.211 1.00 0.00 667 LYS A CA 28
ATOM 23110 C C . LYS A 1 17 ? -4.992 -0.832 -4.757 1.00 0.00 667 LYS A C 28
ATOM 23111 O O . LYS A 1 17 ? -4.854 -0.533 -3.573 1.00 0.00 667 LYS A O 28
ATOM 23130 N N . ILE A 1 18 ? -5.270 0.069 -5.699 1.00 0.00 668 ILE A N 28
ATOM 23131 C CA . ILE A 1 18 ? -5.433 1.487 -5.372 1.00 0.00 668 ILE A CA 28
ATOM 23132 C C . ILE A 1 18 ? -6.493 1.656 -4.300 1.00 0.00 668 ILE A C 28
ATOM 23133 O O . ILE A 1 18 ? -6.236 2.191 -3.223 1.00 0.00 668 ILE A O 28
ATOM 23149 N N . GLU A 1 19 ? -7.685 1.183 -4.615 1.00 0.00 669 GLU A N 28
ATOM 23150 C CA . GLU A 1 19 ? -8.809 1.256 -3.703 1.00 0.00 669 GLU A CA 28
ATOM 23151 C C . GLU A 1 19 ? -8.419 0.706 -2.339 1.00 0.00 669 GLU A C 28
ATOM 23152 O O . GLU A 1 19 ? -8.863 1.203 -1.304 1.00 0.00 669 GLU A O 28
ATOM 23164 N N . GLU A 1 20 ? -7.557 -0.302 -2.348 1.00 0.00 670 GLU A N 28
ATOM 23165 C CA . GLU A 1 20 ? -7.072 -0.895 -1.113 1.00 0.00 670 GLU A CA 28
ATOM 23166 C C . GLU A 1 20 ? -5.956 -0.036 -0.547 1.00 0.00 670 GLU A C 28
ATOM 23167 O O . GLU A 1 20 ? -5.759 0.018 0.667 1.00 0.00 670 GLU A O 28
ATOM 23179 N N . ALA A 1 21 ? -5.239 0.667 -1.428 1.00 0.00 671 ALA A N 28
ATOM 23180 C CA . ALA A 1 21 ? -4.173 1.544 -0.985 1.00 0.00 671 ALA A CA 28
ATOM 23181 C C . ALA A 1 21 ? -4.755 2.632 -0.100 1.00 0.00 671 ALA A C 28
ATOM 23182 O O . ALA A 1 21 ? -4.129 3.058 0.870 1.00 0.00 671 ALA A O 28
ATOM 23189 N N . GLU A 1 22 ? -5.982 3.047 -0.411 1.00 0.00 672 GLU A N 28
ATOM 23190 C CA . GLU A 1 22 ? -6.657 4.047 0.400 1.00 0.00 672 GLU A CA 28
ATOM 23191 C C . GLU A 1 22 ? -6.883 3.479 1.794 1.00 0.00 672 GLU A C 28
ATOM 23192 O O . GLU A 1 22 ? -7.039 4.218 2.767 1.00 0.00 672 GLU A O 28
ATOM 23204 N N . ALA A 1 23 ? -6.855 2.150 1.883 1.00 0.00 673 ALA A N 28
ATOM 23205 C CA . ALA A 1 23 ? -7.005 1.463 3.151 1.00 0.00 673 ALA A CA 28
ATOM 23206 C C . ALA A 1 23 ? -5.657 1.399 3.845 1.00 0.00 673 ALA A C 28
ATOM 23207 O O . ALA A 1 23 ? -5.571 1.398 5.073 1.00 0.00 673 ALA A O 28
ATOM 23214 N N . ILE A 1 24 ? -4.601 1.376 3.037 1.00 0.00 674 ILE A N 28
ATOM 23215 C CA . ILE A 1 24 ? -3.249 1.347 3.555 1.00 0.00 674 ILE A CA 28
ATOM 23216 C C . ILE A 1 24 ? -2.954 2.647 4.278 1.00 0.00 674 ILE A C 28
ATOM 23217 O O . ILE A 1 24 ? -2.549 2.642 5.430 1.00 0.00 674 ILE A O 28
ATOM 23233 N N . GLU A 1 25 ? -3.171 3.766 3.596 1.00 0.00 675 GLU A N 28
ATOM 23234 C CA . GLU A 1 25 ? -2.923 5.073 4.199 1.00 0.00 675 GLU A CA 28
ATOM 23235 C C . GLU A 1 25 ? -3.528 5.163 5.598 1.00 0.00 675 GLU A C 28
ATOM 23236 O O . GLU A 1 25 ? -3.106 5.985 6.398 1.00 0.00 675 GLU A O 28
ATOM 23248 N N . LYS A 1 26 ? -4.510 4.320 5.905 1.00 0.00 676 LYS A N 28
ATOM 23249 C CA . LYS A 1 26 ? -5.115 4.348 7.235 1.00 0.00 676 LYS A CA 28
ATOM 23250 C C . LYS A 1 26 ? -4.270 3.577 8.248 1.00 0.00 676 LYS A C 28
ATOM 23251 O O . LYS A 1 26 ? -4.563 3.593 9.444 1.00 0.00 676 LYS A O 28
ATOM 23270 N N . THR A 1 27 ? -3.211 2.921 7.779 1.00 0.00 677 THR A N 28
ATOM 23271 C CA . THR A 1 27 ? -2.331 2.180 8.673 1.00 0.00 677 THR A CA 28
ATOM 23272 C C . THR A 1 27 ? -1.156 3.047 9.100 1.00 0.00 677 THR A C 28
ATOM 23273 O O . THR A 1 27 ? -0.561 2.808 10.150 1.00 0.00 677 THR A O 28
ATOM 23284 N N . LEU A 1 28 ? -0.822 4.066 8.303 1.00 0.00 678 LEU A N 28
ATOM 23285 C CA . LEU A 1 28 ? 0.281 4.939 8.670 1.00 0.00 678 LEU A CA 28
ATOM 23286 C C . LEU A 1 28 ? -0.109 5.782 9.877 1.00 0.00 678 LEU A C 28
ATOM 23287 O O . LEU A 1 28 ? 0.753 6.326 10.568 1.00 0.00 678 LEU A O 28
ATOM 23303 N N . LYS A 1 29 ? -1.417 5.851 10.160 1.00 0.00 679 LYS A N 28
ATOM 23304 C CA . LYS A 1 29 ? -1.888 6.587 11.321 1.00 0.00 679 LYS A CA 28
ATOM 23305 C C . LYS A 1 29 ? -1.379 5.905 12.588 1.00 0.00 679 LYS A C 28
ATOM 23306 O O . LYS A 1 29 ? -1.318 6.514 13.657 1.00 0.00 679 LYS A O 28
ATOM 23325 N N . ASN A 1 30 ? -1.004 4.628 12.449 1.00 0.00 680 ASN A N 28
ATOM 23326 C CA . ASN A 1 30 ? -0.486 3.839 13.564 1.00 0.00 680 ASN A CA 28
ATOM 23327 C C . ASN A 1 30 ? 0.532 4.633 14.379 1.00 0.00 680 ASN A C 28
ATOM 23328 O O . ASN A 1 30 ? 0.646 4.455 15.592 1.00 0.00 680 ASN A O 28
ATOM 23339 N N . LYS A 1 31 ? 1.271 5.508 13.705 1.00 0.00 681 LYS A N 28
ATOM 23340 C CA . LYS A 1 31 ? 2.279 6.328 14.365 1.00 0.00 681 LYS A CA 28
ATOM 23341 C C . LYS A 1 31 ? 1.839 7.787 14.429 1.00 0.00 681 LYS A C 28
ATOM 23342 O O . LYS A 1 31 ? 2.648 8.699 14.260 1.00 0.00 681 LYS A O 28
ATOM 23361 N N . GLN A 1 32 ? 0.550 8.001 14.675 1.00 0.00 682 GLN A N 28
ATOM 23362 C CA . GLN A 1 32 ? 0.001 9.349 14.761 1.00 0.00 682 GLN A CA 28
ATOM 23363 C C . GLN A 1 32 ? -1.340 9.344 15.485 1.00 0.00 682 GLN A C 28
ATOM 23364 O O . GLN A 1 32 ? -2.219 10.154 15.190 1.00 0.00 682 GLN A O 28
ATOM 23378 N N . ASN A 1 33 ? -1.493 8.427 16.434 1.00 0.00 683 ASN A N 28
ATOM 23379 C CA . ASN A 1 33 ? -2.728 8.318 17.201 1.00 0.00 683 ASN A CA 28
ATOM 23380 C C . ASN A 1 33 ? -2.798 9.397 18.277 1.00 0.00 683 ASN A C 28
ATOM 23381 O O . ASN A 1 33 ? -1.869 10.229 18.341 1.00 0.00 683 ASN A O 28
ATOM 23393 N N . ARG B 2 1 ? -1.202 -30.165 2.677 1.00 0.00 405 ARG B N 28
ATOM 23394 C CA . ARG B 2 1 ? -0.959 -30.211 4.142 1.00 0.00 405 ARG B CA 28
ATOM 23395 C C . ARG B 2 1 ? -1.816 -29.182 4.876 1.00 0.00 405 ARG B C 28
ATOM 23396 O O . ARG B 2 1 ? -2.183 -28.152 4.311 1.00 0.00 405 ARG B O 28
ATOM 23418 N N . PRO B 2 2 ? -2.146 -29.449 6.151 1.00 0.00 406 PRO B N 28
ATOM 23419 C CA . PRO B 2 2 ? -2.965 -28.541 6.963 1.00 0.00 406 PRO B CA 28
ATOM 23420 C C . PRO B 2 2 ? -2.223 -27.254 7.319 1.00 0.00 406 PRO B C 28
ATOM 23421 O O . PRO B 2 2 ? -1.261 -27.276 8.087 1.00 0.00 406 PRO B O 28
ATOM 23432 N N . PRO B 2 3 ? -2.658 -26.107 6.762 1.00 0.00 407 PRO B N 28
ATOM 23433 C CA . PRO B 2 3 ? -2.025 -24.811 7.030 1.00 0.00 407 PRO B CA 28
ATOM 23434 C C . PRO B 2 3 ? -1.885 -24.532 8.526 1.00 0.00 407 PRO B C 28
ATOM 23435 O O . PRO B 2 3 ? -2.869 -24.234 9.202 1.00 0.00 407 PRO B O 28
ATOM 23446 N N . PRO B 2 4 ? -0.656 -24.624 9.066 1.00 0.00 408 PRO B N 28
ATOM 23447 C CA . PRO B 2 4 ? -0.400 -24.378 10.489 1.00 0.00 408 PRO B CA 28
ATOM 23448 C C . PRO B 2 4 ? -0.558 -22.907 10.858 1.00 0.00 408 PRO B C 28
ATOM 23449 O O . PRO B 2 4 ? -1.184 -22.572 11.864 1.00 0.00 408 PRO B O 28
ATOM 23460 N N . ALA B 2 5 ? 0.015 -22.032 10.038 1.00 0.00 409 ALA B N 28
ATOM 23461 C CA . ALA B 2 5 ? -0.060 -20.596 10.279 1.00 0.00 409 ALA B CA 28
ATOM 23462 C C . ALA B 2 5 ? -0.174 -19.826 8.967 1.00 0.00 409 ALA B C 28
ATOM 23463 O O . ALA B 2 5 ? 0.831 -19.540 8.315 1.00 0.00 409 ALA B O 28
ATOM 23470 N N . HIS B 2 6 ? -1.403 -19.493 8.587 1.00 0.00 410 HIS B N 28
ATOM 23471 C CA . HIS B 2 6 ? -1.647 -18.754 7.353 1.00 0.00 410 HIS B CA 28
ATOM 23472 C C . HIS B 2 6 ? -0.997 -17.376 7.405 1.00 0.00 410 HIS B C 28
ATOM 23473 O O . HIS B 2 6 ? -0.232 -17.073 8.321 1.00 0.00 410 HIS B O 28
ATOM 23488 N N . HIS B 2 7 ? -1.306 -16.544 6.415 1.00 0.00 411 HIS B N 28
ATOM 23489 C CA . HIS B 2 7 ? -0.752 -15.197 6.349 1.00 0.00 411 HIS B CA 28
ATOM 23490 C C . HIS B 2 7 ? -1.654 -14.200 7.071 1.00 0.00 411 HIS B C 28
ATOM 23491 O O . HIS B 2 7 ? -2.754 -14.543 7.501 1.00 0.00 411 HIS B O 28
ATOM 23506 N N . ASN B 2 8 ? -1.179 -12.965 7.201 1.00 0.00 412 ASN B N 28
ATOM 23507 C CA . ASN B 2 8 ? -1.943 -11.920 7.871 1.00 0.00 412 ASN B CA 28
ATOM 23508 C C . ASN B 2 8 ? -2.511 -10.927 6.863 1.00 0.00 412 ASN B C 28
ATOM 23509 O O . ASN B 2 8 ? -2.684 -9.748 7.171 1.00 0.00 412 ASN B O 28
ATOM 23520 N N . MET B 2 9 ? -2.800 -11.413 5.659 1.00 0.00 413 MET B N 28
ATOM 23521 C CA . MET B 2 9 ? -3.350 -10.570 4.602 1.00 0.00 413 MET B CA 28
ATOM 23522 C C . MET B 2 9 ? -2.349 -9.498 4.179 1.00 0.00 413 MET B C 28
ATOM 23523 O O . MET B 2 9 ? -1.718 -9.604 3.128 1.00 0.00 413 MET B O 28
ATOM 23537 N N . PHE B 2 10 ? -2.211 -8.465 5.004 1.00 0.00 414 PHE B N 28
ATOM 23538 C CA . PHE B 2 10 ? -1.287 -7.373 4.716 1.00 0.00 414 PHE B CA 28
ATOM 23539 C C . PHE B 2 10 ? 0.106 -7.678 5.262 1.00 0.00 414 PHE B C 28
ATOM 23540 O O . PHE B 2 10 ? 0.691 -6.875 5.988 1.00 0.00 414 PHE B O 28
ATOM 23557 N N . SER B 2 11 ? 0.633 -8.847 4.904 1.00 0.00 415 SER B N 28
ATOM 23558 C CA . SER B 2 11 ? 1.957 -9.261 5.354 1.00 0.00 415 SER B CA 28
ATOM 23559 C C . SER B 2 11 ? 3.024 -8.282 4.870 1.00 0.00 415 SER B C 28
ATOM 23560 O O . SER B 2 11 ? 2.717 -7.140 4.528 1.00 0.00 415 SER B O 28
ATOM 23568 N N . VAL B 2 12 ? 4.279 -8.730 4.842 1.00 0.00 416 VAL B N 28
ATOM 23569 C CA . VAL B 2 12 ? 5.380 -7.883 4.396 1.00 0.00 416 VAL B CA 28
ATOM 23570 C C . VAL B 2 12 ? 6.018 -8.428 3.116 1.00 0.00 416 VAL B C 28
ATOM 23571 O O . VAL B 2 12 ? 7.220 -8.695 3.073 1.00 0.00 416 VAL B O 28
ATOM 23584 N N . PRO B 2 13 ? 5.216 -8.587 2.048 1.00 0.00 417 PRO B N 28
ATOM 23585 C CA . PRO B 2 13 ? 5.697 -9.086 0.754 1.00 0.00 417 PRO B CA 28
ATOM 23586 C C . PRO B 2 13 ? 6.691 -8.127 0.107 1.00 0.00 417 PRO B C 28
ATOM 23587 O O . PRO B 2 13 ? 6.633 -6.919 0.340 1.00 0.00 417 PRO B O 28
ATOM 23598 N N . PRO B 2 14 ? 7.622 -8.643 -0.714 1.00 0.00 418 PRO B N 28
ATOM 23599 C CA . PRO B 2 14 ? 8.620 -7.804 -1.379 1.00 0.00 418 PRO B CA 28
ATOM 23600 C C . PRO B 2 14 ? 7.953 -6.740 -2.245 1.00 0.00 418 PRO B C 28
ATOM 23601 O O . PRO B 2 14 ? 6.937 -7.004 -2.890 1.00 0.00 418 PRO B O 28
ATOM 23612 N N . PRO B 2 15 ? 8.489 -5.508 -2.244 1.00 0.00 419 PRO B N 28
ATOM 23613 C CA . PRO B 2 15 ? 7.904 -4.399 -3.006 1.00 0.00 419 PRO B CA 28
ATOM 23614 C C . PRO B 2 15 ? 8.054 -4.538 -4.522 1.00 0.00 419 PRO B C 28
ATOM 23615 O O . PRO B 2 15 ? 9.116 -4.914 -5.020 1.00 0.00 419 PRO B O 28
ATOM 23626 N N . PRO B 2 16 ? 6.986 -4.210 -5.279 1.00 0.00 420 PRO B N 28
ATOM 23627 C CA . PRO B 2 16 ? 6.988 -4.268 -6.741 1.00 0.00 420 PRO B CA 28
ATOM 23628 C C . PRO B 2 16 ? 7.750 -3.102 -7.376 1.00 0.00 420 PRO B C 28
ATOM 23629 O O . PRO B 2 16 ? 8.772 -3.303 -8.032 1.00 0.00 420 PRO B O 28
ATOM 23640 N N . ILE B 2 17 ? 7.233 -1.880 -7.196 1.00 0.00 421 ILE B N 28
ATOM 23641 C CA . ILE B 2 17 ? 7.861 -0.693 -7.778 1.00 0.00 421 ILE B CA 28
ATOM 23642 C C . ILE B 2 17 ? 8.871 -0.047 -6.824 1.00 0.00 421 ILE B C 28
ATOM 23643 O O . ILE B 2 17 ? 9.354 -0.690 -5.892 1.00 0.00 421 ILE B O 28
ATOM 23659 N N . LEU B 2 18 ? 9.191 1.221 -7.066 1.00 0.00 422 LEU B N 28
ATOM 23660 C CA . LEU B 2 18 ? 10.144 1.941 -6.230 1.00 0.00 422 LEU B CA 28
ATOM 23661 C C . LEU B 2 18 ? 10.270 3.390 -6.683 1.00 0.00 422 LEU B C 28
ATOM 23662 O O . LEU B 2 18 ? 11.358 3.968 -6.660 1.00 0.00 422 LEU B O 28
ATOM 23678 N N . GLY B 2 19 ? 9.150 3.971 -7.098 1.00 0.00 423 GLY B N 28
ATOM 23679 C CA . GLY B 2 19 ? 9.154 5.347 -7.555 1.00 0.00 423 GLY B CA 28
ATOM 23680 C C . GLY B 2 19 ? 8.839 6.330 -6.443 1.00 0.00 423 GLY B C 28
ATOM 23681 O O . GLY B 2 19 ? 9.544 7.322 -6.264 1.00 0.00 423 GLY B O 28
ATOM 23685 N N . ARG B 2 20 ? 7.776 6.051 -5.695 1.00 0.00 424 ARG B N 28
ATOM 23686 C CA . ARG B 2 20 ? 7.369 6.917 -4.595 1.00 0.00 424 ARG B CA 28
ATOM 23687 C C . ARG B 2 20 ? 7.042 8.320 -5.097 1.00 0.00 424 ARG B C 28
ATOM 23688 O O . ARG B 2 20 ? 7.939 9.113 -5.382 1.00 0.00 424 ARG B O 28
ATOM 23709 N N . GLY B 2 21 ? 5.751 8.618 -5.205 1.00 0.00 425 GLY B N 28
ATOM 23710 C CA . GLY B 2 21 ? 5.329 9.924 -5.673 1.00 0.00 425 GLY B CA 28
ATOM 23711 C C . GLY B 2 21 ? 3.821 10.046 -5.773 1.00 0.00 425 GLY B C 28
ATOM 23712 O O . GLY B 2 21 ? 3.152 10.020 -4.719 1.00 0.00 425 GLY B O 28
#

Solvent-accessible surface area: 5002 Å² total; per-residue (Å²): 66,47,93,57,0,56,107,42,1,60,6,36,70,77,53,52,89,82,159,114,0,97,54,9,85,162,47,40,154,53,144,168,177,275,117,117,130,96,160,120,140,160,80,84,112,72,121,67,74,53,130,46,247,146